Protein AF-A0A1F9GWQ8-F1 (afdb_monomer)

Nearest PDB structures (foldseek):
  8vpg-assembly3_C  TM=4.516E-01  e=6.307E-15  Clostridioides difficile
  7rfm-assembly1_A  TM=4.437E-01  e=2.205E-15  Clostridioides difficile 630
  7lni-assembly2_B  TM=4.435E-01  e=3.130E-15  Clostridioides difficile 630
  8q56-assembly1_A-2  TM=4.733E-01  e=1.013E-12  Salmonella enterica subsp. enterica serovar Typhimurium str. D23580
  8zek-assembly1_A  TM=4.069E-01  e=2.703E-11  Escherichia coli

Solvent-accessible surface area (backbone atoms only — not comparable to full-atom values): 58494 Å² total; per-residue (Å²): 137,85,89,83,88,87,89,84,86,86,86,90,86,83,89,86,89,86,87,87,85,85,86,87,86,84,89,82,85,83,90,85,84,86,88,86,80,93,80,85,87,80,90,80,88,89,85,87,82,88,84,77,78,84,79,80,83,83,83,82,88,78,90,80,95,74,89,71,83,77,77,83,76,52,69,68,60,52,49,53,53,52,45,51,54,38,22,52,54,44,51,76,46,49,70,58,57,75,74,44,56,70,76,56,35,53,48,35,47,50,52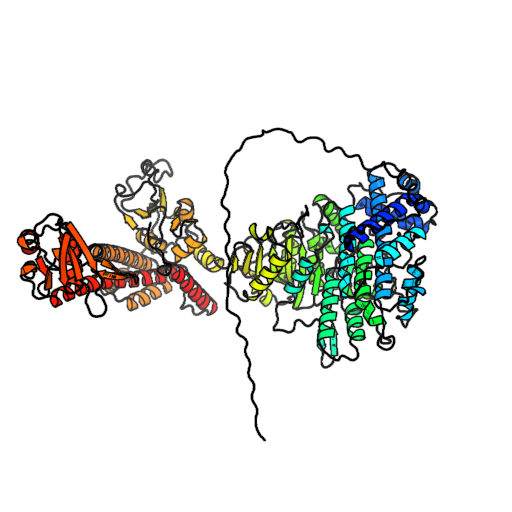,48,38,52,50,35,61,75,41,100,49,71,100,64,81,69,46,82,84,47,48,65,57,52,72,72,43,86,47,71,68,56,43,47,39,52,46,52,51,19,42,55,36,25,51,58,50,50,52,52,52,53,52,52,50,31,34,34,61,69,63,81,36,60,71,91,75,57,45,77,90,41,52,55,58,46,51,49,52,54,57,55,74,73,48,88,48,83,79,78,62,63,60,76,51,65,81,60,46,91,50,70,54,64,79,75,72,78,51,70,70,58,50,52,50,51,51,63,71,46,62,88,59,84,48,52,84,85,47,59,61,55,59,54,50,56,52,52,54,49,30,59,75,73,35,97,53,42,45,57,75,44,81,55,67,67,59,48,52,50,50,53,51,58,73,56,66,81,62,90,96,62,80,63,62,49,46,77,60,88,94,44,76,43,56,52,28,35,38,16,62,40,33,42,51,21,60,65,63,42,54,50,49,53,50,50,50,50,54,61,65,71,67,63,87,58,97,51,53,50,39,51,48,50,50,34,47,29,74,15,41,34,34,18,22,57,52,70,68,35,40,39,45,25,53,51,49,51,49,56,72,50,49,78,51,62,79,47,74,83,55,56,49,102,81,62,62,92,44,63,34,56,44,60,35,67,45,84,75,38,61,43,75,89,74,51,87,76,66,86,87,61,78,78,81,73,95,61,60,42,75,92,59,70,30,60,72,70,56,73,66,48,43,55,43,50,51,47,59,22,71,38,52,66,22,41,32,28,42,36,52,50,67,66,70,58,69,74,63,41,52,50,53,50,52,51,46,39,71,77,40,63,82,52,48,85,60,62,51,76,80,43,62,70,42,47,58,54,54,54,51,44,57,60,29,31,20,82,72,11,36,36,40,38,38,33,74,71,65,54,64,56,34,83,24,23,32,55,48,40,40,52,43,68,70,42,26,32,58,52,33,42,34,39,56,40,94,30,52,54,90,98,52,90,51,56,50,71,26,30,38,42,33,35,28,27,34,82,54,62,69,66,29,36,68,32,51,33,31,39,35,40,37,37,80,61,34,50,78,51,60,66,66,59,49,53,51,51,51,55,57,56,52,67,74,55,82,58,83,82,44,70,49,79,52,81,38,32,37,38,36,36,24,35,55,39,49,59,81,56,62,46,61,61,52,70,67,59,81,39,63,54,55,47,62,60,51,45,46,49,52,67,32,88,37,30,35,49,76,42,25,49,66,49,42,39,76,55,45,79,47,32,58,56,56,47,67,78,90,80,51,68,40,60,86,68,73,70,57,31,34,36,33,63,34,59,35,76,58,70,63,61,39,82,47,72,62,79,88,81,61,56,61,67,22,38,41,41,34,70,39,93,86,43,85,73,52,68,45,42,54,39,50,49,55,51,23,36,64,40,48,46,50,40,69,77,69,47,51,72,55,94,84,19,42,41,64,45,66,73,55,52,31,61,40,55,41,78,81,75,64,74,75,99,69,92,49,75,68,58,56,53,52,52,51,52,49,56,51,33,60,76,69,66,40,59,68,61,50,53,58,50,50,55,49,35,54,77,73,63,45,37,46,64,46,48,52,48,47,30,51,54,46,51,52,44,54,52,43,51,58,63,42,56,78,46,51,79,33,56,40,68,45,100,87,67,49,82,42,71,36,61,68,60,46,52,84,77,48,66,76,93,47,49,30,43,54,78,71,32,89,70,54,47,76,48,76,45,84,91,44,57,64,93,74,32,27,33,60,47,77,47,81,45,80,40,66,96,92,46,68,54,31,38,41,37,31,23,78,86,71,32,38,36,38,39,40,39,59,68,71,56,43,57,43,48,53,58,59,50,68,76,42,59,70,37,39,46,71,55,50,38,75,67,38,69,42,76,63,50,63,66,62,52,50,50,54,52,49,52,54,50,50,56,46,50,55,40,51,55,49,43,52,53,51,53,52,50,50,41,54,54,50,39,42,75,57,67,39,37,64,80,46,92,48,67,70,56,13,51,52,20,43,52,50,51,51,52,25,51,57,66,64,57,81,68,84,88,76,92,76,82,86,134

Structure (mmCIF, N/CA/C/O backbone):
data_AF-A0A1F9GWQ8-F1
#
_entry.id   AF-A0A1F9GWQ8-F1
#
loop_
_atom_site.group_PDB
_atom_site.id
_atom_site.type_symbol
_atom_site.label_atom_id
_atom_site.label_alt_id
_atom_site.label_comp_id
_atom_site.label_asym_id
_atom_site.label_entity_id
_atom_site.label_seq_id
_atom_site.pdbx_PDB_ins_code
_atom_site.Cartn_x
_atom_site.Cartn_y
_atom_site.Cartn_z
_atom_site.occupancy
_atom_site.B_iso_or_equiv
_atom_site.auth_seq_id
_atom_site.auth_comp_id
_atom_site.auth_asym_id
_atom_site.auth_atom_id
_atom_site.pdbx_PDB_model_num
ATOM 1 N N . MET A 1 1 ? 45.600 -32.107 26.112 1.00 28.44 1 MET A N 1
ATOM 2 C CA . MET A 1 1 ? 46.848 -31.319 26.218 1.00 28.44 1 MET A CA 1
ATOM 3 C C . MET A 1 1 ? 46.461 -29.865 26.445 1.00 28.44 1 MET A C 1
ATOM 5 O O . MET A 1 1 ? 45.451 -29.441 25.907 1.00 28.44 1 MET A O 1
ATOM 9 N N . HIS A 1 2 ? 47.180 -29.209 27.352 1.00 26.61 2 HIS A N 1
ATOM 10 C CA . HIS A 1 2 ? 46.775 -28.081 28.200 1.00 26.61 2 HIS A CA 1
ATOM 11 C C . HIS A 1 2 ? 46.537 -26.707 27.537 1.00 26.61 2 HIS A C 1
ATOM 13 O O . HIS A 1 2 ? 47.222 -26.359 26.585 1.00 26.61 2 HIS A O 1
ATOM 19 N N . ASN A 1 3 ? 45.604 -25.965 28.161 1.00 27.69 3 ASN A N 1
ATOM 20 C CA . ASN A 1 3 ? 45.506 -24.526 28.494 1.00 27.69 3 ASN A CA 1
ATOM 21 C C . ASN A 1 3 ? 46.264 -23.457 27.681 1.00 27.69 3 ASN A C 1
ATOM 23 O O . ASN A 1 3 ? 47.488 -23.491 27.631 1.00 27.69 3 ASN A O 1
ATOM 27 N N . SER A 1 4 ? 45.548 -22.374 27.329 1.00 26.06 4 SER A N 1
ATOM 28 C CA . SER A 1 4 ? 45.702 -21.056 27.995 1.00 26.06 4 SER A CA 1
ATOM 29 C C . SER A 1 4 ? 44.647 -20.030 27.540 1.00 26.06 4 SER A C 1
ATOM 31 O O . SER A 1 4 ? 44.390 -19.891 26.345 1.00 26.0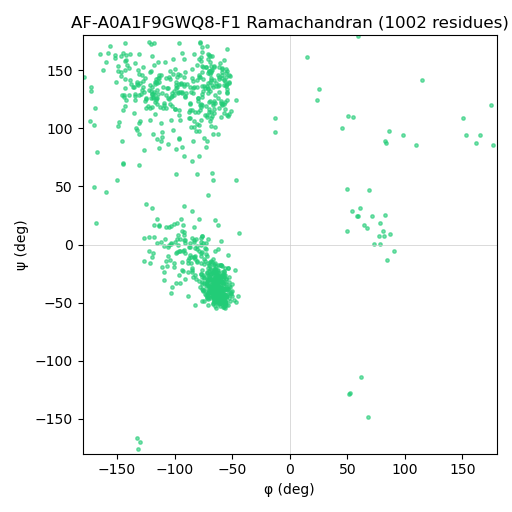6 4 SER A O 1
ATOM 33 N N . ASP A 1 5 ? 44.089 -19.321 28.522 1.00 26.88 5 ASP A N 1
ATOM 34 C CA . ASP A 1 5 ? 43.119 -18.220 28.463 1.00 26.88 5 ASP A CA 1
ATOM 35 C C . ASP A 1 5 ? 43.588 -16.972 27.694 1.00 26.88 5 ASP A C 1
ATOM 37 O O . ASP A 1 5 ? 44.783 -16.705 27.644 1.00 26.88 5 ASP A O 1
ATOM 41 N N . PHE A 1 6 ? 42.637 -16.172 27.187 1.00 24.00 6 PHE A N 1
ATOM 42 C CA . PHE A 1 6 ? 42.540 -14.718 27.433 1.00 24.00 6 PHE A CA 1
ATOM 43 C C . PHE A 1 6 ? 41.186 -14.177 26.929 1.00 24.00 6 PHE A C 1
ATOM 45 O O . PHE A 1 6 ? 40.865 -14.227 25.743 1.00 24.00 6 PHE A O 1
ATOM 52 N N . THR A 1 7 ? 40.394 -13.649 27.861 1.00 25.62 7 THR A N 1
ATOM 53 C CA . THR A 1 7 ? 39.154 -12.888 27.659 1.00 25.62 7 THR A CA 1
ATOM 54 C C . THR A 1 7 ? 39.436 -11.387 27.696 1.00 25.62 7 THR A C 1
ATOM 56 O O . THR A 1 7 ? 40.104 -10.932 28.623 1.00 25.62 7 THR A O 1
ATOM 59 N N . THR A 1 8 ? 38.830 -10.607 26.797 1.00 24.02 8 THR A N 1
ATOM 60 C CA . THR A 1 8 ? 38.621 -9.161 26.997 1.00 24.02 8 THR A CA 1
ATOM 61 C C . THR A 1 8 ? 37.341 -8.695 26.303 1.00 24.02 8 THR A C 1
ATOM 63 O O . THR A 1 8 ? 37.266 -8.569 25.084 1.00 24.02 8 THR A O 1
ATOM 66 N N . THR A 1 9 ? 36.320 -8.444 27.118 1.00 24.89 9 THR A N 1
ATOM 67 C CA . THR A 1 9 ? 35.136 -7.625 26.833 1.00 24.89 9 THR A CA 1
ATOM 68 C C . THR A 1 9 ? 35.472 -6.158 27.105 1.00 24.89 9 THR A C 1
ATOM 70 O O . THR A 1 9 ? 36.067 -5.862 28.140 1.00 24.89 9 THR A O 1
ATOM 73 N N . VAL A 1 10 ? 35.089 -5.245 26.207 1.00 25.09 10 VAL A N 1
ATOM 74 C CA . VAL A 1 10 ? 35.187 -3.793 26.431 1.00 25.09 10 VAL A CA 1
ATOM 75 C C . VAL A 1 10 ? 33.782 -3.212 26.532 1.00 25.09 10 VAL A C 1
ATOM 77 O O . VAL A 1 10 ? 32.989 -3.301 25.597 1.00 25.09 10 VAL A O 1
ATOM 80 N N . ASP A 1 11 ? 33.530 -2.646 27.705 1.00 23.89 11 ASP A N 1
ATOM 81 C CA . ASP A 1 11 ? 32.379 -1.857 28.130 1.00 23.89 11 ASP A CA 1
ATOM 82 C C . ASP A 1 11 ? 32.664 -0.375 27.815 1.00 23.89 11 ASP A C 1
ATOM 84 O O . ASP A 1 11 ? 33.791 0.081 28.024 1.00 23.89 11 ASP A O 1
ATOM 88 N N . ILE A 1 12 ? 31.689 0.388 27.309 1.00 25.58 12 ILE A N 1
ATOM 89 C CA . ILE A 1 12 ? 31.840 1.839 27.085 1.00 25.58 12 ILE A CA 1
ATOM 90 C C . ILE A 1 12 ? 30.620 2.567 27.653 1.00 25.58 12 ILE A C 1
ATOM 92 O O . ILE A 1 12 ? 29.586 2.680 27.001 1.00 25.58 12 ILE A O 1
ATOM 96 N N . ASN A 1 13 ? 30.792 3.094 28.865 1.00 24.84 13 ASN A N 1
ATOM 97 C CA . ASN A 1 13 ? 30.005 4.170 29.463 1.00 24.84 13 ASN A CA 1
ATOM 98 C C . ASN A 1 13 ? 30.915 4.974 30.411 1.00 24.84 13 ASN A C 1
ATOM 100 O O . ASN A 1 13 ? 31.157 4.531 31.530 1.00 24.84 13 ASN A O 1
ATOM 104 N N . SER A 1 14 ? 31.398 6.150 29.981 1.00 24.55 14 SER A N 1
ATOM 105 C CA . SER A 1 14 ? 31.848 7.250 30.866 1.00 24.55 14 SER A CA 1
ATOM 106 C C . SER A 1 14 ? 32.211 8.536 30.081 1.00 24.55 14 SER A C 1
ATOM 108 O O . SER A 1 14 ? 33.234 8.551 29.405 1.00 24.55 14 SER A O 1
ATOM 110 N N . PHE A 1 15 ? 31.324 9.549 30.166 1.00 25.16 15 PHE A N 1
ATOM 111 C CA . PHE A 1 15 ? 31.448 11.034 30.325 1.00 25.16 15 PHE A CA 1
ATOM 112 C C . PHE A 1 15 ? 32.801 11.783 30.100 1.00 25.16 15 PHE A C 1
ATOM 114 O O . PHE A 1 15 ? 33.838 11.140 30.230 1.00 25.16 15 PHE A O 1
ATOM 121 N N . PRO A 1 16 ? 32.853 13.138 29.872 1.00 31.80 16 PRO A N 1
ATOM 122 C CA . PRO A 1 16 ? 31.941 14.177 30.406 1.00 31.80 16 PRO A CA 1
ATOM 123 C C . PRO A 1 16 ? 31.546 15.385 29.508 1.00 31.80 16 PRO A C 1
ATOM 125 O O . PRO A 1 16 ? 32.040 15.587 28.403 1.00 31.80 16 PRO A O 1
ATOM 128 N N . PHE A 1 17 ? 30.609 16.166 30.065 1.00 24.20 17 PHE A N 1
ATOM 129 C CA . PHE A 1 17 ? 30.148 17.513 29.699 1.00 24.20 17 PHE A CA 1
ATOM 130 C C . PHE A 1 17 ? 31.233 18.587 29.883 1.00 24.20 17 PHE A C 1
ATOM 132 O O . PHE A 1 17 ? 32.026 18.480 30.815 1.00 24.20 17 PHE A O 1
ATOM 139 N N . ASP A 1 18 ? 31.157 19.669 29.098 1.00 23.39 18 ASP A N 1
ATOM 140 C CA . ASP A 1 18 ? 31.669 20.982 29.507 1.00 23.39 18 ASP A CA 1
ATOM 141 C C . ASP A 1 18 ? 30.737 22.104 29.007 1.00 23.39 18 ASP A C 1
ATOM 143 O O . ASP A 1 18 ? 30.403 22.189 27.821 1.00 23.39 18 ASP A O 1
ATOM 147 N N . GLU A 1 19 ? 30.279 22.930 29.948 1.00 25.30 19 GLU A N 1
ATOM 148 C CA . GLU A 1 19 ? 29.440 24.114 29.759 1.00 25.30 19 GLU A CA 1
ATOM 149 C C . GLU A 1 19 ? 30.326 25.356 29.601 1.00 25.30 19 GLU A C 1
ATOM 151 O O . GLU A 1 19 ? 31.234 25.573 30.396 1.00 25.30 19 GLU A O 1
ATOM 156 N N . THR A 1 20 ? 30.010 26.260 28.670 1.00 24.83 20 THR A N 1
ATOM 157 C CA . THR A 1 20 ? 30.303 27.690 28.874 1.00 24.83 20 THR A CA 1
ATOM 158 C C . THR A 1 20 ? 29.200 28.577 28.302 1.00 24.83 20 THR A C 1
ATOM 160 O O . THR A 1 20 ? 28.674 28.379 27.210 1.00 24.83 20 THR A O 1
ATOM 163 N N . ILE A 1 21 ? 28.844 29.550 29.134 1.00 26.34 21 ILE A N 1
ATOM 164 C CA . ILE A 1 21 ? 27.687 30.443 29.125 1.00 26.34 21 ILE A CA 1
ATOM 165 C C . ILE A 1 21 ? 28.018 31.739 28.378 1.00 26.34 21 ILE A C 1
ATOM 167 O O . ILE A 1 21 ? 29.018 32.359 28.725 1.00 26.34 21 ILE A O 1
ATOM 171 N N . ILE A 1 22 ? 27.125 32.246 27.511 1.00 24.42 22 ILE A N 1
ATOM 172 C CA . ILE A 1 22 ? 26.921 33.701 27.320 1.00 24.42 22 ILE A CA 1
ATOM 173 C C . ILE A 1 22 ? 25.415 34.005 27.178 1.00 24.42 22 ILE A C 1
ATOM 175 O O . ILE A 1 22 ? 24.694 33.371 26.414 1.00 24.42 22 ILE A O 1
ATOM 179 N N . LYS A 1 23 ? 24.969 34.973 27.987 1.00 26.75 23 LYS A N 1
ATOM 180 C CA . LYS A 1 23 ? 23.601 35.470 28.225 1.00 26.75 23 LYS A CA 1
ATOM 181 C C . LYS A 1 23 ? 23.045 36.382 27.100 1.00 26.75 23 LYS A C 1
ATOM 183 O O . LYS A 1 23 ? 23.809 36.804 26.236 1.00 26.75 23 LYS A O 1
ATOM 188 N N . PRO A 1 24 ? 21.730 36.706 27.129 1.00 34.06 24 PRO A N 1
ATOM 189 C CA . PRO A 1 24 ? 20.981 37.290 26.015 1.00 34.06 24 PRO A CA 1
ATOM 190 C C . PRO A 1 24 ? 20.963 38.823 26.041 1.00 34.06 24 PRO A C 1
ATOM 192 O O . PRO A 1 24 ? 21.107 39.426 27.102 1.00 34.06 24 PRO A O 1
ATOM 195 N N . ASN A 1 25 ? 20.685 39.445 24.891 1.00 24.33 25 ASN A N 1
ATOM 196 C CA . ASN A 1 25 ? 20.243 40.835 24.838 1.00 24.33 25 ASN A CA 1
ATOM 197 C C . ASN A 1 25 ? 19.027 41.016 23.924 1.00 24.33 25 ASN A C 1
ATOM 199 O O . ASN A 1 25 ? 18.900 40.422 22.858 1.00 24.33 25 ASN A O 1
ATOM 203 N N . SER A 1 26 ? 18.136 41.839 24.452 1.00 26.72 26 SER A N 1
ATOM 204 C CA . SER A 1 26 ? 16.794 42.226 24.049 1.00 26.72 26 SER A CA 1
ATOM 205 C C . SER A 1 26 ? 16.714 43.149 22.832 1.00 26.72 26 SER A C 1
ATOM 207 O O . SER A 1 26 ? 17.530 44.057 22.703 1.00 26.72 26 SER A O 1
ATOM 209 N N . GLY A 1 27 ? 15.581 43.066 22.126 1.00 23.80 27 GLY A N 1
ATOM 210 C CA . GLY A 1 27 ? 14.783 44.254 21.808 1.00 23.80 27 GLY A CA 1
ATOM 211 C C . GLY A 1 27 ? 14.663 44.655 20.336 1.00 23.80 27 GLY A C 1
ATOM 212 O O . GLY A 1 27 ? 15.646 44.703 19.610 1.00 23.80 27 GLY A O 1
ATOM 213 N N . VAL A 1 28 ? 13.439 45.099 20.016 1.00 24.38 28 VAL A N 1
ATOM 214 C CA . VAL A 1 28 ? 13.004 45.952 18.890 1.00 24.38 28 VAL A CA 1
ATOM 215 C C . VAL A 1 28 ? 12.399 45.230 17.668 1.00 24.38 28 VAL A C 1
ATOM 217 O O . VAL A 1 28 ? 13.085 44.841 16.730 1.00 24.38 28 VAL A O 1
ATOM 220 N N . SER A 1 29 ? 11.061 45.144 17.673 1.00 25.50 29 SER A N 1
ATOM 221 C CA . SER A 1 29 ? 10.178 45.243 16.489 1.00 25.50 29 SER A CA 1
ATOM 222 C C . SER A 1 29 ? 10.195 46.696 15.957 1.00 25.50 29 SER A C 1
ATOM 224 O O . SER A 1 29 ? 10.462 47.582 16.774 1.00 25.50 29 SER A O 1
ATOM 226 N N . PRO A 1 30 ? 9.872 47.010 14.677 1.00 33.12 30 PRO A N 1
ATOM 227 C C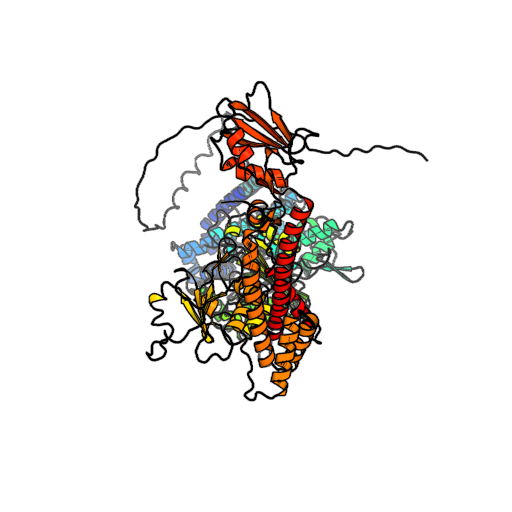A . PRO A 1 30 ? 8.471 46.950 14.216 1.00 33.12 30 PRO A CA 1
ATOM 228 C C . PRO A 1 30 ? 8.224 46.659 12.708 1.00 33.12 30 PRO A C 1
ATOM 230 O O . PRO A 1 30 ? 9.107 46.761 11.867 1.00 33.12 30 PRO A O 1
ATOM 233 N N . GLU A 1 31 ? 6.970 46.275 12.438 1.00 25.30 31 GLU A N 1
ATOM 234 C CA . GLU A 1 31 ? 6.094 46.544 11.275 1.00 25.30 31 GLU A CA 1
ATOM 235 C C . GLU A 1 31 ? 6.691 46.907 9.900 1.00 25.30 31 GLU A C 1
ATOM 237 O O . GLU A 1 31 ? 7.278 47.974 9.757 1.00 25.30 31 GLU A O 1
ATOM 242 N N . ILE A 1 32 ? 6.335 46.135 8.854 1.00 25.52 32 ILE A N 1
ATOM 243 C CA . ILE A 1 32 ? 5.979 46.672 7.521 1.00 25.52 32 ILE A CA 1
ATOM 244 C C . ILE A 1 32 ? 4.764 45.911 6.956 1.00 25.52 32 ILE A C 1
ATOM 246 O O . ILE A 1 32 ? 4.595 44.709 7.151 1.00 25.52 32 ILE A O 1
ATOM 250 N N . SER A 1 33 ? 3.921 46.708 6.311 1.00 22.70 33 SER A N 1
ATOM 251 C CA . SER A 1 33 ? 2.554 46.558 5.838 1.00 22.70 33 SER A CA 1
ATOM 252 C C . SER A 1 33 ? 2.315 45.651 4.626 1.00 22.70 33 SER A C 1
ATOM 254 O O . SER A 1 33 ? 3.222 45.223 3.917 1.00 22.70 33 SER A O 1
ATOM 256 N N . SER A 1 34 ? 1.016 45.450 4.416 1.00 26.19 34 SER A N 1
ATOM 257 C CA . SER A 1 34 ? 0.281 44.844 3.311 1.00 26.19 34 SER A CA 1
ATOM 258 C C . SER A 1 34 ? 0.551 45.415 1.909 1.00 26.19 34 SER A C 1
ATOM 260 O O . SER A 1 34 ? 1.079 46.514 1.758 1.00 26.19 34 SER A O 1
ATOM 262 N N . ASP A 1 35 ? 0.038 44.652 0.934 1.00 24.70 35 ASP A N 1
ATOM 263 C CA . ASP A 1 35 ? -0.316 45.000 -0.453 1.00 24.70 35 ASP A CA 1
ATOM 264 C C . ASP A 1 35 ? 0.785 44.930 -1.513 1.00 24.70 35 ASP A C 1
ATOM 266 O O . ASP A 1 35 ? 1.457 45.925 -1.736 1.00 24.70 35 ASP A O 1
ATOM 270 N N . ILE A 1 36 ? 0.851 43.813 -2.265 1.00 25.23 36 ILE A N 1
ATOM 271 C CA . ILE A 1 36 ? 0.902 43.828 -3.745 1.00 25.23 36 ILE A CA 1
ATOM 272 C C . ILE A 1 36 ? 0.137 42.606 -4.291 1.00 25.23 36 ILE A C 1
ATOM 274 O O . ILE A 1 36 ? 0.349 41.466 -3.878 1.00 25.23 36 ILE A O 1
ATOM 278 N N . SER A 1 37 ? -0.780 42.894 -5.211 1.00 23.09 37 SER A N 1
ATOM 279 C CA . SER A 1 37 ? -1.709 42.007 -5.902 1.00 23.09 37 SER A CA 1
ATOM 280 C C . SER A 1 37 ? -1.050 41.025 -6.873 1.00 23.09 37 SER A C 1
ATOM 282 O O . SER A 1 37 ? -0.082 41.344 -7.560 1.00 23.09 37 SER A O 1
ATOM 284 N N . ILE A 1 38 ? -1.687 39.861 -6.989 1.00 32.59 38 ILE A N 1
ATOM 285 C CA . ILE A 1 38 ? -1.624 38.944 -8.129 1.00 32.59 38 ILE A CA 1
ATOM 286 C C . ILE A 1 38 ? -2.106 39.694 -9.377 1.00 32.59 38 ILE A C 1
ATOM 288 O O . ILE A 1 38 ? -3.233 40.172 -9.364 1.00 32.59 38 ILE A O 1
ATOM 292 N N . ASP A 1 39 ? -1.263 39.808 -10.406 1.00 26.02 39 ASP A N 1
ATOM 293 C CA . ASP A 1 39 ? -1.626 39.646 -11.823 1.00 26.02 39 ASP A CA 1
ATOM 294 C C . ASP A 1 39 ? -0.392 39.821 -12.735 1.00 26.02 39 ASP A C 1
ATOM 296 O O . ASP A 1 39 ? 0.467 40.659 -12.482 1.00 26.02 39 ASP A O 1
ATOM 300 N N . GLN A 1 40 ? -0.361 39.029 -13.817 1.00 24.02 40 GLN A N 1
ATOM 301 C CA . GLN A 1 40 ? 0.579 39.033 -14.959 1.00 24.02 40 GLN A CA 1
ATOM 302 C C . GLN A 1 40 ? 1.930 38.303 -14.785 1.00 24.02 40 GLN A C 1
ATOM 304 O O . GLN A 1 40 ? 2.965 38.869 -14.449 1.00 24.02 40 GLN A O 1
ATOM 309 N N . LEU A 1 41 ? 1.914 37.005 -15.118 1.00 24.42 41 LEU A N 1
ATOM 310 C CA . LEU A 1 41 ? 3.089 36.234 -15.540 1.00 24.42 41 LEU A CA 1
ATOM 311 C C . LEU A 1 41 ? 3.362 36.523 -17.024 1.00 24.42 41 LEU A C 1
ATOM 313 O O . LEU A 1 41 ? 2.664 35.996 -17.891 1.00 24.42 41 LEU A O 1
ATOM 317 N N . ASP A 1 42 ? 4.377 37.341 -17.301 1.00 22.47 42 ASP A N 1
ATOM 318 C CA . ASP A 1 42 ? 4.901 37.557 -18.650 1.00 22.47 42 ASP A CA 1
ATOM 319 C C . ASP A 1 42 ? 5.778 36.369 -19.084 1.00 22.47 42 ASP A C 1
ATOM 321 O O . ASP A 1 42 ? 6.807 36.052 -18.480 1.00 22.47 42 ASP A O 1
ATOM 325 N N . PHE A 1 43 ? 5.353 35.704 -20.159 1.00 28.02 43 PHE A N 1
ATOM 326 C CA . PHE A 1 43 ? 6.160 34.767 -20.933 1.00 28.02 43 PHE A CA 1
ATOM 327 C C . PHE A 1 43 ? 7.113 35.565 -21.827 1.00 28.02 43 PHE A C 1
ATOM 329 O O . PHE A 1 43 ? 6.706 36.123 -22.841 1.00 28.02 43 PHE A O 1
ATOM 336 N N . GLY A 1 44 ? 8.397 35.572 -21.483 1.00 28.72 44 GLY A N 1
ATOM 337 C CA . GLY A 1 44 ? 9.448 36.038 -22.381 1.00 28.72 44 GLY A CA 1
ATOM 338 C C . GLY A 1 44 ? 10.618 36.626 -21.618 1.00 28.72 44 GLY A C 1
ATOM 339 O O . GLY A 1 44 ? 10.471 37.685 -21.039 1.00 28.72 44 GLY A O 1
ATOM 340 N N . PHE A 1 45 ? 11.751 35.920 -21.599 1.00 23.64 45 PHE A N 1
ATOM 341 C CA . PHE A 1 45 ? 13.121 36.455 -21.688 1.00 23.64 45 PHE A CA 1
ATOM 342 C C . PHE A 1 45 ? 14.129 35.375 -21.264 1.00 23.64 45 PHE A C 1
ATOM 344 O O . PHE A 1 45 ? 14.454 35.232 -20.090 1.00 23.64 45 PHE A O 1
ATOM 351 N N . ALA A 1 46 ? 14.657 34.634 -22.243 1.00 26.78 46 ALA A N 1
ATOM 352 C CA . ALA A 1 46 ? 15.983 34.009 -22.176 1.00 26.78 46 ALA A CA 1
ATOM 353 C C . ALA A 1 46 ? 16.504 33.666 -23.587 1.00 26.78 46 ALA A C 1
ATOM 355 O O . ALA A 1 46 ? 17.010 32.578 -23.832 1.00 26.78 46 ALA A O 1
ATOM 356 N N . ILE A 1 47 ? 16.380 34.598 -24.535 1.00 30.75 47 ILE A N 1
ATOM 357 C CA . ILE A 1 47 ? 17.113 34.560 -25.805 1.00 30.75 47 ILE A CA 1
ATOM 358 C C . ILE A 1 47 ? 17.717 35.948 -25.973 1.00 30.75 47 ILE A C 1
ATOM 360 O O . ILE A 1 47 ? 17.012 36.878 -26.342 1.00 30.75 47 ILE A O 1
ATOM 364 N N . ASN A 1 48 ? 18.976 36.095 -25.557 1.00 28.30 48 ASN A N 1
ATOM 365 C CA . ASN A 1 48 ? 19.972 37.062 -26.041 1.00 28.30 48 ASN A CA 1
ATOM 366 C C . ASN A 1 48 ? 21.085 37.188 -24.998 1.00 28.30 48 ASN A C 1
ATOM 368 O O . ASN A 1 48 ? 21.013 38.035 -24.116 1.00 28.30 48 ASN A O 1
ATOM 372 N N . ASN A 1 49 ? 22.101 36.322 -25.089 1.00 29.14 49 ASN A N 1
ATOM 373 C CA . ASN A 1 49 ? 23.492 36.664 -24.749 1.00 29.14 49 ASN A CA 1
ATOM 374 C C . ASN A 1 49 ? 24.479 35.556 -25.170 1.00 29.14 49 ASN A C 1
ATOM 376 O O . ASN A 1 49 ? 25.343 35.135 -24.406 1.00 29.14 49 ASN A O 1
ATOM 380 N N . THR A 1 50 ? 24.380 35.090 -26.419 1.00 30.97 50 THR A N 1
ATOM 381 C CA . THR A 1 50 ? 25.269 34.043 -26.966 1.00 30.97 50 THR A CA 1
ATOM 382 C C . THR A 1 50 ? 26.323 34.579 -27.943 1.00 30.97 50 THR A C 1
ATOM 384 O O . THR A 1 50 ? 26.949 33.803 -28.654 1.00 30.97 50 THR A O 1
ATOM 387 N N . ALA A 1 51 ? 26.561 35.896 -27.979 1.00 26.69 51 ALA A N 1
ATOM 388 C CA . ALA A 1 51 ? 27.511 36.512 -28.916 1.00 26.69 51 ALA A CA 1
ATOM 389 C C . ALA A 1 51 ? 28.781 37.108 -28.272 1.00 26.69 51 ALA A C 1
ATOM 391 O O . ALA A 1 51 ? 29.619 37.635 -28.994 1.00 26.69 51 ALA A O 1
ATOM 392 N N . GLN A 1 52 ? 28.978 37.013 -26.948 1.00 28.36 52 GLN A N 1
ATOM 393 C CA . GLN A 1 52 ? 30.129 37.649 -26.272 1.00 28.36 52 GLN A CA 1
ATOM 394 C C . GLN A 1 52 ? 31.062 36.713 -25.485 1.00 28.36 52 GLN A C 1
ATOM 396 O O . GLN A 1 52 ? 31.988 37.188 -24.834 1.00 28.36 52 GLN A O 1
ATOM 401 N N . ILE A 1 53 ? 30.883 35.389 -25.557 1.00 31.16 53 ILE A N 1
ATOM 402 C CA . ILE A 1 53 ? 31.695 34.439 -24.762 1.00 31.16 53 ILE A CA 1
ATOM 403 C C . ILE A 1 53 ? 32.748 33.686 -25.603 1.00 31.16 53 ILE A C 1
ATOM 405 O O . ILE A 1 53 ? 33.659 33.080 -25.046 1.00 31.16 53 ILE A O 1
ATOM 409 N N . ILE A 1 54 ? 32.722 33.784 -26.937 1.00 29.27 54 ILE A N 1
ATOM 410 C CA . ILE A 1 54 ? 33.656 33.030 -27.800 1.00 29.27 54 ILE A CA 1
ATOM 411 C C . ILE A 1 54 ? 34.999 33.758 -28.047 1.00 29.27 54 ILE A C 1
ATOM 413 O O . ILE A 1 54 ? 35.960 33.114 -28.457 1.00 29.27 54 ILE A O 1
ATOM 417 N N . ASP A 1 55 ? 35.147 35.043 -27.697 1.00 26.59 55 ASP A N 1
ATOM 418 C CA . ASP A 1 55 ? 36.361 35.810 -28.057 1.00 26.59 55 ASP A CA 1
ATOM 419 C C . ASP A 1 55 ? 37.435 35.936 -26.949 1.00 26.59 55 ASP A C 1
ATOM 421 O O . ASP A 1 55 ? 38.557 36.359 -27.210 1.00 26.59 55 ASP A O 1
ATOM 425 N N . ASN A 1 56 ? 37.166 35.499 -25.710 1.00 27.00 56 ASN A N 1
ATOM 426 C CA . ASN A 1 56 ? 38.078 35.731 -24.571 1.00 27.00 56 ASN A CA 1
ATOM 427 C C . ASN A 1 56 ? 38.983 34.548 -24.167 1.00 27.00 56 ASN A C 1
ATOM 429 O O . ASN A 1 56 ? 39.547 34.553 -23.075 1.00 27.00 56 ASN A O 1
ATOM 433 N N . THR A 1 57 ? 39.184 33.537 -25.019 1.00 30.62 57 THR A N 1
ATOM 434 C CA . THR A 1 57 ? 40.052 32.378 -24.686 1.00 30.62 57 THR A CA 1
ATOM 435 C C . THR A 1 57 ? 41.328 32.254 -25.522 1.00 30.62 57 THR A C 1
ATOM 437 O O . THR A 1 57 ? 41.984 31.214 -25.479 1.00 30.62 57 THR A O 1
ATOM 440 N N . LYS A 1 58 ? 41.748 33.306 -26.242 1.00 30.47 58 LYS A N 1
ATOM 441 C CA . LYS A 1 58 ? 42.978 33.262 -27.062 1.00 30.47 58 LYS A CA 1
ATOM 442 C C . LYS A 1 58 ? 44.181 34.078 -26.588 1.00 30.47 58 LYS A C 1
ATOM 444 O O . LYS A 1 58 ? 45.238 33.951 -27.197 1.00 30.47 58 LYS A O 1
ATOM 449 N N . THR A 1 59 ? 44.116 34.819 -25.484 1.00 32.75 59 THR A N 1
ATOM 450 C CA . THR A 1 59 ? 45.287 35.581 -25.004 1.00 32.75 59 THR A CA 1
ATOM 451 C C . THR A 1 59 ? 45.366 35.647 -23.483 1.00 32.75 59 THR A C 1
ATOM 453 O O . THR A 1 59 ? 44.869 36.594 -22.887 1.00 32.75 59 THR A O 1
ATOM 456 N N . ALA A 1 60 ? 46.025 34.668 -22.860 1.00 26.23 60 ALA A N 1
ATOM 457 C CA . ALA A 1 60 ? 46.709 34.840 -21.571 1.00 26.23 60 ALA A CA 1
ATOM 458 C C . ALA A 1 60 ? 47.624 33.635 -21.289 1.00 26.23 60 ALA A C 1
ATOM 460 O O . ALA A 1 60 ? 47.290 32.723 -20.537 1.00 26.23 60 ALA A O 1
ATOM 461 N N . VAL A 1 61 ? 48.800 33.630 -21.918 1.00 37.09 61 VAL A N 1
ATOM 462 C CA . VAL A 1 61 ? 49.973 32.924 -21.390 1.00 37.09 61 VAL A CA 1
ATOM 463 C C . VAL A 1 61 ? 50.661 33.908 -20.445 1.00 37.09 61 VAL A C 1
ATOM 465 O O . VAL A 1 61 ? 51.122 34.948 -20.906 1.00 37.09 61 VAL A O 1
ATOM 468 N N . GLY A 1 62 ? 50.721 33.603 -19.146 1.00 29.39 62 GLY A N 1
ATOM 469 C CA . GLY A 1 62 ? 51.526 34.383 -18.198 1.00 29.39 62 GLY A CA 1
ATOM 470 C C . GLY A 1 62 ? 51.038 34.373 -16.748 1.00 29.39 62 GLY A C 1
ATOM 471 O O . GLY A 1 62 ? 50.224 35.200 -16.368 1.00 29.39 62 GLY A O 1
ATOM 472 N N . THR A 1 63 ? 51.601 33.453 -15.958 1.00 35.28 63 THR A N 1
ATOM 473 C CA . THR A 1 63 ? 52.028 33.623 -14.549 1.00 35.28 63 THR A CA 1
ATOM 474 C C . THR A 1 63 ? 51.090 34.330 -13.555 1.00 35.28 63 THR A C 1
ATOM 476 O O . THR A 1 63 ? 51.112 35.551 -13.436 1.00 35.28 63 THR A O 1
ATOM 479 N N . ASN A 1 64 ? 50.381 33.554 -12.731 1.00 28.84 64 ASN A N 1
ATOM 480 C CA . ASN A 1 64 ? 50.637 33.427 -11.283 1.00 28.84 64 ASN A CA 1
ATOM 481 C C . ASN A 1 64 ? 49.545 32.563 -10.637 1.00 28.84 64 ASN A C 1
ATOM 483 O O . ASN A 1 64 ? 48.358 32.870 -10.697 1.00 28.84 64 ASN A O 1
ATOM 487 N N . GLU A 1 65 ? 49.974 31.451 -10.041 1.00 39.28 65 GLU A N 1
ATOM 488 C CA . GLU A 1 65 ? 49.140 30.557 -9.246 1.00 39.28 65 GLU A CA 1
ATOM 489 C C . GLU A 1 65 ? 48.782 31.214 -7.906 1.00 39.28 65 GLU A C 1
ATOM 491 O O . GLU A 1 65 ? 49.626 31.309 -7.019 1.00 39.28 65 GLU A O 1
ATOM 496 N N . GLU A 1 66 ? 47.511 31.559 -7.708 1.00 30.19 66 GLU A N 1
ATOM 497 C CA . GLU A 1 66 ? 46.908 31.549 -6.375 1.00 30.19 66 GLU A CA 1
ATOM 498 C C . GLU A 1 66 ? 45.772 30.523 -6.356 1.00 30.19 66 GLU A C 1
ATOM 500 O O . GLU A 1 66 ? 44.757 30.629 -7.046 1.00 30.19 66 GLU A O 1
ATOM 505 N N . LYS A 1 67 ? 46.006 29.453 -5.591 1.00 35.28 67 LYS A N 1
ATOM 506 C CA . LYS A 1 67 ? 45.120 28.300 -5.425 1.00 35.28 67 LYS A CA 1
ATOM 507 C C . LYS A 1 67 ? 43.836 28.713 -4.703 1.00 35.28 67 LYS A C 1
ATOM 509 O O . LYS A 1 67 ? 43.769 28.672 -3.479 1.00 35.28 67 LYS A O 1
ATOM 514 N N . SER A 1 68 ? 42.794 29.023 -5.466 1.00 28.03 68 SER A N 1
ATOM 515 C CA . SER A 1 68 ? 41.414 28.938 -4.980 1.00 28.03 68 SER A CA 1
ATOM 516 C C . SER A 1 68 ? 41.008 27.454 -4.893 1.00 28.03 68 SER A C 1
ATOM 518 O O . SER A 1 68 ? 41.333 26.691 -5.811 1.00 28.03 68 SER A O 1
ATOM 520 N N . PRO A 1 69 ? 40.360 26.976 -3.812 1.00 35.41 69 PRO A N 1
ATOM 521 C CA . PRO A 1 69 ? 40.022 25.564 -3.674 1.00 35.41 69 PRO A CA 1
ATOM 522 C C . PRO A 1 69 ? 38.995 25.185 -4.746 1.00 35.41 69 PRO A C 1
ATOM 524 O O . PRO A 1 69 ? 37.860 25.655 -4.733 1.00 35.41 69 PRO A O 1
ATOM 527 N N . ALA A 1 70 ? 39.400 24.333 -5.691 1.00 39.62 70 ALA A N 1
ATOM 528 C CA . ALA A 1 70 ? 38.522 23.813 -6.729 1.00 39.62 70 ALA A CA 1
ATOM 529 C C . ALA A 1 70 ? 37.291 23.160 -6.083 1.00 39.62 70 ALA A C 1
ATOM 531 O O . ALA A 1 70 ? 37.397 22.117 -5.432 1.00 39.62 70 ALA A O 1
ATOM 532 N N . ILE A 1 71 ? 36.122 23.779 -6.259 1.00 42.91 71 ILE A N 1
ATOM 533 C CA . ILE A 1 71 ? 34.830 23.192 -5.902 1.00 42.91 71 ILE A CA 1
ATOM 534 C C . ILE A 1 71 ? 34.772 21.819 -6.583 1.00 42.91 71 ILE A C 1
ATOM 536 O O . ILE A 1 71 ? 34.753 21.734 -7.813 1.00 42.91 71 ILE A O 1
ATOM 540 N N . LYS A 1 72 ? 34.785 20.732 -5.798 1.00 50.56 72 LYS A N 1
ATOM 541 C CA . LYS A 1 72 ? 34.569 19.371 -6.310 1.00 50.56 72 LYS A CA 1
ATOM 542 C C . LYS A 1 72 ? 33.157 19.310 -6.898 1.00 50.56 72 LYS A C 1
ATOM 544 O O . LYS A 1 72 ? 32.195 19.118 -6.162 1.00 50.56 72 LYS A O 1
ATOM 549 N N . ARG A 1 73 ? 33.030 19.512 -8.212 1.00 69.94 73 ARG A N 1
ATOM 550 C CA . ARG A 1 73 ? 31.747 19.430 -8.927 1.00 69.94 73 ARG A CA 1
ATOM 551 C C . ARG A 1 73 ? 31.196 18.003 -8.859 1.00 69.94 73 ARG A C 1
ATOM 553 O O . ARG A 1 73 ? 31.946 17.043 -9.046 1.00 69.94 73 ARG A O 1
ATOM 560 N N . ASN A 1 74 ? 29.898 17.861 -8.594 1.00 87.38 74 ASN A N 1
ATOM 561 C CA . ASN A 1 74 ? 29.228 16.563 -8.593 1.00 87.38 74 ASN A CA 1
ATOM 562 C C . ASN A 1 74 ? 28.998 16.099 -10.044 1.00 87.38 74 ASN A C 1
ATOM 564 O O . ASN A 1 74 ? 28.776 16.913 -10.938 1.00 87.38 74 ASN A O 1
ATOM 568 N N . ILE A 1 75 ? 29.020 14.784 -10.287 1.00 90.25 75 ILE A N 1
ATOM 569 C CA . ILE A 1 75 ? 28.737 14.208 -11.607 1.00 90.25 75 ILE A CA 1
ATOM 570 C C . ILE A 1 75 ? 27.364 14.631 -12.146 1.00 90.25 75 ILE A C 1
ATOM 572 O O . ILE A 1 75 ? 27.224 14.825 -13.345 1.00 90.25 75 ILE A O 1
ATOM 576 N N . ARG A 1 76 ? 26.360 14.823 -11.279 1.00 91.12 76 ARG A N 1
ATOM 577 C CA . ARG A 1 76 ? 25.016 15.267 -11.687 1.00 91.12 76 ARG A CA 1
ATOM 578 C C . ARG A 1 76 ? 25.039 16.644 -12.353 1.00 91.12 76 ARG A C 1
ATOM 580 O O . ARG A 1 76 ? 24.436 16.805 -13.409 1.00 91.12 76 ARG A O 1
ATOM 587 N N . ASP A 1 77 ? 25.793 17.586 -11.789 1.00 91.31 77 ASP A N 1
ATOM 588 C CA . ASP A 1 77 ? 25.929 18.942 -12.336 1.00 91.31 77 ASP A CA 1
ATOM 589 C C . ASP A 1 77 ? 26.631 18.905 -13.697 1.00 91.31 77 ASP A C 1
ATOM 591 O O . ASP A 1 77 ? 26.198 19.546 -14.651 1.00 91.31 77 ASP A O 1
ATOM 595 N N . ILE A 1 78 ? 27.683 18.086 -13.806 1.00 94.12 78 ILE A N 1
ATOM 596 C CA . ILE A 1 78 ? 28.414 17.878 -15.060 1.00 94.12 78 ILE A CA 1
ATOM 597 C C . ILE A 1 78 ? 27.509 17.272 -16.134 1.00 94.12 78 ILE A C 1
ATOM 599 O O . ILE A 1 78 ? 27.551 17.699 -17.283 1.00 94.12 78 ILE A O 1
ATOM 603 N N . LEU A 1 79 ? 26.672 16.295 -15.782 1.00 95.25 79 LEU A N 1
ATOM 604 C CA . LEU A 1 79 ? 25.725 15.703 -16.725 1.00 95.25 79 LEU A CA 1
ATOM 605 C C . LEU A 1 79 ? 24.686 16.724 -17.195 1.00 95.25 79 LEU A C 1
ATOM 607 O O . LEU A 1 79 ? 24.407 16.761 -18.388 1.00 95.25 79 LEU A O 1
ATOM 611 N N . GLY A 1 80 ? 24.165 17.571 -16.302 1.00 93.88 80 GLY A N 1
ATOM 612 C CA . GLY A 1 80 ? 23.280 18.679 -16.678 1.00 93.88 80 GLY A CA 1
ATOM 613 C C . GLY A 1 80 ? 23.951 19.660 -17.648 1.00 93.88 80 GLY A C 1
ATOM 614 O O . GLY A 1 80 ? 23.381 19.987 -18.686 1.00 93.88 80 GLY A O 1
ATOM 615 N N . GLU A 1 81 ? 25.201 20.054 -17.372 1.00 94.56 81 GLU A N 1
ATOM 616 C CA . GLU A 1 81 ? 26.006 20.916 -18.256 1.00 94.56 81 GLU A CA 1
ATOM 617 C C . GLU A 1 81 ? 26.178 20.287 -19.654 1.00 94.56 81 GLU A C 1
ATOM 619 O O . GLU A 1 81 ? 25.896 20.924 -20.669 1.00 94.56 81 GLU A O 1
ATOM 624 N N . LEU A 1 82 ? 26.582 19.012 -19.716 1.00 96.69 82 LEU A N 1
ATOM 625 C CA . LEU A 1 82 ? 26.776 18.291 -20.978 1.00 96.69 82 LEU A CA 1
ATOM 626 C C . LEU A 1 82 ? 25.470 18.109 -21.763 1.00 96.69 82 LEU A C 1
ATOM 628 O O . LEU A 1 82 ? 25.478 18.204 -22.991 1.00 96.69 82 LEU A O 1
ATOM 632 N N . LEU A 1 83 ? 24.354 17.854 -21.074 1.00 96.06 83 LEU A N 1
ATOM 633 C CA . LEU A 1 83 ? 23.033 17.761 -21.697 1.00 96.06 83 LEU A CA 1
ATOM 634 C C . LEU A 1 83 ? 22.615 19.092 -22.318 1.00 96.06 83 LEU A C 1
ATOM 636 O O . LEU A 1 83 ? 22.086 19.083 -23.428 1.00 96.06 83 LEU A O 1
ATOM 640 N N . ASN A 1 84 ? 22.899 20.217 -21.662 1.00 94.25 84 ASN A N 1
ATOM 641 C CA . ASN A 1 84 ? 22.622 21.541 -22.216 1.00 94.25 84 ASN A CA 1
ATOM 642 C C . ASN A 1 84 ? 23.460 21.807 -23.474 1.00 94.25 84 ASN A C 1
ATOM 644 O O . ASN A 1 84 ? 22.910 22.233 -24.487 1.00 94.25 84 ASN A O 1
ATOM 648 N N . TYR A 1 85 ? 24.761 21.487 -23.462 1.00 96.12 85 TYR A N 1
ATOM 649 C CA . TYR A 1 85 ? 25.605 21.631 -24.658 1.00 96.12 85 TYR A CA 1
ATOM 650 C C . TYR A 1 85 ? 25.112 20.779 -25.829 1.00 96.12 85 TYR A C 1
ATOM 652 O O . TYR A 1 85 ? 24.974 21.287 -26.940 1.00 96.12 85 TYR A O 1
ATOM 660 N N . LEU A 1 86 ? 24.810 19.501 -25.581 1.00 97.12 86 LEU A N 1
ATOM 661 C CA . LEU A 1 86 ? 24.296 18.600 -26.613 1.00 97.12 86 LEU A CA 1
ATOM 662 C C . LEU A 1 86 ? 22.932 19.056 -27.137 1.00 97.12 86 LEU A C 1
ATOM 664 O O . LEU A 1 86 ? 22.714 19.040 -28.342 1.00 97.12 86 LEU A O 1
ATOM 668 N N . THR A 1 87 ? 22.020 19.466 -26.256 1.00 95.38 87 THR A N 1
ATOM 669 C CA . THR A 1 87 ? 20.670 19.894 -26.654 1.00 95.38 87 THR A CA 1
ATOM 670 C C . THR A 1 87 ? 20.727 21.154 -27.511 1.00 95.38 87 THR A C 1
ATOM 672 O O . THR A 1 87 ? 20.087 21.191 -28.560 1.00 95.38 87 THR A O 1
ATOM 675 N N . ASN A 1 88 ? 21.546 22.137 -27.125 1.00 94.62 88 ASN A N 1
ATOM 676 C CA . ASN A 1 88 ? 21.735 23.360 -27.903 1.00 94.62 88 ASN A CA 1
ATOM 677 C C . ASN A 1 88 ? 22.345 23.063 -29.281 1.00 94.62 88 ASN A C 1
ATOM 679 O O . ASN A 1 88 ? 21.830 23.545 -30.288 1.00 94.62 88 ASN A O 1
ATOM 683 N N . ASP A 1 89 ? 23.394 22.235 -29.350 1.00 96.81 89 ASP A N 1
ATOM 684 C CA . ASP A 1 89 ? 24.017 21.866 -30.629 1.00 96.81 89 ASP A CA 1
ATOM 685 C C . ASP A 1 89 ? 23.034 21.132 -31.554 1.00 96.81 89 ASP A C 1
ATOM 687 O O . ASP A 1 89 ? 22.889 21.487 -32.724 1.00 96.81 89 ASP A O 1
ATOM 691 N N . VAL A 1 90 ? 22.292 20.153 -31.022 1.00 96.31 90 VAL A N 1
ATOM 692 C CA . VAL A 1 90 ? 21.253 19.434 -31.773 1.00 96.31 90 VAL A CA 1
ATOM 693 C C . VAL A 1 90 ? 20.194 20.402 -32.300 1.00 96.31 90 VAL A C 1
ATOM 695 O O . VAL A 1 90 ? 19.839 20.338 -33.478 1.00 96.31 90 VAL A O 1
ATOM 698 N N . PHE A 1 91 ? 19.698 21.299 -31.446 1.00 93.44 91 PHE A N 1
ATOM 699 C CA . PHE A 1 91 ? 18.630 22.224 -31.805 1.00 93.44 91 PHE A CA 1
ATOM 700 C C . PHE A 1 91 ? 19.070 23.210 -32.896 1.00 93.44 91 PHE A C 1
ATOM 702 O O . PHE A 1 91 ? 18.347 23.407 -33.871 1.00 93.44 91 PHE A O 1
ATOM 709 N N . HIS A 1 92 ? 20.286 23.763 -32.819 1.00 94.00 92 HIS A N 1
ATOM 710 C CA . HIS A 1 92 ? 20.833 24.635 -33.870 1.00 94.00 92 HIS A CA 1
ATOM 711 C C . HIS A 1 92 ? 21.044 23.906 -35.208 1.00 94.00 92 HIS A C 1
ATOM 713 O O . HIS A 1 92 ? 20.963 24.508 -36.284 1.00 94.00 92 HIS A O 1
ATOM 719 N N . ARG A 1 93 ? 21.256 22.590 -35.161 1.00 94.19 93 ARG A N 1
ATOM 720 C CA . ARG A 1 93 ? 21.463 21.738 -36.338 1.00 94.19 93 ARG A CA 1
ATOM 721 C C . ARG A 1 93 ? 20.180 21.086 -36.858 1.00 94.19 93 ARG A C 1
ATOM 723 O O . ARG A 1 93 ? 20.247 20.257 -37.761 1.00 94.19 93 ARG A O 1
ATOM 730 N N . LYS A 1 94 ? 18.997 21.504 -36.381 1.00 91.50 94 LYS A N 1
ATOM 731 C CA . LYS A 1 94 ? 17.687 20.997 -36.844 1.00 91.50 94 LYS A CA 1
ATOM 732 C C . LYS A 1 94 ? 17.485 21.062 -38.365 1.00 91.50 94 LYS A C 1
ATOM 734 O O . LYS A 1 94 ? 16.788 20.222 -38.922 1.00 91.50 94 LYS A O 1
ATOM 739 N N . HIS A 1 95 ? 18.139 21.997 -39.057 1.00 90.75 95 HIS A N 1
ATOM 740 C CA . HIS A 1 95 ? 18.103 22.115 -40.519 1.00 90.75 95 HIS A CA 1
ATOM 741 C C . HIS A 1 95 ? 18.687 20.887 -41.252 1.00 90.75 95 HIS A C 1
ATOM 743 O O . HIS A 1 95 ? 18.290 20.594 -42.380 1.00 90.75 95 HIS A O 1
ATOM 749 N N . GLU A 1 96 ? 19.572 20.111 -40.616 1.00 92.94 96 GLU A N 1
ATOM 750 C CA . GLU A 1 96 ? 20.106 18.861 -41.178 1.00 92.94 96 GLU A CA 1
ATOM 751 C C . GLU A 1 96 ? 19.024 17.787 -41.359 1.00 92.94 96 GLU A C 1
ATOM 753 O O . GLU A 1 96 ? 19.164 16.899 -42.204 1.00 92.94 96 GLU A O 1
ATOM 758 N N . LEU A 1 97 ? 17.904 17.885 -40.633 1.00 90.50 97 LEU A N 1
ATOM 759 C CA . LEU A 1 97 ? 16.759 16.986 -40.793 1.00 90.50 97 LEU A CA 1
ATOM 760 C C . LEU A 1 97 ? 16.170 17.034 -42.213 1.00 90.50 97 LEU A C 1
ATOM 762 O O . LEU A 1 97 ? 15.640 16.031 -42.699 1.00 90.50 97 LEU A O 1
ATOM 766 N N . LEU A 1 98 ? 16.312 18.161 -42.916 1.00 88.12 98 LEU A N 1
ATOM 767 C CA . LEU A 1 98 ? 15.857 18.324 -44.300 1.00 88.12 98 LEU A CA 1
ATOM 768 C C . LEU A 1 98 ? 16.714 17.526 -45.291 1.00 88.12 98 LEU A C 1
ATOM 770 O O . LEU A 1 98 ? 16.213 17.078 -46.323 1.00 88.12 98 LEU A O 1
ATOM 774 N N . GLN A 1 99 ? 17.975 17.259 -44.946 1.00 89.94 99 GLN A N 1
ATOM 775 C CA . GLN A 1 99 ? 18.919 16.498 -45.771 1.00 89.94 99 GLN A CA 1
ATOM 776 C C . GLN A 1 99 ? 18.723 14.977 -45.650 1.00 89.94 99 GLN A C 1
ATOM 778 O O . GLN A 1 99 ? 19.380 14.194 -46.338 1.00 89.94 99 GLN A O 1
ATOM 783 N N . LEU A 1 100 ? 17.813 14.528 -44.778 1.00 88.81 100 LEU A N 1
ATOM 784 C CA . LEU A 1 100 ? 17.495 13.115 -44.619 1.00 88.81 100 LEU A CA 1
ATOM 785 C C . LEU A 1 100 ? 16.774 12.552 -45.849 1.00 88.81 100 LEU A C 1
ATOM 787 O O . LEU A 1 100 ? 15.890 13.180 -46.430 1.00 88.81 100 LEU A O 1
ATOM 791 N N . THR A 1 101 ? 17.095 11.301 -46.189 1.00 87.88 101 THR A N 1
ATOM 792 C CA . THR A 1 101 ? 16.345 10.498 -47.170 1.00 87.88 101 THR A CA 1
ATOM 793 C C . THR A 1 101 ? 14.860 10.428 -46.797 1.00 87.88 101 THR A C 1
ATOM 795 O O . THR A 1 101 ? 14.560 10.348 -45.604 1.00 87.88 101 THR A O 1
ATOM 798 N N . ALA A 1 102 ? 13.956 10.318 -47.776 1.00 83.50 102 ALA A N 1
ATOM 799 C CA . ALA A 1 102 ? 12.502 10.285 -47.555 1.00 83.50 102 ALA A CA 1
ATOM 800 C C . ALA A 1 102 ? 12.058 9.329 -46.426 1.00 83.50 102 ALA A C 1
ATOM 802 O O . ALA A 1 102 ? 11.402 9.759 -45.485 1.00 83.50 102 ALA A O 1
ATOM 803 N N . SER A 1 103 ? 12.526 8.074 -46.430 1.00 80.19 103 SER A N 1
ATOM 804 C CA . SER A 1 103 ? 12.189 7.092 -45.381 1.00 80.19 103 SER A CA 1
ATOM 805 C C . SER A 1 103 ? 12.671 7.486 -43.973 1.00 80.19 103 SER A C 1
ATOM 807 O O . SER A 1 103 ? 12.035 7.168 -42.971 1.00 80.19 103 SER A O 1
ATOM 809 N N . ARG A 1 104 ? 13.810 8.182 -43.859 1.00 82.25 104 ARG A N 1
ATOM 810 C CA . ARG A 1 104 ? 14.313 8.673 -42.562 1.00 82.25 104 ARG A CA 1
ATOM 811 C C . ARG A 1 104 ? 13.535 9.893 -42.093 1.00 82.25 104 ARG A C 1
ATOM 813 O O . ARG A 1 104 ? 13.273 10.010 -40.902 1.00 82.25 104 ARG A O 1
ATOM 820 N N . ARG A 1 105 ? 13.172 10.767 -43.029 1.00 84.56 105 ARG A N 1
ATOM 821 C CA . ARG A 1 105 ? 12.337 11.935 -42.767 1.00 84.56 105 ARG A CA 1
ATOM 822 C C . ARG A 1 105 ? 10.974 11.519 -42.226 1.00 84.56 105 ARG A C 1
ATOM 824 O O . ARG A 1 105 ? 10.551 12.062 -41.221 1.00 84.56 105 ARG A O 1
ATOM 831 N N . GLU A 1 106 ? 10.357 10.503 -42.821 1.00 81.44 106 GLU A N 1
ATOM 832 C CA . GLU A 1 106 ? 9.082 9.931 -42.373 1.00 81.44 106 GLU A CA 1
ATOM 833 C C . GLU A 1 106 ? 9.136 9.436 -40.916 1.00 81.44 106 GLU A C 1
ATOM 835 O O . GLU A 1 106 ? 8.252 9.744 -40.124 1.00 81.44 106 GLU A O 1
ATOM 840 N N . LYS A 1 107 ? 10.218 8.754 -40.512 1.00 81.38 107 LYS A N 1
ATOM 841 C CA . LYS A 1 107 ? 10.408 8.318 -39.113 1.00 81.38 107 LYS A CA 1
ATOM 842 C C . LYS A 1 107 ? 10.561 9.479 -38.128 1.00 81.38 107 LYS A C 1
ATOM 844 O O . LYS A 1 107 ? 10.079 9.387 -37.003 1.00 81.38 107 LYS A O 1
ATOM 849 N N . VAL A 1 108 ? 11.264 10.540 -38.528 1.00 87.19 108 VAL A N 1
ATOM 850 C CA . VAL A 1 108 ? 11.425 11.748 -37.700 1.00 87.19 108 VAL A CA 1
ATOM 851 C C . VAL A 1 108 ? 10.106 12.506 -37.603 1.00 87.19 108 VAL A C 1
ATOM 853 O O . VAL A 1 108 ? 9.710 12.872 -36.505 1.00 87.19 108 VAL A O 1
ATOM 856 N N . LEU A 1 109 ? 9.413 12.687 -38.728 1.00 83.75 109 LEU A N 1
ATOM 857 C CA . LEU A 1 109 ? 8.076 13.278 -38.795 1.00 83.75 109 LEU A CA 1
ATOM 858 C C . LEU A 1 109 ? 7.116 12.587 -37.839 1.00 83.75 109 LEU A C 1
ATOM 860 O O . LEU A 1 109 ? 6.453 13.244 -37.051 1.00 83.75 109 LEU A O 1
ATOM 864 N N . HIS A 1 110 ? 7.101 11.261 -37.872 1.00 78.44 110 HIS A N 1
ATOM 865 C CA . HIS A 1 110 ? 6.242 10.484 -37.003 1.00 78.44 110 HIS A CA 1
ATOM 866 C C . HIS A 1 110 ? 6.583 10.653 -35.511 1.00 78.44 110 HIS A C 1
ATOM 868 O O . HIS A 1 110 ? 5.688 10.758 -34.680 1.00 78.44 110 HIS A O 1
ATOM 874 N N . ASP A 1 111 ? 7.867 10.722 -35.152 1.00 82.69 111 ASP A N 1
ATOM 875 C CA . ASP A 1 111 ? 8.284 10.973 -33.765 1.00 82.69 111 ASP A CA 1
ATOM 876 C C . ASP A 1 111 ? 7.906 12.395 -33.304 1.00 82.69 111 ASP A C 1
ATOM 878 O O . ASP A 1 111 ? 7.430 12.580 -32.187 1.00 82.69 111 ASP A O 1
ATOM 882 N N . LEU A 1 112 ? 8.033 13.396 -34.183 1.00 85.38 112 LEU A N 1
ATOM 883 C CA . LEU A 1 112 ? 7.560 14.761 -33.922 1.00 85.38 112 LEU A CA 1
ATOM 884 C C . LEU A 1 112 ? 6.039 14.816 -33.740 1.00 85.38 112 LEU A C 1
ATOM 886 O O . LEU A 1 112 ? 5.567 15.495 -32.835 1.00 85.38 112 LEU A O 1
ATOM 890 N N . ASP A 1 113 ? 5.287 14.074 -34.550 1.00 78.38 113 ASP A N 1
ATOM 891 C CA . ASP A 1 113 ? 3.827 13.964 -34.470 1.00 78.38 113 ASP A CA 1
ATOM 892 C C . ASP A 1 113 ? 3.373 13.321 -33.147 1.00 78.38 113 ASP A C 1
ATOM 894 O O . ASP A 1 113 ? 2.456 13.809 -32.487 1.00 78.38 113 ASP A O 1
ATOM 898 N N . GLN A 1 114 ? 4.088 12.293 -32.677 1.00 76.00 114 GLN A N 1
ATOM 899 C CA . GLN A 1 114 ? 3.873 11.694 -31.354 1.00 76.00 114 GLN A CA 1
ATOM 900 C C . GLN A 1 114 ? 4.182 12.667 -30.211 1.00 76.00 114 GLN A C 1
ATOM 902 O O . GLN A 1 114 ? 3.456 12.720 -29.218 1.00 76.00 114 GLN A O 1
ATOM 907 N N . ILE A 1 115 ? 5.264 13.439 -30.323 1.00 80.19 115 ILE A N 1
ATOM 908 C CA . ILE A 1 115 ? 5.606 14.468 -29.332 1.00 80.19 115 ILE A CA 1
ATOM 909 C C . ILE A 1 115 ? 4.526 15.555 -29.309 1.00 80.19 115 ILE A C 1
ATOM 911 O O . ILE A 1 115 ? 4.104 15.959 -28.225 1.00 80.19 115 ILE A O 1
ATOM 915 N N . ALA A 1 116 ? 4.048 15.983 -30.481 1.00 76.19 116 ALA A N 1
ATOM 916 C CA . ALA A 1 116 ? 2.985 16.972 -30.611 1.00 76.19 116 ALA A CA 1
ATOM 917 C C . ALA A 1 116 ? 1.678 16.465 -29.979 1.00 76.19 116 ALA A C 1
ATOM 919 O O . ALA A 1 116 ? 1.121 17.142 -29.117 1.00 76.19 116 ALA A O 1
ATOM 920 N N . SER A 1 117 ? 1.264 15.238 -30.304 1.00 67.94 117 SER A N 1
ATOM 921 C CA . SER A 1 117 ? 0.044 14.595 -29.783 1.00 67.94 117 SER A CA 1
ATOM 922 C C . SER A 1 117 ? 0.035 14.421 -28.256 1.00 67.94 117 SER A C 1
ATOM 924 O O . SER A 1 117 ? -1.024 14.391 -27.639 1.00 67.94 117 SER A O 1
ATOM 926 N N . ASN A 1 118 ? 1.211 14.311 -27.629 1.00 63.31 118 ASN A N 1
ATOM 927 C CA . ASN A 1 118 ? 1.354 14.223 -26.168 1.00 63.31 118 ASN A CA 1
ATOM 928 C C . ASN A 1 118 ? 1.425 15.592 -25.463 1.00 63.31 118 ASN A C 1
ATOM 930 O O . ASN A 1 118 ? 1.403 15.664 -24.232 1.00 63.31 118 ASN A O 1
ATOM 934 N N . SER A 1 119 ? 1.546 16.680 -26.221 1.00 54.56 119 SER A N 1
ATOM 935 C CA . SER A 1 119 ? 1.430 18.054 -25.729 1.00 54.56 119 SER A CA 1
ATOM 936 C C . SER A 1 119 ? -0.003 18.558 -25.962 1.00 54.56 119 SER A C 1
ATOM 938 O O . SER A 1 119 ? -0.796 17.858 -26.572 1.00 54.56 119 SER A O 1
ATOM 940 N N . THR A 1 120 ? -0.397 19.740 -25.477 1.00 42.78 120 THR A N 1
ATOM 941 C CA . THR A 1 120 ? -1.766 20.306 -25.630 1.00 42.78 120 THR A CA 1
ATOM 942 C C . THR A 1 120 ? -2.202 20.582 -27.084 1.00 42.78 120 THR A C 1
ATOM 944 O O . THR A 1 120 ? -3.156 21.319 -27.322 1.00 42.78 120 THR A O 1
ATOM 947 N N . TYR A 1 121 ? -1.505 20.004 -28.057 1.00 36.53 121 TYR A N 1
ATOM 948 C CA . TYR A 1 121 ? -1.734 20.135 -29.476 1.00 36.53 121 TYR A CA 1
ATOM 949 C C . TYR A 1 121 ? -2.943 19.294 -29.908 1.00 36.53 121 TYR A C 1
ATOM 951 O O . TYR A 1 121 ? -3.060 18.113 -29.594 1.00 36.53 121 TYR A O 1
ATOM 959 N N . SER A 1 122 ? -3.848 19.940 -30.641 1.00 43.81 122 SER A N 1
ATOM 960 C CA . SER A 1 122 ? -4.967 19.325 -31.366 1.00 43.81 122 SER A CA 1
ATOM 961 C C . SER A 1 122 ? -4.497 18.255 -32.362 1.00 43.81 122 SER A C 1
ATOM 963 O O . SER A 1 122 ? -3.370 18.379 -32.836 1.00 43.81 122 SER A O 1
ATOM 965 N N . ASP A 1 123 ? -5.392 17.334 -32.757 1.00 44.72 123 ASP A N 1
ATOM 966 C CA . ASP A 1 123 ? -5.301 16.283 -33.806 1.00 44.72 123 ASP A CA 1
ATOM 967 C C . ASP A 1 123 ? -4.739 16.737 -35.184 1.00 44.72 123 ASP A C 1
ATOM 969 O O . ASP A 1 123 ? -5.377 16.608 -36.233 1.00 44.72 123 ASP A O 1
ATOM 973 N N . LYS A 1 124 ? -3.542 17.316 -35.228 1.00 51.84 124 LYS A N 1
ATOM 974 C CA . LYS A 1 124 ? -2.872 17.757 -36.448 1.00 51.84 124 LYS A CA 1
ATOM 975 C C . LYS A 1 124 ? -1.821 16.723 -36.814 1.00 51.84 124 LYS A C 1
ATOM 977 O O . LYS A 1 124 ? -0.712 16.779 -36.305 1.00 51.84 124 LYS A O 1
ATOM 982 N N . ASN A 1 125 ? -2.170 15.843 -37.750 1.00 60.66 125 ASN A N 1
ATOM 983 C CA . ASN A 1 125 ? -1.193 15.013 -38.452 1.00 60.66 125 ASN A CA 1
ATOM 984 C C . ASN A 1 125 ? -0.203 15.932 -39.185 1.00 60.66 125 ASN A C 1
ATOM 986 O O . ASN A 1 125 ? -0.582 16.582 -40.166 1.00 60.66 125 ASN A O 1
ATOM 990 N N . ILE A 1 126 ? 1.047 15.997 -38.726 1.00 67.69 126 ILE A N 1
ATOM 991 C CA . ILE A 1 126 ? 2.091 16.792 -39.386 1.00 67.69 126 ILE A CA 1
ATOM 992 C C . ILE A 1 126 ? 2.403 16.149 -40.743 1.00 67.69 126 ILE A C 1
ATOM 994 O O . ILE A 1 126 ? 2.974 15.061 -40.829 1.00 67.69 126 ILE A O 1
ATOM 998 N N . THR A 1 127 ? 2.028 16.819 -41.832 1.00 69.69 127 THR A N 1
ATOM 999 C CA . THR A 1 127 ? 2.249 16.304 -43.191 1.00 69.69 127 THR A CA 1
ATOM 1000 C C . THR A 1 127 ? 3.691 16.517 -43.660 1.00 69.69 127 THR A C 1
ATOM 1002 O O . THR A 1 127 ? 4.417 17.386 -43.176 1.00 69.69 127 THR A O 1
ATOM 1005 N N . GLN A 1 128 ? 4.116 15.751 -44.668 1.00 68.25 128 GLN A N 1
ATOM 1006 C CA . GLN A 1 128 ? 5.448 15.892 -45.265 1.00 68.25 128 GLN A CA 1
ATOM 1007 C C . GLN A 1 128 ? 5.673 17.273 -45.910 1.00 68.25 128 GLN A C 1
ATOM 1009 O O . GLN A 1 128 ? 6.804 17.757 -45.908 1.00 68.25 128 GLN A O 1
ATOM 1014 N N . GLU A 1 129 ? 4.614 17.913 -46.416 1.00 67.94 129 GLU A N 1
ATOM 1015 C CA . GLU A 1 129 ? 4.649 19.280 -46.963 1.00 67.94 129 GLU A CA 1
ATOM 1016 C C . GLU A 1 129 ? 4.869 20.334 -45.868 1.00 67.94 129 GLU A C 1
ATOM 1018 O O . GLU A 1 129 ? 5.521 21.345 -46.104 1.00 67.94 129 GLU A O 1
ATOM 1023 N N . GLN A 1 130 ? 4.405 20.065 -44.644 1.00 72.38 130 GLN A N 1
ATOM 1024 C CA . GLN A 1 130 ? 4.587 20.942 -43.485 1.00 72.38 130 GLN A CA 1
ATOM 1025 C C . GLN A 1 130 ? 5.940 20.752 -42.788 1.00 72.38 130 GLN A C 1
ATOM 1027 O O . GLN A 1 130 ? 6.294 21.566 -41.940 1.00 72.38 130 GLN A O 1
ATOM 1032 N N . PHE A 1 131 ? 6.715 19.713 -43.126 1.00 79.19 131 PHE A N 1
ATOM 1033 C CA . PHE A 1 131 ? 7.975 19.404 -42.439 1.00 79.19 131 PHE A CA 1
ATOM 1034 C C . PHE A 1 131 ? 9.001 20.533 -42.540 1.00 79.19 131 PHE A C 1
ATOM 1036 O O . PHE A 1 131 ? 9.639 20.876 -41.552 1.00 79.19 131 PHE A O 1
ATOM 1043 N N . GLU A 1 132 ? 9.162 21.123 -43.726 1.00 80.38 132 GLU A N 1
ATOM 1044 C CA . GLU A 1 132 ? 10.109 22.221 -43.932 1.00 80.38 132 GLU A CA 1
ATOM 1045 C C . GLU A 1 132 ? 9.668 23.481 -43.185 1.00 80.38 132 GLU A C 1
ATOM 1047 O O . GLU A 1 132 ? 10.462 24.081 -42.462 1.00 80.38 132 GLU A O 1
ATOM 1052 N N . THR A 1 133 ? 8.378 23.815 -43.264 1.00 79.88 133 THR A N 1
ATOM 1053 C CA . THR A 1 133 ? 7.777 24.916 -42.505 1.00 79.88 133 THR A CA 1
ATOM 1054 C C . THR A 1 133 ? 7.935 24.719 -40.999 1.00 79.88 133 THR A C 1
ATOM 1056 O O . THR A 1 133 ? 8.224 25.676 -40.295 1.00 79.88 133 THR A O 1
ATOM 1059 N N . LEU A 1 134 ? 7.810 23.483 -40.505 1.00 82.38 134 LEU A N 1
ATOM 1060 C CA . LEU A 1 134 ? 7.942 23.145 -39.090 1.00 82.38 134 LEU A CA 1
ATOM 1061 C C . LEU A 1 134 ? 9.360 23.411 -38.570 1.00 82.38 134 LEU A C 1
ATOM 1063 O O . LEU A 1 134 ? 9.521 24.004 -37.509 1.00 82.38 134 LEU A O 1
ATOM 1067 N N . ILE A 1 135 ? 10.392 23.016 -39.323 1.00 85.44 135 ILE A N 1
ATOM 1068 C CA . ILE A 1 135 ? 11.802 23.192 -38.929 1.00 85.44 135 ILE A CA 1
ATOM 1069 C C . ILE A 1 135 ? 12.174 24.672 -38.755 1.00 85.44 135 ILE A C 1
ATOM 1071 O O . ILE A 1 135 ? 12.932 25.011 -37.838 1.00 85.44 135 ILE A O 1
ATOM 1075 N N . TYR A 1 136 ? 11.632 25.536 -39.615 1.00 84.94 136 TYR A N 1
ATOM 1076 C CA . TYR A 1 136 ? 11.872 26.981 -39.612 1.00 84.94 136 TYR A CA 1
ATOM 1077 C C . TYR A 1 136 ? 10.786 27.794 -38.898 1.00 84.94 136 TYR A C 1
ATOM 1079 O O . TYR A 1 136 ? 10.835 29.017 -38.938 1.00 84.94 136 TYR A O 1
ATOM 1087 N N . SER A 1 137 ? 9.807 27.141 -38.274 1.00 82.00 137 SER A N 1
ATOM 1088 C CA . SER A 1 137 ? 8.724 27.834 -37.585 1.00 82.00 137 SER A CA 1
ATOM 1089 C C . SER A 1 137 ? 9.240 28.540 -36.330 1.00 82.00 137 SER A C 1
ATOM 1091 O O . SER A 1 137 ? 9.918 27.914 -35.511 1.00 82.00 137 SER A O 1
ATOM 1093 N N . ASP A 1 138 ? 8.856 29.807 -36.170 1.00 80.88 138 ASP A N 1
ATOM 1094 C CA . ASP A 1 138 ? 9.038 30.597 -34.942 1.00 80.88 138 ASP A CA 1
ATOM 1095 C C . ASP A 1 138 ? 7.817 30.488 -34.002 1.00 80.88 138 ASP A C 1
ATOM 1097 O O . ASP A 1 138 ? 7.698 31.216 -33.019 1.00 80.88 138 ASP A O 1
ATOM 1101 N N . ASP A 1 139 ? 6.868 29.599 -34.316 1.00 84.38 139 ASP A N 1
ATOM 1102 C CA . ASP A 1 139 ? 5.719 29.313 -33.460 1.00 84.38 139 ASP A CA 1
ATOM 1103 C C . ASP A 1 139 ? 6.173 28.657 -32.135 1.00 84.38 139 ASP A C 1
ATOM 1105 O O . ASP A 1 139 ? 6.792 27.587 -32.180 1.00 84.38 139 ASP A O 1
ATOM 1109 N N . PRO A 1 140 ? 5.837 29.227 -30.959 1.00 84.12 140 PRO A N 1
ATOM 1110 C CA . PRO A 1 140 ? 6.304 28.721 -29.664 1.00 84.12 140 PRO A CA 1
ATOM 1111 C C . PRO A 1 140 ? 5.935 27.257 -29.377 1.00 84.12 140 PRO A C 1
ATOM 1113 O O . PRO A 1 140 ? 6.686 26.537 -28.714 1.00 84.12 140 PRO A O 1
ATOM 1116 N N . GLU A 1 141 ? 4.784 26.784 -29.863 1.00 78.56 141 GLU A N 1
ATOM 1117 C CA . GLU A 1 141 ? 4.355 25.392 -29.673 1.00 78.56 141 GLU A CA 1
ATOM 1118 C C . GLU A 1 141 ? 5.179 24.434 -30.540 1.00 78.56 141 GLU A C 1
ATOM 1120 O O . GLU A 1 141 ? 5.656 23.399 -30.067 1.00 78.56 141 GLU A O 1
ATOM 1125 N N . THR A 1 142 ? 5.412 24.812 -31.795 1.00 82.56 142 THR A N 1
ATOM 1126 C CA . THR A 1 142 ? 6.289 24.090 -32.720 1.00 82.56 142 THR A CA 1
ATOM 1127 C C . THR A 1 142 ? 7.729 24.045 -32.211 1.00 82.56 142 THR A C 1
ATOM 1129 O O . THR A 1 142 ? 8.380 22.994 -32.240 1.00 82.56 142 THR A O 1
ATOM 1132 N N . GLU A 1 143 ? 8.223 25.167 -31.689 1.00 86.81 143 GLU A N 1
ATOM 1133 C CA . GLU A 1 143 ? 9.540 25.261 -31.073 1.00 86.81 143 GLU A CA 1
ATOM 1134 C C . GLU A 1 143 ? 9.660 24.307 -29.879 1.00 86.81 143 GLU A C 1
ATOM 1136 O O . GLU A 1 143 ? 10.656 23.591 -29.751 1.00 86.81 143 GLU A O 1
ATOM 1141 N N . LYS A 1 144 ? 8.611 24.207 -29.052 1.00 86.25 144 LYS A N 1
ATOM 1142 C CA . LYS A 1 144 ? 8.546 23.254 -27.940 1.00 86.25 144 LYS A CA 1
ATOM 1143 C C . LYS A 1 144 ? 8.617 21.800 -28.414 1.00 86.25 144 LYS A C 1
ATOM 1145 O O . LYS A 1 144 ? 9.378 21.024 -27.836 1.00 86.25 144 LYS A O 1
ATOM 1150 N N . VAL A 1 145 ? 7.888 21.419 -29.467 1.00 87.31 145 VAL A N 1
ATOM 1151 C CA . VAL A 1 145 ? 7.952 20.060 -30.048 1.00 87.31 145 VAL A CA 1
ATOM 1152 C C . VAL A 1 145 ? 9.370 19.738 -30.533 1.00 87.31 145 VAL A C 1
ATOM 1154 O O . VAL A 1 145 ? 9.932 18.695 -30.183 1.00 87.31 145 VAL A O 1
ATOM 1157 N N . LEU A 1 146 ? 9.992 20.658 -31.277 1.00 89.38 146 LEU A N 1
ATOM 1158 C CA . LEU A 1 146 ? 11.374 20.519 -31.748 1.00 89.38 146 LEU A CA 1
ATOM 1159 C C . LEU A 1 146 ? 12.388 20.485 -30.604 1.00 89.38 146 LEU A C 1
ATOM 1161 O O . LEU A 1 146 ? 13.373 19.744 -30.670 1.00 89.38 146 LEU A O 1
ATOM 1165 N N . SER A 1 147 ? 12.148 21.257 -29.549 1.00 90.25 147 SER A N 1
ATOM 1166 C CA . SER A 1 147 ? 12.962 21.254 -28.340 1.00 90.25 147 SER A CA 1
ATOM 1167 C C . SER A 1 147 ? 12.895 19.891 -27.655 1.00 90.25 147 SER A C 1
ATOM 1169 O O . SER A 1 147 ? 13.939 19.286 -27.417 1.00 90.25 147 SER A O 1
ATOM 1171 N N . ILE A 1 148 ? 11.702 19.327 -27.430 1.00 90.25 148 ILE A N 1
ATOM 1172 C CA . ILE A 1 148 ? 11.538 17.983 -26.845 1.00 90.25 148 ILE A CA 1
ATOM 1173 C C . ILE A 1 148 ? 12.235 16.918 -27.706 1.00 90.25 148 ILE A C 1
ATOM 1175 O O . ILE A 1 148 ? 12.933 16.050 -27.171 1.00 90.25 148 ILE A O 1
ATOM 1179 N N . PHE A 1 149 ? 12.103 16.990 -29.033 1.00 92.00 149 PHE A N 1
ATOM 1180 C CA . PHE A 1 149 ? 12.814 16.091 -29.946 1.00 92.00 149 PHE A CA 1
ATOM 1181 C C . PHE A 1 149 ? 14.339 16.245 -29.833 1.00 92.00 149 PHE A C 1
ATOM 1183 O O . PHE A 1 149 ? 15.063 15.251 -29.757 1.00 92.00 149 PHE A O 1
ATOM 1190 N N . SER A 1 150 ? 14.835 17.480 -29.736 1.00 93.56 150 SER A N 1
ATOM 1191 C CA . SER A 1 150 ? 16.264 17.770 -29.565 1.00 93.56 150 SER A CA 1
ATOM 1192 C C . SER A 1 150 ? 16.804 17.217 -28.246 1.00 93.56 150 SER A C 1
ATOM 1194 O O . SER A 1 150 ? 17.872 16.601 -28.230 1.00 93.56 150 SER A O 1
ATOM 1196 N N . HIS A 1 151 ? 16.026 17.321 -27.163 1.00 93.88 151 HIS A N 1
ATOM 1197 C CA . HIS A 1 151 ? 16.325 16.650 -25.900 1.00 93.88 151 HIS A CA 1
ATOM 1198 C C . HIS A 1 151 ? 16.413 15.127 -26.103 1.00 93.88 151 HIS A C 1
ATOM 1200 O O . HIS A 1 151 ? 17.404 14.514 -25.714 1.00 93.88 151 HIS A O 1
ATOM 1206 N N . ARG A 1 152 ? 15.455 14.482 -26.785 1.00 93.62 152 ARG A N 1
ATOM 1207 C CA . ARG A 1 152 ? 15.523 13.026 -27.038 1.00 93.62 152 ARG A CA 1
ATOM 1208 C C . ARG A 1 152 ? 16.820 12.614 -27.755 1.00 93.62 152 ARG A C 1
ATOM 1210 O O . ARG A 1 152 ? 17.485 11.659 -27.341 1.00 93.62 152 ARG A O 1
ATOM 1217 N N . VAL A 1 153 ? 17.247 13.369 -28.770 1.00 94.38 153 VAL A N 1
ATOM 1218 C CA . VAL A 1 153 ? 18.509 13.126 -29.496 1.00 94.38 153 VAL A CA 1
ATOM 1219 C C . VAL A 1 153 ? 19.737 13.320 -28.594 1.00 94.38 153 VAL A C 1
ATOM 1221 O O . VAL A 1 153 ? 20.614 12.449 -28.546 1.00 94.38 153 VAL A O 1
ATOM 1224 N N . ALA A 1 154 ? 19.803 14.431 -27.856 1.00 95.88 154 ALA A N 1
ATOM 1225 C CA . ALA A 1 154 ? 20.923 14.768 -26.978 1.00 95.88 154 ALA A CA 1
ATOM 1226 C C . ALA A 1 154 ? 21.107 13.739 -25.853 1.00 95.88 154 ALA A C 1
ATOM 1228 O O . ALA A 1 154 ? 22.212 13.248 -25.613 1.00 95.88 154 ALA A O 1
ATOM 1229 N N . TYR A 1 155 ? 20.014 13.338 -25.209 1.00 95.69 155 TYR A N 1
ATOM 1230 C CA . TYR A 1 155 ? 20.033 12.398 -24.093 1.00 95.69 155 TYR A CA 1
ATOM 1231 C C . TYR A 1 155 ? 20.372 10.985 -24.575 1.00 95.69 155 TYR A C 1
ATOM 1233 O O . TYR A 1 155 ? 21.204 10.316 -23.962 1.00 95.69 155 TYR A O 1
ATOM 1241 N N . SER A 1 156 ? 19.819 10.548 -25.716 1.00 94.12 156 SER A N 1
ATOM 1242 C CA . SER A 1 156 ? 20.214 9.283 -26.354 1.00 94.12 156 SER A CA 1
ATOM 1243 C C . SER A 1 156 ? 21.711 9.257 -26.683 1.00 94.12 156 SER A C 1
ATOM 1245 O O . SER A 1 156 ? 22.377 8.233 -26.508 1.00 94.12 156 SER A O 1
ATOM 1247 N N . THR A 1 157 ? 22.260 10.393 -27.116 1.00 95.31 157 THR A N 1
ATOM 1248 C CA . THR A 1 157 ? 23.690 10.546 -27.405 1.00 95.31 157 THR A CA 1
ATOM 1249 C C . THR A 1 157 ? 24.529 10.446 -26.132 1.00 95.31 157 THR A C 1
ATOM 1251 O O . THR A 1 157 ? 25.457 9.636 -26.080 1.00 95.31 157 THR A O 1
ATOM 1254 N N . LEU A 1 158 ? 24.181 11.191 -25.076 1.00 96.69 158 LEU A N 1
ATOM 1255 C CA . LEU A 1 158 ? 24.919 11.154 -23.812 1.00 96.69 158 LEU A CA 1
ATOM 1256 C C . LEU A 1 158 ? 24.878 9.768 -23.157 1.00 96.69 158 LEU A C 1
ATOM 1258 O O . LEU A 1 158 ? 25.904 9.298 -22.672 1.00 96.69 158 LEU A O 1
ATOM 1262 N N . LEU A 1 159 ? 23.740 9.066 -23.199 1.00 96.25 159 LEU A N 1
ATOM 1263 C CA . LEU A 1 159 ? 23.629 7.698 -22.679 1.00 96.25 159 LEU A CA 1
ATOM 1264 C C . LEU A 1 159 ? 24.654 6.746 -23.308 1.00 96.25 159 LEU A C 1
ATOM 1266 O O . LEU A 1 159 ? 25.220 5.904 -22.611 1.00 96.25 159 LEU A O 1
ATOM 1270 N N . LYS A 1 160 ? 24.937 6.892 -24.608 1.00 95.75 160 LYS A N 1
ATOM 1271 C CA . LYS A 1 160 ? 25.950 6.083 -25.302 1.00 95.75 160 LYS A CA 1
ATOM 1272 C C . LYS A 1 160 ? 27.364 6.416 -24.834 1.00 95.75 160 LYS A C 1
ATOM 1274 O O . LYS A 1 160 ? 28.148 5.493 -24.624 1.00 95.75 160 LYS A O 1
ATOM 1279 N N . PHE A 1 161 ? 27.683 7.697 -24.631 1.00 96.81 161 PHE A N 1
ATOM 1280 C CA . PHE A 1 161 ? 28.961 8.099 -24.030 1.00 96.81 161 PHE A CA 1
ATOM 1281 C C . PHE A 1 161 ? 29.121 7.524 -22.623 1.00 96.81 161 PHE A C 1
ATOM 1283 O O . PHE A 1 161 ? 30.168 6.968 -22.308 1.00 96.81 161 PHE A O 1
ATOM 1290 N N . ILE A 1 162 ? 28.072 7.598 -21.802 1.00 96.88 162 ILE A N 1
ATOM 1291 C CA . ILE A 1 162 ? 28.070 7.085 -20.428 1.00 96.88 162 ILE A CA 1
ATOM 1292 C C . ILE A 1 162 ? 28.233 5.561 -20.394 1.00 96.88 162 ILE A C 1
ATOM 1294 O O . ILE A 1 162 ? 29.028 5.055 -19.603 1.00 96.88 162 ILE A O 1
ATOM 1298 N N . LEU A 1 163 ? 27.567 4.827 -21.291 1.00 96.19 163 LEU A N 1
ATOM 1299 C CA . LEU A 1 163 ? 27.746 3.379 -21.432 1.00 96.19 163 LEU A CA 1
ATOM 1300 C C . LEU A 1 163 ? 29.176 3.015 -21.864 1.00 96.19 163 LEU A C 1
ATOM 1302 O O . LEU A 1 163 ? 29.789 2.126 -21.278 1.00 96.19 163 LEU A O 1
ATOM 1306 N N . VAL A 1 164 ? 29.728 3.713 -22.862 1.00 96.19 164 VAL A N 1
ATOM 1307 C CA . VAL A 1 164 ? 31.105 3.482 -23.330 1.00 96.19 164 VAL A CA 1
ATOM 1308 C C . VAL A 1 164 ? 32.119 3.809 -22.237 1.00 96.19 164 VAL A C 1
ATOM 1310 O O . VAL A 1 164 ? 33.031 3.017 -22.012 1.00 96.19 164 VAL A O 1
ATOM 1313 N N . LYS A 1 165 ? 31.936 4.916 -21.510 1.00 95.62 165 LYS A N 1
ATOM 1314 C CA . LYS A 1 165 ? 32.778 5.278 -20.365 1.00 95.62 165 LYS A CA 1
ATOM 1315 C C . LYS A 1 165 ? 32.745 4.200 -19.285 1.00 95.62 165 LYS A C 1
ATOM 1317 O O . LYS A 1 165 ? 33.796 3.810 -18.791 1.00 95.62 165 LYS A O 1
ATOM 1322 N N . TYR A 1 166 ? 31.565 3.675 -18.965 1.00 96.06 166 TYR A N 1
ATOM 1323 C CA . TYR A 1 166 ? 31.432 2.568 -18.021 1.00 96.06 166 TYR A CA 1
ATOM 1324 C C . TYR A 1 166 ? 32.165 1.311 -18.483 1.00 96.06 166 TYR A C 1
ATOM 1326 O O . TYR A 1 166 ? 32.863 0.688 -17.693 1.00 96.06 166 TYR A O 1
ATOM 1334 N N . TRP A 1 167 ? 32.080 0.956 -19.763 1.00 94.00 167 TRP A N 1
ATOM 1335 C CA . TRP A 1 167 ? 32.833 -0.177 -20.303 1.00 94.00 167 TRP A CA 1
ATOM 1336 C C . TRP A 1 167 ? 34.345 0.041 -20.322 1.00 94.00 167 TRP A C 1
ATOM 1338 O O . TRP A 1 167 ? 35.087 -0.929 -20.170 1.00 94.00 167 TRP A O 1
ATOM 1348 N N . VAL A 1 168 ? 34.808 1.284 -20.473 1.00 94.38 168 VAL A N 1
ATOM 1349 C CA . VAL A 1 168 ? 36.221 1.632 -20.282 1.00 94.38 168 VAL A CA 1
ATOM 1350 C C . VAL A 1 168 ? 36.627 1.433 -18.820 1.00 94.38 168 VAL A C 1
ATOM 1352 O O . VAL A 1 168 ? 37.602 0.735 -18.555 1.00 94.38 168 VAL A O 1
ATOM 1355 N N . ASP A 1 169 ? 35.847 1.953 -17.869 1.00 94.62 169 ASP A N 1
ATOM 1356 C CA . ASP A 1 169 ? 36.130 1.822 -16.431 1.00 94.62 169 ASP A CA 1
ATOM 1357 C C . ASP A 1 169 ? 36.071 0.372 -15.933 1.00 94.62 169 ASP A C 1
ATOM 1359 O O . ASP A 1 169 ? 36.836 -0.023 -15.054 1.00 94.62 169 ASP A O 1
ATOM 1363 N N . LEU A 1 170 ? 35.180 -0.434 -16.513 1.00 91.38 170 LEU A N 1
ATOM 1364 C CA . LEU A 1 170 ? 35.039 -1.861 -16.232 1.00 91.38 170 LEU A CA 1
ATOM 1365 C C . LEU A 1 170 ? 36.168 -2.703 -16.862 1.00 91.38 170 LEU A C 1
ATOM 1367 O O . LEU A 1 170 ? 36.307 -3.882 -16.538 1.00 91.38 170 LEU A O 1
ATOM 1371 N N . GLY A 1 171 ? 36.964 -2.124 -17.768 1.00 90.75 171 GLY A N 1
ATOM 1372 C CA . GLY A 1 171 ? 38.050 -2.806 -18.479 1.00 90.75 171 GLY A CA 1
ATOM 1373 C C . GLY A 1 171 ? 37.613 -3.629 -19.698 1.00 90.75 171 GLY A C 1
ATOM 1374 O O . GLY A 1 171 ? 38.442 -4.313 -20.296 1.00 90.75 171 GLY A O 1
ATOM 1375 N N . LEU A 1 172 ? 36.341 -3.548 -20.108 1.00 88.00 172 LEU A N 1
ATOM 1376 C CA . LEU A 1 172 ? 35.830 -4.199 -21.327 1.00 88.00 172 LEU A CA 1
ATOM 1377 C C . LEU A 1 172 ? 36.335 -3.524 -22.605 1.00 88.00 172 LEU A C 1
ATOM 1379 O O . LEU A 1 172 ? 36.473 -4.166 -23.649 1.00 88.00 172 LEU A O 1
ATOM 1383 N N . LEU A 1 173 ? 36.591 -2.218 -22.530 1.00 90.44 173 LEU A N 1
ATOM 1384 C CA . LEU A 1 173 ? 37.125 -1.409 -23.615 1.00 90.44 173 LEU A CA 1
ATOM 1385 C C . LEU A 1 173 ? 38.430 -0.750 -23.182 1.00 90.44 173 LEU A C 1
ATOM 1387 O O . LEU A 1 173 ? 38.514 -0.120 -22.137 1.00 90.44 173 LEU A O 1
ATOM 1391 N N . ASN A 1 174 ? 39.445 -0.834 -24.037 1.00 89.19 174 ASN A N 1
ATOM 1392 C CA . ASN A 1 174 ? 40.602 0.042 -23.910 1.00 89.19 174 ASN A CA 1
ATOM 1393 C C . ASN A 1 174 ? 40.238 1.401 -24.514 1.00 89.19 174 ASN A C 1
ATOM 1395 O O . ASN A 1 174 ? 39.829 1.449 -25.674 1.00 89.19 174 ASN A O 1
ATOM 1399 N N . GLU A 1 175 ? 40.418 2.483 -23.757 1.00 88.38 175 GLU A N 1
ATOM 1400 C CA . GLU A 1 175 ? 40.089 3.850 -24.178 1.00 88.38 175 GLU A CA 1
ATOM 1401 C C . GLU A 1 175 ? 40.714 4.225 -25.533 1.00 88.38 175 GLU A C 1
ATOM 1403 O O . GLU A 1 175 ? 40.056 4.833 -26.372 1.00 88.38 175 GLU A O 1
ATOM 1408 N N . LYS A 1 176 ? 41.936 3.753 -25.819 1.00 87.62 176 LYS A N 1
ATOM 1409 C CA . LYS A 1 176 ? 42.626 3.994 -27.101 1.00 87.62 176 LYS A CA 1
ATOM 1410 C C . LYS A 1 176 ? 41.928 3.360 -28.310 1.00 87.62 176 LYS A C 1
ATOM 1412 O O . LYS A 1 176 ? 42.166 3.767 -29.441 1.00 87.62 176 LYS A O 1
ATOM 1417 N N . ASN A 1 177 ? 41.094 2.348 -28.078 1.00 87.00 177 ASN A N 1
ATOM 1418 C CA . ASN A 1 177 ? 40.365 1.617 -29.114 1.00 87.00 177 ASN A CA 1
ATOM 1419 C C . ASN A 1 177 ? 38.929 2.129 -29.299 1.00 87.00 177 ASN A C 1
ATOM 1421 O O . ASN A 1 177 ? 38.189 1.578 -30.121 1.00 87.00 177 ASN A O 1
ATOM 1425 N N . VAL A 1 178 ? 38.515 3.135 -28.525 1.00 92.50 178 VAL A N 1
ATOM 1426 C CA . VAL A 1 178 ? 37.176 3.714 -28.603 1.00 92.50 178 VAL A CA 1
ATOM 1427 C C . VAL A 1 178 ? 37.106 4.677 -29.783 1.00 92.50 178 VAL A C 1
ATOM 1429 O O . VAL A 1 178 ? 37.849 5.652 -29.862 1.00 92.50 178 VAL A O 1
ATOM 1432 N N . LYS A 1 179 ? 36.164 4.434 -30.700 1.00 93.75 179 LYS A N 1
ATOM 1433 C CA . LYS A 1 179 ? 35.854 5.366 -31.787 1.00 93.75 179 LYS A CA 1
ATOM 1434 C C . LYS A 1 179 ? 34.707 6.273 -31.344 1.00 93.75 179 LYS A C 1
ATOM 1436 O O . LYS A 1 179 ? 33.546 5.991 -31.637 1.00 93.75 179 LYS A O 1
ATOM 1441 N N . TYR A 1 180 ? 35.028 7.349 -30.624 1.00 93.38 180 TYR A N 1
ATOM 1442 C CA . TYR A 1 180 ? 34.027 8.282 -30.084 1.00 93.38 180 TYR A CA 1
ATOM 1443 C C . TYR A 1 180 ? 33.207 9.005 -31.165 1.00 93.38 180 TYR A C 1
ATOM 1445 O O . TYR A 1 180 ? 32.040 9.306 -30.943 1.00 93.38 180 TYR A O 1
ATOM 1453 N N . SER A 1 181 ? 33.763 9.190 -32.366 1.00 90.19 181 SER A N 1
ATOM 1454 C CA . SER A 1 181 ? 33.031 9.718 -33.529 1.00 90.19 181 SER A CA 1
ATOM 1455 C C . SER A 1 181 ? 31.954 8.767 -34.072 1.00 90.19 181 SER A C 1
ATOM 1457 O O . SER A 1 181 ? 31.091 9.170 -34.852 1.00 90.19 181 SER A O 1
ATOM 1459 N N . ASP A 1 182 ? 31.981 7.494 -33.667 1.00 90.50 182 ASP A N 1
ATOM 1460 C CA . ASP A 1 182 ? 31.012 6.481 -34.076 1.00 90.50 182 ASP A CA 1
ATOM 1461 C C . ASP A 1 182 ? 30.717 5.497 -32.935 1.00 90.50 182 ASP A C 1
ATOM 1463 O O . ASP A 1 182 ? 31.092 4.318 -32.949 1.00 90.50 182 ASP A O 1
ATOM 1467 N N . LEU A 1 183 ? 30.028 6.007 -31.912 1.00 92.00 183 LEU A N 1
ATOM 1468 C CA . LEU A 1 183 ? 29.643 5.240 -30.726 1.00 92.00 183 LEU A CA 1
ATOM 1469 C C . LEU A 1 183 ? 28.838 3.984 -31.072 1.00 92.00 183 LEU A C 1
ATOM 1471 O O . LEU A 1 183 ? 29.064 2.937 -30.472 1.00 92.00 183 LEU A O 1
ATOM 1475 N N . ASN A 1 184 ? 27.952 4.048 -32.072 1.00 90.12 184 ASN A N 1
ATOM 1476 C CA . ASN A 1 184 ? 27.174 2.887 -32.509 1.00 90.12 184 ASN A CA 1
ATOM 1477 C C . ASN A 1 184 ? 28.088 1.740 -32.965 1.00 90.12 184 ASN A C 1
ATOM 1479 O O . ASN A 1 184 ? 27.839 0.589 -32.608 1.00 90.12 184 ASN A O 1
ATOM 1483 N N . TRP A 1 185 ? 29.157 2.041 -33.712 1.00 89.25 185 TRP A N 1
ATOM 1484 C CA . TRP A 1 185 ? 30.144 1.040 -34.123 1.00 89.25 185 TRP A CA 1
ATOM 1485 C C . TRP A 1 185 ? 30.910 0.478 -32.925 1.00 89.25 185 TRP A C 1
ATOM 1487 O O . TRP A 1 185 ? 31.020 -0.741 -32.791 1.00 89.25 185 TRP A O 1
ATOM 1497 N N . THR A 1 186 ? 31.386 1.349 -32.029 1.00 91.06 186 THR A N 1
ATOM 1498 C CA . THR A 1 186 ? 32.113 0.933 -30.817 1.00 91.06 186 THR A CA 1
ATOM 1499 C C . THR A 1 186 ? 31.264 -0.021 -29.978 1.00 91.06 186 THR A C 1
ATOM 1501 O O . THR A 1 186 ? 31.732 -1.087 -29.575 1.00 91.06 186 THR A O 1
ATOM 1504 N N . ILE A 1 187 ? 29.992 0.325 -29.773 1.00 91.19 187 ILE A N 1
ATOM 1505 C CA . ILE A 1 187 ? 29.074 -0.473 -28.967 1.00 91.19 187 ILE A CA 1
ATOM 1506 C C . ILE A 1 187 ? 28.747 -1.795 -29.667 1.00 91.19 187 ILE A C 1
ATOM 1508 O O . ILE A 1 187 ? 28.844 -2.862 -29.059 1.00 91.19 187 ILE A O 1
ATOM 1512 N N . SER A 1 188 ? 28.445 -1.746 -30.968 1.00 87.12 188 SER A N 1
ATOM 1513 C CA . SER A 1 188 ? 28.167 -2.943 -31.772 1.00 87.12 188 SER A CA 1
ATOM 1514 C C . SER A 1 188 ? 29.338 -3.921 -31.773 1.00 87.12 188 SER A C 1
ATOM 1516 O O . SER A 1 188 ? 29.119 -5.129 -31.733 1.00 87.12 188 SER A O 1
ATOM 1518 N N . LYS A 1 189 ? 30.581 -3.423 -31.791 1.00 84.81 189 LYS A N 1
ATOM 1519 C CA . LYS A 1 189 ? 31.790 -4.252 -31.747 1.00 84.81 189 LYS A CA 1
ATOM 1520 C C . LYS A 1 189 ? 31.879 -5.051 -30.448 1.00 84.81 189 LYS A C 1
ATOM 1522 O O . LYS A 1 189 ? 32.184 -6.240 -30.506 1.00 84.81 189 LYS A O 1
ATOM 1527 N N . ILE A 1 190 ? 31.582 -4.432 -29.302 1.00 85.12 190 ILE A N 1
ATOM 1528 C CA . ILE A 1 190 ? 31.537 -5.142 -28.017 1.00 85.12 190 ILE A CA 1
ATOM 1529 C C . ILE A 1 190 ? 30.433 -6.188 -28.030 1.00 85.12 190 ILE A C 1
ATOM 1531 O O . ILE A 1 190 ? 30.745 -7.362 -27.852 1.00 85.12 190 ILE A O 1
ATOM 1535 N N . LEU A 1 191 ? 29.192 -5.801 -28.338 1.00 83.44 191 LEU A N 1
ATOM 1536 C CA . LEU A 1 191 ? 28.043 -6.717 -28.343 1.00 83.44 191 LEU A CA 1
ATOM 1537 C C . LEU A 1 191 ? 28.231 -7.898 -29.310 1.00 83.44 191 LEU A C 1
ATOM 1539 O O . LEU A 1 191 ? 27.903 -9.036 -28.981 1.00 83.44 191 LEU A O 1
ATOM 1543 N N . SER A 1 192 ? 28.830 -7.660 -30.479 1.00 77.75 192 SER A N 1
ATOM 1544 C CA . SER A 1 192 ? 29.154 -8.717 -31.448 1.00 77.75 192 SER A CA 1
ATOM 1545 C C . SER A 1 192 ? 30.279 -9.633 -30.963 1.00 77.75 192 SER A C 1
ATOM 1547 O O . SER A 1 192 ? 30.333 -10.795 -31.339 1.00 77.75 192 SER A O 1
ATOM 1549 N N . SER A 1 193 ? 31.197 -9.130 -30.130 1.00 74.25 193 SER A N 1
ATOM 1550 C CA . SER A 1 193 ? 32.316 -9.925 -29.607 1.00 74.25 193 SER A CA 1
ATOM 1551 C C . SER A 1 193 ? 31.930 -10.879 -28.474 1.00 74.25 193 SER A C 1
ATOM 1553 O O . SER A 1 193 ? 32.711 -11.778 -28.154 1.00 74.25 193 SER A O 1
ATOM 1555 N N . VAL A 1 194 ? 30.759 -10.663 -27.867 1.00 72.38 194 VAL A N 1
ATOM 1556 C CA . VAL A 1 194 ? 30.214 -11.470 -26.764 1.00 72.38 194 VAL A CA 1
ATOM 1557 C C . VAL A 1 194 ? 29.033 -12.351 -27.192 1.00 72.38 194 VAL A C 1
ATOM 1559 O O . VAL A 1 194 ? 28.687 -13.285 -26.478 1.00 72.38 194 VAL A O 1
ATOM 1562 N N . THR A 1 195 ? 28.441 -12.114 -28.369 1.00 66.06 195 THR A N 1
ATOM 1563 C CA . THR A 1 195 ? 27.392 -12.967 -28.955 1.00 66.06 195 THR A CA 1
ATOM 1564 C C . THR A 1 195 ? 28.009 -14.041 -29.861 1.00 66.06 195 THR A C 1
ATOM 1566 O O . THR A 1 195 ? 28.797 -13.733 -30.750 1.00 66.06 195 THR A O 1
ATOM 1569 N N . GLN A 1 196 ? 27.672 -15.322 -29.648 1.00 55.59 196 GLN A N 1
ATOM 1570 C CA . GLN A 1 196 ? 28.234 -16.434 -30.439 1.00 55.59 196 GLN A CA 1
ATOM 1571 C C . GLN A 1 196 ? 27.482 -16.674 -31.768 1.00 55.59 196 GLN A C 1
ATOM 1573 O O . GLN A 1 196 ? 28.104 -17.122 -32.729 1.00 55.59 196 GLN A O 1
ATOM 1578 N N . ASN A 1 197 ? 26.182 -16.344 -31.871 1.00 54.06 197 ASN A N 1
ATOM 1579 C CA . ASN A 1 197 ? 25.357 -16.584 -33.067 1.00 54.06 197 ASN A CA 1
ATOM 1580 C C . ASN A 1 197 ? 24.904 -15.283 -33.762 1.00 54.06 197 ASN A C 1
ATOM 1582 O O . ASN A 1 197 ? 23.766 -14.834 -33.630 1.00 54.06 197 ASN A O 1
ATOM 1586 N N . LEU A 1 198 ? 25.776 -14.722 -34.607 1.00 45.38 198 LEU A N 1
ATOM 1587 C CA . LEU A 1 198 ? 25.572 -13.475 -35.376 1.00 45.38 198 LEU A CA 1
ATOM 1588 C C . LEU A 1 198 ? 24.289 -13.406 -36.237 1.00 45.38 198 LEU A C 1
ATOM 1590 O O . LEU A 1 198 ? 23.879 -12.315 -36.638 1.00 45.38 198 LEU A O 1
ATOM 1594 N N . VAL A 1 199 ? 23.666 -14.542 -36.571 1.00 43.34 199 VAL A N 1
ATOM 1595 C CA . VAL A 1 199 ? 22.472 -14.604 -37.437 1.00 43.34 199 VAL A CA 1
ATOM 1596 C C . VAL A 1 199 ? 21.176 -14.807 -36.641 1.00 43.34 199 VAL A C 1
ATOM 1598 O O . VAL A 1 199 ? 20.165 -14.208 -37.002 1.00 43.34 199 VAL A O 1
ATOM 1601 N N . ALA A 1 200 ? 21.203 -15.592 -35.558 1.00 44.47 200 ALA A N 1
ATOM 1602 C CA . ALA A 1 200 ? 20.025 -15.898 -34.734 1.00 44.47 200 ALA A CA 1
ATOM 1603 C C . ALA A 1 200 ? 19.821 -14.906 -33.570 1.00 44.47 200 ALA A C 1
ATOM 1605 O O . ALA A 1 200 ? 18.681 -14.612 -33.219 1.00 44.47 200 ALA A O 1
ATOM 1606 N N . ASP A 1 201 ? 20.906 -14.327 -33.037 1.00 50.59 201 ASP A N 1
ATOM 1607 C CA . ASP A 1 201 ? 20.900 -13.404 -31.891 1.00 50.59 201 ASP A CA 1
ATOM 1608 C C . ASP A 1 201 ? 20.849 -11.924 -32.298 1.00 50.59 201 ASP A C 1
ATOM 1610 O O . ASP A 1 201 ? 21.255 -11.064 -31.518 1.00 50.59 201 ASP A O 1
ATOM 1614 N N . LYS A 1 202 ? 20.378 -11.587 -33.511 1.00 53.59 202 LYS A N 1
ATOM 1615 C CA . LYS A 1 202 ? 20.209 -10.191 -33.968 1.00 53.59 202 LYS A CA 1
ATOM 1616 C C . LYS A 1 202 ? 19.106 -9.470 -33.172 1.00 53.59 202 LYS A C 1
ATOM 1618 O O . LYS A 1 202 ? 18.099 -9.046 -33.736 1.00 53.59 202 LYS A O 1
ATOM 1623 N N . HIS A 1 203 ? 19.284 -9.333 -31.856 1.00 62.16 203 HIS A N 1
ATOM 1624 C CA . HIS A 1 203 ? 18.529 -8.418 -31.016 1.00 62.16 203 HIS A CA 1
ATOM 1625 C C . HIS A 1 203 ? 18.711 -7.032 -31.608 1.00 62.16 203 HIS A C 1
ATOM 1627 O O . HIS A 1 203 ? 19.822 -6.507 -31.718 1.00 62.16 203 HIS A O 1
ATOM 1633 N N . SER A 1 204 ? 17.604 -6.461 -32.047 1.00 65.12 204 SER A N 1
ATOM 1634 C CA . SER A 1 204 ? 17.571 -5.131 -32.618 1.00 65.12 204 SER A CA 1
ATOM 1635 C C . SER A 1 204 ? 17.598 -4.110 -31.478 1.00 65.12 204 SER A C 1
ATOM 1637 O O . SER A 1 204 ? 16.562 -3.531 -31.170 1.00 65.12 204 SER A O 1
ATOM 1639 N N . TRP A 1 205 ? 18.770 -3.900 -30.864 1.00 80.69 205 TRP A N 1
ATOM 1640 C CA . TRP A 1 205 ? 18.981 -2.869 -29.838 1.00 80.69 205 TRP A CA 1
ATOM 1641 C C . TRP A 1 205 ? 18.536 -1.513 -30.381 1.00 80.69 205 TRP A C 1
ATOM 1643 O O . TRP A 1 205 ? 19.170 -0.971 -31.298 1.00 80.69 205 TRP A O 1
ATOM 1653 N N . LEU A 1 206 ? 17.444 -0.969 -29.844 1.00 81.75 206 LEU A N 1
ATOM 1654 C CA . LEU A 1 206 ? 16.800 0.209 -30.416 1.00 81.75 206 LEU A CA 1
ATOM 1655 C C . LEU A 1 206 ? 17.717 1.425 -30.329 1.00 81.75 206 LEU A C 1
ATOM 1657 O O . LEU A 1 206 ? 17.747 2.233 -31.253 1.00 81.75 206 LEU A O 1
ATOM 1661 N N . PHE A 1 207 ? 18.524 1.522 -29.270 1.00 85.00 207 PHE A N 1
ATOM 1662 C CA . PHE A 1 207 ? 19.461 2.630 -29.086 1.00 85.00 207 PHE A CA 1
ATOM 1663 C C . PHE A 1 207 ? 20.639 2.623 -30.083 1.00 85.00 207 PHE A C 1
ATOM 1665 O O . PHE A 1 207 ? 21.265 3.664 -30.291 1.00 85.00 207 PHE A O 1
ATOM 1672 N N . ILE A 1 208 ? 20.933 1.487 -30.730 1.00 84.75 208 ILE A N 1
ATOM 1673 C CA . ILE A 1 208 ? 22.028 1.333 -31.710 1.00 84.75 208 ILE A CA 1
ATOM 1674 C C . ILE A 1 208 ? 21.502 1.316 -33.147 1.00 84.75 208 ILE A C 1
ATOM 1676 O O . ILE A 1 208 ? 22.124 1.912 -34.033 1.00 84.75 208 ILE A O 1
ATOM 1680 N N . LYS A 1 209 ? 20.386 0.614 -33.397 1.00 81.00 209 LYS A N 1
ATOM 1681 C CA . LYS A 1 209 ? 19.766 0.524 -34.726 1.00 81.00 209 LYS A CA 1
ATOM 1682 C C . LYS A 1 209 ? 19.402 1.922 -35.217 1.00 81.00 209 LYS A C 1
ATOM 1684 O O . LYS A 1 209 ? 19.057 2.800 -34.433 1.00 81.00 209 LYS A O 1
ATOM 1689 N N . GLN A 1 210 ? 19.457 2.115 -36.536 1.00 79.50 210 GLN A N 1
ATOM 1690 C CA . GLN A 1 210 ? 19.019 3.369 -37.140 1.00 79.50 210 GLN A CA 1
ATOM 1691 C C . GLN A 1 210 ? 17.562 3.672 -36.760 1.00 79.50 210 GLN A C 1
ATOM 1693 O O . GLN A 1 210 ? 16.635 2.970 -37.171 1.00 79.50 210 GLN A O 1
ATOM 1698 N N . ASN A 1 211 ? 17.399 4.740 -35.988 1.00 81.88 211 ASN A N 1
ATOM 1699 C CA . ASN A 1 211 ? 16.150 5.253 -35.433 1.00 81.88 211 ASN A CA 1
ATOM 1700 C C . ASN A 1 211 ? 16.046 6.773 -35.689 1.00 81.88 211 ASN A C 1
ATOM 1702 O O . ASN A 1 211 ? 16.931 7.356 -36.331 1.00 81.88 211 ASN A O 1
ATOM 1706 N N . SER A 1 212 ? 14.996 7.419 -35.172 1.00 85.00 212 SER A N 1
ATOM 1707 C CA . SER A 1 212 ? 14.746 8.860 -35.342 1.00 85.00 212 SER A CA 1
ATOM 1708 C C . SER A 1 212 ? 15.854 9.758 -34.777 1.00 85.00 212 SER A C 1
ATOM 1710 O O . SER A 1 212 ? 15.993 10.892 -35.213 1.00 85.00 212 SER A O 1
ATOM 1712 N N . TYR A 1 213 ? 16.723 9.243 -33.903 1.00 89.69 213 TYR A N 1
ATOM 1713 C CA . TYR A 1 213 ? 17.822 9.991 -33.279 1.00 89.69 213 TYR A CA 1
ATOM 1714 C C . TYR A 1 213 ? 19.177 9.793 -33.974 1.00 89.69 213 TYR A C 1
ATOM 1716 O O . TYR A 1 213 ? 20.164 10.440 -33.640 1.00 89.69 213 TYR A O 1
ATOM 1724 N N . SER A 1 214 ? 19.256 8.892 -34.957 1.00 86.69 214 SER A N 1
ATOM 1725 C CA . SER A 1 214 ? 20.524 8.455 -35.567 1.00 86.69 214 SER A CA 1
ATOM 1726 C C . SER A 1 214 ? 21.075 9.399 -36.649 1.00 86.69 214 SER A C 1
ATOM 1728 O O . SER A 1 214 ? 22.018 9.044 -37.359 1.00 86.69 214 SER A O 1
ATOM 1730 N N . TRP A 1 215 ? 20.446 10.556 -36.873 1.00 90.12 215 TRP A N 1
ATOM 1731 C CA . TRP A 1 215 ? 20.931 11.570 -37.820 1.00 90.12 215 TRP A CA 1
ATOM 1732 C C . TRP A 1 215 ? 22.079 12.391 -37.246 1.00 90.12 215 TRP A C 1
ATOM 1734 O O . TRP A 1 215 ? 23.020 12.698 -37.972 1.00 90.12 215 TRP A O 1
ATOM 1744 N N . TYR A 1 216 ? 22.021 12.670 -35.948 1.00 93.38 216 TYR A N 1
ATOM 1745 C CA . TYR A 1 216 ? 22.967 13.538 -35.283 1.00 93.38 216 TYR A CA 1
ATOM 1746 C C . TYR A 1 216 ? 24.344 12.879 -35.152 1.00 93.38 216 TYR A C 1
ATOM 1748 O O . TYR A 1 216 ? 24.476 11.709 -34.774 1.00 93.38 216 TYR A O 1
ATOM 1756 N N . ARG A 1 217 ? 25.384 13.651 -35.466 1.00 92.25 217 ARG A N 1
ATOM 1757 C CA . ARG A 1 217 ? 26.789 13.288 -35.264 1.00 92.25 217 ARG A CA 1
ATOM 1758 C C . ARG A 1 217 ? 27.439 14.356 -34.401 1.00 92.25 217 ARG A C 1
ATOM 1760 O O . ARG A 1 217 ? 27.487 15.517 -34.804 1.00 92.25 217 ARG A O 1
ATOM 1767 N N . THR A 1 218 ? 27.929 13.945 -33.234 1.00 94.81 218 THR A N 1
ATOM 1768 C CA . THR A 1 218 ? 28.574 14.840 -32.271 1.00 94.81 218 THR A CA 1
ATOM 1769 C C . THR A 1 218 ? 29.838 15.458 -32.885 1.00 94.81 218 THR A C 1
ATOM 1771 O O . THR A 1 218 ? 30.682 14.698 -33.371 1.00 94.81 218 THR A O 1
ATOM 1774 N N . PRO A 1 219 ? 29.980 16.797 -32.882 1.00 95.19 219 PRO A N 1
ATOM 1775 C CA . PRO A 1 219 ? 31.199 17.476 -33.321 1.00 95.19 219 PRO A CA 1
ATOM 1776 C C . PRO A 1 219 ? 32.425 17.041 -32.514 1.00 95.19 219 PRO A C 1
ATOM 1778 O O . PRO A 1 219 ? 32.305 16.692 -31.337 1.00 95.19 219 PRO A O 1
ATOM 1781 N N . GLN A 1 220 ? 33.606 17.079 -33.133 1.00 95.50 220 GLN A N 1
ATOM 1782 C CA . GLN A 1 220 ? 34.851 16.625 -32.506 1.00 95.50 220 GLN A CA 1
ATOM 1783 C C . GLN A 1 220 ? 35.178 17.426 -31.236 1.00 95.50 220 GLN A C 1
ATOM 1785 O O . GLN A 1 220 ? 35.563 16.848 -30.223 1.00 95.50 220 GLN A O 1
ATOM 1790 N N . GLU A 1 221 ? 34.933 18.733 -31.255 1.00 95.62 221 GLU A N 1
ATOM 1791 C CA . GLU A 1 221 ? 35.143 19.634 -30.123 1.00 95.62 221 GLU A CA 1
ATOM 1792 C C . GLU A 1 221 ? 34.250 19.242 -28.937 1.00 95.62 221 GLU A C 1
ATOM 1794 O O . GLU A 1 221 ? 34.694 19.183 -27.790 1.00 95.62 221 GLU A O 1
ATOM 1799 N N . LEU A 1 222 ? 32.986 18.904 -29.209 1.00 96.38 222 LEU A N 1
ATOM 1800 C CA . LEU A 1 222 ? 32.041 18.497 -28.172 1.00 96.38 222 LEU A CA 1
ATOM 1801 C C . LEU A 1 222 ? 32.349 17.090 -27.636 1.00 96.38 222 LEU A C 1
ATOM 1803 O O . LEU A 1 222 ? 32.170 16.839 -26.445 1.00 96.38 222 LEU A O 1
ATOM 1807 N N . ILE A 1 223 ? 32.865 16.186 -28.478 1.00 97.50 223 ILE A N 1
ATOM 1808 C CA . ILE A 1 223 ? 33.390 14.881 -28.044 1.00 97.50 223 ILE A CA 1
ATOM 1809 C C . ILE A 1 223 ? 34.509 15.074 -27.014 1.00 97.50 223 ILE A C 1
ATOM 1811 O O . ILE A 1 223 ? 34.482 14.442 -25.956 1.00 97.50 223 ILE A O 1
ATOM 1815 N N . GLU A 1 224 ? 35.474 15.947 -27.305 1.00 96.50 224 GLU A N 1
ATOM 1816 C CA . GLU A 1 224 ? 36.605 16.234 -26.416 1.00 96.50 224 GLU A CA 1
ATOM 1817 C C . GLU A 1 224 ? 36.134 16.807 -25.078 1.00 96.50 224 GLU A C 1
ATOM 1819 O O . GLU A 1 224 ? 36.561 16.327 -24.025 1.00 96.50 224 GLU A O 1
ATOM 1824 N N . VAL A 1 225 ? 35.176 17.742 -25.107 1.00 97.31 225 VAL A N 1
ATOM 1825 C CA . VAL A 1 225 ? 34.540 18.281 -23.896 1.00 97.31 225 VAL A CA 1
ATOM 1826 C C . VAL A 1 225 ? 33.865 17.171 -23.088 1.00 97.31 225 VAL A C 1
ATOM 1828 O O . VAL A 1 225 ? 34.105 17.065 -21.886 1.00 97.31 225 VAL A O 1
ATOM 1831 N N . ILE A 1 226 ? 33.051 16.314 -23.714 1.00 96.94 226 ILE A N 1
ATOM 1832 C CA . ILE A 1 226 ? 32.357 15.221 -23.013 1.00 96.94 226 ILE A CA 1
ATOM 1833 C C . ILE A 1 226 ? 33.365 14.281 -22.342 1.00 96.94 226 ILE A C 1
ATOM 1835 O O . ILE A 1 226 ? 33.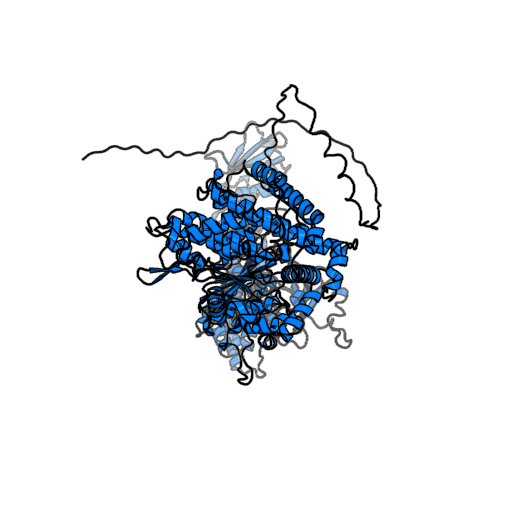227 13.985 -21.153 1.00 96.94 226 ILE A O 1
ATOM 1839 N N . ILE A 1 227 ? 34.396 13.836 -23.066 1.00 95.25 227 ILE A N 1
ATOM 1840 C CA . ILE A 1 227 ? 35.422 12.931 -22.527 1.00 95.25 227 ILE A CA 1
ATOM 1841 C C . ILE A 1 227 ? 36.155 13.595 -21.362 1.00 95.25 227 ILE A C 1
ATOM 1843 O O . ILE A 1 227 ? 36.237 13.009 -20.284 1.00 95.25 227 ILE A O 1
ATOM 1847 N N . GLN A 1 228 ? 36.630 14.831 -21.540 1.00 95.00 228 GLN A N 1
ATOM 1848 C CA . GLN A 1 228 ? 37.365 15.567 -20.512 1.00 95.00 228 GLN A CA 1
ATOM 1849 C C . GLN A 1 228 ? 36.530 15.762 -19.240 1.00 95.00 228 GLN A C 1
ATOM 1851 O O . GLN A 1 228 ? 37.042 15.613 -18.132 1.00 95.00 228 GLN A O 1
ATOM 1856 N N . ARG A 1 229 ? 35.238 16.075 -19.383 1.00 95.19 229 ARG A N 1
ATOM 1857 C CA . ARG A 1 229 ? 34.323 16.288 -18.253 1.00 95.19 229 ARG A CA 1
ATOM 1858 C C . ARG A 1 229 ? 33.972 14.993 -17.523 1.00 95.19 229 ARG A C 1
ATOM 1860 O O . ARG A 1 229 ? 33.773 15.027 -16.311 1.00 95.19 229 ARG A O 1
ATOM 1867 N N . LEU A 1 230 ? 33.909 13.865 -18.230 1.00 93.81 230 LEU A N 1
ATOM 1868 C CA . LEU A 1 230 ? 33.630 12.553 -17.638 1.00 93.81 230 LEU A CA 1
ATOM 1869 C C . LEU A 1 230 ? 34.880 11.859 -17.073 1.00 93.81 230 LEU A C 1
ATOM 1871 O O . LEU A 1 230 ? 34.743 11.003 -16.200 1.00 93.81 230 LEU A O 1
ATOM 1875 N N . GLN A 1 231 ? 36.083 12.219 -17.532 1.00 91.38 231 GLN A N 1
ATOM 1876 C CA . GLN A 1 231 ? 37.355 11.595 -17.143 1.00 91.38 231 GLN A CA 1
ATOM 1877 C C . GLN A 1 231 ? 37.579 11.498 -15.618 1.00 91.38 231 GLN A C 1
ATOM 1879 O O . GLN A 1 231 ? 37.996 10.426 -15.172 1.00 91.38 231 GLN A O 1
ATOM 1884 N N . PRO A 1 232 ? 37.256 12.517 -14.792 1.00 93.12 232 PRO A N 1
ATOM 1885 C CA . PRO A 1 232 ? 37.488 12.458 -13.346 1.00 93.12 232 PRO A CA 1
ATOM 1886 C C . PRO A 1 232 ? 36.613 11.439 -12.603 1.00 93.12 232 PRO A C 1
ATOM 1888 O O . PRO A 1 232 ? 36.882 11.126 -11.442 1.00 93.12 232 PRO A O 1
ATOM 1891 N N . PHE A 1 233 ? 35.546 10.940 -13.232 1.00 92.25 233 PHE A N 1
ATOM 1892 C CA . PHE A 1 233 ? 34.576 10.056 -12.599 1.00 92.25 233 PHE A CA 1
ATOM 1893 C C . PHE A 1 233 ? 34.792 8.608 -13.039 1.00 92.25 233 PHE A C 1
ATOM 1895 O O . PHE A 1 233 ? 34.797 8.302 -14.228 1.00 92.25 233 PHE A O 1
ATOM 1902 N N . SER A 1 234 ? 34.924 7.695 -12.076 1.00 92.12 234 SER A N 1
ATOM 1903 C CA . SER A 1 234 ? 34.956 6.249 -12.329 1.00 92.12 234 SER A CA 1
ATOM 1904 C C . SER A 1 234 ? 33.560 5.661 -12.127 1.00 92.12 234 SER A C 1
ATOM 1906 O O . SER A 1 234 ? 33.011 5.697 -11.022 1.00 92.12 234 SER A O 1
ATOM 1908 N N . LEU A 1 235 ? 32.978 5.137 -13.202 1.00 94.00 235 LEU A N 1
ATOM 1909 C CA . LEU A 1 235 ? 31.671 4.497 -13.224 1.00 94.00 235 LEU A CA 1
ATOM 1910 C C . LEU A 1 235 ? 31.820 3.022 -12.849 1.00 94.00 235 LEU A C 1
ATOM 1912 O O . LEU A 1 235 ? 32.660 2.303 -13.382 1.00 94.00 235 LEU A O 1
ATOM 1916 N N . ARG A 1 236 ? 30.990 2.567 -11.914 1.00 90.94 236 ARG A N 1
ATOM 1917 C CA . ARG A 1 236 ? 30.971 1.186 -11.419 1.00 90.94 236 ARG A CA 1
ATOM 1918 C C . ARG A 1 236 ? 29.588 0.584 -11.617 1.00 90.94 236 ARG A C 1
ATOM 1920 O O . ARG A 1 236 ? 28.631 1.276 -11.953 1.00 90.94 236 ARG A O 1
ATOM 1927 N N . ASP A 1 237 ? 29.448 -0.699 -11.317 1.00 82.56 237 ASP A N 1
ATOM 1928 C CA . ASP A 1 237 ? 28.158 -1.396 -11.370 1.00 82.56 237 ASP A CA 1
ATOM 1929 C C . ASP A 1 237 ? 27.064 -0.686 -10.556 1.00 82.56 237 ASP A C 1
ATOM 1931 O O . ASP A 1 237 ? 25.922 -0.589 -10.998 1.00 82.56 237 ASP A O 1
ATOM 1935 N N . SER A 1 238 ? 27.423 -0.132 -9.393 1.00 84.69 238 SER A N 1
ATOM 1936 C CA . SER A 1 238 ? 26.523 0.641 -8.528 1.00 84.69 238 SER A CA 1
ATOM 1937 C C . SER A 1 238 ? 26.156 2.023 -9.083 1.00 84.69 238 SER A C 1
ATOM 1939 O O . SER A 1 238 ? 25.281 2.681 -8.534 1.00 84.69 238 SER A O 1
ATOM 1941 N N . SER A 1 239 ? 26.807 2.486 -10.153 1.00 89.94 239 SER A N 1
ATOM 1942 C CA . SER A 1 239 ? 26.575 3.800 -10.767 1.00 89.94 239 SER A CA 1
ATOM 1943 C C . SER A 1 239 ? 25.386 3.817 -11.739 1.00 89.94 239 SER A C 1
ATOM 1945 O O . SER A 1 239 ? 25.116 4.856 -12.335 1.00 89.94 239 SER A O 1
ATOM 1947 N N . CYS A 1 240 ? 24.643 2.711 -11.879 1.00 88.69 240 CYS A N 1
ATOM 1948 C CA . CYS A 1 240 ? 23.458 2.620 -12.744 1.00 88.69 240 CYS A CA 1
ATOM 1949 C C . CYS A 1 240 ? 22.386 3.687 -12.422 1.00 88.69 240 CYS A C 1
ATOM 1951 O O . CYS A 1 240 ? 21.642 4.099 -13.311 1.00 88.69 240 CYS A O 1
ATOM 1953 N N . ASP A 1 241 ? 22.337 4.189 -11.181 1.00 87.06 241 ASP A N 1
ATOM 1954 C CA . ASP A 1 241 ? 21.430 5.269 -10.763 1.00 87.06 241 ASP A CA 1
ATOM 1955 C C . ASP A 1 241 ? 21.671 6.602 -11.497 1.00 87.06 241 ASP A C 1
ATOM 1957 O O . ASP A 1 241 ? 20.781 7.450 -11.543 1.00 87.06 241 ASP A O 1
ATOM 1961 N N . ILE A 1 242 ? 22.830 6.790 -12.138 1.00 91.88 242 ILE A N 1
ATOM 1962 C CA . ILE A 1 242 ? 23.077 7.941 -13.022 1.00 91.88 242 ILE A CA 1
ATOM 1963 C C . ILE A 1 242 ? 22.075 7.967 -14.182 1.00 91.88 242 ILE A C 1
ATOM 1965 O O . ILE A 1 242 ? 21.616 9.034 -14.581 1.00 91.88 242 ILE A O 1
ATOM 1969 N N . ILE A 1 243 ? 21.689 6.800 -14.700 1.00 93.62 243 ILE A N 1
ATOM 1970 C CA . ILE A 1 243 ? 20.723 6.702 -15.798 1.00 93.62 243 ILE A CA 1
ATOM 1971 C C . ILE A 1 243 ? 19.333 7.166 -15.329 1.00 93.62 243 ILE A C 1
ATOM 1973 O O . ILE A 1 243 ? 18.606 7.793 -16.098 1.00 93.62 243 ILE A O 1
ATOM 1977 N N . ASN A 1 244 ? 18.981 6.916 -14.059 1.00 89.69 244 ASN A N 1
ATOM 1978 C CA . ASN A 1 244 ? 17.741 7.419 -13.457 1.00 89.69 244 ASN A CA 1
ATOM 1979 C C . ASN A 1 244 ? 17.745 8.950 -13.406 1.00 89.69 244 ASN A C 1
ATOM 1981 O O . ASN A 1 244 ? 16.768 9.567 -13.813 1.00 89.69 244 ASN A O 1
ATOM 1985 N N . PHE A 1 245 ? 18.868 9.548 -12.995 1.00 89.44 245 PHE A N 1
ATOM 1986 C CA . PHE A 1 245 ? 19.038 11.002 -12.991 1.00 89.44 245 PHE A CA 1
ATOM 1987 C C . PHE A 1 245 ? 18.899 11.611 -14.394 1.00 89.44 245 PHE A C 1
ATOM 1989 O O . PHE A 1 245 ? 18.189 12.597 -14.554 1.00 89.44 245 PHE A O 1
ATOM 1996 N N . ILE A 1 246 ? 19.523 11.015 -15.418 1.00 93.75 246 ILE A N 1
ATOM 1997 C CA . ILE A 1 246 ? 19.419 11.508 -16.804 1.00 93.75 246 ILE A CA 1
ATOM 1998 C C . ILE A 1 246 ? 17.956 11.488 -17.277 1.00 93.75 246 ILE A C 1
ATOM 2000 O O . ILE A 1 246 ? 17.495 12.443 -17.895 1.00 93.75 246 ILE A O 1
ATOM 2004 N N . TYR A 1 247 ? 17.205 10.428 -16.970 1.00 92.81 247 TYR A N 1
ATOM 2005 C CA . TYR A 1 247 ? 15.792 10.330 -17.348 1.00 92.81 247 TYR A CA 1
ATOM 2006 C C . TYR A 1 247 ? 14.894 11.295 -16.554 1.00 92.81 247 TYR A C 1
ATOM 2008 O O . TYR A 1 247 ? 14.003 11.922 -17.116 1.00 92.81 247 TYR A O 1
ATOM 2016 N N . GLU A 1 248 ? 15.143 11.465 -15.255 1.00 89.38 248 GLU A N 1
ATOM 2017 C CA . GLU A 1 248 ? 14.432 12.445 -14.427 1.00 89.38 248 GLU A CA 1
ATOM 2018 C C . GLU A 1 248 ? 14.677 13.877 -14.918 1.00 89.38 248 GLU A C 1
ATOM 2020 O O . GLU A 1 248 ? 13.734 14.654 -15.061 1.00 89.38 248 GLU A O 1
ATOM 2025 N N . HIS A 1 249 ? 15.929 14.205 -15.248 1.00 90.38 249 HIS A N 1
ATOM 2026 C CA . HIS A 1 249 ? 16.296 15.491 -15.831 1.00 90.38 249 HIS A CA 1
ATOM 2027 C C . HIS A 1 249 ? 15.579 15.718 -17.170 1.00 90.38 249 HIS A C 1
ATOM 2029 O O . HIS A 1 249 ? 15.076 16.811 -17.411 1.00 90.38 249 HIS A O 1
ATOM 2035 N N . TYR A 1 250 ? 15.453 14.687 -18.014 1.00 91.75 250 TYR A N 1
ATOM 2036 C CA . TYR A 1 250 ? 14.666 14.769 -19.248 1.00 91.75 250 TYR A CA 1
ATOM 2037 C C . TYR A 1 250 ? 13.216 15.147 -18.950 1.00 91.75 250 TYR A C 1
ATOM 2039 O O . TYR A 1 250 ? 12.719 16.141 -19.474 1.00 91.75 250 TYR A O 1
ATOM 2047 N N . LEU A 1 251 ? 12.555 14.396 -18.066 1.00 89.38 251 LEU A N 1
ATOM 2048 C CA . LEU A 1 251 ? 11.146 14.609 -17.752 1.00 89.38 251 LEU A CA 1
ATOM 2049 C C . LEU A 1 251 ? 10.877 15.988 -17.143 1.00 89.38 251 LEU A C 1
ATOM 2051 O O . LEU A 1 251 ? 9.866 16.594 -17.482 1.00 89.38 251 LEU A O 1
ATOM 2055 N N . LYS A 1 252 ? 11.787 16.512 -16.314 1.00 86.38 252 LYS A N 1
ATOM 2056 C CA . LYS A 1 252 ? 11.691 17.869 -15.749 1.00 86.38 252 LYS A CA 1
ATOM 2057 C C . LYS A 1 252 ? 11.751 18.975 -16.807 1.00 86.38 252 LYS A C 1
ATOM 2059 O O . LYS A 1 252 ? 11.164 20.029 -16.601 1.00 86.38 252 LYS A O 1
ATOM 2064 N N . ASN A 1 253 ? 12.424 18.735 -17.933 1.00 83.44 253 ASN A N 1
ATOM 2065 C CA . ASN A 1 253 ? 12.505 19.698 -19.035 1.00 83.44 253 ASN A CA 1
ATOM 2066 C C . ASN A 1 253 ? 11.320 19.610 -20.011 1.00 83.44 253 ASN A C 1
ATOM 2068 O O . ASN A 1 253 ? 11.122 20.525 -20.805 1.00 83.44 253 ASN A O 1
ATOM 2072 N N . ILE A 1 254 ? 10.537 18.523 -19.979 1.00 79.56 254 ILE A N 1
ATOM 2073 C CA . ILE A 1 254 ? 9.485 18.275 -20.980 1.00 79.56 254 ILE A CA 1
ATOM 2074 C C . ILE A 1 254 ? 8.070 18.123 -20.402 1.00 79.56 254 ILE A C 1
ATOM 2076 O O . ILE A 1 254 ? 7.096 18.226 -21.145 1.00 79.56 254 ILE A O 1
ATOM 2080 N N . SER A 1 255 ? 7.937 17.894 -19.094 1.00 75.69 255 SER A N 1
ATOM 2081 C CA . SER A 1 255 ? 6.665 17.714 -18.392 1.00 75.69 255 SER A CA 1
ATOM 2082 C C . SER A 1 255 ? 6.591 18.610 -17.162 1.00 75.69 255 SER A C 1
ATOM 2084 O O . SER A 1 255 ? 7.531 18.688 -16.374 1.00 75.69 255 SER A O 1
ATOM 2086 N N . ASN A 1 256 ? 5.418 19.206 -16.937 1.00 70.50 256 ASN A N 1
ATOM 2087 C CA . ASN A 1 256 ? 5.141 19.969 -15.720 1.00 70.50 256 ASN A CA 1
ATOM 2088 C C . ASN A 1 256 ? 5.058 19.074 -14.478 1.00 70.50 256 ASN A C 1
ATOM 2090 O O . ASN A 1 256 ? 5.223 19.580 -13.375 1.00 70.50 256 ASN A O 1
ATOM 2094 N N . ASN A 1 257 ? 4.799 17.770 -14.645 1.00 74.69 257 ASN A N 1
ATOM 2095 C CA . ASN A 1 257 ? 4.854 16.777 -13.576 1.00 74.69 257 ASN A CA 1
ATOM 2096 C C . ASN A 1 257 ? 5.633 15.536 -14.058 1.00 74.69 257 ASN A C 1
ATOM 2098 O O . ASN A 1 257 ? 5.075 14.701 -14.781 1.00 74.69 257 ASN A O 1
ATOM 2102 N N . PRO A 1 258 ? 6.917 15.391 -13.685 1.00 75.88 258 PRO A N 1
ATOM 2103 C CA . PRO A 1 258 ? 7.736 14.263 -14.121 1.00 75.88 258 PRO A CA 1
ATOM 2104 C C . PRO A 1 258 ? 7.257 12.923 -13.539 1.00 75.88 258 PRO A C 1
ATOM 2106 O O . PRO A 1 258 ? 7.489 11.877 -14.145 1.00 75.88 258 PRO A O 1
ATOM 2109 N N . TYR A 1 259 ? 6.549 12.930 -12.405 1.00 78.06 259 TYR A N 1
ATOM 2110 C CA . TYR A 1 259 ? 6.148 11.714 -11.693 1.00 78.06 259 TYR A CA 1
ATOM 2111 C C . TYR A 1 259 ? 4.969 10.967 -12.324 1.00 78.06 259 TYR A C 1
ATOM 2113 O O . TYR A 1 259 ? 4.709 9.831 -11.936 1.00 78.06 259 TYR A O 1
ATOM 2121 N N . PHE A 1 260 ? 4.317 11.532 -13.348 1.00 74.50 260 PHE A N 1
ATOM 2122 C CA . PHE A 1 260 ? 3.403 10.760 -14.201 1.00 74.50 260 PHE A CA 1
ATOM 2123 C C . PHE A 1 260 ? 4.129 9.660 -14.987 1.00 74.50 260 PHE A C 1
ATOM 2125 O O . PHE A 1 260 ? 3.559 8.605 -15.232 1.00 74.50 260 PHE A O 1
ATOM 2132 N N . ASN A 1 261 ? 5.399 9.886 -15.339 1.00 76.75 261 ASN A N 1
ATOM 2133 C CA . ASN A 1 261 ? 6.188 8.989 -16.190 1.00 76.75 261 ASN A CA 1
ATOM 2134 C C . ASN A 1 261 ? 7.417 8.407 -15.468 1.00 76.75 261 ASN A C 1
ATOM 2136 O O . ASN A 1 261 ? 8.269 7.766 -16.094 1.00 76.75 261 ASN A O 1
ATOM 2140 N N . LEU A 1 262 ? 7.547 8.662 -14.161 1.00 86.44 262 LEU A N 1
ATOM 2141 C CA . LEU A 1 262 ? 8.670 8.225 -13.341 1.00 86.44 262 LEU A CA 1
ATOM 2142 C C . LEU A 1 262 ? 8.223 7.839 -11.935 1.00 86.44 262 LEU A C 1
ATOM 2144 O O . LEU A 1 262 ? 7.807 8.678 -11.140 1.00 86.44 262 LEU A O 1
ATOM 2148 N N . THR A 1 263 ? 8.456 6.580 -11.579 1.00 90.94 263 THR A N 1
ATOM 2149 C CA . THR A 1 263 ? 8.378 6.124 -10.190 1.00 90.94 263 THR A CA 1
ATOM 2150 C C . THR A 1 263 ? 9.727 6.346 -9.489 1.00 90.94 263 THR A C 1
ATOM 2152 O O . THR A 1 263 ? 10.735 5.776 -9.935 1.00 90.94 263 THR A O 1
ATOM 2155 N N . PRO A 1 264 ? 9.786 7.123 -8.388 1.00 90.31 264 PRO A N 1
ATOM 2156 C CA . PRO A 1 264 ? 11.027 7.360 -7.650 1.00 90.31 264 PRO A CA 1
ATOM 2157 C C . PRO A 1 264 ? 11.668 6.071 -7.118 1.00 90.31 264 PRO A C 1
ATOM 2159 O O . PRO A 1 264 ? 10.980 5.172 -6.630 1.00 90.31 264 PRO A O 1
ATOM 2162 N N . THR A 1 265 ? 13.003 5.997 -7.126 1.00 90.75 265 THR A N 1
ATOM 2163 C CA . THR A 1 265 ? 13.755 4.808 -6.678 1.00 90.75 265 THR A CA 1
ATOM 2164 C C . THR A 1 265 ? 13.395 4.324 -5.263 1.00 90.75 265 THR A C 1
ATOM 2166 O O . THR A 1 265 ? 13.252 3.110 -5.089 1.00 90.75 265 THR A O 1
ATOM 2169 N N . PRO A 1 266 ? 13.210 5.193 -4.242 1.00 93.19 266 PRO A N 1
ATOM 2170 C CA . PRO A 1 266 ? 12.778 4.740 -2.916 1.00 93.19 266 PRO A CA 1
ATOM 2171 C C . PRO A 1 266 ? 11.424 4.015 -2.943 1.00 93.19 266 PRO A C 1
ATOM 2173 O O . PRO A 1 266 ? 11.265 2.988 -2.285 1.00 93.19 266 PRO A O 1
ATOM 2176 N N . LEU A 1 267 ? 10.482 4.497 -3.759 1.00 94.69 267 LEU A N 1
ATOM 2177 C CA . LEU A 1 267 ? 9.145 3.921 -3.897 1.00 94.69 267 LEU A CA 1
ATOM 2178 C C . LEU A 1 267 ? 9.176 2.566 -4.624 1.00 94.69 267 LEU A C 1
ATOM 2180 O O . LEU A 1 267 ? 8.510 1.618 -4.206 1.00 94.69 267 LEU A O 1
ATOM 2184 N N . VAL A 1 268 ? 10.017 2.437 -5.657 1.00 95.44 268 VAL A N 1
ATOM 2185 C CA . VAL A 1 268 ? 10.270 1.165 -6.360 1.00 95.44 268 VAL A CA 1
ATOM 2186 C C . VAL A 1 268 ? 10.837 0.110 -5.406 1.00 95.44 268 VAL A C 1
ATOM 2188 O O . VAL A 1 268 ? 10.350 -1.022 -5.369 1.00 95.44 268 VAL A O 1
ATOM 2191 N N . LYS A 1 269 ? 11.839 0.479 -4.595 1.00 94.94 269 LYS A N 1
ATOM 2192 C CA . LYS A 1 269 ? 12.444 -0.414 -3.592 1.00 94.94 269 LYS A CA 1
ATOM 2193 C C . LYS A 1 269 ? 11.422 -0.868 -2.555 1.00 94.94 269 LYS A C 1
ATOM 2195 O O . LYS A 1 269 ? 11.303 -2.067 -2.316 1.00 94.94 269 LYS A O 1
ATOM 2200 N N . PHE A 1 270 ? 10.652 0.073 -2.012 1.00 95.94 270 PHE A N 1
ATOM 2201 C CA . PHE A 1 270 ? 9.610 -0.211 -1.031 1.00 95.94 270 PHE A CA 1
ATOM 2202 C C . PHE A 1 270 ? 8.519 -1.136 -1.583 1.00 95.94 270 PHE A C 1
ATOM 2204 O O . PHE A 1 270 ? 8.118 -2.082 -0.910 1.00 95.94 270 PHE A O 1
ATOM 2211 N N . THR A 1 271 ? 8.088 -0.923 -2.829 1.00 95.81 271 THR A N 1
ATOM 2212 C CA . THR A 1 271 ? 7.103 -1.789 -3.494 1.00 95.81 271 THR A CA 1
ATOM 2213 C C . THR A 1 271 ? 7.629 -3.221 -3.618 1.00 95.81 271 THR A C 1
ATOM 2215 O O . THR A 1 271 ? 6.937 -4.166 -3.243 1.00 95.81 271 THR A O 1
ATOM 2218 N N . TRP A 1 272 ? 8.884 -3.404 -4.049 1.00 94.94 272 TRP A N 1
ATOM 2219 C CA . TRP A 1 272 ? 9.514 -4.728 -4.063 1.00 94.94 272 TRP A CA 1
ATOM 2220 C C . TRP A 1 272 ? 9.613 -5.349 -2.668 1.00 94.94 272 TRP A C 1
ATOM 2222 O O . TRP A 1 272 ? 9.339 -6.537 -2.509 1.00 94.94 272 TRP A O 1
ATOM 2232 N N . ASP A 1 273 ? 9.967 -4.568 -1.648 1.00 92.81 273 ASP A N 1
ATOM 2233 C CA . ASP A 1 273 ? 10.036 -5.060 -0.269 1.00 92.81 273 ASP A CA 1
ATOM 2234 C C . ASP A 1 273 ? 8.663 -5.535 0.227 1.00 92.81 273 ASP A C 1
ATOM 2236 O O . ASP A 1 273 ? 8.570 -6.584 0.864 1.00 92.81 273 ASP A O 1
ATOM 2240 N N . LYS A 1 274 ? 7.583 -4.828 -0.123 1.00 91.62 274 LYS A N 1
ATOM 2241 C CA . LYS A 1 274 ? 6.204 -5.226 0.193 1.00 91.62 274 LYS A CA 1
ATOM 2242 C C . LYS A 1 274 ? 5.770 -6.504 -0.524 1.00 91.62 274 LYS A C 1
ATOM 2244 O O . LYS A 1 274 ? 5.181 -7.376 0.106 1.00 91.62 274 LYS A O 1
ATOM 2249 N N . ILE A 1 275 ? 6.115 -6.670 -1.801 1.00 91.62 275 ILE A N 1
ATOM 2250 C CA . ILE A 1 275 ? 5.817 -7.901 -2.555 1.00 91.62 275 ILE A CA 1
ATOM 2251 C C . ILE A 1 275 ? 6.533 -9.117 -1.940 1.00 91.62 275 ILE A C 1
ATOM 2253 O O . ILE A 1 275 ? 5.954 -10.207 -1.829 1.00 91.62 275 ILE A O 1
ATOM 2257 N N . LEU A 1 276 ? 7.798 -8.938 -1.548 1.00 86.25 276 LEU A N 1
ATOM 2258 C CA . LEU A 1 276 ? 8.681 -10.023 -1.110 1.00 86.25 276 LEU A CA 1
ATOM 2259 C C . LEU A 1 276 ? 8.526 -10.395 0.371 1.00 86.25 276 LEU A C 1
ATOM 2261 O O . LEU A 1 276 ? 8.830 -11.530 0.737 1.00 86.25 276 LEU A O 1
ATOM 2265 N N . ASN A 1 277 ? 8.037 -9.491 1.219 1.00 73.19 277 ASN A N 1
ATOM 2266 C CA . ASN A 1 277 ? 7.768 -9.783 2.626 1.00 73.19 277 ASN A CA 1
ATOM 2267 C C . ASN A 1 277 ? 6.500 -10.643 2.763 1.00 73.19 277 ASN A C 1
ATOM 2269 O O . ASN A 1 277 ? 5.410 -10.087 2.835 1.00 73.19 277 ASN A O 1
ATOM 2273 N N . ASN A 1 278 ? 6.631 -11.982 2.775 1.00 53.16 278 ASN A N 1
ATOM 2274 C CA . ASN A 1 278 ? 5.667 -12.866 3.463 1.00 53.16 278 ASN A CA 1
ATOM 2275 C C . ASN A 1 278 ? 6.044 -14.351 3.645 1.00 53.16 278 ASN A C 1
ATOM 2277 O O . ASN A 1 278 ? 5.153 -15.135 3.940 1.00 53.16 278 ASN A O 1
ATOM 2281 N N . GLU A 1 279 ? 7.306 -14.782 3.548 1.00 42.97 279 GLU A N 1
ATOM 2282 C CA . GLU A 1 279 ? 7.660 -16.156 3.952 1.00 42.97 279 GLU A CA 1
ATOM 2283 C C . GLU A 1 279 ? 9.049 -16.214 4.596 1.00 42.97 279 GLU A C 1
ATOM 2285 O O . GLU A 1 279 ? 10.028 -15.707 4.047 1.00 42.97 279 GLU A O 1
ATOM 2290 N N . ASN A 1 280 ? 9.096 -16.825 5.783 1.00 39.94 280 ASN A N 1
ATOM 2291 C CA . ASN A 1 280 ? 10.264 -17.277 6.541 1.00 39.94 280 ASN A CA 1
ATOM 2292 C C . ASN A 1 280 ? 11.582 -17.294 5.740 1.00 39.94 280 ASN A C 1
ATOM 2294 O O . ASN A 1 280 ? 11.880 -18.251 5.033 1.00 39.94 280 ASN A O 1
ATOM 2298 N N . HIS A 1 281 ? 12.378 -16.230 5.886 1.00 39.84 281 HIS A N 1
ATOM 2299 C CA . HIS A 1 281 ? 13.818 -16.140 5.600 1.00 39.84 281 HIS A CA 1
ATOM 2300 C C . HIS A 1 281 ? 14.370 -16.640 4.244 1.00 39.84 281 HIS A C 1
ATOM 2302 O O . HIS A 1 281 ? 15.588 -16.665 4.074 1.00 39.84 281 HIS A O 1
ATOM 2308 N N . ALA A 1 282 ? 13.545 -16.943 3.239 1.00 47.62 282 ALA A N 1
ATOM 2309 C CA . ALA A 1 282 ? 14.025 -17.325 1.909 1.00 47.62 282 ALA A CA 1
ATOM 2310 C C . ALA A 1 282 ? 13.319 -16.539 0.792 1.00 47.62 282 ALA A C 1
ATOM 2312 O O . ALA A 1 282 ? 12.610 -17.094 -0.046 1.00 47.62 282 ALA A O 1
ATOM 2313 N N . THR A 1 283 ? 13.587 -15.231 0.720 1.00 63.41 283 THR A N 1
ATOM 2314 C CA . THR A 1 283 ? 13.213 -14.318 -0.381 1.00 63.41 283 THR A CA 1
ATOM 2315 C C . THR A 1 283 ? 14.019 -14.579 -1.662 1.00 63.41 283 THR A C 1
ATOM 2317 O O . THR A 1 283 ? 14.489 -13.658 -2.325 1.00 63.41 283 THR A O 1
ATOM 2320 N N . SER A 1 284 ? 14.216 -15.848 -2.024 1.00 80.62 284 SER A N 1
ATOM 2321 C CA . SER A 1 284 ? 14.986 -16.203 -3.212 1.00 80.62 284 SER A CA 1
ATOM 2322 C C . SER A 1 284 ? 14.217 -15.843 -4.483 1.00 80.62 284 SER A C 1
ATOM 2324 O O . SER A 1 284 ? 13.040 -16.197 -4.644 1.00 80.62 284 SER A O 1
ATOM 2326 N N . PHE A 1 285 ? 14.907 -15.206 -5.427 1.00 86.50 285 PHE A N 1
ATOM 2327 C CA . PHE A 1 285 ? 14.440 -14.984 -6.797 1.00 86.50 285 PHE A CA 1
ATOM 2328 C C . PHE A 1 285 ? 14.563 -16.236 -7.669 1.00 86.50 285 PHE A C 1
ATOM 2330 O O . PHE A 1 285 ? 14.281 -16.192 -8.863 1.00 86.50 285 PHE A O 1
ATOM 2337 N N . PHE A 1 286 ? 14.946 -17.367 -7.077 1.00 86.19 286 PHE A N 1
ATOM 2338 C CA . PHE A 1 286 ? 15.084 -18.645 -7.752 1.00 86.19 286 PHE A CA 1
ATOM 2339 C C . PHE A 1 286 ? 14.180 -19.691 -7.103 1.00 86.19 286 PHE A C 1
ATOM 2341 O O . PHE A 1 286 ? 14.102 -19.815 -5.882 1.00 86.19 286 PHE A O 1
ATOM 2348 N N . ARG A 1 287 ? 13.510 -20.488 -7.930 1.00 83.75 287 ARG A N 1
ATOM 2349 C CA . ARG A 1 287 ? 12.873 -21.738 -7.522 1.00 83.75 287 ARG A CA 1
ATOM 2350 C C . ARG A 1 287 ? 13.904 -22.856 -7.593 1.00 83.75 287 ARG A C 1
ATOM 2352 O O . ARG A 1 287 ? 14.640 -22.957 -8.575 1.00 83.75 287 ARG A O 1
ATOM 2359 N N . LYS A 1 288 ? 13.940 -23.707 -6.570 1.00 77.19 288 LYS A N 1
ATOM 2360 C CA . LYS A 1 288 ? 14.753 -24.923 -6.573 1.00 77.19 288 LYS A CA 1
ATOM 2361 C C . LYS A 1 288 ? 13.941 -26.057 -7.200 1.00 77.19 288 LYS A C 1
ATOM 2363 O O . LYS A 1 288 ? 12.926 -26.463 -6.646 1.00 77.19 288 LYS A O 1
ATOM 2368 N N . LEU A 1 289 ? 14.380 -26.548 -8.353 1.00 74.19 289 LEU A N 1
ATOM 2369 C CA . LEU A 1 289 ? 13.811 -27.702 -9.050 1.00 74.19 289 LEU A CA 1
ATOM 2370 C C . LEU A 1 289 ? 14.843 -28.833 -9.000 1.00 74.19 289 LEU A C 1
ATOM 2372 O O . LEU A 1 289 ? 15.728 -28.931 -9.851 1.00 74.19 289 LEU A O 1
ATOM 2376 N N . GLY A 1 290 ? 14.784 -29.643 -7.940 1.00 75.75 290 GLY A N 1
ATOM 2377 C CA . GLY A 1 290 ? 15.807 -30.652 -7.653 1.00 75.75 290 GLY A CA 1
ATOM 2378 C C . GLY A 1 290 ? 17.180 -30.011 -7.413 1.00 75.75 290 GLY A C 1
ATOM 2379 O O . GLY A 1 290 ? 17.366 -29.283 -6.434 1.00 75.75 290 GLY A O 1
ATOM 2380 N N . MET A 1 291 ? 18.133 -30.276 -8.312 1.00 67.81 291 MET A N 1
ATOM 2381 C CA . MET A 1 291 ? 19.483 -29.691 -8.290 1.00 67.81 291 MET A CA 1
ATOM 2382 C C . MET A 1 291 ? 19.612 -28.387 -9.095 1.00 67.81 291 MET A C 1
ATOM 2384 O O . MET A 1 291 ? 20.654 -27.739 -9.034 1.00 67.81 291 MET A O 1
ATOM 2388 N N . HIS A 1 292 ? 18.579 -27.985 -9.842 1.00 68.62 292 HIS A N 1
ATOM 2389 C CA . HIS A 1 292 ? 18.620 -26.802 -10.700 1.00 68.62 292 HIS A CA 1
ATOM 2390 C C . HIS A 1 292 ? 17.913 -25.605 -10.059 1.00 68.62 292 HIS A C 1
ATOM 2392 O O . HIS A 1 292 ? 16.912 -25.748 -9.354 1.00 68.62 292 HIS A O 1
ATOM 2398 N N . PHE A 1 293 ? 18.421 -24.406 -10.345 1.00 74.31 293 PHE A N 1
ATOM 2399 C CA . PHE A 1 293 ? 17.782 -23.144 -9.983 1.00 74.31 293 PHE A CA 1
ATOM 2400 C C . PHE A 1 293 ? 17.100 -22.552 -11.214 1.00 74.31 293 PHE A C 1
ATOM 2402 O O . PHE A 1 293 ? 17.733 -22.387 -12.254 1.00 74.31 293 PHE A O 1
ATOM 2409 N N . GLN A 1 294 ? 15.819 -22.215 -11.093 1.00 82.44 294 GLN A N 1
ATOM 2410 C CA . GLN A 1 294 ? 15.064 -21.518 -12.131 1.00 82.44 294 GLN A CA 1
ATOM 2411 C C . GLN A 1 294 ? 14.654 -20.140 -11.628 1.00 82.44 294 GLN A C 1
ATOM 2413 O O . GLN A 1 294 ? 14.010 -20.030 -10.588 1.00 82.44 294 GLN A O 1
ATOM 2418 N N . THR A 1 295 ? 14.991 -19.092 -12.370 1.00 87.62 295 THR A N 1
ATOM 2419 C CA . THR A 1 295 ? 14.612 -17.718 -12.026 1.00 87.62 295 THR A CA 1
ATOM 2420 C C . THR A 1 295 ? 13.093 -17.556 -12.011 1.00 87.62 295 THR A C 1
ATOM 2422 O O . THR A 1 295 ? 12.391 -18.050 -12.896 1.00 87.62 295 THR A O 1
ATOM 2425 N N . LYS A 1 296 ? 12.587 -16.860 -10.993 1.00 91.06 296 LYS A N 1
ATOM 2426 C CA . LYS A 1 296 ? 11.199 -16.406 -10.923 1.00 91.06 296 LYS A CA 1
ATOM 2427 C C . LYS A 1 296 ? 10.951 -15.357 -12.010 1.00 91.06 296 LYS A C 1
ATOM 2429 O O . LYS A 1 296 ? 11.776 -14.476 -12.225 1.00 91.06 296 LYS A O 1
ATOM 2434 N N . LEU A 1 297 ? 9.830 -15.479 -12.708 1.00 94.25 297 LEU A N 1
ATOM 2435 C CA . LEU A 1 297 ? 9.476 -14.635 -13.842 1.00 94.25 297 LEU A CA 1
ATOM 2436 C C . LEU A 1 297 ? 8.821 -13.337 -13.363 1.00 94.25 297 LEU A C 1
ATOM 2438 O O . LEU A 1 297 ? 7.858 -13.375 -12.595 1.00 94.25 297 LEU A O 1
ATOM 2442 N N . VAL A 1 298 ? 9.309 -12.208 -13.869 1.00 96.50 298 VAL A N 1
ATOM 2443 C CA . VAL A 1 298 ? 8.789 -10.863 -13.591 1.00 96.50 298 VAL A CA 1
ATOM 2444 C C . VAL A 1 298 ? 8.266 -10.254 -14.883 1.00 96.50 298 VAL A C 1
ATOM 2446 O O . VAL A 1 298 ? 8.928 -10.378 -15.912 1.00 96.50 298 VAL A O 1
ATOM 2449 N N . PHE A 1 299 ? 7.119 -9.583 -14.831 1.00 97.75 299 PHE A N 1
ATOM 2450 C CA . PHE A 1 299 ? 6.600 -8.796 -15.945 1.00 97.75 299 PHE A CA 1
ATOM 2451 C C . PHE A 1 299 ? 6.251 -7.371 -15.516 1.00 97.75 299 PHE A C 1
ATOM 2453 O O . PHE A 1 299 ? 5.618 -7.175 -14.482 1.00 97.75 299 PHE A O 1
ATOM 2460 N N . ASP A 1 300 ? 6.639 -6.396 -16.331 1.00 97.81 300 ASP A N 1
ATOM 2461 C CA . ASP A 1 300 ? 6.216 -5.004 -16.203 1.00 97.81 300 ASP A CA 1
ATOM 2462 C C . ASP A 1 300 ? 5.502 -4.537 -17.491 1.00 97.81 300 ASP A C 1
ATOM 2464 O O . ASP A 1 300 ? 6.154 -4.393 -18.530 1.00 97.81 300 ASP A O 1
ATOM 2468 N N . PRO A 1 301 ? 4.163 -4.368 -17.479 1.00 96.00 301 PRO A N 1
ATOM 2469 C CA . PRO A 1 301 ? 3.381 -4.027 -18.667 1.00 96.00 301 PRO A CA 1
ATOM 2470 C C . PRO A 1 301 ? 3.465 -2.550 -19.082 1.00 96.00 301 PRO A C 1
ATOM 2472 O O . PRO A 1 301 ? 2.966 -2.219 -20.157 1.00 96.00 301 PRO A O 1
ATOM 2475 N N . ALA A 1 302 ? 4.043 -1.675 -18.260 1.00 93.88 302 ALA A N 1
ATOM 2476 C CA . ALA A 1 302 ? 4.306 -0.275 -18.600 1.00 93.88 302 ALA A CA 1
ATOM 2477 C C . ALA A 1 302 ? 5.619 0.139 -17.928 1.00 93.88 302 ALA A C 1
ATOM 2479 O O . ALA A 1 302 ? 5.642 0.875 -16.941 1.00 93.88 302 ALA A O 1
ATOM 2480 N N . MET A 1 303 ? 6.717 -0.435 -18.422 1.00 94.75 303 MET A N 1
ATOM 2481 C CA . MET A 1 303 ? 7.994 -0.423 -17.705 1.00 94.75 303 MET A CA 1
ATOM 2482 C C . MET A 1 303 ? 8.675 0.946 -17.643 1.00 94.75 303 MET A C 1
ATOM 2484 O O . MET A 1 303 ? 9.615 1.129 -16.859 1.00 94.75 303 MET A O 1
ATOM 2488 N N . GLY A 1 304 ? 8.259 1.899 -18.476 1.00 92.81 304 GLY A N 1
ATOM 2489 C CA . GLY A 1 304 ? 8.891 3.195 -18.647 1.00 92.81 304 GLY A CA 1
ATOM 2490 C C . GLY A 1 304 ? 10.388 3.042 -18.901 1.00 92.81 304 GLY A C 1
ATOM 2491 O O . GLY A 1 304 ? 10.836 2.245 -19.725 1.00 92.81 304 GLY A O 1
ATOM 2492 N N . SER A 1 305 ? 11.194 3.775 -18.131 1.00 93.69 305 SER A N 1
ATOM 2493 C CA . SER A 1 305 ? 12.658 3.674 -18.184 1.00 93.69 305 SER A CA 1
ATOM 2494 C C . SER A 1 305 ? 13.231 2.426 -17.492 1.00 93.69 305 SER A C 1
ATOM 2496 O O . SER A 1 305 ? 14.448 2.320 -17.332 1.00 93.69 305 SER A O 1
ATOM 2498 N N . GLY A 1 306 ? 12.390 1.490 -17.039 1.00 95.00 306 GLY A N 1
ATOM 2499 C CA . GLY A 1 306 ? 12.785 0.189 -16.499 1.00 95.00 306 GLY A CA 1
ATOM 2500 C C . GLY A 1 306 ? 13.198 0.184 -15.025 1.00 95.00 306 GLY A C 1
ATOM 2501 O O . GLY A 1 306 ? 13.977 -0.682 -14.625 1.00 95.00 306 GLY A O 1
ATOM 2502 N N . ASN A 1 307 ? 12.725 1.124 -14.195 1.00 94.88 307 ASN A N 1
ATOM 2503 C CA . ASN A 1 307 ? 13.155 1.219 -12.788 1.00 94.88 307 ASN A CA 1
ATOM 2504 C C . ASN A 1 307 ? 12.856 -0.061 -11.992 1.00 94.88 307 ASN A C 1
ATOM 2506 O O . ASN A 1 307 ? 13.758 -0.585 -11.335 1.00 94.88 307 ASN A O 1
ATOM 2510 N N . PHE A 1 308 ? 11.643 -0.612 -12.107 1.00 96.25 308 PHE A N 1
ATOM 2511 C CA . PHE A 1 308 ? 11.271 -1.860 -11.435 1.00 96.25 308 PHE A CA 1
ATOM 2512 C C . PHE A 1 308 ? 12.138 -3.045 -11.873 1.00 96.25 308 PHE A C 1
ATOM 2514 O O . PHE A 1 308 ? 12.629 -3.785 -11.015 1.00 96.25 308 PHE A O 1
ATOM 2521 N N . LEU A 1 309 ? 12.362 -3.195 -13.186 1.00 96.25 309 LEU A N 1
ATOM 2522 C CA . LEU A 1 309 ? 13.183 -4.265 -13.764 1.00 96.25 309 LEU A CA 1
ATOM 2523 C C . LEU A 1 309 ? 14.670 -4.134 -13.389 1.00 96.25 309 LEU A C 1
ATOM 2525 O O . LEU A 1 309 ? 15.336 -5.130 -13.106 1.00 96.25 309 LEU A O 1
ATOM 2529 N N . SER A 1 310 ? 15.198 -2.911 -13.339 1.00 95.19 310 SER A N 1
ATOM 2530 C CA . SER A 1 310 ? 16.591 -2.664 -12.951 1.00 95.19 310 SER A CA 1
ATOM 2531 C C . SER A 1 310 ? 16.840 -2.939 -11.462 1.00 95.19 310 SER A C 1
ATOM 2533 O O . SER A 1 310 ? 17.842 -3.569 -11.120 1.00 95.19 310 SER A O 1
ATOM 2535 N N . GLU A 1 311 ? 15.908 -2.568 -10.576 1.00 94.94 311 GLU A N 1
ATOM 2536 C CA . GLU A 1 311 ? 16.010 -2.852 -9.139 1.00 94.94 311 GLU A CA 1
ATOM 2537 C C . GLU A 1 311 ? 16.001 -4.366 -8.875 1.00 94.94 311 GLU A C 1
ATOM 2539 O O . GLU A 1 311 ? 16.848 -4.875 -8.134 1.00 94.94 311 GLU A O 1
ATOM 2544 N N . ILE A 1 312 ? 15.096 -5.117 -9.514 1.00 93.88 312 ILE A N 1
ATOM 2545 C CA . ILE A 1 312 ? 15.052 -6.575 -9.340 1.00 93.88 312 ILE A CA 1
ATOM 2546 C C . ILE A 1 312 ? 16.286 -7.261 -9.935 1.00 93.88 312 ILE A C 1
ATOM 2548 O O . ILE A 1 312 ? 16.832 -8.170 -9.312 1.00 93.88 312 ILE A O 1
ATOM 2552 N N . ALA A 1 313 ? 16.803 -6.789 -11.074 1.00 94.19 313 ALA A N 1
ATOM 2553 C CA . ALA A 1 313 ? 18.049 -7.294 -11.647 1.00 94.19 313 ALA A CA 1
ATOM 2554 C C . ALA A 1 313 ? 19.242 -7.091 -10.690 1.00 94.19 313 ALA A C 1
ATOM 2556 O O . ALA A 1 313 ? 20.049 -8.005 -10.492 1.00 94.19 313 ALA A O 1
ATOM 2557 N N . GLN A 1 314 ? 19.325 -5.936 -10.016 1.00 93.12 314 GLN A N 1
ATOM 2558 C CA . GLN A 1 314 ? 20.336 -5.693 -8.980 1.00 93.12 314 GLN A CA 1
ATOM 2559 C C . GLN A 1 314 ? 20.158 -6.609 -7.759 1.00 93.12 314 GLN A C 1
ATOM 2561 O O . GLN A 1 314 ? 21.147 -7.082 -7.193 1.00 93.12 314 GLN A O 1
ATOM 2566 N N . ARG A 1 315 ? 18.916 -6.881 -7.333 1.00 91.75 315 ARG A N 1
ATOM 2567 C CA . ARG A 1 315 ? 18.616 -7.827 -6.241 1.00 91.75 315 ARG A CA 1
ATOM 2568 C C . ARG A 1 315 ? 19.021 -9.262 -6.596 1.00 91.75 315 ARG A C 1
ATOM 2570 O O . ARG A 1 315 ? 19.695 -9.904 -5.792 1.00 91.75 315 ARG A O 1
ATOM 2577 N N . ILE A 1 316 ? 18.706 -9.725 -7.808 1.00 91.38 316 ILE A N 1
ATOM 2578 C CA . ILE A 1 316 ? 19.129 -11.032 -8.338 1.00 91.38 316 ILE A CA 1
ATOM 2579 C C . ILE A 1 316 ? 20.656 -11.146 -8.322 1.00 91.38 316 ILE A C 1
ATOM 2581 O O . ILE A 1 316 ? 21.199 -12.118 -7.797 1.00 91.38 316 ILE A O 1
ATOM 2585 N N . LYS A 1 317 ? 21.362 -10.132 -8.835 1.00 90.19 317 LYS A N 1
ATOM 2586 C CA . LYS A 1 317 ? 22.831 -10.097 -8.835 1.00 90.19 317 LYS A CA 1
ATOM 2587 C C . LYS A 1 317 ? 23.411 -10.201 -7.422 1.00 90.19 317 LYS A C 1
ATOM 2589 O O . LYS A 1 317 ? 24.339 -10.976 -7.196 1.00 90.19 317 LYS A O 1
ATOM 2594 N N . ARG A 1 318 ? 22.848 -9.466 -6.455 1.00 90.06 318 ARG A N 1
ATOM 2595 C CA . ARG A 1 318 ? 23.250 -9.552 -5.039 1.00 90.06 318 ARG A CA 1
ATOM 2596 C C . ARG A 1 318 ? 23.040 -10.954 -4.465 1.00 90.06 318 ARG A C 1
ATOM 2598 O O . ARG A 1 318 ? 23.942 -11.465 -3.807 1.00 90.06 318 ARG A O 1
ATOM 2605 N N . GLU A 1 319 ? 21.905 -11.591 -4.751 1.00 88.19 319 GLU A N 1
ATOM 2606 C CA . GLU A 1 319 ? 21.619 -12.954 -4.285 1.00 88.19 319 GLU A CA 1
ATOM 2607 C C . GLU A 1 319 ? 22.603 -13.986 -4.865 1.00 88.19 319 GLU A C 1
ATOM 2609 O O . GLU A 1 319 ? 23.141 -14.810 -4.124 1.00 88.19 319 GLU A O 1
ATOM 2614 N N . ILE A 1 320 ? 22.885 -13.924 -6.172 1.00 87.00 320 ILE A N 1
ATOM 2615 C CA . ILE A 1 320 ? 23.866 -14.807 -6.829 1.00 87.00 320 ILE A CA 1
ATOM 2616 C C . ILE A 1 320 ? 25.259 -14.622 -6.212 1.00 87.00 320 ILE A C 1
ATOM 2618 O O . ILE A 1 320 ? 25.965 -15.600 -5.947 1.00 87.00 320 ILE A O 1
ATOM 2622 N N . ASN A 1 321 ? 25.657 -13.374 -5.952 1.00 85.75 321 ASN A N 1
ATOM 2623 C CA . ASN A 1 321 ? 26.961 -13.069 -5.371 1.00 85.75 321 ASN A CA 1
ATOM 2624 C C . ASN A 1 321 ? 27.102 -13.609 -3.943 1.00 85.75 321 ASN A C 1
ATOM 2626 O O . ASN A 1 321 ? 28.152 -14.173 -3.626 1.00 85.75 321 ASN A O 1
ATOM 2630 N N . ALA A 1 322 ? 26.046 -13.501 -3.131 1.00 84.81 322 ALA A N 1
ATOM 2631 C CA . ALA A 1 322 ? 26.015 -13.974 -1.748 1.00 84.81 322 ALA A CA 1
ATOM 2632 C C . ALA A 1 322 ? 26.086 -15.507 -1.616 1.00 84.81 322 ALA A C 1
ATOM 2634 O O . ALA A 1 322 ? 26.594 -16.009 -0.619 1.00 84.81 322 ALA A O 1
ATOM 2635 N N . LYS A 1 323 ? 25.618 -16.264 -2.617 1.00 76.19 323 LYS A N 1
ATOM 2636 C CA . LYS A 1 323 ? 25.508 -17.733 -2.553 1.00 76.19 323 LYS A CA 1
ATOM 2637 C C . LYS A 1 323 ? 26.822 -18.527 -2.644 1.00 76.19 323 LYS A C 1
ATOM 2639 O O . LYS A 1 323 ? 26.736 -19.735 -2.516 1.00 76.19 323 LYS A O 1
ATOM 2644 N N . GLY A 1 324 ? 27.988 -17.889 -2.828 1.00 56.84 324 GLY A N 1
ATOM 2645 C CA . GLY A 1 324 ? 29.326 -18.511 -2.713 1.00 56.84 324 GLY A CA 1
ATOM 2646 C C . GLY A 1 324 ? 29.587 -19.762 -3.581 1.00 56.84 324 GLY A C 1
ATOM 2647 O O . GLY A 1 324 ? 29.093 -20.838 -3.295 1.00 56.84 324 GLY A O 1
ATOM 2648 N N . ASP A 1 325 ? 30.436 -19.634 -4.608 1.00 57.16 325 ASP A N 1
ATOM 2649 C CA . ASP A 1 325 ? 30.926 -20.736 -5.470 1.00 57.16 325 ASP A CA 1
ATOM 2650 C C . ASP A 1 325 ? 29.915 -21.420 -6.421 1.00 57.16 325 ASP A C 1
ATOM 2652 O O . ASP A 1 325 ? 29.875 -22.638 -6.588 1.00 57.16 325 ASP A O 1
ATOM 2656 N N . VAL A 1 326 ? 29.119 -20.626 -7.148 1.00 58.72 326 VAL A N 1
ATOM 2657 C CA . VAL A 1 326 ? 28.562 -21.101 -8.426 1.00 58.72 326 VAL A CA 1
ATOM 2658 C C . VAL A 1 326 ? 29.644 -20.874 -9.484 1.00 58.72 326 VAL A C 1
ATOM 2660 O O . VAL A 1 326 ? 29.853 -19.743 -9.909 1.00 58.72 326 VAL A O 1
ATOM 2663 N N . LYS A 1 327 ? 30.324 -21.925 -9.958 1.00 59.00 327 LYS A N 1
ATOM 2664 C CA . LYS A 1 327 ? 31.285 -21.835 -11.086 1.00 59.00 327 LYS A CA 1
ATOM 2665 C C . LYS A 1 327 ? 30.701 -21.190 -12.365 1.00 59.00 327 LYS A C 1
ATOM 2667 O O . LYS A 1 327 ? 31.440 -20.893 -13.287 1.00 59.00 327 LYS A O 1
ATOM 2672 N N . ALA A 1 328 ? 29.387 -20.955 -12.392 1.00 73.06 328 ALA A N 1
ATOM 2673 C CA . ALA A 1 328 ? 28.596 -20.368 -13.467 1.00 73.06 328 ALA A CA 1
ATOM 2674 C C . ALA A 1 328 ? 27.769 -19.127 -13.020 1.00 73.06 328 ALA A C 1
ATOM 2676 O O . ALA A 1 328 ? 26.640 -18.946 -13.477 1.00 73.06 328 ALA A O 1
ATOM 2677 N N . LYS A 1 329 ? 28.268 -18.286 -12.090 1.00 80.88 329 LYS A N 1
ATOM 2678 C CA . LYS A 1 329 ? 27.549 -17.075 -11.603 1.00 80.88 329 LYS A CA 1
ATOM 2679 C C . LYS A 1 329 ? 27.096 -16.154 -12.740 1.00 80.88 329 LYS A C 1
ATOM 2681 O O . LYS A 1 329 ? 25.938 -15.741 -12.758 1.00 80.88 329 LYS A O 1
ATOM 2686 N N . ASP A 1 330 ? 27.985 -15.881 -13.689 1.00 79.62 330 ASP A N 1
ATOM 2687 C CA . ASP A 1 330 ? 27.718 -14.987 -14.820 1.00 79.62 330 ASP A CA 1
ATOM 2688 C C . ASP A 1 330 ? 26.679 -15.574 -15.778 1.00 79.62 330 ASP A C 1
ATOM 2690 O O . ASP A 1 330 ? 25.743 -14.885 -16.184 1.00 79.62 330 ASP A O 1
ATOM 2694 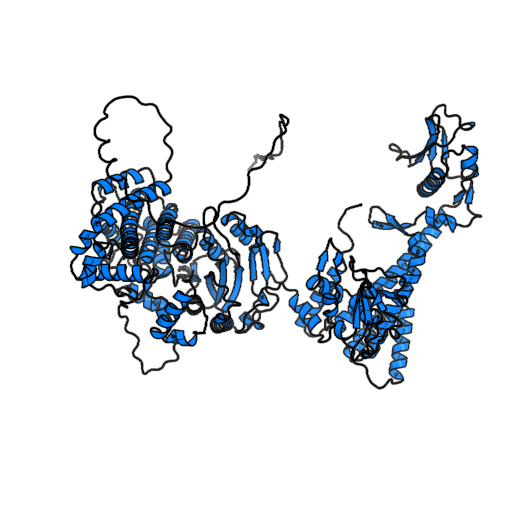N N . GLN A 1 331 ? 26.768 -16.878 -16.051 1.00 78.75 331 GLN A N 1
ATOM 2695 C CA . GLN A 1 331 ? 25.767 -17.612 -16.824 1.00 78.75 331 GLN A CA 1
ATOM 2696 C C . GLN A 1 331 ? 24.388 -17.564 -16.155 1.00 78.75 331 GLN A C 1
ATOM 2698 O O . GLN A 1 331 ? 23.381 -17.333 -16.824 1.00 78.75 331 GLN A O 1
ATOM 2703 N N . LEU A 1 332 ? 24.333 -17.779 -14.838 1.00 82.94 332 LEU A N 1
ATOM 2704 C CA . LEU A 1 332 ? 23.087 -17.740 -14.079 1.00 82.94 332 LEU A CA 1
ATOM 2705 C C . LEU A 1 332 ? 22.478 -16.334 -14.084 1.00 82.94 332 LEU A C 1
ATOM 2707 O O . LEU A 1 332 ? 21.271 -16.204 -14.269 1.00 82.94 332 LEU A O 1
ATOM 2711 N N . LEU A 1 333 ? 23.297 -15.290 -13.916 1.00 86.81 333 LEU A N 1
ATOM 2712 C CA . LEU A 1 333 ? 22.848 -13.898 -13.968 1.00 86.81 333 LEU A CA 1
ATOM 2713 C C . LEU A 1 333 ? 22.325 -13.533 -15.360 1.00 86.81 333 LEU A C 1
ATOM 2715 O O . LEU A 1 333 ? 21.234 -12.973 -15.469 1.00 86.81 333 LEU A O 1
ATOM 2719 N N . SER A 1 334 ? 23.072 -13.893 -16.406 1.00 84.62 334 SER A N 1
ATOM 2720 C CA . SER A 1 334 ? 22.680 -13.686 -17.801 1.00 84.62 334 SER A CA 1
ATOM 2721 C C . SER A 1 334 ? 21.333 -14.347 -18.083 1.00 84.62 334 SER A C 1
ATOM 2723 O O . SER A 1 334 ? 20.378 -13.658 -18.433 1.00 84.62 334 SER A O 1
ATOM 2725 N N . ALA A 1 335 ? 21.199 -15.647 -17.794 1.00 83.12 335 ALA A N 1
ATOM 2726 C CA . ALA A 1 335 ? 19.950 -16.385 -17.978 1.00 83.12 335 ALA A CA 1
ATOM 2727 C C . ALA A 1 335 ? 18.785 -15.819 -17.144 1.00 83.12 335 ALA A C 1
ATOM 2729 O O . ALA A 1 335 ? 17.641 -15.806 -17.603 1.00 83.12 335 ALA A O 1
ATOM 2730 N N . ALA A 1 336 ? 19.056 -15.341 -15.926 1.00 88.81 336 ALA A N 1
ATOM 2731 C CA . ALA A 1 336 ? 18.043 -14.751 -15.061 1.00 88.81 336 ALA A CA 1
ATOM 2732 C C . ALA A 1 336 ? 17.509 -13.419 -15.600 1.00 88.81 336 ALA A C 1
ATOM 2734 O O . ALA A 1 336 ? 16.300 -13.201 -15.563 1.00 88.81 336 ALA A O 1
ATOM 2735 N N . ILE A 1 337 ? 18.375 -12.552 -16.124 1.00 89.69 337 ILE A N 1
ATOM 2736 C CA . ILE A 1 337 ? 17.959 -11.256 -16.671 1.00 89.69 337 ILE A CA 1
ATOM 2737 C C . ILE A 1 337 ? 17.308 -11.435 -18.046 1.00 89.69 337 ILE A C 1
ATOM 2739 O O . ILE A 1 337 ? 16.214 -10.923 -18.265 1.00 89.69 337 ILE A O 1
ATOM 2743 N N . THR A 1 338 ? 17.927 -12.187 -18.961 1.00 85.94 338 THR A N 1
ATOM 2744 C CA . THR A 1 338 ? 17.435 -12.317 -20.345 1.00 85.94 338 THR A CA 1
ATOM 2745 C C . THR A 1 338 ? 16.203 -13.208 -20.449 1.00 85.94 338 THR A C 1
ATOM 2747 O O . THR A 1 338 ? 15.328 -12.944 -21.269 1.00 85.94 338 THR A O 1
ATOM 2750 N N . GLY A 1 339 ? 16.091 -14.236 -19.600 1.00 85.50 339 GLY A N 1
ATOM 2751 C CA . GLY A 1 339 ? 14.985 -15.194 -19.611 1.00 85.50 339 GLY A CA 1
ATOM 2752 C C . GLY A 1 339 ? 13.948 -15.014 -18.501 1.00 85.50 339 GLY A C 1
ATOM 2753 O O . GLY A 1 339 ? 12.880 -15.630 -18.590 1.00 85.50 339 GLY A O 1
ATOM 2754 N N . GLY A 1 340 ? 14.242 -14.216 -17.468 1.00 90.12 340 GLY A N 1
ATOM 2755 C CA . GLY A 1 340 ? 13.392 -14.043 -16.284 1.00 90.12 340 GLY A CA 1
ATOM 2756 C C . GLY A 1 340 ? 12.697 -12.687 -16.164 1.00 90.12 340 GLY A C 1
ATOM 2757 O O . GLY A 1 340 ? 11.651 -12.623 -15.520 1.00 90.12 340 GLY A O 1
ATOM 2758 N N . LEU A 1 341 ? 13.219 -11.626 -16.789 1.00 94.81 341 LEU A N 1
ATOM 2759 C CA . LEU A 1 341 ? 12.673 -10.270 -16.674 1.00 94.81 341 LEU A CA 1
ATOM 2760 C C . LEU A 1 341 ? 12.019 -9.830 -17.983 1.00 94.81 341 LEU A C 1
ATOM 2762 O O . LEU A 1 341 ? 12.689 -9.720 -19.007 1.00 94.81 341 LEU A O 1
ATOM 2766 N N . TYR A 1 342 ? 10.715 -9.569 -17.935 1.00 95.94 342 TYR A N 1
ATOM 2767 C CA . TYR A 1 342 ? 9.901 -9.201 -19.087 1.00 95.94 342 TYR A CA 1
ATOM 2768 C C . TYR A 1 342 ? 9.354 -7.794 -18.912 1.00 95.94 342 TYR A C 1
ATOM 2770 O O . TYR A 1 342 ? 8.956 -7.406 -17.815 1.00 95.94 342 TYR A O 1
ATOM 2778 N N . GLY A 1 343 ? 9.297 -7.040 -20.001 1.00 95.56 343 GLY A N 1
ATOM 2779 C CA . GLY A 1 343 ? 8.842 -5.656 -19.977 1.00 95.56 343 GLY A CA 1
ATOM 2780 C C . GLY A 1 343 ? 8.164 -5.262 -21.275 1.00 95.56 343 GLY A C 1
ATOM 2781 O O . GLY A 1 343 ? 8.492 -5.788 -22.339 1.00 95.56 343 GLY A O 1
ATOM 2782 N N . CYS A 1 344 ? 7.214 -4.346 -21.189 1.00 93.56 344 CYS A N 1
ATOM 2783 C CA . CYS A 1 344 ? 6.560 -3.746 -22.336 1.00 93.56 344 CYS A CA 1
ATOM 2784 C C . CYS A 1 344 ? 6.449 -2.244 -22.105 1.00 93.56 344 CYS A C 1
ATOM 2786 O O . CYS A 1 344 ? 6.077 -1.821 -21.013 1.00 93.56 344 CYS A O 1
ATOM 2788 N N . ASP A 1 345 ? 6.761 -1.453 -23.123 1.00 91.44 345 ASP A N 1
ATOM 2789 C CA . ASP A 1 345 ? 6.457 -0.026 -23.122 1.00 91.44 345 ASP A CA 1
ATOM 2790 C C . ASP A 1 345 ? 6.021 0.427 -24.512 1.00 91.44 345 ASP A C 1
ATOM 2792 O O . ASP A 1 345 ? 6.386 -0.201 -25.510 1.00 91.44 345 ASP A O 1
ATOM 2796 N N . ILE A 1 346 ? 5.236 1.499 -24.564 1.00 84.94 346 ILE A N 1
ATOM 2797 C CA . ILE A 1 346 ? 4.743 2.096 -25.804 1.00 84.94 346 ILE A CA 1
ATOM 2798 C C . ILE A 1 346 ? 5.623 3.265 -26.263 1.00 84.94 346 ILE A C 1
ATOM 2800 O O . ILE A 1 346 ? 5.709 3.509 -27.465 1.00 84.94 346 ILE A O 1
ATOM 2804 N N . ASP A 1 347 ? 6.326 3.948 -25.352 1.00 84.38 347 ASP A N 1
ATOM 2805 C CA . ASP A 1 347 ? 7.235 5.038 -25.699 1.00 84.38 347 ASP A CA 1
ATOM 2806 C C . ASP A 1 347 ? 8.623 4.482 -26.072 1.00 84.38 347 ASP A C 1
ATOM 2808 O O . ASP A 1 347 ? 9.333 3.912 -25.230 1.00 84.38 347 ASP A O 1
ATOM 2812 N N . PRO A 1 348 ? 9.069 4.653 -27.332 1.00 84.12 348 PRO A N 1
ATOM 2813 C CA . PRO A 1 348 ? 10.369 4.149 -27.770 1.00 84.12 348 PRO A CA 1
ATOM 2814 C C . PRO A 1 348 ? 11.537 4.821 -27.042 1.00 84.12 348 PRO A C 1
ATOM 2816 O O . PRO A 1 348 ? 12.621 4.238 -26.952 1.00 84.12 348 PRO A O 1
ATOM 2819 N N . PHE A 1 349 ? 11.357 6.049 -26.547 1.00 88.19 349 PHE A N 1
ATOM 2820 C CA . PHE A 1 349 ? 12.421 6.766 -25.860 1.00 88.19 349 PHE A CA 1
ATOM 2821 C C . PHE A 1 349 ? 12.664 6.198 -24.459 1.00 88.19 349 PHE A C 1
ATOM 2823 O O . PHE A 1 349 ? 13.800 5.842 -24.143 1.00 88.19 349 PHE A O 1
ATOM 2830 N N . SER A 1 350 ? 11.620 5.993 -23.658 1.00 90.69 350 SER A N 1
ATOM 2831 C CA . SER A 1 350 ? 11.724 5.308 -22.365 1.00 90.69 350 SER A CA 1
ATOM 2832 C C . SER A 1 350 ? 12.259 3.879 -22.490 1.00 90.69 350 SER A C 1
ATOM 2834 O O . SER A 1 350 ? 13.130 3.477 -21.710 1.00 90.69 350 SER A O 1
ATOM 2836 N N . TYR A 1 351 ? 11.856 3.151 -23.538 1.00 91.00 351 TYR A N 1
ATOM 2837 C CA . TYR A 1 351 ? 12.386 1.822 -23.856 1.00 91.00 351 TYR A CA 1
ATOM 2838 C C . TYR A 1 351 ? 13.926 1.801 -23.993 1.00 91.00 351 TYR A C 1
ATOM 2840 O O . TYR A 1 351 ? 14.577 0.880 -23.493 1.00 91.00 351 TYR A O 1
ATOM 2848 N N . ILE A 1 352 ? 14.539 2.831 -24.597 1.00 92.06 352 ILE A N 1
ATOM 2849 C CA . ILE A 1 352 ? 16.007 2.939 -24.729 1.00 92.06 352 ILE A CA 1
ATOM 2850 C C . ILE A 1 352 ? 16.698 2.962 -23.358 1.00 92.06 352 ILE A C 1
ATOM 2852 O O . ILE A 1 352 ? 17.736 2.319 -23.177 1.00 92.06 352 ILE A O 1
ATOM 2856 N N . PHE A 1 353 ? 16.135 3.669 -22.375 1.00 95.19 353 PHE A N 1
ATOM 2857 C CA . PHE A 1 353 ? 16.696 3.700 -21.023 1.00 95.19 353 PHE A CA 1
ATOM 2858 C C . PHE A 1 353 ? 16.609 2.327 -20.352 1.00 95.19 353 PHE A C 1
ATOM 2860 O O . PHE A 1 353 ? 17.579 1.903 -19.719 1.00 95.19 353 PHE A O 1
ATOM 2867 N N . ALA A 1 354 ? 15.488 1.618 -20.519 1.00 94.81 354 ALA A N 1
ATOM 2868 C CA . ALA A 1 354 ? 15.318 0.270 -19.984 1.00 94.81 354 ALA A CA 1
ATOM 2869 C C . ALA A 1 354 ? 16.337 -0.716 -20.590 1.00 94.81 354 ALA A C 1
ATOM 2871 O O . ALA A 1 354 ? 16.990 -1.453 -19.845 1.00 94.81 354 ALA A O 1
ATOM 2872 N N . GLU A 1 355 ? 16.542 -0.679 -21.916 1.00 92.50 355 GLU A N 1
ATOM 2873 C CA . GLU A 1 355 ? 17.571 -1.480 -22.599 1.00 92.50 355 GLU A CA 1
ATOM 2874 C C . GLU A 1 355 ? 18.966 -1.220 -22.023 1.00 92.50 355 GLU A C 1
ATOM 2876 O O . GLU A 1 355 ? 19.674 -2.165 -21.665 1.00 92.50 355 GLU A O 1
ATOM 2881 N N . ILE A 1 356 ? 19.358 0.053 -21.899 1.00 94.62 356 ILE A N 1
ATOM 2882 C CA . ILE A 1 356 ? 20.696 0.423 -21.425 1.00 94.62 356 ILE A CA 1
ATOM 2883 C C . ILE A 1 356 ? 20.893 0.041 -19.953 1.00 94.62 356 ILE A C 1
ATOM 2885 O O . ILE A 1 356 ? 21.967 -0.451 -19.618 1.00 94.62 356 ILE A O 1
ATOM 2889 N N . LYS A 1 357 ? 19.890 0.186 -19.074 1.00 95.38 357 LYS A N 1
ATOM 2890 C CA . LYS A 1 357 ? 20.003 -0.232 -17.660 1.00 95.38 357 LYS A CA 1
ATOM 2891 C C . LYS A 1 357 ? 20.198 -1.738 -17.514 1.00 95.38 357 LYS A C 1
ATOM 2893 O O . LYS A 1 357 ? 21.058 -2.177 -16.750 1.00 95.38 357 LYS A O 1
ATOM 2898 N N . LEU A 1 358 ? 19.424 -2.547 -18.238 1.00 93.50 358 LEU A N 1
ATOM 2899 C CA . LEU A 1 358 ? 19.575 -4.003 -18.178 1.00 93.50 358 LEU A CA 1
ATOM 2900 C C . LEU A 1 358 ? 20.913 -4.446 -18.782 1.00 93.50 358 LEU A C 1
ATOM 2902 O O . LEU A 1 358 ? 21.599 -5.288 -18.198 1.00 93.50 358 LEU A O 1
ATOM 2906 N N . LEU A 1 359 ? 21.331 -3.826 -19.889 1.00 91.88 359 LEU A N 1
ATOM 2907 C CA . LEU A 1 359 ? 22.646 -4.060 -20.483 1.00 91.88 359 LEU A CA 1
ATOM 2908 C C . LEU A 1 359 ? 23.784 -3.661 -19.532 1.00 91.88 359 LEU A C 1
ATOM 2910 O O . LEU A 1 359 ? 24.755 -4.404 -19.395 1.00 91.88 359 LEU A O 1
ATOM 2914 N N . TRP A 1 360 ? 23.658 -2.529 -18.838 1.00 94.06 360 TRP A N 1
ATOM 2915 C CA . TRP A 1 360 ? 24.615 -2.074 -17.829 1.00 94.06 360 TRP A CA 1
ATOM 2916 C C . TRP A 1 360 ? 24.811 -3.132 -16.745 1.00 94.06 360 TRP A C 1
ATOM 2918 O O . TRP A 1 360 ? 25.937 -3.519 -16.448 1.00 94.06 360 TRP A O 1
ATOM 2928 N N . ILE A 1 361 ? 23.717 -3.668 -16.197 1.00 92.25 361 ILE A N 1
ATOM 2929 C CA . ILE A 1 361 ? 23.768 -4.688 -15.140 1.00 92.25 361 ILE A CA 1
ATOM 2930 C C . ILE A 1 361 ? 24.391 -6.001 -15.645 1.00 92.25 361 ILE A C 1
ATOM 2932 O O . ILE A 1 361 ? 25.091 -6.668 -14.877 1.00 92.25 361 ILE A O 1
ATOM 2936 N N . LEU A 1 362 ? 24.169 -6.350 -16.919 1.00 89.12 362 LEU A N 1
ATOM 2937 C CA . LEU A 1 362 ? 24.748 -7.524 -17.581 1.00 89.12 362 LEU A CA 1
ATOM 2938 C C . LEU A 1 362 ? 26.230 -7.366 -17.937 1.00 89.12 362 LEU A C 1
ATOM 2940 O O . LEU A 1 362 ? 26.945 -8.362 -17.978 1.00 89.12 362 LEU A O 1
ATOM 2944 N N . SER A 1 363 ? 26.710 -6.147 -18.175 1.00 89.44 363 SER A N 1
ATOM 2945 C CA . SER A 1 363 ? 28.049 -5.888 -18.728 1.00 89.44 363 SER A CA 1
ATOM 2946 C C . SER A 1 363 ? 29.210 -6.552 -17.970 1.00 89.44 363 SER A C 1
ATOM 2948 O O . SER A 1 363 ? 30.109 -7.075 -18.623 1.00 89.44 363 SER A O 1
ATOM 2950 N N . PRO A 1 364 ? 29.211 -6.646 -16.626 1.00 86.69 364 PRO A N 1
ATOM 2951 C CA . PRO A 1 364 ? 30.265 -7.348 -15.882 1.00 86.69 364 PRO A CA 1
ATOM 2952 C C . PRO A 1 364 ? 30.444 -8.819 -16.269 1.00 86.69 364 PRO A C 1
ATOM 2954 O O . PRO A 1 364 ? 31.551 -9.339 -16.160 1.00 86.69 364 PRO A O 1
ATOM 2957 N N . THR A 1 365 ? 29.396 -9.466 -16.790 1.00 81.94 365 THR A N 1
ATOM 2958 C CA . THR A 1 365 ? 29.442 -10.864 -17.258 1.00 81.94 365 THR A CA 1
ATOM 2959 C C . THR A 1 365 ? 30.207 -11.042 -18.577 1.00 81.94 365 THR A C 1
ATOM 2961 O O . THR A 1 365 ? 30.452 -12.165 -19.009 1.00 81.94 365 THR A O 1
ATOM 2964 N N . PHE A 1 366 ? 30.606 -9.952 -19.246 1.00 81.56 366 PHE A N 1
ATOM 2965 C CA . PHE A 1 366 ? 31.222 -9.997 -20.580 1.00 81.56 366 PHE A CA 1
ATOM 2966 C C . PHE A 1 366 ? 32.720 -10.338 -20.554 1.00 81.56 366 PHE A C 1
ATOM 2968 O O . PHE A 1 366 ? 33.286 -10.691 -21.591 1.00 81.56 366 PHE A O 1
ATOM 2975 N N . ASN A 1 367 ? 33.366 -10.260 -19.386 1.00 68.31 367 ASN A N 1
ATOM 2976 C CA . ASN A 1 367 ? 34.807 -10.487 -19.238 1.00 68.31 367 ASN A CA 1
ATOM 2977 C C . ASN A 1 367 ? 35.223 -11.954 -19.493 1.00 68.31 367 ASN A C 1
ATOM 2979 O O . ASN A 1 367 ? 36.315 -12.192 -20.012 1.00 68.31 367 ASN A O 1
ATOM 2983 N N . ASN A 1 368 ? 34.353 -12.938 -19.225 1.00 61.00 368 ASN A N 1
ATOM 2984 C CA . ASN A 1 368 ? 34.633 -14.365 -19.432 1.00 61.00 368 ASN A CA 1
ATOM 2985 C C . ASN A 1 368 ? 33.895 -14.937 -20.655 1.00 61.00 368 ASN A C 1
ATOM 2987 O O . ASN A 1 368 ? 32.846 -15.568 -20.547 1.00 61.00 368 ASN A O 1
ATOM 2991 N N . LYS A 1 369 ? 34.499 -14.815 -21.845 1.00 56.16 369 LYS A N 1
ATOM 2992 C CA . LYS A 1 369 ? 33.943 -15.343 -23.114 1.00 56.16 369 LYS A CA 1
ATOM 2993 C C . LYS A 1 369 ? 33.636 -16.853 -23.121 1.00 56.16 369 LYS A C 1
ATOM 2995 O O . LYS A 1 369 ? 32.877 -17.301 -23.975 1.00 56.16 369 LYS A O 1
ATOM 3000 N N . LYS A 1 370 ? 34.243 -17.636 -22.217 1.00 52.31 370 LYS A N 1
ATOM 3001 C CA . LYS A 1 370 ? 34.016 -19.088 -22.065 1.00 52.31 370 LYS A CA 1
ATOM 3002 C C . LYS A 1 370 ? 32.803 -19.435 -21.190 1.00 52.31 370 LYS A C 1
ATOM 3004 O O . LYS A 1 370 ? 32.286 -20.538 -21.326 1.00 52.31 370 LYS A O 1
ATOM 3009 N N . ASP A 1 371 ? 32.351 -18.504 -20.348 1.00 49.31 371 ASP A N 1
ATOM 3010 C CA . ASP A 1 371 ? 31.249 -18.710 -19.395 1.00 49.31 371 ASP A CA 1
ATOM 3011 C C . ASP A 1 371 ? 29.896 -18.234 -19.950 1.00 49.31 371 ASP A C 1
ATOM 3013 O O . ASP A 1 371 ? 28.855 -18.457 -19.334 1.00 49.31 371 ASP A O 1
ATOM 3017 N N . PHE A 1 372 ? 29.891 -17.614 -21.136 1.00 52.09 372 PHE A N 1
ATOM 3018 C CA . PHE A 1 372 ? 28.687 -17.412 -21.938 1.00 52.09 372 PHE A CA 1
ATOM 3019 C C . PHE A 1 372 ? 28.368 -18.738 -22.655 1.00 52.09 372 PHE A C 1
ATOM 3021 O O . PHE A 1 372 ? 29.072 -19.092 -23.608 1.00 52.09 372 PHE A O 1
ATOM 3028 N N . PRO A 1 373 ? 27.380 -19.536 -22.205 1.00 46.09 373 PRO A N 1
ATOM 3029 C CA . PRO A 1 373 ? 27.066 -20.802 -22.853 1.00 46.09 373 PRO A CA 1
ATOM 3030 C C . PRO A 1 373 ? 26.640 -20.574 -24.302 1.00 46.09 373 PRO A C 1
ATOM 3032 O O . PRO A 1 373 ? 25.989 -19.581 -24.625 1.00 46.09 373 PRO A O 1
ATOM 3035 N N . SER A 1 374 ? 26.857 -21.579 -25.148 1.00 47.56 374 SER A N 1
ATOM 3036 C CA . SER A 1 374 ? 26.354 -21.632 -26.531 1.00 47.56 374 SER A CA 1
ATOM 3037 C C . SER A 1 374 ? 24.817 -21.566 -26.662 1.00 47.56 374 SER A C 1
ATOM 3039 O O . SER A 1 374 ? 24.294 -21.659 -27.767 1.00 47.56 374 SER A O 1
ATOM 3041 N N . ALA A 1 375 ? 24.093 -21.401 -25.545 1.00 42.47 375 ALA A N 1
ATOM 3042 C CA . ALA A 1 375 ? 22.641 -21.281 -25.446 1.00 42.47 375 ALA A CA 1
ATOM 3043 C C . ALA A 1 375 ? 22.144 -19.976 -24.773 1.00 42.47 375 ALA A C 1
ATOM 3045 O O . ALA A 1 375 ? 20.933 -19.768 -24.728 1.00 42.47 375 ALA A O 1
ATOM 3046 N N . SER A 1 376 ? 23.010 -19.101 -24.229 1.00 50.12 376 SER A N 1
ATOM 3047 C CA . SER A 1 376 ? 22.565 -17.825 -23.635 1.00 50.12 376 SER A CA 1
ATOM 3048 C C . SER A 1 376 ? 22.666 -16.696 -24.651 1.00 50.12 376 SER A C 1
ATOM 3050 O O . SER A 1 376 ? 23.758 -16.215 -24.955 1.00 50.12 376 SER A O 1
ATOM 3052 N N . SER A 1 377 ? 21.517 -16.254 -25.146 1.00 59.25 377 SER A N 1
ATOM 3053 C CA . SER A 1 377 ? 21.426 -15.063 -25.980 1.00 59.25 377 SER A CA 1
ATOM 3054 C C . SER A 1 377 ? 21.480 -13.796 -25.120 1.00 59.25 377 SER A C 1
ATOM 3056 O O . SER A 1 377 ? 20.929 -13.766 -24.019 1.00 59.25 377 SER A O 1
ATOM 3058 N N . LEU A 1 378 ? 22.111 -12.733 -25.632 1.00 72.38 378 LEU A N 1
ATOM 3059 C CA . LEU A 1 378 ? 22.054 -11.377 -25.058 1.00 72.38 378 LEU A CA 1
ATOM 3060 C C . LEU A 1 378 ? 20.731 -10.657 -25.354 1.00 72.38 378 LEU A C 1
ATOM 3062 O O . LEU A 1 378 ? 20.586 -9.470 -25.070 1.00 72.38 378 LEU A O 1
ATOM 3066 N N . THR A 1 379 ? 19.764 -11.358 -25.941 1.00 77.81 379 THR A N 1
ATOM 3067 C CA . THR A 1 379 ? 18.438 -10.828 -26.227 1.00 77.81 379 THR A CA 1
ATOM 3068 C C . THR A 1 379 ? 17.666 -10.575 -24.936 1.00 77.81 379 THR A C 1
ATOM 3070 O O . THR A 1 379 ? 17.294 -11.510 -24.223 1.00 77.81 379 THR A O 1
ATOM 3073 N N . LEU A 1 380 ? 17.385 -9.307 -24.645 1.00 87.62 380 LEU A N 1
ATOM 3074 C CA . LEU A 1 380 ? 16.510 -8.938 -23.538 1.00 87.62 380 LEU A CA 1
ATOM 3075 C C . LEU A 1 380 ? 15.064 -9.357 -23.835 1.00 87.62 380 LEU A C 1
ATOM 3077 O O . LEU A 1 380 ? 14.625 -9.358 -24.987 1.00 87.62 380 LEU A O 1
ATOM 3081 N N . SER A 1 381 ? 14.306 -9.669 -22.785 1.00 90.44 381 SER A N 1
ATOM 3082 C CA . SER A 1 381 ? 12.880 -10.011 -22.883 1.00 90.44 381 SER A CA 1
ATOM 3083 C C . SER A 1 381 ? 11.959 -8.793 -22.713 1.00 90.44 381 SER A C 1
ATOM 3085 O O . SER A 1 381 ? 10.844 -8.910 -22.208 1.00 90.44 381 SER A O 1
ATOM 3087 N N . ILE A 1 382 ? 12.408 -7.618 -23.163 1.00 92.00 382 ILE A N 1
ATOM 3088 C CA . ILE A 1 382 ? 11.602 -6.392 -23.202 1.00 92.00 382 ILE A CA 1
ATOM 3089 C C . ILE A 1 382 ? 11.164 -6.081 -24.637 1.00 92.00 382 ILE A C 1
ATOM 3091 O O . ILE A 1 382 ? 11.907 -6.347 -25.581 1.00 92.00 382 ILE A O 1
ATOM 3095 N N . ILE A 1 383 ? 9.953 -5.550 -24.813 1.00 90.12 383 ILE A N 1
ATOM 3096 C CA . ILE A 1 383 ? 9.361 -5.251 -26.126 1.00 90.12 383 ILE A CA 1
ATOM 3097 C C . ILE A 1 383 ? 8.782 -3.834 -26.184 1.00 90.12 383 ILE A C 1
ATOM 3099 O O . ILE A 1 383 ? 8.255 -3.319 -25.201 1.00 90.12 383 ILE A O 1
ATOM 3103 N N . HIS A 1 384 ? 8.857 -3.220 -27.364 1.00 86.44 384 HIS A N 1
ATOM 3104 C CA . HIS A 1 384 ? 8.231 -1.932 -27.666 1.00 86.44 384 HIS A CA 1
ATOM 3105 C C . HIS A 1 384 ? 6.872 -2.174 -28.340 1.00 86.44 384 HIS A C 1
ATOM 3107 O O . HIS A 1 384 ? 6.806 -2.419 -29.546 1.00 86.44 384 HIS A O 1
ATOM 3113 N N . GLN A 1 385 ? 5.809 -2.246 -27.535 1.00 85.19 385 GLN A N 1
ATOM 3114 C CA . GLN A 1 385 ? 4.441 -2.603 -27.935 1.00 85.19 385 GLN A CA 1
ATOM 3115 C C . GLN A 1 385 ? 3.403 -1.939 -27.018 1.00 85.19 385 GLN A C 1
ATOM 3117 O O . GLN A 1 385 ? 3.687 -1.602 -25.871 1.00 85.19 385 GLN A O 1
ATOM 3122 N N . ASN A 1 386 ? 2.157 -1.836 -27.488 1.00 85.88 386 ASN A N 1
ATOM 3123 C CA . ASN A 1 386 ? 1.028 -1.573 -26.597 1.00 85.88 386 ASN A CA 1
ATOM 3124 C C . ASN A 1 386 ? 0.732 -2.852 -25.792 1.00 85.88 386 ASN A C 1
ATOM 3126 O O . ASN A 1 386 ? 0.281 -3.855 -26.356 1.00 85.88 386 ASN A O 1
ATOM 3130 N N . SER A 1 387 ? 0.985 -2.828 -24.482 1.00 90.88 387 SER A N 1
ATOM 3131 C CA . SER A 1 387 ? 0.837 -4.000 -23.614 1.00 90.88 387 SER A CA 1
ATOM 3132 C C . SER A 1 387 ? -0.602 -4.492 -23.494 1.00 90.88 387 SER A C 1
ATOM 3134 O O . SER A 1 387 ? -0.818 -5.685 -23.292 1.00 90.88 387 SER A O 1
ATOM 3136 N N . LEU A 1 388 ? -1.596 -3.639 -23.744 1.00 89.50 388 LEU A N 1
ATOM 3137 C CA . LEU A 1 388 ? -2.998 -4.045 -23.804 1.00 89.50 388 LEU A CA 1
ATOM 3138 C C . LEU A 1 388 ? -3.284 -5.008 -24.973 1.00 89.50 388 LEU A C 1
ATOM 3140 O O . LEU A 1 388 ? -4.282 -5.720 -24.937 1.00 89.50 388 LEU A O 1
ATOM 3144 N N . LYS A 1 389 ? -2.395 -5.130 -25.975 1.00 87.44 389 LYS A N 1
ATOM 3145 C CA . LYS A 1 389 ? -2.458 -6.176 -27.025 1.00 87.44 389 LYS A CA 1
ATOM 3146 C C . LYS A 1 389 ? -1.992 -7.556 -26.541 1.00 87.44 389 LYS A C 1
ATOM 3148 O O . LYS A 1 389 ? -2.065 -8.528 -27.298 1.00 87.44 389 LYS A O 1
ATOM 3153 N N . LEU A 1 390 ? -1.465 -7.645 -25.319 1.00 88.88 390 LEU A N 1
ATOM 3154 C CA . LEU A 1 390 ? -0.908 -8.864 -24.734 1.00 88.88 390 LEU A CA 1
ATOM 3155 C C . LEU A 1 390 ? -1.943 -9.663 -23.937 1.00 88.88 390 LEU A C 1
ATOM 3157 O O . LEU A 1 390 ? -1.552 -10.600 -23.250 1.00 88.88 390 LEU A O 1
ATOM 3161 N N . HIS A 1 391 ? -3.238 -9.345 -24.005 1.00 85.62 391 HIS A N 1
ATOM 3162 C CA . HIS A 1 391 ? -4.276 -10.220 -23.450 1.00 85.62 391 HIS A CA 1
ATOM 3163 C C . HIS A 1 391 ? -4.225 -11.617 -24.108 1.00 85.62 391 HIS A C 1
ATOM 3165 O O . HIS A 1 391 ? -3.842 -11.755 -25.274 1.00 85.62 391 HIS A O 1
ATOM 3171 N N . GLY A 1 392 ? -4.542 -12.658 -23.336 1.00 75.19 392 GLY A N 1
ATOM 3172 C CA . GLY A 1 392 ? -4.539 -14.048 -23.804 1.00 75.19 392 GLY A CA 1
ATOM 3173 C C . GLY A 1 392 ? -5.686 -14.340 -24.777 1.00 75.19 392 GLY A C 1
ATOM 3174 O O . GLY A 1 392 ? -6.676 -13.605 -24.821 1.00 75.19 392 GLY A O 1
ATOM 3175 N N . GLU A 1 393 ? -5.546 -15.400 -25.577 1.00 67.31 393 GLU A N 1
ATOM 3176 C CA . GLU A 1 393 ? -6.614 -15.881 -26.474 1.00 67.31 393 GLU A CA 1
ATOM 3177 C C . GLU A 1 393 ? -7.736 -16.598 -25.708 1.00 67.31 393 GLU A C 1
ATOM 3179 O O . GLU A 1 393 ? -8.893 -16.531 -26.106 1.00 67.31 393 GLU A O 1
ATOM 3184 N N . ASP A 1 394 ? -7.410 -17.210 -24.570 1.00 59.12 394 ASP A N 1
ATOM 3185 C CA . ASP A 1 394 ? -8.325 -17.832 -23.604 1.00 59.12 394 ASP A CA 1
ATOM 3186 C C . ASP A 1 394 ? -9.246 -16.831 -22.887 1.00 59.12 394 ASP A C 1
ATOM 3188 O O . ASP A 1 394 ? -10.214 -17.226 -22.244 1.00 59.12 394 ASP A O 1
ATOM 3192 N N . GLN A 1 395 ? -8.963 -15.534 -23.013 1.00 58.06 395 GLN A N 1
ATOM 3193 C CA . GLN A 1 395 ? -9.778 -14.453 -22.461 1.00 58.06 395 GLN A CA 1
ATOM 3194 C C . GLN A 1 395 ? -10.817 -13.919 -23.470 1.00 58.06 395 GLN A C 1
ATOM 3196 O O . GLN A 1 395 ? -11.639 -13.073 -23.126 1.00 58.06 395 GLN A O 1
ATOM 3201 N N . LEU A 1 396 ? -10.795 -14.388 -24.722 1.00 51.34 396 LEU A N 1
ATOM 3202 C CA . LEU A 1 396 ? -11.791 -14.035 -25.731 1.00 51.34 396 LEU A CA 1
ATOM 3203 C C . LEU A 1 396 ? -12.996 -14.982 -25.626 1.00 51.34 396 LEU A C 1
ATOM 3205 O O . LEU A 1 396 ? -12.854 -16.186 -25.834 1.00 51.34 396 LEU A O 1
ATOM 3209 N N . GLU A 1 397 ? -14.203 -14.448 -25.411 1.00 43.72 397 GLU A N 1
ATOM 3210 C CA . GLU A 1 397 ? -15.410 -15.135 -25.886 1.00 43.72 397 GLU A CA 1
ATOM 3211 C C . GLU A 1 397 ? -15.340 -15.134 -27.424 1.00 43.72 397 GLU A C 1
ATOM 3213 O O . GLU A 1 397 ? -15.504 -14.105 -28.080 1.00 43.72 397 GLU A O 1
ATOM 3218 N N . PHE A 1 398 ? -14.936 -16.264 -28.004 1.00 41.56 398 PHE A N 1
ATOM 3219 C CA . PHE A 1 398 ? -14.565 -16.364 -29.416 1.00 41.56 398 PHE A CA 1
ATOM 3220 C C . PHE A 1 398 ? -15.777 -16.173 -30.346 1.00 41.56 398 PHE A C 1
ATOM 3222 O O . PHE A 1 398 ? -16.589 -17.080 -30.517 1.00 41.56 398 PHE A O 1
ATOM 3229 N N . ASP A 1 399 ? -15.833 -15.044 -31.054 1.00 40.41 399 ASP A N 1
ATOM 3230 C CA . ASP A 1 399 ? -16.464 -14.985 -32.375 1.00 40.41 399 ASP A CA 1
ATOM 3231 C C . ASP A 1 399 ? -15.447 -15.512 -33.403 1.00 40.41 399 ASP A C 1
ATOM 3233 O O . ASP A 1 399 ? -14.532 -14.806 -33.834 1.00 40.41 399 ASP A O 1
ATOM 3237 N N . GLN A 1 400 ? -15.588 -16.790 -33.770 1.00 41.78 400 GLN A N 1
ATOM 3238 C CA . GLN A 1 400 ? -14.708 -17.501 -34.710 1.00 41.78 400 GLN A CA 1
ATOM 3239 C C . GLN A 1 400 ? -14.706 -16.910 -36.136 1.00 41.78 400 GLN A C 1
ATOM 3241 O O . GLN A 1 400 ? -13.948 -17.373 -36.989 1.00 41.78 400 GLN A O 1
ATOM 3246 N N . SER A 1 401 ? -15.523 -15.890 -36.419 1.00 44.28 401 SER A N 1
ATOM 3247 C CA . SER A 1 401 ? -15.601 -15.258 -37.739 1.00 44.28 401 SER A CA 1
ATOM 3248 C C . SER A 1 401 ? -14.520 -14.196 -38.005 1.00 44.28 401 SER A C 1
ATOM 3250 O O . SER A 1 401 ? -14.326 -13.798 -39.158 1.00 44.28 401 SER A O 1
ATOM 3252 N N . LYS A 1 402 ? -13.773 -13.742 -36.986 1.00 44.53 402 LYS A N 1
ATOM 3253 C CA . LYS A 1 402 ? -12.778 -12.665 -37.135 1.00 44.53 402 LYS A CA 1
ATOM 3254 C C . LYS A 1 402 ? -11.354 -13.216 -37.187 1.00 44.53 402 LYS A C 1
ATOM 3256 O O . LYS A 1 402 ? -10.867 -13.828 -36.242 1.00 44.53 402 LYS A O 1
ATOM 3261 N N . LYS A 1 403 ? -10.662 -12.970 -38.308 1.00 36.50 403 LYS A N 1
ATOM 3262 C CA . LYS A 1 403 ? -9.222 -13.254 -38.452 1.00 36.50 403 LYS A CA 1
ATOM 3263 C C . LYS A 1 403 ? -8.447 -12.606 -37.291 1.00 36.50 403 LYS A C 1
ATOM 3265 O O . LYS A 1 403 ? -8.767 -11.464 -36.950 1.00 36.50 403 LYS A O 1
ATOM 3270 N N . PRO A 1 404 ? -7.422 -13.274 -36.723 1.00 40.78 404 PRO A N 1
ATOM 3271 C CA . PRO A 1 404 ? -6.584 -12.665 -35.697 1.00 40.78 404 PRO A CA 1
ATOM 3272 C C . PRO A 1 404 ? -6.015 -11.345 -36.234 1.00 40.78 404 PRO A C 1
ATOM 3274 O O . PRO A 1 404 ? -5.623 -11.298 -37.409 1.00 40.78 404 PRO A O 1
ATOM 3277 N N . PRO A 1 405 ? -5.981 -10.270 -35.422 1.00 42.47 405 PRO A N 1
ATOM 3278 C CA . PRO A 1 405 ? -5.380 -9.017 -35.848 1.00 42.47 405 PRO A CA 1
ATOM 3279 C C . PRO A 1 405 ? -3.946 -9.325 -36.264 1.00 42.47 405 PRO A C 1
ATOM 3281 O O . PRO A 1 405 ? -3.183 -9.929 -35.503 1.00 42.47 405 PRO A O 1
ATOM 3284 N N . LYS A 1 406 ? -3.594 -8.993 -37.509 1.00 41.34 406 LYS A N 1
ATOM 3285 C CA . LYS A 1 406 ? -2.223 -9.180 -37.974 1.00 41.34 406 LYS A CA 1
ATOM 3286 C C . LYS A 1 406 ? -1.289 -8.436 -37.013 1.00 41.34 406 LYS A C 1
ATOM 3288 O O . LYS A 1 406 ? -1.625 -7.356 -36.532 1.00 41.34 406 LYS A O 1
ATOM 3293 N N . LEU A 1 407 ? -0.108 -9.006 -36.766 1.00 44.88 407 LEU A N 1
ATOM 3294 C CA . LEU A 1 407 ? 1.042 -8.334 -36.140 1.00 44.88 407 LEU A CA 1
ATOM 3295 C C . LEU A 1 407 ? 1.572 -7.229 -37.077 1.00 44.88 407 LEU A C 1
ATOM 3297 O O . LEU A 1 407 ? 2.714 -7.271 -37.527 1.00 44.88 407 LEU A O 1
ATOM 3301 N N . GLU A 1 408 ? 0.700 -6.304 -37.466 1.00 41.16 408 GLU A N 1
ATOM 3302 C CA . GLU A 1 408 ? 1.021 -5.145 -38.282 1.00 41.16 408 GLU A CA 1
ATOM 3303 C C . GLU A 1 408 ? 1.624 -4.066 -37.378 1.00 41.16 408 GLU A C 1
ATOM 3305 O O . GLU A 1 408 ? 1.229 -3.894 -36.221 1.00 41.16 408 GLU A O 1
ATOM 3310 N N . SER A 1 409 ? 2.628 -3.372 -37.913 1.00 44.25 409 SER A N 1
ATOM 3311 C CA . SER A 1 409 ? 3.130 -2.118 -37.367 1.00 44.25 409 SER A CA 1
ATOM 3312 C C . SER A 1 409 ? 1.949 -1.180 -37.161 1.00 44.25 409 SER A C 1
ATOM 3314 O O . SER A 1 409 ? 1.284 -0.788 -38.120 1.00 44.25 409 SER A O 1
ATOM 3316 N N . ASP A 1 410 ? 1.670 -0.848 -35.908 1.00 49.97 410 ASP A N 1
ATOM 3317 C CA . ASP A 1 410 ? 0.668 0.153 -35.594 1.00 49.97 410 ASP A CA 1
ATOM 3318 C C . ASP A 1 410 ? 1.340 1.516 -35.696 1.00 49.97 410 ASP A C 1
ATOM 3320 O O . ASP A 1 410 ? 1.946 2.007 -34.739 1.00 49.97 410 ASP A O 1
ATOM 3324 N N . PHE A 1 411 ? 1.296 2.071 -36.907 1.00 45.50 411 PHE A N 1
ATOM 3325 C CA . PHE A 1 411 ? 1.876 3.372 -37.217 1.00 45.50 411 PHE A CA 1
ATOM 3326 C C . PHE A 1 411 ? 1.275 4.486 -36.357 1.00 45.50 411 PHE A C 1
ATOM 3328 O O . PHE A 1 411 ? 1.918 5.509 -36.226 1.00 45.50 411 PHE A O 1
ATOM 3335 N N . LYS A 1 412 ? 0.102 4.312 -35.728 1.00 46.25 412 LYS A N 1
ATOM 3336 C CA . LYS A 1 412 ? -0.460 5.326 -34.821 1.00 46.25 412 LYS A CA 1
ATOM 3337 C C . LYS A 1 412 ? 0.253 5.368 -33.462 1.00 46.25 412 LYS A C 1
ATOM 3339 O O . LYS A 1 412 ? 0.283 6.412 -32.827 1.00 46.25 412 LYS A O 1
ATOM 3344 N N . PHE A 1 413 ? 0.852 4.260 -33.025 1.00 49.09 413 PHE A N 1
ATOM 3345 C CA . PHE A 1 413 ? 1.544 4.149 -31.731 1.00 49.09 413 PHE A CA 1
ATOM 3346 C C . PHE A 1 413 ? 3.058 3.937 -31.880 1.00 49.09 413 PHE A C 1
ATOM 3348 O O . PHE A 1 413 ? 3.714 3.472 -30.949 1.00 49.09 413 PHE A O 1
ATOM 3355 N N . ASN A 1 414 ? 3.615 4.218 -33.063 1.00 54.12 414 ASN A N 1
ATOM 3356 C CA . ASN A 1 414 ? 5.027 4.017 -33.391 1.00 54.12 414 ASN A CA 1
ATOM 3357 C C . ASN A 1 414 ? 5.535 2.586 -33.126 1.00 54.12 414 ASN A C 1
ATOM 3359 O O . ASN A 1 414 ? 6.707 2.382 -32.816 1.00 54.12 414 ASN A O 1
ATOM 3363 N N . LEU A 1 415 ? 4.665 1.571 -33.206 1.00 61.81 415 LEU A N 1
ATOM 3364 C CA . LEU A 1 415 ? 5.062 0.214 -32.834 1.00 61.81 415 LEU A CA 1
ATOM 3365 C C . LEU A 1 415 ? 6.032 -0.350 -33.866 1.00 61.81 415 LEU A C 1
ATOM 3367 O O . LEU A 1 415 ? 5.680 -0.569 -35.029 1.00 61.81 415 LEU A O 1
ATOM 3371 N N . LEU A 1 416 ? 7.254 -0.636 -33.423 1.00 60.41 416 LEU A N 1
ATOM 3372 C CA . LEU A 1 416 ? 8.249 -1.267 -34.274 1.00 60.41 416 LEU A CA 1
ATOM 3373 C C . LEU A 1 416 ? 7.811 -2.695 -34.634 1.00 60.41 416 LEU A C 1
ATOM 3375 O O . LEU A 1 416 ? 7.280 -3.410 -33.775 1.00 60.41 416 LEU A O 1
ATOM 3379 N N . PRO A 1 417 ? 8.058 -3.153 -35.877 1.00 60.56 417 PRO A N 1
ATOM 3380 C CA . PRO A 1 417 ? 7.835 -4.543 -36.238 1.00 60.56 417 PRO A CA 1
ATOM 3381 C C . PRO A 1 417 ? 8.601 -5.451 -35.276 1.00 60.56 417 PRO A C 1
ATOM 3383 O O . PRO A 1 417 ? 9.819 -5.335 -35.124 1.00 60.56 417 PRO A O 1
ATOM 3386 N N . LEU A 1 418 ? 7.890 -6.372 -34.627 1.00 69.00 418 LEU A N 1
ATOM 3387 C CA . LEU A 1 418 ? 8.539 -7.409 -33.837 1.00 69.00 418 LEU A CA 1
ATOM 3388 C C . LEU A 1 418 ? 9.307 -8.316 -34.800 1.00 69.00 418 LEU A C 1
ATOM 3390 O O . LEU A 1 418 ? 8.712 -8.929 -35.683 1.00 69.00 418 LEU A O 1
ATOM 3394 N N . GLU A 1 419 ? 10.621 -8.418 -34.634 1.00 67.00 419 GLU A N 1
ATOM 3395 C CA . GLU A 1 419 ? 11.510 -9.247 -35.454 1.00 67.00 419 GLU A CA 1
ATOM 3396 C C . GLU A 1 419 ? 12.239 -10.275 -34.574 1.00 67.00 419 GLU A C 1
ATOM 3398 O O . GLU A 1 419 ? 12.514 -10.028 -33.398 1.00 67.00 419 GLU A O 1
ATOM 3403 N N . GLY A 1 420 ? 12.552 -11.446 -35.141 1.00 71.94 420 GLY A N 1
ATOM 3404 C CA . GLY A 1 420 ? 13.361 -12.476 -34.477 1.00 71.94 420 GLY A CA 1
ATOM 3405 C C . GLY A 1 420 ? 12.855 -12.867 -33.081 1.00 71.94 420 GLY A C 1
ATOM 3406 O O . GLY A 1 420 ? 11.678 -13.187 -32.902 1.00 71.94 420 GLY A O 1
ATOM 3407 N N . HIS A 1 421 ? 13.753 -12.823 -32.089 1.00 76.19 421 HIS A N 1
ATOM 3408 C CA . HIS A 1 421 ? 13.470 -13.169 -30.691 1.00 76.19 421 HIS A CA 1
ATOM 3409 C C . HIS A 1 421 ? 12.307 -12.368 -30.083 1.00 76.19 421 HIS A C 1
ATOM 3411 O O . HIS A 1 421 ? 11.533 -12.920 -29.304 1.00 76.19 421 HIS A O 1
ATOM 3417 N N . LEU A 1 422 ? 12.114 -11.103 -30.474 1.00 79.50 422 LEU A N 1
ATOM 3418 C CA . LEU A 1 422 ? 11.061 -10.258 -29.901 1.00 79.50 422 LEU A CA 1
ATOM 3419 C C . LEU A 1 422 ? 9.650 -10.781 -30.220 1.00 79.50 422 LEU A C 1
ATOM 3421 O O . LEU A 1 422 ? 8.744 -10.614 -29.406 1.00 79.50 422 LEU A O 1
ATOM 3425 N N . LYS A 1 423 ? 9.462 -11.501 -31.341 1.00 80.50 423 LYS A N 1
ATOM 3426 C CA . LYS A 1 423 ? 8.202 -12.218 -31.627 1.00 80.50 423 LYS A CA 1
ATOM 3427 C C . LYS A 1 423 ? 7.947 -13.341 -30.621 1.00 80.50 423 LYS A C 1
ATOM 3429 O O . LYS A 1 423 ? 6.812 -13.533 -30.190 1.00 80.50 423 LYS A O 1
ATOM 3434 N N . ASN A 1 424 ? 8.999 -14.064 -30.234 1.00 81.88 424 ASN A N 1
ATOM 3435 C CA . ASN A 1 424 ? 8.906 -15.138 -29.247 1.00 81.88 424 ASN A CA 1
ATOM 3436 C C . ASN A 1 424 ? 8.604 -14.572 -27.859 1.00 81.88 424 ASN A C 1
ATOM 3438 O O . ASN A 1 424 ? 7.760 -15.123 -27.159 1.00 81.88 424 ASN A O 1
ATOM 3442 N N . VAL A 1 425 ? 9.233 -13.452 -27.486 1.00 86.31 425 VAL A N 1
ATOM 3443 C CA . VAL A 1 425 ? 8.937 -12.732 -26.237 1.00 86.31 425 VAL A CA 1
ATOM 3444 C C . VAL A 1 425 ? 7.484 -12.271 -26.215 1.00 86.31 425 VAL A C 1
ATOM 3446 O O . VAL A 1 425 ? 6.771 -12.586 -25.267 1.00 86.31 425 VAL A O 1
ATOM 3449 N N . TYR A 1 426 ? 7.017 -11.607 -27.277 1.00 87.50 426 TYR A N 1
ATOM 3450 C CA . TYR A 1 426 ? 5.622 -11.179 -27.406 1.00 87.50 426 TYR A CA 1
ATOM 3451 C C . TYR A 1 426 ? 4.653 -12.355 -27.261 1.00 87.50 426 TYR A C 1
ATOM 3453 O O . TYR A 1 426 ? 3.756 -12.311 -26.423 1.00 87.50 426 TYR A O 1
ATOM 3461 N N . SER A 1 427 ? 4.865 -13.435 -28.022 1.00 84.44 427 SER A N 1
ATOM 3462 C CA . SER A 1 427 ? 4.035 -14.644 -27.952 1.00 84.44 427 SER A CA 1
ATOM 3463 C C . SER A 1 427 ? 4.056 -15.263 -26.553 1.00 84.44 427 SER A C 1
ATOM 3465 O O . SER A 1 427 ? 3.017 -15.646 -26.022 1.00 84.44 427 SER A O 1
ATOM 3467 N N . LYS A 1 428 ? 5.226 -15.298 -25.906 1.00 86.75 428 LYS A N 1
ATOM 3468 C CA . LYS A 1 428 ? 5.377 -15.819 -24.550 1.00 86.75 428 LYS A CA 1
ATOM 3469 C C . LYS A 1 428 ? 4.603 -14.983 -23.538 1.00 86.75 428 LYS A C 1
ATOM 3471 O O . LYS A 1 428 ? 3.874 -15.574 -22.751 1.00 86.75 428 LYS A O 1
ATOM 3476 N N . ILE A 1 429 ? 4.716 -13.654 -23.558 1.00 90.38 429 ILE A N 1
ATOM 3477 C CA . ILE A 1 429 ? 3.959 -12.788 -22.639 1.00 90.38 429 ILE A CA 1
ATOM 3478 C C . ILE A 1 429 ? 2.456 -12.910 -22.917 1.00 90.38 429 ILE A C 1
ATOM 3480 O O . ILE A 1 429 ? 1.665 -13.074 -21.989 1.00 90.38 429 ILE A O 1
ATOM 3484 N N . LYS A 1 430 ? 2.064 -12.884 -24.195 1.00 87.62 430 LYS A N 1
ATOM 3485 C CA . LYS A 1 430 ? 0.664 -12.959 -24.611 1.00 87.62 430 LYS A CA 1
ATOM 3486 C C . LYS A 1 430 ? -0.003 -14.256 -24.152 1.00 87.62 430 LYS A C 1
ATOM 3488 O O . LYS A 1 430 ? -1.057 -14.206 -23.526 1.00 87.62 430 LYS A O 1
ATOM 3493 N N . ASN A 1 431 ? 0.650 -15.393 -24.377 1.00 82.81 431 ASN A N 1
ATOM 3494 C CA . ASN A 1 431 ? 0.056 -16.717 -24.185 1.00 82.81 431 ASN A CA 1
ATOM 3495 C C . ASN A 1 431 ? 0.374 -17.368 -22.826 1.00 82.81 431 ASN A C 1
ATOM 3497 O O . ASN A 1 431 ? -0.127 -18.454 -22.546 1.00 82.81 431 ASN A O 1
ATOM 3501 N N . SER A 1 432 ? 1.223 -16.769 -21.979 1.00 78.06 432 SER A N 1
ATOM 3502 C CA . SER A 1 432 ? 1.617 -17.381 -20.698 1.00 78.06 432 SER A CA 1
ATOM 3503 C C . SER A 1 432 ? 0.954 -16.721 -19.489 1.00 78.06 432 SER A C 1
ATOM 3505 O O . SER A 1 432 ? 1.177 -15.544 -19.224 1.00 78.06 432 SER A O 1
ATOM 3507 N N . ALA A 1 433 ? 0.291 -17.528 -18.659 1.00 73.00 433 ALA A N 1
ATOM 3508 C CA . ALA A 1 433 ? -0.082 -17.193 -17.279 1.00 73.00 433 ALA A CA 1
ATOM 3509 C C . ALA A 1 433 ? 0.920 -17.817 -16.283 1.00 73.00 433 ALA A C 1
ATOM 3511 O O . ALA A 1 433 ? 0.596 -18.727 -15.519 1.00 73.00 433 ALA A O 1
ATOM 3512 N N . ARG A 1 434 ? 2.203 -17.439 -16.383 1.00 85.44 434 ARG A N 1
ATOM 3513 C CA . ARG A 1 434 ? 3.306 -18.100 -15.645 1.00 85.44 434 ARG A CA 1
ATOM 3514 C C . ARG A 1 434 ? 4.180 -17.157 -14.818 1.00 85.44 434 ARG A C 1
ATOM 3516 O O . ARG A 1 434 ? 5.185 -17.608 -14.263 1.00 85.44 434 ARG A O 1
ATOM 3523 N N . PHE A 1 435 ? 3.821 -15.879 -14.727 1.00 94.44 435 PHE A N 1
ATOM 3524 C CA . PHE A 1 435 ? 4.626 -14.897 -14.008 1.00 94.44 435 PHE A CA 1
ATOM 3525 C C . PHE A 1 435 ? 4.497 -15.065 -12.493 1.00 94.44 435 PHE A C 1
ATOM 3527 O O . PHE A 1 435 ? 3.406 -15.305 -11.980 1.00 94.44 435 PHE A O 1
ATOM 3534 N N . ASP A 1 436 ? 5.622 -14.982 -11.779 1.00 93.94 436 ASP A N 1
ATOM 3535 C CA . ASP A 1 436 ? 5.641 -14.929 -10.313 1.00 93.94 436 ASP A CA 1
ATOM 3536 C C . ASP A 1 436 ? 5.230 -13.558 -9.812 1.00 93.94 436 ASP A C 1
ATOM 3538 O O . ASP A 1 436 ? 4.545 -13.457 -8.797 1.00 93.94 436 ASP A O 1
ATOM 3542 N N . PHE A 1 437 ? 5.687 -12.526 -10.519 1.00 96.38 437 PHE A N 1
ATOM 3543 C CA . PHE A 1 437 ? 5.502 -11.144 -10.132 1.00 96.38 437 PHE A CA 1
ATOM 3544 C C . PHE A 1 437 ? 5.086 -10.312 -11.337 1.00 96.38 437 PHE A C 1
ATOM 3546 O O . PHE A 1 437 ? 5.693 -10.419 -12.405 1.00 96.38 437 PHE A O 1
ATOM 3553 N N . VAL A 1 438 ? 4.090 -9.453 -11.144 1.00 97.88 438 VAL A N 1
ATOM 3554 C CA . VAL A 1 438 ? 3.806 -8.352 -12.065 1.00 97.88 438 VAL A CA 1
ATOM 3555 C C . VAL A 1 438 ? 3.910 -7.048 -11.291 1.00 97.88 438 VAL A C 1
ATOM 3557 O O . VAL A 1 438 ? 3.281 -6.890 -10.249 1.00 97.88 438 VAL A O 1
ATOM 3560 N N . VAL A 1 439 ? 4.721 -6.121 -11.776 1.00 97.44 439 VAL A N 1
ATOM 3561 C CA . VAL A 1 439 ? 4.929 -4.808 -11.155 1.00 97.44 439 VAL A CA 1
ATOM 3562 C C . VAL A 1 439 ? 4.668 -3.731 -12.179 1.00 97.44 439 VAL A C 1
ATOM 3564 O O . VAL A 1 439 ? 4.951 -3.947 -13.349 1.00 97.44 439 VAL A O 1
ATOM 3567 N N . CYS A 1 440 ? 4.082 -2.613 -11.770 1.00 94.56 440 CYS A N 1
ATOM 3568 C CA . CYS A 1 440 ? 3.780 -1.537 -12.702 1.00 94.56 440 CYS A CA 1
ATOM 3569 C C . CYS A 1 440 ? 3.516 -0.225 -11.965 1.00 94.56 440 CYS A C 1
ATOM 3571 O O . CYS A 1 440 ? 2.974 -0.220 -10.858 1.00 94.56 440 CYS A O 1
ATOM 3573 N N . CYS A 1 441 ? 3.827 0.886 -12.618 1.00 94.25 441 CYS A N 1
ATOM 3574 C CA . CYS A 1 441 ? 3.198 2.172 -12.354 1.00 94.25 441 CYS A CA 1
ATOM 3575 C C . CYS A 1 441 ? 2.443 2.542 -13.637 1.00 94.25 441 CYS A C 1
ATOM 3577 O O . CYS A 1 441 ? 3.069 3.080 -14.550 1.00 94.25 441 CYS A O 1
ATOM 3579 N N . PRO A 1 442 ? 1.159 2.156 -13.774 1.00 90.75 442 PRO A N 1
ATOM 3580 C CA . PRO A 1 442 ? 0.413 2.381 -15.005 1.00 90.75 442 PRO A CA 1
ATOM 3581 C C . PRO A 1 442 ? 0.340 3.872 -15.362 1.00 90.75 442 PRO A C 1
ATOM 3583 O O . PRO A 1 442 ? 0.363 4.712 -14.458 1.00 90.75 442 PRO A O 1
ATOM 3586 N N . PRO A 1 443 ? 0.218 4.212 -16.656 1.00 83.06 443 PRO A N 1
ATOM 3587 C CA . PRO A 1 443 ? 0.028 5.594 -17.070 1.00 83.06 443 PRO A CA 1
ATOM 3588 C C . PRO A 1 443 ? -1.317 6.120 -16.553 1.00 83.06 443 PRO A C 1
ATOM 3590 O O . PRO A 1 443 ? -2.358 5.505 -16.780 1.00 83.06 443 PRO A O 1
ATOM 3593 N N . GLU A 1 444 ? -1.281 7.274 -15.895 1.00 76.88 444 GLU A N 1
ATOM 3594 C CA . GLU A 1 444 ? -2.457 8.036 -15.469 1.00 76.88 444 GLU A CA 1
ATOM 3595 C C . GLU A 1 444 ? -2.250 9.490 -15.884 1.00 76.88 444 GLU A C 1
ATOM 3597 O O . GLU A 1 444 ? -1.139 10.023 -15.789 1.00 76.88 444 GLU A O 1
ATOM 3602 N N . SER A 1 445 ? -3.300 10.119 -16.403 1.00 68.00 445 SER A N 1
ATOM 3603 C CA . SER A 1 445 ? -3.200 11.441 -17.018 1.00 68.00 445 SER A CA 1
ATOM 3604 C C . SER A 1 445 ? -4.264 12.383 -16.459 1.00 68.00 445 SER A C 1
ATOM 3606 O O . SER A 1 445 ? -4.912 12.103 -15.454 1.00 68.00 445 SER A O 1
ATOM 3608 N N . ARG A 1 446 ? -4.424 13.563 -17.066 1.00 62.81 446 ARG A N 1
ATOM 3609 C CA . ARG A 1 446 ? -5.562 14.427 -16.732 1.00 62.81 446 ARG A CA 1
ATOM 3610 C C . ARG A 1 446 ? -6.837 13.766 -17.247 1.00 62.81 446 ARG A C 1
ATOM 3612 O O . ARG A 1 446 ? -6.853 13.292 -18.379 1.00 62.81 446 ARG A O 1
ATOM 3619 N N . GLU A 1 447 ? -7.908 13.842 -16.464 1.00 63.88 447 GLU A N 1
ATOM 3620 C CA . GLU A 1 447 ? -9.184 13.156 -16.714 1.00 63.88 447 GLU A CA 1
ATOM 3621 C C . GLU A 1 447 ? -9.675 13.267 -18.173 1.00 63.88 447 GLU A C 1
ATOM 3623 O O . GLU A 1 447 ? -10.023 12.265 -18.790 1.00 63.88 447 GLU A O 1
ATOM 3628 N N . GLN A 1 448 ? -9.614 14.457 -18.784 1.00 59.75 448 GLN A N 1
ATOM 3629 C CA . GLN A 1 448 ? -10.048 14.661 -20.175 1.00 59.75 448 GLN A CA 1
ATOM 3630 C C . GLN A 1 448 ? -9.185 13.926 -21.217 1.00 59.75 448 GLN A C 1
ATOM 3632 O O . GLN A 1 448 ? -9.726 13.343 -22.155 1.00 59.75 448 GLN A O 1
ATOM 3637 N N . ALA A 1 449 ? -7.858 13.941 -21.061 1.00 67.00 449 ALA A N 1
ATOM 3638 C CA . ALA A 1 449 ? -6.947 13.234 -21.965 1.00 67.00 449 ALA A CA 1
ATOM 3639 C C . ALA A 1 449 ? -7.098 11.713 -21.806 1.00 67.00 449 ALA A C 1
ATOM 3641 O O . ALA A 1 449 ? -7.084 10.967 -22.784 1.00 67.00 449 ALA A O 1
ATOM 3642 N N . GLU A 1 450 ? -7.331 11.263 -20.575 1.00 73.06 450 GLU A N 1
ATOM 3643 C CA . GLU A 1 450 ? -7.519 9.855 -20.255 1.00 73.06 450 GLU A CA 1
ATOM 3644 C C . GLU A 1 450 ? -8.766 9.269 -20.918 1.00 73.06 450 GLU A C 1
ATOM 3646 O O . GLU A 1 450 ? -8.705 8.201 -21.530 1.00 73.06 450 GLU A O 1
ATOM 3651 N N . GLN A 1 451 ? -9.888 9.993 -20.879 1.00 77.19 451 GLN A N 1
ATOM 3652 C CA . GLN A 1 451 ? -11.128 9.542 -21.514 1.00 77.19 451 GLN A CA 1
ATOM 3653 C C . GLN A 1 451 ? -10.995 9.411 -23.038 1.00 77.19 451 GLN A C 1
ATOM 3655 O O . GLN A 1 451 ? -11.580 8.497 -23.629 1.00 77.19 451 GLN A O 1
ATOM 3660 N N . LEU A 1 452 ? -10.200 10.272 -23.687 1.00 74.38 452 LEU A N 1
ATOM 3661 C CA . LEU A 1 452 ? -9.890 10.135 -25.113 1.00 74.38 452 LEU A CA 1
ATOM 3662 C C . LEU A 1 452 ? -9.099 8.849 -25.379 1.00 74.38 452 LEU A C 1
ATOM 3664 O O . LEU A 1 452 ? -9.513 8.050 -26.220 1.00 74.38 452 LEU A O 1
ATOM 3668 N N . ILE A 1 453 ? -8.036 8.595 -24.610 1.00 78.44 453 ILE A N 1
ATOM 3669 C CA . ILE A 1 453 ? -7.215 7.379 -24.735 1.00 78.44 453 ILE A CA 1
ATOM 3670 C C . ILE A 1 453 ? -8.062 6.121 -24.520 1.00 78.44 453 ILE A C 1
ATOM 3672 O O . ILE A 1 453 ? -7.956 5.164 -25.291 1.00 78.44 453 ILE A O 1
ATOM 3676 N N . ILE A 1 454 ? -8.935 6.111 -23.510 1.00 83.62 454 ILE A N 1
ATOM 3677 C CA . ILE A 1 454 ? -9.842 4.990 -23.237 1.00 83.62 454 ILE A CA 1
ATOM 3678 C C . ILE A 1 454 ? -10.789 4.770 -24.420 1.00 83.62 454 ILE A C 1
ATOM 3680 O O . ILE A 1 454 ? -10.956 3.632 -24.869 1.00 83.62 454 ILE A O 1
ATOM 3684 N N . LYS A 1 455 ? -11.389 5.836 -24.959 1.00 81.19 455 LYS A N 1
ATOM 3685 C CA . LYS A 1 455 ? -12.306 5.753 -26.104 1.00 81.19 455 LYS A CA 1
ATOM 3686 C C . LYS A 1 455 ? -11.607 5.204 -27.348 1.00 81.19 455 LYS A C 1
ATOM 3688 O O . LYS A 1 455 ? -12.135 4.297 -27.992 1.00 81.19 455 LYS A O 1
ATOM 3693 N N . GLU A 1 456 ? -10.416 5.705 -27.662 1.00 77.31 456 GLU A N 1
ATOM 3694 C CA . GLU A 1 456 ? -9.619 5.225 -28.793 1.00 77.31 456 GLU A CA 1
ATOM 3695 C C . GLU A 1 456 ? -9.185 3.769 -28.614 1.00 77.31 456 GLU A C 1
ATOM 3697 O O . GLU A 1 456 ? -9.368 2.939 -29.506 1.00 77.31 456 GLU A O 1
ATOM 3702 N N . THR A 1 457 ? -8.654 3.433 -27.439 1.00 81.25 457 THR A N 1
ATOM 3703 C CA . THR A 1 457 ? -8.213 2.072 -27.122 1.00 81.25 457 THR A CA 1
ATOM 3704 C C . THR A 1 457 ? -9.377 1.091 -27.221 1.00 81.25 457 THR A C 1
ATOM 3706 O O . THR A 1 457 ? -9.230 0.025 -27.814 1.00 81.25 457 THR A O 1
ATOM 3709 N N . SER A 1 458 ? -10.559 1.470 -26.728 1.00 80.44 458 SER A N 1
ATOM 3710 C CA . SER A 1 458 ? -11.778 0.657 -26.814 1.00 80.44 458 SER A CA 1
ATOM 3711 C C . SER A 1 458 ? -12.252 0.446 -28.257 1.00 80.44 458 SER A C 1
ATOM 3713 O O . SER A 1 458 ? -12.844 -0.591 -28.565 1.00 80.44 458 SER A O 1
ATOM 3715 N N . ALA A 1 459 ? -12.007 1.409 -29.152 1.00 77.69 459 ALA A N 1
ATOM 3716 C CA . ALA A 1 459 ? -12.332 1.290 -30.572 1.00 77.69 459 ALA A CA 1
ATOM 3717 C C . ALA A 1 459 ? -11.363 0.351 -31.313 1.00 77.69 459 ALA A C 1
ATOM 3719 O O . ALA A 1 459 ? -11.789 -0.438 -32.156 1.00 77.69 459 ALA A O 1
ATOM 3720 N N . HIS A 1 460 ? -10.069 0.407 -30.984 1.00 76.12 460 HIS A N 1
ATOM 3721 C CA . HIS A 1 460 ? -9.029 -0.377 -31.659 1.00 76.12 460 HIS A CA 1
ATOM 3722 C C . HIS A 1 460 ? -8.792 -1.767 -31.050 1.00 76.12 460 HIS A C 1
ATOM 3724 O O . HIS A 1 460 ? -8.315 -2.663 -31.747 1.00 76.12 460 HIS A O 1
ATOM 3730 N N . LEU A 1 461 ? -9.132 -1.972 -29.775 1.00 82.62 461 LEU A N 1
ATOM 3731 C CA . LEU A 1 461 ? -8.936 -3.224 -29.042 1.00 82.62 461 LEU A CA 1
ATOM 3732 C C . LEU A 1 461 ? -10.259 -3.695 -28.399 1.00 82.62 461 LEU A C 1
ATOM 3734 O O . LEU A 1 461 ? -10.465 -3.509 -27.197 1.00 82.62 461 LEU A O 1
ATOM 3738 N N . PRO A 1 462 ? -11.147 -4.361 -29.168 1.00 82.50 462 PRO A N 1
ATOM 3739 C CA . PRO A 1 462 ? -12.492 -4.735 -28.717 1.00 82.50 462 PRO A CA 1
ATOM 3740 C C . PRO A 1 462 ? -12.541 -5.600 -27.454 1.00 82.50 462 PRO A C 1
ATOM 3742 O O . PRO A 1 462 ? -13.524 -5.548 -26.724 1.00 82.50 462 PRO A O 1
ATOM 3745 N N . TYR A 1 463 ? -11.483 -6.367 -27.168 1.00 84.38 463 TYR A N 1
ATOM 3746 C CA . TYR A 1 463 ? -11.375 -7.175 -25.950 1.00 84.38 463 TYR A CA 1
ATOM 3747 C C . TYR A 1 463 ? -11.610 -6.356 -24.670 1.00 84.38 463 TYR A C 1
ATOM 3749 O O . TYR A 1 463 ? -12.208 -6.857 -23.722 1.00 84.38 463 TYR A O 1
ATOM 3757 N N . TRP A 1 464 ? -11.177 -5.095 -24.637 1.00 88.56 464 TRP A N 1
ATOM 3758 C CA . TRP A 1 464 ? -11.249 -4.260 -23.438 1.00 88.56 464 TRP A CA 1
ATOM 3759 C C . TRP A 1 464 ? -12.630 -3.641 -23.189 1.00 88.56 464 TRP A C 1
ATOM 3761 O O . TRP A 1 464 ? -12.915 -3.231 -22.064 1.00 88.56 464 TRP A O 1
ATOM 3771 N N . GLN A 1 465 ? -13.524 -3.664 -24.186 1.00 87.69 465 GLN A N 1
ATOM 3772 C CA . GLN A 1 465 ? -14.903 -3.164 -24.074 1.00 87.69 465 GLN A CA 1
ATOM 3773 C C . GLN A 1 465 ? -15.699 -3.868 -22.967 1.00 87.69 465 GLN A C 1
ATOM 3775 O O . GLN A 1 465 ? -16.504 -3.243 -22.286 1.00 87.69 465 GLN A O 1
ATOM 3780 N N . GLN A 1 466 ? -15.451 -5.158 -22.718 1.00 88.06 466 GLN A N 1
ATOM 3781 C CA . GLN A 1 466 ? -16.148 -5.909 -21.662 1.00 88.06 466 GLN A CA 1
ATOM 3782 C C . GLN A 1 466 ? -15.830 -5.404 -20.238 1.00 88.06 466 GLN A C 1
ATOM 3784 O O . GLN A 1 466 ? -16.611 -5.606 -19.300 1.00 88.06 466 GLN A O 1
ATOM 3789 N N . PHE A 1 467 ? -14.683 -4.735 -20.087 1.00 90.75 467 PHE A N 1
ATOM 3790 C CA . PHE A 1 467 ? -14.210 -4.139 -18.840 1.00 90.75 467 PHE A CA 1
ATOM 3791 C C . PHE A 1 467 ? -14.399 -2.621 -18.806 1.00 90.75 467 PHE A C 1
ATOM 3793 O O . PHE A 1 467 ? -14.029 -1.998 -17.816 1.00 90.75 467 PHE A O 1
ATOM 3800 N N . TYR A 1 468 ? -14.961 -2.031 -19.863 1.00 89.06 468 TYR A N 1
ATOM 3801 C CA . TYR A 1 468 ? -15.242 -0.606 -19.920 1.00 89.06 468 TYR A CA 1
ATOM 3802 C C . TYR A 1 468 ? -16.418 -0.240 -19.004 1.00 89.06 468 TYR A C 1
ATOM 3804 O O . TYR A 1 468 ? -17.453 -0.916 -18.973 1.00 89.06 468 TYR A O 1
ATOM 3812 N N . CYS A 1 469 ? -16.263 0.858 -18.270 1.00 84.25 469 CYS A N 1
ATOM 3813 C CA . CYS A 1 469 ? -17.334 1.540 -17.555 1.00 84.25 469 CYS A CA 1
ATOM 3814 C C . CYS A 1 469 ? -17.111 3.055 -17.611 1.00 84.25 469 CYS A C 1
ATOM 3816 O O . CYS A 1 469 ? -15.976 3.519 -17.704 1.00 84.25 469 CYS A O 1
ATOM 3818 N N . GLY A 1 470 ? -18.202 3.828 -17.580 1.00 81.69 470 GLY A N 1
ATOM 3819 C CA . GLY A 1 470 ? -18.112 5.288 -17.546 1.00 81.69 470 GLY A CA 1
ATOM 3820 C C . GLY A 1 470 ? -17.266 5.759 -16.359 1.00 81.69 470 GLY A C 1
ATOM 3821 O O . GLY A 1 470 ? -17.349 5.170 -15.281 1.00 81.69 470 GLY A O 1
ATOM 3822 N N . ASN A 1 471 ? -16.448 6.791 -16.579 1.00 81.69 471 ASN A N 1
ATOM 3823 C CA . ASN A 1 471 ? -15.527 7.372 -15.592 1.00 81.69 471 ASN A CA 1
ATOM 3824 C C . ASN A 1 471 ? -14.490 6.385 -15.019 1.00 81.69 471 ASN A C 1
ATOM 3826 O O . ASN A 1 471 ? -14.017 6.575 -13.903 1.00 81.69 471 ASN A O 1
ATOM 3830 N N . MET A 1 472 ? -14.152 5.309 -15.740 1.00 88.06 472 MET A N 1
ATOM 3831 C CA . MET A 1 472 ? -13.070 4.412 -15.326 1.00 88.06 472 MET A CA 1
ATOM 3832 C C . MET A 1 472 ? -11.693 5.069 -15.461 1.00 88.06 472 MET A C 1
ATOM 3834 O O . MET A 1 472 ? -11.464 5.844 -16.391 1.00 88.06 472 MET A O 1
ATOM 3838 N N . ASP A 1 473 ? -10.770 4.661 -14.594 1.00 88.50 473 ASP A N 1
ATOM 3839 C CA . ASP A 1 473 ? -9.344 4.967 -14.720 1.00 88.50 473 ASP A CA 1
ATOM 3840 C C . ASP A 1 473 ? -8.698 4.005 -15.738 1.00 88.50 473 ASP A C 1
ATOM 3842 O O . ASP A 1 473 ? -8.929 2.788 -15.689 1.00 88.50 473 ASP A O 1
ATOM 3846 N N . TYR A 1 474 ? -7.855 4.513 -16.640 1.00 89.06 474 TYR A N 1
ATOM 3847 C CA . TYR A 1 474 ? -7.136 3.735 -17.659 1.00 89.06 474 TYR A CA 1
ATOM 3848 C C . TYR A 1 474 ? -6.232 2.665 -17.025 1.00 89.06 474 TYR A C 1
ATOM 3850 O O . TYR A 1 474 ? -6.090 1.557 -17.556 1.00 89.06 474 TYR A O 1
ATOM 3858 N N . SER A 1 475 ? -5.709 2.941 -15.824 1.00 91.94 475 SER A N 1
ATOM 3859 C CA . SER A 1 475 ? -4.932 2.001 -15.005 1.00 91.94 475 SER A CA 1
ATOM 3860 C C . SER A 1 475 ? -5.690 0.701 -14.681 1.00 91.94 475 SER A C 1
ATOM 3862 O O . SER A 1 475 ? -5.065 -0.351 -14.503 1.00 91.94 475 SER A O 1
ATOM 3864 N N . SER A 1 476 ? -7.029 0.708 -14.714 1.00 93.69 476 SER A N 1
ATOM 3865 C CA . SER A 1 476 ? -7.868 -0.474 -14.474 1.00 93.69 476 SER A CA 1
ATOM 3866 C C . SER A 1 476 ? -7.576 -1.631 -15.433 1.00 93.69 476 SER A C 1
ATOM 3868 O O . SER A 1 476 ? -7.519 -2.790 -15.016 1.00 93.69 476 SER A O 1
ATOM 3870 N N . TRP A 1 477 ? -7.344 -1.350 -16.719 1.00 94.06 477 TRP A N 1
ATOM 3871 C CA . TRP A 1 477 ? -7.020 -2.402 -17.688 1.00 94.06 477 TRP A CA 1
ATOM 3872 C C . TRP A 1 477 ? -5.645 -3.021 -17.442 1.00 94.06 477 TRP A C 1
ATOM 3874 O O . TRP A 1 477 ? -5.464 -4.219 -17.670 1.00 94.06 477 TRP A O 1
ATOM 3884 N N . PHE A 1 478 ? -4.697 -2.259 -16.894 1.00 95.75 478 PHE A N 1
ATOM 3885 C CA . PHE A 1 478 ? -3.386 -2.785 -16.516 1.00 95.75 478 PHE A CA 1
ATOM 3886 C C . PHE A 1 478 ? -3.474 -3.712 -15.303 1.00 95.75 478 PHE A C 1
ATOM 3888 O O . PHE A 1 478 ? -2.772 -4.724 -15.281 1.00 95.75 478 PHE A O 1
ATOM 3895 N N . PHE A 1 479 ? -4.342 -3.431 -14.322 1.00 96.75 479 PHE A N 1
ATOM 3896 C CA . PHE A 1 479 ? -4.595 -4.364 -13.214 1.00 96.75 479 PHE A CA 1
ATOM 3897 C C . PHE A 1 479 ? -5.148 -5.698 -13.727 1.00 96.75 479 PHE A C 1
ATOM 3899 O O . PHE A 1 479 ? -4.661 -6.763 -13.342 1.00 96.75 479 PHE A O 1
ATOM 3906 N N . ILE A 1 480 ? -6.133 -5.644 -14.630 1.00 95.69 480 ILE A N 1
ATOM 3907 C CA . ILE A 1 480 ? -6.750 -6.829 -15.243 1.00 95.69 480 ILE A CA 1
ATOM 3908 C C . ILE A 1 480 ? -5.712 -7.617 -16.051 1.00 95.69 480 ILE A C 1
ATOM 3910 O O . ILE A 1 480 ? -5.571 -8.831 -15.864 1.00 95.69 480 ILE A O 1
ATOM 3914 N N . LEU A 1 481 ? -4.936 -6.927 -16.898 1.00 95.62 481 LEU A N 1
ATOM 3915 C CA . LEU A 1 481 ? -3.841 -7.524 -17.659 1.00 95.62 481 LEU A CA 1
ATOM 3916 C C . LEU A 1 481 ? -2.835 -8.193 -16.720 1.00 95.62 481 LEU A C 1
ATOM 3918 O O . LEU A 1 481 ? -2.552 -9.377 -16.875 1.00 95.62 481 LEU A O 1
ATOM 3922 N N . GLY A 1 482 ? -2.324 -7.463 -15.730 1.00 96.31 482 GLY A N 1
ATOM 3923 C CA . GLY A 1 482 ? -1.307 -7.953 -14.808 1.00 96.31 482 GLY A CA 1
ATOM 3924 C C . GLY A 1 482 ? -1.760 -9.192 -14.041 1.00 96.31 482 GLY A C 1
ATOM 3925 O O . GLY A 1 482 ? -1.062 -10.206 -14.048 1.00 96.31 482 GLY A O 1
ATOM 3926 N N . LEU A 1 483 ? -2.964 -9.162 -13.461 1.00 95.81 483 LEU A N 1
ATOM 3927 C CA . LEU A 1 483 ? -3.545 -10.320 -12.777 1.00 95.81 483 LEU A CA 1
ATOM 3928 C C . LEU A 1 483 ? -3.710 -11.529 -13.703 1.00 95.81 483 LEU A C 1
ATOM 3930 O O . LEU A 1 483 ? -3.465 -12.653 -13.271 1.00 95.81 483 LEU A O 1
ATOM 3934 N N . SER A 1 484 ? -4.084 -11.317 -14.970 1.00 93.69 484 SER A N 1
ATOM 3935 C CA . SER A 1 484 ? -4.233 -12.419 -15.932 1.00 93.69 484 SER A CA 1
ATOM 3936 C C . SER A 1 484 ? -2.921 -13.125 -16.282 1.00 93.69 484 SER A C 1
ATOM 3938 O O . SER A 1 484 ? -2.933 -14.282 -16.695 1.00 93.69 484 SER A O 1
ATOM 3940 N N . LYS A 1 485 ? -1.778 -12.445 -16.123 1.00 94.75 485 LYS A N 1
ATOM 3941 C CA . LYS A 1 485 ? -0.451 -13.000 -16.435 1.00 94.75 485 LYS A CA 1
ATOM 3942 C C . LYS A 1 485 ? 0.183 -13.745 -15.268 1.00 94.75 485 LYS A C 1
ATOM 3944 O O . LYS A 1 485 ? 1.126 -14.521 -15.468 1.00 94.75 485 LYS A O 1
ATOM 3949 N N . LEU A 1 486 ? -0.332 -13.547 -14.060 1.00 94.50 486 LEU A N 1
ATOM 3950 C CA . LEU A 1 486 ? 0.160 -14.239 -12.882 1.00 94.50 486 LEU A CA 1
ATOM 3951 C C . LEU A 1 486 ? -0.211 -15.719 -12.899 1.00 94.50 486 LEU A C 1
ATOM 3953 O O . LEU A 1 486 ? -1.334 -16.108 -13.215 1.00 94.50 486 LEU A O 1
ATOM 3957 N N . ARG A 1 487 ? 0.747 -16.546 -12.479 1.00 91.12 487 ARG A N 1
ATOM 3958 C CA . ARG A 1 487 ? 0.458 -17.914 -12.041 1.00 91.12 487 ARG A CA 1
ATOM 3959 C C . ARG A 1 487 ? -0.296 -17.887 -10.711 1.00 91.12 487 ARG A C 1
ATOM 3961 O O . ARG A 1 487 ? -0.227 -16.896 -9.988 1.00 91.12 487 ARG A O 1
ATOM 3968 N N . GLU A 1 488 ? -0.925 -18.996 -10.341 1.00 92.81 488 GLU A N 1
ATOM 3969 C CA . GLU A 1 488 ? -1.518 -19.154 -9.007 1.00 92.81 488 GLU A CA 1
ATOM 3970 C C . GLU A 1 488 ? -0.491 -18.879 -7.891 1.00 92.81 488 GLU A C 1
ATOM 3972 O O . GLU A 1 488 ? 0.640 -19.371 -7.945 1.00 92.81 488 GLU A O 1
ATOM 3977 N N . GLY A 1 489 ? -0.866 -18.058 -6.906 1.00 92.19 489 GLY A N 1
ATOM 3978 C CA . GLY A 1 489 ? 0.015 -17.588 -5.830 1.00 92.19 489 GLY A CA 1
ATOM 3979 C C . GLY A 1 489 ? 1.056 -16.543 -6.257 1.00 92.19 489 GLY A C 1
ATOM 3980 O O . GLY A 1 489 ? 1.859 -16.099 -5.438 1.00 92.19 489 GLY A O 1
ATOM 3981 N N . GLY A 1 490 ? 1.084 -16.146 -7.533 1.00 93.75 490 GLY A N 1
ATOM 3982 C CA . GLY A 1 490 ? 1.888 -15.020 -8.002 1.00 93.75 490 GLY A CA 1
ATOM 3983 C C . GLY A 1 490 ? 1.356 -13.691 -7.461 1.00 93.75 490 GLY A C 1
ATOM 3984 O O . GLY A 1 490 ? 0.167 -13.574 -7.163 1.00 93.75 490 GLY A O 1
ATOM 3985 N N . LYS A 1 491 ? 2.221 -12.680 -7.340 1.00 95.88 491 LYS A N 1
ATOM 3986 C CA . LYS A 1 491 ? 1.873 -11.386 -6.737 1.00 95.88 491 LYS A CA 1
ATOM 3987 C C . LYS A 1 491 ? 1.950 -10.228 -7.722 1.00 95.88 491 LYS A C 1
ATOM 3989 O O . LYS A 1 491 ? 2.886 -10.127 -8.510 1.00 95.88 491 LYS A O 1
ATOM 3994 N N . LEU A 1 492 ? 0.986 -9.325 -7.634 1.00 97.44 492 LEU A N 1
ATOM 3995 C CA . LEU A 1 492 ? 0.957 -8.060 -8.355 1.00 97.44 492 LEU A CA 1
ATOM 3996 C C . LEU A 1 492 ? 1.285 -6.930 -7.381 1.00 97.44 492 LEU A C 1
ATOM 3998 O O . LEU A 1 492 ? 0.732 -6.913 -6.286 1.00 97.44 492 LEU A O 1
ATOM 4002 N N . GLY A 1 493 ? 2.157 -5.998 -7.763 1.00 97.75 493 GLY A N 1
ATOM 4003 C CA . GLY A 1 493 ? 2.429 -4.784 -6.991 1.00 97.75 493 GLY A CA 1
ATOM 4004 C C . GLY A 1 493 ? 2.368 -3.549 -7.872 1.00 97.75 493 GLY A C 1
ATOM 4005 O O . GLY A 1 493 ? 3.268 -3.318 -8.678 1.00 97.75 493 GLY A O 1
ATOM 4006 N N . PHE A 1 494 ? 1.281 -2.795 -7.753 1.00 97.62 494 PHE A N 1
ATOM 4007 C CA . PHE A 1 494 ? 0.987 -1.653 -8.615 1.00 97.62 494 PHE A CA 1
ATOM 4008 C C . PHE A 1 494 ? 1.006 -0.354 -7.831 1.00 97.62 494 PHE A C 1
ATOM 4010 O O . PHE A 1 494 ? 0.565 -0.316 -6.683 1.00 97.62 494 PHE A O 1
ATOM 4017 N N . VAL A 1 495 ? 1.492 0.699 -8.480 1.00 96.50 495 VAL A N 1
ATOM 4018 C CA . VAL A 1 495 ? 1.568 2.051 -7.934 1.00 96.50 495 VAL A CA 1
ATOM 4019 C C . VAL A 1 495 ? 0.666 2.971 -8.763 1.00 96.50 495 VAL A C 1
ATOM 4021 O O . VAL A 1 495 ? 0.816 3.009 -9.980 1.00 96.50 495 VAL A O 1
ATOM 4024 N N . THR A 1 496 ? -0.263 3.689 -8.128 1.00 93.88 496 THR A N 1
ATOM 4025 C CA . THR A 1 496 ? -1.245 4.570 -8.798 1.00 93.88 496 THR A CA 1
ATOM 4026 C C . THR A 1 496 ? -1.441 5.890 -8.048 1.00 93.88 496 THR A C 1
ATOM 4028 O O . THR A 1 496 ? -1.079 6.026 -6.880 1.00 93.88 496 THR A O 1
ATOM 4031 N N . ASN A 1 497 ? -2.028 6.886 -8.704 1.00 89.25 497 ASN A N 1
ATOM 4032 C CA . ASN A 1 497 ? -2.533 8.119 -8.097 1.00 89.25 497 ASN A CA 1
ATOM 4033 C C . ASN A 1 497 ? -4.026 8.024 -7.778 1.00 89.25 497 ASN A C 1
ATOM 4035 O O . ASN A 1 497 ? -4.469 8.615 -6.794 1.00 89.25 497 ASN A O 1
ATOM 4039 N N . SER A 1 498 ? -4.793 7.294 -8.593 1.00 86.81 498 SER A N 1
ATOM 4040 C CA . SER A 1 498 ? -6.228 7.077 -8.397 1.00 86.81 498 SER A CA 1
ATOM 4041 C C . SER A 1 498 ? -6.508 6.027 -7.310 1.00 86.81 498 SER A C 1
ATOM 4043 O O . SER A 1 498 ? -5.775 5.041 -7.153 1.00 86.81 498 SER A O 1
ATOM 4045 N N . TYR A 1 499 ? -7.582 6.242 -6.540 1.00 89.06 499 TYR A N 1
ATOM 4046 C CA . TYR A 1 499 ? -8.050 5.294 -5.525 1.00 89.06 499 TYR A CA 1
ATOM 4047 C C . TYR A 1 499 ? -9.205 4.449 -6.064 1.00 89.06 499 TYR A C 1
ATOM 4049 O O . TYR A 1 499 ? -10.387 4.702 -5.814 1.00 89.06 499 TYR A O 1
ATOM 4057 N N . TRP A 1 500 ? -8.846 3.402 -6.798 1.00 90.88 500 TRP A N 1
ATOM 4058 C CA . TRP A 1 500 ? -9.796 2.481 -7.415 1.00 90.88 500 TRP A CA 1
ATOM 4059 C C . TRP A 1 500 ? -10.790 1.778 -6.453 1.00 90.88 500 TRP A C 1
ATOM 4061 O O . TRP A 1 500 ? -11.905 1.479 -6.901 1.00 90.88 500 TRP A O 1
ATOM 4071 N N . PRO A 1 501 ? -10.497 1.528 -5.151 1.00 90.38 501 PRO A N 1
ATOM 4072 C CA . PRO A 1 501 ? -11.444 0.839 -4.269 1.00 90.38 501 PRO A CA 1
ATOM 4073 C C . PRO A 1 501 ? -12.771 1.577 -4.069 1.00 90.38 501 PRO A C 1
ATOM 4075 O O . PRO A 1 501 ? -13.800 0.927 -3.906 1.00 90.38 501 PRO A O 1
ATOM 4078 N N . THR A 1 502 ? -12.782 2.913 -4.120 1.00 83.50 502 THR A N 1
ATOM 4079 C CA . THR A 1 502 ? -14.019 3.709 -3.991 1.00 83.50 502 THR A CA 1
ATOM 4080 C C . THR A 1 502 ? -14.376 4.502 -5.246 1.00 83.50 502 THR A C 1
ATOM 4082 O O . THR A 1 502 ? -15.387 5.195 -5.240 1.00 83.50 502 THR A O 1
ATOM 4085 N N . SER A 1 503 ? -13.587 4.402 -6.320 1.00 84.94 503 SER A N 1
ATOM 4086 C CA . SER A 1 503 ? -13.880 5.057 -7.604 1.00 84.94 503 SER A CA 1
ATOM 4087 C C . SER A 1 503 ? -15.197 4.540 -8.198 1.00 84.94 503 SER A C 1
ATOM 4089 O O . SER A 1 503 ? -15.406 3.326 -8.289 1.00 84.94 503 SER A O 1
ATOM 4091 N N . GLU A 1 504 ? -16.098 5.425 -8.629 1.00 81.75 504 GLU A N 1
ATOM 4092 C CA . GLU A 1 504 ? -17.369 5.029 -9.262 1.00 81.75 504 GLU A CA 1
ATOM 4093 C C . GLU A 1 504 ? -17.125 4.182 -10.525 1.00 81.75 504 GLU A C 1
ATOM 4095 O O . GLU A 1 504 ? -17.715 3.108 -10.699 1.00 81.75 504 GLU A O 1
ATOM 4100 N N . GLY A 1 505 ? -16.146 4.589 -11.339 1.00 85.12 505 GLY A N 1
ATOM 4101 C CA . GLY A 1 505 ? -15.688 3.865 -12.524 1.00 85.12 505 GLY A CA 1
ATOM 4102 C C . GLY A 1 505 ? -14.872 2.600 -12.231 1.00 85.12 505 GLY A C 1
ATOM 4103 O O . GLY A 1 505 ? -14.455 1.915 -13.157 1.00 85.12 505 GLY A O 1
ATOM 4104 N N . GLY A 1 506 ? -14.659 2.237 -10.963 1.00 88.81 506 GLY A N 1
ATOM 4105 C CA . GLY A 1 506 ? -13.919 1.034 -10.558 1.00 88.81 506 GLY A CA 1
ATOM 4106 C C . GLY A 1 506 ? -14.742 -0.262 -10.546 1.00 88.81 506 GLY A C 1
ATOM 4107 O O . GLY A 1 506 ? -14.225 -1.312 -10.171 1.00 88.81 506 GLY A O 1
ATOM 4108 N N . THR A 1 507 ? -16.021 -0.225 -10.932 1.00 91.88 507 THR A N 1
ATOM 4109 C CA . THR A 1 507 ? -16.971 -1.344 -10.757 1.00 91.88 507 THR A CA 1
ATOM 4110 C C . THR A 1 507 ? -16.502 -2.650 -11.412 1.00 91.88 507 THR A C 1
ATOM 4112 O O . THR A 1 507 ? -16.488 -3.707 -10.774 1.00 91.88 507 THR A O 1
ATOM 4115 N N . LYS A 1 508 ? -16.071 -2.601 -12.680 1.00 94.94 508 LYS A N 1
ATOM 4116 C CA . LYS A 1 508 ? -15.583 -3.790 -13.406 1.00 94.94 508 LYS A CA 1
ATOM 4117 C C . LYS A 1 508 ? -14.254 -4.300 -12.849 1.00 94.94 508 LYS A C 1
ATOM 4119 O O . LYS A 1 508 ? -14.058 -5.511 -12.764 1.00 94.94 508 LYS A O 1
ATOM 4124 N N . LEU A 1 509 ? -13.379 -3.388 -12.429 1.00 95.75 509 LEU A N 1
ATOM 4125 C CA . LEU A 1 509 ? -12.098 -3.723 -11.818 1.00 95.75 509 LEU A CA 1
ATOM 4126 C C . LEU A 1 509 ? -12.281 -4.428 -10.469 1.00 95.75 509 LEU A C 1
ATOM 4128 O O . LEU A 1 509 ? -11.713 -5.500 -10.270 1.00 95.75 509 LEU A O 1
ATOM 4132 N N . ARG A 1 510 ? -13.104 -3.871 -9.569 1.00 95.94 510 ARG A N 1
ATOM 4133 C CA . ARG A 1 510 ? -13.422 -4.481 -8.267 1.00 95.94 510 ARG A CA 1
ATOM 4134 C C . ARG A 1 510 ? -13.963 -5.891 -8.440 1.00 95.94 510 ARG A C 1
ATOM 4136 O O . ARG A 1 510 ? -13.427 -6.816 -7.835 1.00 95.94 510 ARG A O 1
ATOM 4143 N N . LYS A 1 511 ? -14.946 -6.068 -9.333 1.00 96.38 511 LYS A N 1
ATOM 4144 C CA . LYS A 1 511 ? -15.488 -7.391 -9.669 1.00 96.38 511 LYS A CA 1
ATOM 4145 C C . LYS A 1 511 ? -14.382 -8.357 -10.097 1.00 96.38 511 LYS A C 1
ATOM 4147 O O . LYS A 1 511 ? -14.252 -9.435 -9.523 1.00 96.38 511 LYS A O 1
ATOM 4152 N N . TYR A 1 512 ? -13.557 -7.949 -11.062 1.00 97.06 512 TYR A N 1
ATOM 4153 C CA . TYR A 1 512 ? -12.484 -8.795 -11.575 1.00 97.06 512 TYR A CA 1
ATOM 4154 C C . TYR A 1 512 ? -11.487 -9.180 -10.475 1.00 97.06 512 TYR A C 1
ATOM 4156 O O . TYR A 1 512 ? -11.122 -10.348 -10.377 1.00 97.06 512 TYR A O 1
ATOM 4164 N N . ILE A 1 513 ? -11.073 -8.240 -9.619 1.00 97.75 513 ILE A N 1
ATOM 4165 C CA . ILE A 1 513 ? -10.149 -8.507 -8.506 1.00 97.75 513 ILE A CA 1
ATOM 4166 C C . ILE A 1 513 ? -10.757 -9.505 -7.512 1.00 97.75 513 ILE A C 1
ATOM 4168 O O . ILE A 1 513 ? -10.095 -10.489 -7.182 1.00 97.75 513 ILE A O 1
ATOM 4172 N N . LEU A 1 514 ? -12.008 -9.307 -7.080 1.00 96.69 514 LEU A N 1
ATOM 4173 C CA . LEU A 1 514 ? -12.681 -10.192 -6.117 1.00 96.69 514 LEU A CA 1
ATOM 4174 C C . LEU A 1 514 ? -12.829 -11.632 -6.636 1.00 96.69 514 LEU A C 1
ATOM 4176 O O . LEU A 1 514 ? -12.713 -12.595 -5.875 1.00 96.69 514 LEU A O 1
ATOM 4180 N N . GLU A 1 515 ? -13.028 -11.797 -7.943 1.00 96.56 515 GLU A N 1
ATOM 4181 C CA . GLU A 1 515 ? -13.144 -13.108 -8.587 1.00 96.56 515 GLU A CA 1
ATOM 4182 C C . GLU A 1 515 ? -11.792 -13.818 -8.765 1.00 96.56 515 GLU A C 1
ATOM 4184 O O . GLU A 1 515 ? -11.757 -15.042 -8.888 1.00 96.56 515 GLU A O 1
ATOM 4189 N N . ASN A 1 516 ? -10.676 -13.081 -8.765 1.00 96.50 516 ASN A N 1
ATOM 4190 C CA . ASN A 1 516 ? -9.401 -13.581 -9.284 1.00 96.50 516 ASN A CA 1
ATOM 4191 C C . ASN A 1 516 ? -8.206 -13.478 -8.327 1.00 96.50 516 ASN A C 1
ATOM 4193 O O . ASN A 1 516 ? -7.173 -14.099 -8.605 1.00 96.50 516 ASN A O 1
ATOM 4197 N N . ALA A 1 517 ? -8.294 -12.708 -7.243 1.00 97.69 517 ALA A N 1
ATOM 4198 C CA . ALA A 1 517 ? -7.151 -12.425 -6.383 1.00 97.69 517 ALA A CA 1
ATOM 4199 C C . ALA A 1 517 ? -7.529 -12.200 -4.914 1.00 97.69 517 ALA A C 1
ATOM 4201 O O . ALA A 1 517 ? -8.622 -11.741 -4.597 1.00 97.69 517 ALA A O 1
ATOM 4202 N N . LYS A 1 518 ? -6.584 -12.476 -4.014 1.00 96.50 518 LYS A N 1
ATOM 4203 C CA . LYS A 1 518 ? -6.585 -11.936 -2.651 1.00 96.50 518 LYS A CA 1
ATOM 4204 C C . LYS A 1 518 ? -5.972 -10.542 -2.675 1.00 96.50 518 LYS A C 1
ATOM 4206 O O . LYS A 1 518 ? -4.920 -10.343 -3.286 1.00 96.50 518 LYS A O 1
ATOM 4211 N N . ILE A 1 519 ? -6.589 -9.596 -1.983 1.00 96.75 519 ILE A N 1
ATOM 4212 C CA . ILE A 1 519 ? -6.013 -8.268 -1.768 1.00 96.75 519 ILE A CA 1
ATOM 4213 C C . ILE A 1 519 ? -5.142 -8.350 -0.513 1.00 96.75 519 ILE A C 1
ATOM 4215 O O . ILE A 1 519 ? -5.654 -8.521 0.592 1.00 96.75 519 ILE A O 1
ATOM 4219 N N . ILE A 1 520 ? -3.822 -8.292 -0.689 1.00 94.75 520 ILE A N 1
ATOM 4220 C CA . ILE A 1 520 ? -2.860 -8.505 0.399 1.00 94.75 520 ILE A CA 1
ATOM 4221 C C . ILE A 1 520 ? -2.676 -7.222 1.201 1.00 94.75 520 ILE A C 1
ATOM 4223 O O . ILE A 1 520 ? -2.802 -7.236 2.423 1.00 94.75 520 ILE A O 1
ATOM 4227 N N . GLU A 1 521 ? -2.384 -6.114 0.518 1.00 94.62 521 GLU A N 1
ATOM 4228 C CA . GLU A 1 521 ? -2.179 -4.823 1.168 1.00 94.62 521 GLU A CA 1
ATOM 4229 C C . GLU A 1 521 ? -2.558 -3.661 0.242 1.00 94.62 521 GLU A C 1
ATOM 4231 O O . GLU A 1 521 ? -2.234 -3.680 -0.947 1.00 94.62 521 GLU A O 1
ATOM 4236 N N . ILE A 1 522 ? -3.207 -2.637 0.797 1.00 95.94 522 ILE A N 1
ATOM 4237 C CA . ILE A 1 522 ? -3.414 -1.333 0.160 1.00 95.94 522 ILE A CA 1
ATOM 4238 C C . ILE A 1 522 ? -2.733 -0.275 1.027 1.00 95.94 522 ILE A C 1
ATOM 4240 O O . ILE A 1 522 ? -2.972 -0.183 2.232 1.00 95.94 522 ILE A O 1
ATOM 4244 N N . ILE A 1 523 ? -1.866 0.518 0.407 1.00 96.06 523 ILE A N 1
ATOM 4245 C CA . ILE A 1 523 ? -1.058 1.544 1.062 1.00 96.06 523 ILE A CA 1
ATOM 4246 C C . ILE A 1 523 ? -1.460 2.900 0.496 1.00 96.06 523 ILE A C 1
ATOM 4248 O O . ILE A 1 523 ? -1.348 3.110 -0.707 1.00 96.06 523 ILE A O 1
ATOM 4252 N N . ASP A 1 524 ? -1.887 3.815 1.360 1.00 94.94 524 ASP A N 1
ATOM 4253 C CA . ASP A 1 524 ? -2.082 5.231 1.057 1.00 94.94 524 ASP A CA 1
ATOM 4254 C C . ASP A 1 524 ? -0.911 6.033 1.640 1.00 94.94 524 ASP A C 1
ATOM 4256 O O . ASP A 1 524 ? -0.813 6.209 2.857 1.00 94.94 524 ASP A O 1
ATOM 4260 N N . LEU A 1 525 ? -0.013 6.517 0.777 1.00 93.62 525 LEU A N 1
ATOM 4261 C CA . LEU A 1 525 ? 1.110 7.377 1.172 1.00 93.62 525 LEU A CA 1
ATOM 4262 C C . LEU A 1 525 ? 0.693 8.827 1.435 1.00 93.62 525 LEU A C 1
ATOM 4264 O O . LEU A 1 525 ? 1.533 9.650 1.806 1.00 93.62 525 LEU A O 1
ATOM 4268 N N . ASN A 1 526 ? -0.597 9.132 1.269 1.00 90.12 526 ASN A N 1
ATOM 4269 C CA . ASN A 1 526 ? -1.148 10.475 1.260 1.00 90.12 526 ASN A CA 1
ATOM 4270 C C . ASN A 1 526 ? -0.495 11.319 0.141 1.00 90.12 526 ASN A C 1
ATOM 4272 O O . ASN A 1 526 ? 0.347 10.845 -0.622 1.00 90.12 526 ASN A O 1
ATOM 4276 N N . THR A 1 527 ? -0.892 12.578 -0.022 1.00 88.69 527 THR A N 1
ATOM 4277 C CA . THR A 1 527 ? -0.252 13.463 -1.012 1.00 88.69 527 THR A CA 1
ATOM 4278 C C . THR A 1 527 ? 1.149 13.843 -0.533 1.00 88.69 527 THR A C 1
ATOM 4280 O O . THR A 1 527 ? 1.291 14.828 0.192 1.00 88.69 527 THR A O 1
ATOM 4283 N N . TYR A 1 528 ? 2.154 13.037 -0.878 1.00 90.31 528 TYR A N 1
ATOM 4284 C CA . TYR A 1 528 ? 3.554 13.250 -0.518 1.00 90.31 528 TYR A CA 1
ATOM 4285 C C . TYR A 1 528 ? 4.281 14.013 -1.634 1.00 90.31 528 TYR A C 1
ATOM 4287 O O . TYR A 1 528 ? 4.204 13.634 -2.802 1.00 90.31 528 TYR A O 1
ATOM 4295 N N . ILE A 1 529 ? 5.011 15.069 -1.275 1.00 89.50 529 ILE A N 1
ATOM 4296 C CA . ILE A 1 529 ? 5.816 15.883 -2.196 1.00 89.50 529 ILE A CA 1
ATOM 4297 C C . ILE A 1 529 ? 7.271 15.792 -1.737 1.00 89.50 529 ILE A C 1
ATOM 4299 O O . ILE A 1 529 ? 7.564 15.955 -0.553 1.00 89.50 529 ILE A O 1
ATOM 4303 N N . LEU A 1 530 ? 8.180 15.480 -2.661 1.00 86.88 530 LEU A N 1
ATOM 4304 C CA . LEU A 1 530 ? 9.607 15.403 -2.354 1.00 86.88 530 LEU A CA 1
ATOM 4305 C C . LEU A 1 530 ? 10.174 16.797 -2.013 1.00 86.88 530 LEU A C 1
ATOM 4307 O O . LEU A 1 530 ? 9.701 17.799 -2.550 1.00 86.88 530 LEU A O 1
ATOM 4311 N N . PRO A 1 531 ? 11.206 16.891 -1.155 1.00 83.38 531 PRO A N 1
ATOM 4312 C CA . PRO A 1 531 ? 11.861 18.167 -0.880 1.00 83.38 531 PRO A CA 1
ATOM 4313 C C . PRO A 1 531 ? 12.368 18.834 -2.164 1.00 83.38 531 PRO A C 1
ATOM 4315 O O . PRO A 1 531 ? 12.994 18.171 -2.988 1.00 83.38 531 PRO A O 1
ATOM 4318 N N . ASN A 1 532 ? 12.148 20.146 -2.295 1.00 81.50 532 ASN A N 1
ATOM 4319 C CA . ASN A 1 532 ? 12.494 20.956 -3.476 1.00 81.50 532 ASN A CA 1
ATOM 4320 C C . ASN A 1 532 ? 11.744 20.582 -4.768 1.00 81.50 532 ASN A C 1
ATOM 4322 O O . ASN A 1 532 ? 12.148 20.991 -5.853 1.00 81.50 532 ASN A O 1
ATOM 4326 N N . GLU A 1 533 ? 10.649 19.832 -4.660 1.00 83.88 533 GLU A N 1
ATOM 4327 C CA . GLU A 1 533 ? 9.759 19.509 -5.771 1.00 83.88 533 GLU A CA 1
ATOM 4328 C C . GLU A 1 533 ? 8.382 20.144 -5.539 1.00 83.88 533 GLU A C 1
ATOM 4330 O O . GLU A 1 533 ? 7.991 20.425 -4.407 1.00 83.88 533 GLU A O 1
ATOM 4335 N N . HIS A 1 534 ? 7.627 20.360 -6.616 1.00 84.06 534 HIS A N 1
ATOM 4336 C CA . HIS A 1 534 ? 6.284 20.956 -6.546 1.00 84.06 534 HIS A CA 1
ATOM 4337 C C . HIS A 1 534 ? 5.160 19.948 -6.794 1.00 84.06 534 HIS A C 1
ATOM 4339 O O . HIS A 1 534 ? 4.009 20.202 -6.446 1.00 84.06 534 HIS A O 1
ATOM 4345 N N . ASN A 1 535 ? 5.485 18.800 -7.390 1.00 84.50 535 ASN A N 1
ATOM 4346 C CA . ASN A 1 535 ? 4.504 17.796 -7.774 1.00 84.50 535 ASN A CA 1
ATOM 4347 C C . ASN A 1 535 ? 4.516 16.605 -6.816 1.00 84.50 535 ASN A C 1
ATOM 4349 O O . ASN A 1 535 ? 5.595 16.179 -6.388 1.00 84.50 535 ASN A O 1
ATOM 4353 N N . PRO A 1 536 ? 3.341 16.034 -6.507 1.00 89.00 536 PRO A N 1
ATOM 4354 C CA . PRO A 1 536 ? 3.268 14.843 -5.684 1.00 89.00 536 PRO A CA 1
ATOM 4355 C C . PRO A 1 536 ? 3.819 13.619 -6.418 1.00 89.00 536 PRO A C 1
ATOM 4357 O O . PRO A 1 536 ? 3.698 13.493 -7.639 1.00 89.00 536 PRO A O 1
ATOM 4360 N N . ILE A 1 537 ? 4.393 12.700 -5.643 1.00 90.81 537 ILE A N 1
ATOM 4361 C CA . ILE A 1 537 ? 4.719 11.351 -6.115 1.00 90.81 537 ILE A CA 1
ATOM 4362 C C . ILE A 1 537 ? 3.439 10.498 -6.198 1.00 90.81 537 ILE A C 1
ATOM 4364 O O . ILE A 1 537 ? 2.430 10.861 -5.583 1.00 90.81 537 ILE A O 1
ATOM 4368 N N . PRO A 1 538 ? 3.476 9.335 -6.876 1.00 91.38 538 PRO A N 1
ATOM 4369 C CA . PRO A 1 538 ? 2.356 8.404 -6.863 1.00 91.38 538 PRO A CA 1
ATOM 4370 C C . PRO A 1 538 ? 1.926 8.005 -5.448 1.00 91.38 538 PRO A C 1
ATOM 4372 O O . PRO A 1 538 ? 2.763 7.696 -4.595 1.00 91.38 538 PRO A O 1
ATOM 4375 N N . ARG A 1 539 ? 0.612 8.037 -5.202 1.00 92.00 539 ARG A N 1
ATOM 4376 C CA . ARG A 1 539 ? 0.026 8.018 -3.854 1.00 92.00 539 ARG A CA 1
ATOM 4377 C C . ARG A 1 539 ? -0.233 6.618 -3.305 1.00 92.00 539 ARG A C 1
ATOM 4379 O O . ARG A 1 539 ? 0.029 6.364 -2.130 1.00 92.00 539 ARG A O 1
ATOM 4386 N N . TYR A 1 540 ? -0.792 5.733 -4.118 1.00 95.44 540 TYR A N 1
ATOM 4387 C CA . TYR A 1 540 ? -1.285 4.437 -3.672 1.00 95.44 540 TYR A CA 1
ATOM 4388 C C . TYR A 1 540 ? -0.381 3.304 -4.135 1.00 95.44 540 TYR A C 1
ATOM 4390 O O . TYR A 1 540 ? 0.130 3.317 -5.253 1.00 95.44 540 TYR A O 1
ATOM 4398 N N . ILE A 1 541 ? -0.227 2.289 -3.287 1.00 97.62 541 ILE A N 1
ATOM 4399 C CA . ILE A 1 541 ? 0.403 1.017 -3.650 1.00 97.62 541 ILE A CA 1
ATOM 4400 C C . ILE A 1 541 ? -0.575 -0.104 -3.328 1.00 97.62 541 ILE A C 1
ATOM 4402 O O . ILE A 1 541 ? -1.051 -0.215 -2.201 1.00 97.62 541 ILE A O 1
ATOM 4406 N N . THR A 1 542 ? -0.864 -0.947 -4.312 1.00 97.62 542 THR A N 1
ATOM 4407 C CA . THR A 1 542 ? -1.755 -2.101 -4.171 1.00 97.62 542 THR A CA 1
ATOM 4408 C C . THR A 1 542 ? -0.967 -3.384 -4.392 1.00 97.62 542 THR A C 1
ATOM 4410 O O . THR A 1 542 ? -0.362 -3.564 -5.450 1.00 97.62 542 THR A O 1
ATOM 4413 N N . ILE A 1 543 ? -1.007 -4.291 -3.414 1.00 97.81 543 ILE A N 1
ATOM 4414 C CA . ILE A 1 543 ? -0.430 -5.633 -3.505 1.00 97.81 543 ILE A CA 1
ATOM 4415 C C . ILE A 1 543 ? -1.557 -6.665 -3.585 1.00 97.81 543 ILE A C 1
ATOM 4417 O O . ILE A 1 543 ? -2.357 -6.788 -2.657 1.00 97.81 543 ILE A O 1
ATOM 4421 N N . LEU A 1 544 ? -1.600 -7.434 -4.672 1.00 97.81 544 LEU A N 1
ATOM 4422 C CA . LEU A 1 544 ? -2.565 -8.518 -4.888 1.00 97.81 544 LEU A CA 1
ATOM 4423 C C . LEU A 1 544 ? -1.842 -9.859 -5.026 1.00 97.81 544 LEU A C 1
ATOM 4425 O O . LEU A 1 544 ? -0.697 -9.909 -5.469 1.00 97.81 544 LEU A O 1
ATOM 4429 N N . GLU A 1 545 ? -2.519 -10.957 -4.711 1.00 96.94 545 GLU A N 1
ATOM 4430 C CA . GLU A 1 545 ? -2.042 -12.321 -4.954 1.00 96.94 545 GLU A CA 1
ATOM 4431 C C . GLU A 1 545 ? -3.071 -13.092 -5.781 1.00 96.94 545 GLU A C 1
ATOM 4433 O O . GLU A 1 545 ? -4.235 -13.193 -5.391 1.00 96.94 545 GLU A O 1
ATOM 4438 N N . ARG A 1 546 ? -2.652 -13.653 -6.920 1.00 96.00 546 ARG A N 1
ATOM 4439 C CA . ARG A 1 546 ? -3.504 -14.486 -7.776 1.00 96.00 546 ARG A CA 1
ATOM 4440 C C . ARG A 1 546 ? -3.998 -15.687 -6.977 1.00 96.00 546 ARG A C 1
ATOM 4442 O O . ARG A 1 546 ? -3.190 -16.464 -6.472 1.00 96.00 546 ARG A O 1
ATOM 4449 N N . CYS A 1 547 ? -5.314 -15.833 -6.877 1.00 96.00 547 CYS A N 1
ATOM 4450 C CA . CYS A 1 547 ? -5.922 -16.901 -6.101 1.00 96.00 547 CYS A CA 1
ATOM 4451 C C . CYS A 1 547 ? -7.197 -17.389 -6.782 1.00 96.00 547 CYS A C 1
ATOM 4453 O O . CYS A 1 547 ? -8.167 -16.647 -6.900 1.00 96.00 547 CYS A O 1
ATOM 4455 N N . SER A 1 548 ? -7.195 -18.643 -7.212 1.00 92.00 548 SER A N 1
ATOM 4456 C CA . SER A 1 548 ? -8.303 -19.358 -7.845 1.00 92.00 548 SER A CA 1
ATOM 4457 C C . SER A 1 548 ? -9.320 -19.907 -6.836 1.00 92.00 548 SER A C 1
ATOM 4459 O O . SER A 1 548 ? -10.516 -19.938 -7.134 1.00 92.00 548 SER A O 1
ATOM 4461 N N . SER A 1 549 ? -8.893 -20.241 -5.613 1.00 94.12 549 SER A N 1
ATOM 4462 C CA . SER A 1 549 ? -9.784 -20.719 -4.545 1.00 94.12 549 SER A CA 1
ATOM 4463 C C . SER A 1 549 ? -10.685 -19.601 -4.016 1.00 94.12 549 SER A C 1
ATOM 4465 O O . SER A 1 549 ? -10.204 -18.652 -3.395 1.00 94.12 549 SER A O 1
ATOM 4467 N N . LYS A 1 550 ? -12.002 -19.730 -4.235 1.00 91.88 550 LYS A N 1
ATOM 4468 C CA . LYS A 1 550 ? -13.000 -18.792 -3.699 1.00 91.88 550 LYS A CA 1
ATOM 4469 C C . LYS A 1 550 ? -12.960 -18.750 -2.175 1.00 91.88 550 LYS A C 1
ATOM 4471 O O . LYS A 1 550 ? -12.941 -17.667 -1.623 1.00 91.88 550 LYS A O 1
ATOM 4476 N N . GLU A 1 551 ? -12.863 -19.900 -1.515 1.00 86.38 551 GLU A N 1
ATOM 4477 C CA . GLU A 1 551 ? -12.797 -19.990 -0.052 1.00 86.38 551 GLU A CA 1
ATOM 4478 C C . GLU A 1 551 ? -11.617 -19.191 0.524 1.00 86.38 551 GLU A C 1
ATOM 4480 O O . GLU A 1 551 ? -11.794 -18.381 1.433 1.00 86.38 551 GLU A O 1
ATOM 4485 N N . ASN A 1 552 ? -10.426 -19.333 -0.070 1.00 83.50 552 ASN A N 1
ATOM 4486 C CA . ASN A 1 552 ? -9.242 -18.588 0.368 1.00 83.50 552 ASN A CA 1
ATOM 4487 C C . ASN A 1 552 ? -9.379 -17.079 0.127 1.00 83.50 552 ASN A C 1
ATOM 4489 O O . ASN A 1 552 ? -8.822 -16.289 0.888 1.00 83.50 552 ASN A O 1
ATOM 4493 N N . ARG A 1 553 ? -10.076 -16.669 -0.943 1.00 93.69 553 ARG A N 1
ATOM 4494 C CA . ARG A 1 553 ? -10.382 -15.254 -1.194 1.00 93.69 553 ARG A CA 1
ATOM 4495 C C . ARG A 1 553 ? -11.415 -14.731 -0.207 1.00 93.69 553 ARG A C 1
ATOM 4497 O O . ARG A 1 553 ? -11.190 -13.688 0.385 1.00 93.69 553 ARG A O 1
ATOM 4504 N N . ASP A 1 554 ? -12.495 -15.468 0.010 1.00 81.06 554 ASP A N 1
ATOM 4505 C CA . ASP A 1 554 ? -13.597 -15.092 0.890 1.00 81.06 554 ASP A CA 1
ATOM 4506 C C . ASP A 1 554 ? -13.134 -14.888 2.335 1.00 81.06 554 ASP A C 1
ATOM 4508 O O . ASP A 1 554 ? -13.615 -13.977 2.998 1.00 81.06 554 ASP A O 1
ATOM 4512 N N . GLN A 1 555 ? -12.194 -15.704 2.819 1.00 76.56 555 GLN A N 1
ATOM 4513 C CA . GLN A 1 555 ? -11.646 -15.610 4.178 1.00 76.56 555 GLN A CA 1
ATOM 4514 C C . GLN A 1 555 ? -10.520 -14.568 4.315 1.00 76.56 555 GLN A C 1
ATOM 4516 O O . GLN A 1 555 ? -10.100 -14.257 5.431 1.00 76.56 555 GLN A O 1
ATOM 4521 N N . ASN A 1 556 ? -10.008 -14.025 3.204 1.00 85.44 556 ASN A N 1
ATOM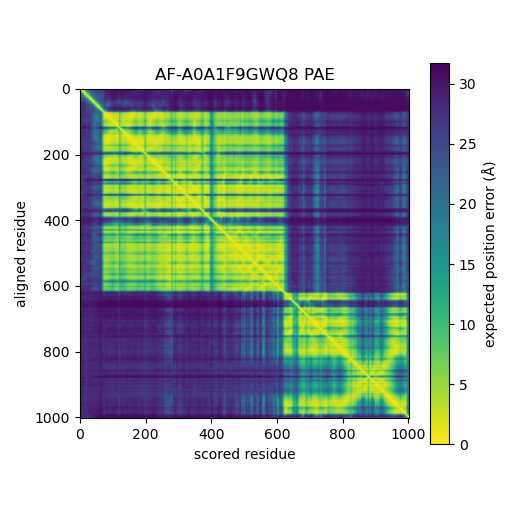 4522 C CA . ASN A 1 556 ? -8.902 -13.070 3.214 1.00 85.44 556 ASN A CA 1
ATOM 4523 C C . ASN A 1 556 ? -9.324 -11.743 3.858 1.00 85.44 556 ASN A C 1
ATOM 4525 O O . ASN A 1 556 ? -10.386 -11.211 3.547 1.00 85.44 556 ASN A O 1
ATOM 4529 N N . LYS A 1 557 ? -8.465 -11.161 4.696 1.00 79.62 557 LYS A N 1
ATOM 4530 C CA . LYS A 1 557 ? -8.619 -9.789 5.198 1.00 79.62 557 LYS A CA 1
ATOM 4531 C C . LYS A 1 557 ? -7.497 -8.921 4.660 1.00 79.62 557 LYS A C 1
ATOM 4533 O O . LYS A 1 557 ? -6.357 -9.361 4.528 1.00 79.62 557 LYS A O 1
ATOM 4538 N N . ILE A 1 558 ? -7.832 -7.677 4.355 1.00 88.56 558 ILE A N 1
ATOM 4539 C CA . ILE A 1 558 ? -6.972 -6.773 3.601 1.00 88.56 558 ILE A CA 1
ATOM 4540 C C . ILE A 1 558 ? -6.114 -5.982 4.577 1.00 88.56 558 ILE A C 1
ATOM 4542 O O . ILE A 1 558 ? -6.649 -5.342 5.477 1.00 88.56 558 ILE A O 1
ATOM 4546 N N . LYS A 1 559 ? -4.791 -5.972 4.415 1.00 90.19 559 LYS A N 1
ATOM 4547 C CA . LYS A 1 559 ? -3.943 -5.063 5.194 1.00 90.19 559 LYS A CA 1
ATOM 4548 C C . LYS A 1 559 ? -4.064 -3.640 4.645 1.00 90.19 559 LYS A C 1
ATOM 4550 O O . LYS A 1 559 ? -3.957 -3.426 3.442 1.00 90.19 559 LYS A O 1
ATOM 4555 N N . ILE A 1 560 ? -4.267 -2.667 5.519 1.00 90.44 560 ILE A N 1
ATOM 4556 C CA . ILE A 1 560 ? -4.378 -1.249 5.184 1.00 90.44 560 ILE A CA 1
ATOM 4557 C C . ILE A 1 560 ? -3.249 -0.498 5.885 1.00 90.44 560 ILE A C 1
ATOM 4559 O O . ILE A 1 560 ? -3.085 -0.599 7.100 1.00 90.44 560 ILE A O 1
ATOM 4563 N N . THR A 1 561 ? -2.484 0.268 5.111 1.00 93.38 561 THR A N 1
ATOM 4564 C CA . THR A 1 561 ? -1.450 1.184 5.607 1.00 93.38 561 THR A CA 1
ATOM 4565 C C . THR A 1 561 ? -1.806 2.603 5.175 1.00 93.38 561 THR A C 1
ATOM 4567 O O . THR A 1 561 ? -2.051 2.840 3.996 1.00 93.38 561 THR A O 1
ATOM 4570 N N . ARG A 1 562 ? -1.813 3.560 6.105 1.00 90.69 562 ARG A N 1
ATOM 4571 C CA . ARG A 1 562 ? -2.148 4.969 5.854 1.00 90.69 562 ARG A CA 1
ATOM 4572 C C . ARG A 1 562 ? -1.088 5.892 6.418 1.00 90.69 562 ARG A C 1
ATOM 4574 O O . ARG A 1 562 ? -0.772 5.794 7.596 1.00 90.69 562 ARG A O 1
ATOM 4581 N N . VAL A 1 563 ? -0.590 6.822 5.619 1.00 92.06 563 VAL A N 1
ATOM 4582 C CA . VAL A 1 563 ? 0.304 7.891 6.076 1.00 92.06 563 VAL A CA 1
ATOM 4583 C C . VAL A 1 563 ? -0.524 9.110 6.491 1.00 92.06 563 VAL A C 1
ATOM 4585 O O . VAL A 1 563 ? -1.405 9.571 5.762 1.00 92.06 563 VAL A O 1
ATOM 4588 N N . THR A 1 564 ? -0.260 9.648 7.679 1.00 87.62 564 THR A N 1
ATOM 4589 C CA . THR A 1 564 ? -0.944 10.848 8.183 1.00 87.62 564 THR A CA 1
ATOM 4590 C C . THR A 1 564 ? -0.376 12.113 7.531 1.00 87.62 564 THR A C 1
ATOM 4592 O O . THR A 1 564 ? 0.637 12.084 6.830 1.00 87.62 564 THR A O 1
ATOM 4595 N N . SER A 1 565 ? -0.993 13.268 7.786 1.00 84.19 565 SER A N 1
ATOM 4596 C CA . SER A 1 565 ? -0.451 14.556 7.334 1.00 84.19 565 SER A CA 1
ATOM 4597 C C . SER A 1 565 ? 0.954 14.832 7.884 1.00 84.19 565 SER A C 1
ATOM 4599 O O . SER A 1 565 ? 1.799 15.323 7.142 1.00 84.19 565 SER A O 1
ATOM 4601 N N . SER A 1 566 ? 1.239 14.464 9.138 1.00 79.00 566 SER A N 1
ATOM 4602 C CA . SER A 1 566 ? 2.565 14.653 9.747 1.00 79.00 566 SER A CA 1
ATOM 4603 C C . SER A 1 566 ? 3.631 13.764 9.105 1.00 79.00 566 SER A C 1
ATOM 4605 O O . SER A 1 566 ? 4.781 14.178 8.979 1.00 79.00 566 SER A O 1
ATOM 4607 N N . GLY A 1 567 ? 3.249 12.571 8.634 1.00 70.75 567 GLY A N 1
ATOM 4608 C CA . GLY A 1 567 ? 4.144 11.655 7.922 1.00 70.75 567 GLY A CA 1
ATOM 4609 C C . GLY A 1 567 ? 4.755 12.243 6.645 1.00 70.75 567 GLY A C 1
ATOM 4610 O O . GLY A 1 567 ? 5.839 11.829 6.240 1.00 70.75 567 GLY A O 1
ATOM 4611 N N . LYS A 1 568 ? 4.116 13.253 6.040 1.00 81.12 568 LYS A N 1
ATOM 4612 C CA . LYS A 1 568 ? 4.623 13.946 4.843 1.00 81.12 568 LYS A CA 1
ATOM 4613 C C . LYS A 1 568 ? 5.837 14.832 5.110 1.00 81.12 568 LYS A C 1
ATOM 4615 O O . LYS A 1 568 ? 6.565 15.151 4.179 1.00 81.12 568 LYS A O 1
ATOM 4620 N N . ASN A 1 569 ? 6.052 15.223 6.364 1.00 84.94 569 ASN A N 1
ATOM 4621 C CA . ASN A 1 569 ? 7.061 16.217 6.732 1.00 84.94 569 ASN A CA 1
ATOM 4622 C C . ASN A 1 569 ? 8.452 15.613 6.983 1.00 84.94 569 ASN A C 1
ATOM 4624 O O . ASN A 1 569 ? 9.390 16.347 7.281 1.00 84.94 569 ASN A O 1
ATOM 4628 N N . ILE A 1 570 ? 8.600 14.290 6.884 1.00 90.38 570 ILE A N 1
ATOM 4629 C CA . ILE A 1 570 ? 9.886 13.600 7.053 1.00 90.38 570 ILE A CA 1
ATOM 4630 C C . ILE A 1 570 ? 10.409 13.077 5.710 1.00 90.38 570 ILE A C 1
ATOM 4632 O O . ILE A 1 570 ? 9.603 12.845 4.807 1.00 90.38 570 ILE A O 1
ATOM 4636 N N . PRO A 1 571 ? 11.727 12.839 5.555 1.00 93.38 571 PRO A N 1
ATOM 4637 C CA . PRO A 1 571 ? 12.291 12.309 4.314 1.00 93.38 571 PRO A CA 1
ATOM 4638 C C . PRO A 1 571 ? 11.632 10.994 3.873 1.00 93.38 571 PRO A C 1
ATOM 4640 O O . PRO A 1 571 ? 11.436 10.087 4.683 1.00 93.38 571 PRO A O 1
ATOM 4643 N N . LEU A 1 572 ? 11.340 10.858 2.572 1.00 92.56 572 LEU A N 1
ATOM 4644 C CA . LEU A 1 572 ? 10.592 9.718 2.021 1.00 92.56 572 LEU A CA 1
ATOM 4645 C C . LEU A 1 572 ? 11.224 8.377 2.402 1.00 92.56 572 LEU A C 1
ATOM 4647 O O . LEU A 1 572 ? 10.535 7.453 2.818 1.00 92.56 572 LEU A O 1
ATOM 4651 N N . THR A 1 573 ? 12.547 8.268 2.297 1.00 93.56 573 THR A N 1
ATOM 4652 C CA . THR A 1 573 ? 13.273 7.041 2.641 1.00 93.56 573 THR A CA 1
ATOM 4653 C C . THR A 1 573 ? 13.079 6.657 4.111 1.00 93.56 573 THR A C 1
ATOM 4655 O O . THR A 1 573 ? 12.909 5.477 4.414 1.00 93.56 573 THR A O 1
ATOM 4658 N N . ASP A 1 574 ? 13.040 7.637 5.017 1.00 94.12 574 ASP A N 1
ATOM 4659 C CA . ASP A 1 574 ? 12.837 7.404 6.449 1.00 94.12 574 ASP A CA 1
ATOM 4660 C C . ASP A 1 574 ? 11.399 6.972 6.740 1.00 94.12 574 ASP A C 1
ATOM 4662 O O . ASP A 1 574 ? 11.187 6.016 7.490 1.00 94.12 574 ASP A O 1
ATOM 4666 N N . LEU A 1 575 ? 10.416 7.618 6.103 1.00 94.50 575 LEU A N 1
ATOM 4667 C CA . LEU A 1 575 ? 9.008 7.223 6.179 1.00 94.50 575 LEU A CA 1
ATOM 4668 C C . LEU A 1 575 ? 8.819 5.769 5.730 1.00 94.50 575 LEU A C 1
ATOM 4670 O O . LEU A 1 575 ? 8.272 4.952 6.471 1.00 94.50 575 LEU A O 1
ATOM 4674 N N . LEU A 1 576 ? 9.316 5.426 4.538 1.00 95.38 576 LEU A N 1
ATOM 4675 C CA . LEU A 1 576 ? 9.184 4.085 3.968 1.00 95.38 576 LEU A CA 1
ATOM 4676 C C . LEU A 1 576 ? 9.892 3.028 4.833 1.00 95.38 576 LEU A C 1
ATOM 4678 O O . LEU A 1 576 ? 9.341 1.950 5.058 1.00 95.38 576 LEU A O 1
ATOM 4682 N N . ASN A 1 577 ? 11.066 3.338 5.393 1.00 93.81 577 ASN A N 1
ATOM 4683 C CA . ASN A 1 577 ? 11.770 2.441 6.314 1.00 93.81 577 ASN A CA 1
ATOM 4684 C C . ASN A 1 577 ? 10.973 2.185 7.602 1.00 93.81 577 ASN A C 1
ATOM 4686 O O . ASN A 1 577 ? 10.862 1.034 8.032 1.00 93.81 577 ASN A O 1
ATOM 4690 N N . ARG A 1 578 ? 10.378 3.227 8.199 1.00 93.75 578 ARG A N 1
ATOM 4691 C CA . ARG A 1 578 ? 9.518 3.091 9.389 1.00 93.75 578 ARG A CA 1
ATOM 4692 C C . ARG A 1 578 ? 8.273 2.256 9.087 1.00 93.75 578 ARG A C 1
ATOM 4694 O O . ARG A 1 578 ? 7.946 1.362 9.866 1.00 93.75 578 ARG A O 1
ATOM 4701 N N . LEU A 1 579 ? 7.643 2.466 7.929 1.00 93.81 579 LEU A N 1
ATOM 4702 C CA . LEU A 1 579 ? 6.514 1.653 7.462 1.00 93.81 579 LEU A CA 1
ATOM 4703 C C . LEU A 1 579 ? 6.893 0.178 7.269 1.00 93.81 579 LEU A C 1
ATOM 4705 O O . LEU A 1 579 ? 6.112 -0.705 7.621 1.00 93.81 579 LEU A O 1
ATOM 4709 N N . LEU A 1 580 ? 8.081 -0.120 6.729 1.00 91.50 580 LEU A N 1
ATOM 4710 C CA . LEU A 1 580 ? 8.562 -1.502 6.600 1.00 91.50 580 LEU A CA 1
ATOM 4711 C C . LEU A 1 580 ? 8.803 -2.153 7.963 1.00 91.50 580 LEU A C 1
ATOM 4713 O O . LEU A 1 580 ? 8.464 -3.322 8.141 1.00 91.50 580 LEU A O 1
ATOM 4717 N N . GLN A 1 581 ? 9.385 -1.423 8.915 1.00 89.44 581 GLN A N 1
ATOM 4718 C CA . GLN A 1 581 ? 9.646 -1.934 10.262 1.00 89.44 581 GLN A CA 1
ATOM 4719 C C . GLN A 1 581 ? 8.343 -2.206 11.022 1.00 89.44 581 GLN A C 1
ATOM 4721 O O . GLN A 1 581 ? 8.139 -3.327 11.484 1.00 89.44 581 GLN A O 1
ATOM 4726 N N . ALA A 1 582 ? 7.429 -1.233 11.072 1.00 87.81 582 ALA A N 1
ATOM 4727 C CA . ALA A 1 582 ? 6.114 -1.396 11.695 1.00 87.81 582 ALA A CA 1
ATOM 4728 C C . ALA A 1 582 ? 5.259 -2.452 10.974 1.00 87.81 582 ALA A C 1
ATOM 4730 O O . ALA A 1 582 ? 4.537 -3.231 11.587 1.00 87.81 582 ALA A O 1
ATOM 4731 N N . GLY A 1 583 ? 5.380 -2.550 9.650 1.00 83.94 583 GLY A N 1
ATOM 4732 C CA . GLY A 1 583 ? 4.671 -3.555 8.868 1.00 83.94 583 GLY A CA 1
ATOM 4733 C C . GLY A 1 583 ? 5.043 -4.997 9.230 1.00 83.94 583 GLY A C 1
ATOM 4734 O O . GLY A 1 583 ? 4.195 -5.868 9.055 1.00 83.94 583 GLY A O 1
ATOM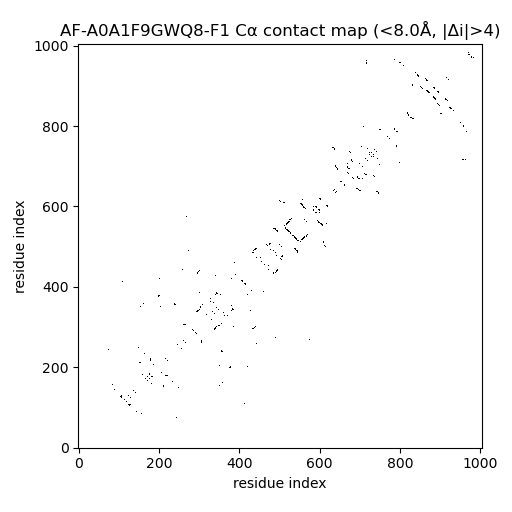 4735 N N . LYS A 1 584 ? 6.262 -5.250 9.733 1.00 81.50 584 LYS A N 1
ATOM 4736 C CA . LYS A 1 584 ? 6.730 -6.587 10.147 1.00 81.50 584 LYS A CA 1
ATOM 4737 C C . LYS A 1 584 ? 6.167 -7.043 11.492 1.00 81.50 584 LYS A C 1
ATOM 4739 O O . LYS A 1 584 ? 6.113 -8.244 11.729 1.00 81.50 584 LYS A O 1
ATOM 4744 N N . THR A 1 585 ? 5.779 -6.120 12.369 1.00 76.62 585 THR A N 1
ATOM 4745 C CA . THR A 1 585 ? 5.224 -6.467 13.687 1.00 76.62 585 THR A CA 1
ATOM 4746 C C . THR A 1 585 ? 3.734 -6.805 13.607 1.00 76.62 585 THR A C 1
ATOM 4748 O O . THR A 1 585 ? 3.256 -7.620 14.393 1.00 76.62 585 THR A O 1
ATOM 4751 N N . ILE A 1 586 ? 3.014 -6.262 12.616 1.00 70.31 586 ILE A N 1
ATOM 4752 C CA . ILE A 1 586 ? 1.618 -6.619 12.325 1.00 70.31 586 ILE A CA 1
ATOM 4753 C C . ILE A 1 586 ? 1.563 -7.840 11.406 1.00 70.31 586 ILE A C 1
ATOM 4755 O O . ILE A 1 586 ? 1.733 -7.733 10.184 1.00 70.31 586 ILE A O 1
ATOM 4759 N N . THR A 1 587 ? 1.287 -8.992 12.012 1.00 66.00 587 THR A N 1
ATOM 4760 C CA . THR A 1 587 ? 1.224 -10.309 11.355 1.00 66.00 587 THR A CA 1
ATOM 4761 C C . THR A 1 587 ? -0.148 -10.971 11.468 1.00 66.00 587 THR A C 1
ATOM 4763 O O . THR A 1 587 ? -0.398 -11.958 10.780 1.00 66.00 587 THR A O 1
ATOM 4766 N N . SER A 1 588 ? -1.050 -10.436 12.298 1.00 57.50 588 SER A N 1
ATOM 4767 C CA . SER A 1 588 ? -2.361 -11.035 12.564 1.00 57.50 588 SER A CA 1
ATOM 4768 C C . SER A 1 588 ? -3.480 -10.001 12.714 1.00 57.50 588 SER A C 1
ATOM 4770 O O . SER A 1 588 ? -3.248 -8.806 12.909 1.00 57.50 588 SER A O 1
ATOM 4772 N N . HIS A 1 589 ? -4.717 -10.482 12.598 1.00 53.69 589 HIS A N 1
ATOM 4773 C CA . HIS A 1 589 ? -5.933 -9.685 12.731 1.00 53.69 589 HIS A CA 1
ATOM 4774 C C . HIS A 1 589 ? -6.067 -9.069 14.132 1.00 53.69 589 HIS A C 1
ATOM 4776 O O . HIS A 1 589 ? -5.685 -9.682 15.123 1.00 53.69 589 HIS A O 1
ATOM 4782 N N . GLY A 1 590 ? -6.631 -7.859 14.214 1.00 50.47 590 GLY A N 1
ATOM 4783 C CA . GLY A 1 590 ? -6.831 -7.135 15.478 1.00 50.47 590 GLY A CA 1
ATOM 4784 C C . GLY A 1 590 ? -5.619 -6.326 15.952 1.00 50.47 590 GLY A C 1
ATOM 4785 O O . GLY A 1 590 ? -5.769 -5.458 16.805 1.00 50.47 590 GLY A O 1
ATOM 4786 N N . GLN A 1 591 ? -4.437 -6.541 15.365 1.00 56.38 591 GLN A N 1
ATOM 4787 C CA . GLN A 1 591 ? -3.271 -5.695 15.609 1.00 56.38 591 GLN A CA 1
ATOM 4788 C C . GLN A 1 591 ? -3.411 -4.372 14.850 1.00 56.38 591 GLN A C 1
ATOM 4790 O O . GLN A 1 591 ? -3.628 -4.356 13.635 1.00 56.38 591 GLN A O 1
ATOM 4795 N N . VAL A 1 592 ? -3.259 -3.267 15.576 1.00 70.44 592 VAL A N 1
ATOM 4796 C CA . VAL A 1 592 ? -3.247 -1.910 15.029 1.00 70.44 592 VAL A CA 1
ATOM 4797 C C . VAL A 1 592 ? -1.981 -1.225 15.513 1.00 70.44 592 VAL A C 1
ATOM 4799 O O . VAL A 1 592 ? -1.662 -1.261 16.700 1.00 70.44 592 VAL A O 1
ATOM 4802 N N . ILE A 1 593 ? -1.260 -0.602 14.590 1.00 73.88 593 ILE A N 1
ATOM 4803 C CA . ILE A 1 593 ? -0.230 0.378 14.921 1.00 73.88 593 ILE A CA 1
ATOM 4804 C C . ILE A 1 593 ? -0.773 1.717 14.492 1.00 73.88 593 ILE A C 1
ATOM 4806 O O . ILE A 1 593 ? -1.085 1.910 13.320 1.00 73.88 593 ILE A O 1
ATOM 4810 N N . GLU A 1 594 ? -0.864 2.628 15.444 1.00 81.81 594 GLU A N 1
ATOM 4811 C CA . GLU A 1 594 ? -1.248 4.003 15.206 1.00 81.81 594 GLU A CA 1
ATOM 4812 C C . GLU A 1 594 ? -0.172 4.900 15.791 1.00 81.81 594 GLU A C 1
ATOM 4814 O O . GLU A 1 594 ? 0.204 4.784 16.956 1.00 81.81 594 GLU A O 1
ATOM 4819 N N . THR A 1 595 ? 0.376 5.742 14.929 1.00 83.06 595 THR A N 1
ATOM 4820 C CA . THR A 1 595 ? 1.364 6.753 15.271 1.00 83.06 595 THR A CA 1
ATOM 4821 C C . THR A 1 595 ? 0.915 8.065 14.658 1.00 83.06 595 THR A C 1
ATOM 4823 O O . THR A 1 595 ? 0.123 8.106 13.716 1.00 83.06 595 THR A O 1
ATOM 4826 N N . ASP A 1 596 ? 1.507 9.145 15.125 1.00 82.31 596 ASP A N 1
ATOM 4827 C CA . ASP A 1 596 ? 1.372 10.475 14.560 1.00 82.31 596 ASP A CA 1
ATOM 4828 C C . ASP A 1 596 ? 1.833 10.557 13.092 1.00 82.31 596 ASP A C 1
ATOM 4830 O O . ASP A 1 596 ? 1.397 11.469 12.397 1.00 82.31 596 ASP A O 1
ATOM 4834 N N . LEU A 1 597 ? 2.620 9.597 12.575 1.00 86.31 597 LEU A N 1
ATOM 4835 C CA . LEU A 1 597 ? 3.105 9.556 11.182 1.00 86.31 597 LEU A CA 1
ATOM 4836 C C . LEU A 1 597 ? 2.291 8.641 10.252 1.00 86.31 597 LEU A C 1
ATOM 4838 O O . LEU A 1 597 ? 2.206 8.897 9.049 1.00 86.31 597 LEU A O 1
ATOM 4842 N N . PHE A 1 598 ? 1.749 7.541 10.771 1.00 91.06 598 PHE A N 1
ATOM 4843 C CA . PHE A 1 598 ? 1.025 6.541 9.986 1.00 91.06 598 PHE A CA 1
ATOM 4844 C C . PHE A 1 598 ? 0.205 5.588 10.860 1.00 91.06 598 PHE A C 1
ATOM 4846 O O . PHE A 1 598 ? 0.467 5.422 12.053 1.00 91.06 598 PHE A O 1
ATOM 4853 N N . GLN A 1 599 ? -0.720 4.883 10.215 1.00 86.88 599 GLN A N 1
ATOM 4854 C CA . GLN A 1 599 ? -1.519 3.813 10.787 1.00 86.88 599 GLN A CA 1
ATOM 4855 C C . GLN A 1 599 ? -1.429 2.547 9.928 1.00 86.88 599 GLN A C 1
ATOM 4857 O O . GLN A 1 599 ? -1.438 2.626 8.700 1.00 86.88 599 GLN A O 1
ATOM 4862 N N . ILE A 1 600 ? -1.358 1.375 10.556 1.00 89.56 600 ILE A N 1
ATOM 4863 C CA . ILE A 1 600 ? -1.372 0.070 9.883 1.00 89.56 600 ILE A CA 1
ATOM 4864 C C . ILE A 1 600 ? -2.343 -0.851 10.627 1.00 89.56 600 ILE A C 1
ATOM 4866 O O . ILE A 1 600 ? -2.247 -0.988 11.846 1.00 89.56 600 ILE A O 1
ATOM 4870 N N . PHE A 1 601 ? -3.265 -1.486 9.905 1.00 80.19 601 PHE A N 1
ATOM 4871 C CA . PHE A 1 601 ? -4.267 -2.408 10.454 1.00 80.19 601 PHE A CA 1
ATOM 4872 C C . PHE A 1 601 ? -4.761 -3.394 9.383 1.00 80.19 601 PHE A C 1
ATOM 4874 O O . PHE A 1 601 ? -4.445 -3.249 8.207 1.00 80.19 601 PHE A O 1
ATOM 4881 N N . PHE A 1 602 ? -5.532 -4.409 9.773 1.00 77.88 602 PHE A N 1
ATOM 4882 C CA . PHE A 1 602 ? -6.288 -5.250 8.835 1.00 77.88 602 PHE A CA 1
ATOM 4883 C C . PHE A 1 602 ? -7.747 -4.786 8.755 1.00 77.88 602 PHE A C 1
ATOM 4885 O O . PHE A 1 602 ? -8.312 -4.390 9.778 1.00 77.88 602 PHE A O 1
ATOM 4892 N N . SER A 1 603 ? -8.353 -4.874 7.568 1.00 69.56 603 SER A N 1
ATOM 4893 C CA . SER A 1 603 ? -9.757 -4.545 7.320 1.00 69.56 603 SER A CA 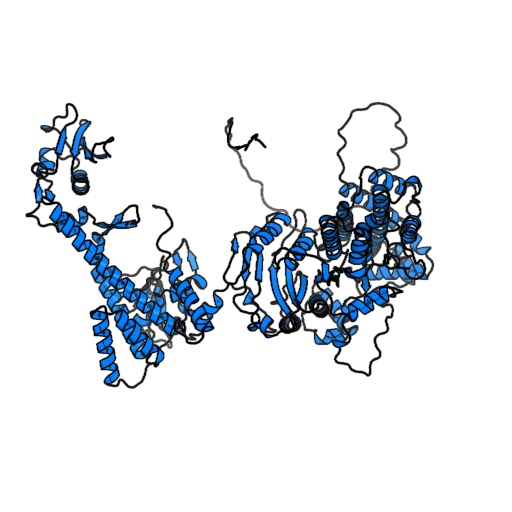1
ATOM 4894 C C . SER A 1 603 ? -10.661 -5.291 8.295 1.00 69.56 603 SER A C 1
ATOM 4896 O O . SER A 1 603 ? -10.444 -6.469 8.606 1.00 69.56 603 SER A O 1
ATOM 4898 N N . ALA A 1 604 ? -11.685 -4.597 8.793 1.00 59.44 604 ALA A N 1
ATOM 4899 C CA . ALA A 1 604 ? -12.600 -5.181 9.763 1.00 59.44 604 ALA A CA 1
ATOM 4900 C C . ALA A 1 604 ? -13.428 -6.330 9.178 1.00 59.44 604 ALA A C 1
ATOM 4902 O O . ALA A 1 604 ? -13.694 -7.319 9.867 1.00 59.44 604 ALA A O 1
ATOM 4903 N N . ILE A 1 605 ? -13.777 -6.207 7.901 1.00 61.56 605 ILE A N 1
ATOM 4904 C CA . ILE A 1 605 ? -14.505 -7.218 7.149 1.00 61.56 605 ILE A CA 1
ATOM 4905 C C . ILE A 1 605 ? -13.550 -8.098 6.328 1.00 61.56 605 ILE A C 1
ATOM 4907 O O . ILE A 1 605 ? -12.495 -7.621 5.882 1.00 61.56 605 ILE A O 1
ATOM 4911 N N . PRO A 1 606 ? -13.880 -9.385 6.145 1.00 73.12 606 PRO A N 1
ATOM 4912 C CA . PRO A 1 606 ? -13.247 -10.218 5.137 1.00 73.12 606 PRO A CA 1
ATOM 4913 C C . PRO A 1 606 ? -13.611 -9.755 3.719 1.00 73.12 606 PRO A C 1
ATOM 4915 O O . PRO A 1 606 ? -14.587 -9.045 3.494 1.00 73.12 606 PRO A O 1
ATOM 4918 N N . GLN A 1 607 ? -12.831 -10.193 2.737 1.00 85.19 607 GLN A N 1
ATOM 4919 C CA . GLN A 1 607 ? -13.037 -9.867 1.329 1.00 85.19 607 GLN A CA 1
ATOM 4920 C C . GLN A 1 607 ? -14.345 -10.470 0.768 1.00 85.19 607 GLN A C 1
ATOM 4922 O O . GLN A 1 607 ? -14.833 -9.982 -0.246 1.00 85.19 607 GLN A O 1
ATOM 4927 N N . SER A 1 608 ? -14.945 -11.470 1.430 1.00 79.12 608 SER A N 1
ATOM 4928 C CA . SER A 1 608 ? -16.286 -11.992 1.095 1.00 79.12 608 SER A CA 1
ATOM 4929 C C . SER A 1 608 ? -17.422 -10.983 1.270 1.00 79.12 608 SER A C 1
ATOM 4931 O O . SER A 1 608 ? -18.438 -11.112 0.593 1.00 79.12 608 SER A O 1
ATOM 4933 N N . ASP A 1 609 ? -17.242 -9.980 2.130 1.00 75.38 609 ASP A N 1
ATOM 4934 C CA . ASP A 1 609 ? -18.231 -8.921 2.363 1.00 75.38 609 ASP A CA 1
ATOM 4935 C C . ASP A 1 609 ? -18.077 -7.751 1.370 1.00 75.38 609 ASP A C 1
ATOM 4937 O O . ASP A 1 609 ? -18.800 -6.757 1.447 1.00 75.38 609 ASP A O 1
ATOM 4941 N N . LEU A 1 610 ? -17.123 -7.847 0.438 1.00 84.56 610 LEU A N 1
ATOM 4942 C CA . LEU A 1 610 ? -16.917 -6.879 -0.634 1.00 84.56 610 LEU A CA 1
ATOM 4943 C C . LEU A 1 610 ? -17.633 -7.319 -1.908 1.00 84.56 610 LEU A C 1
ATOM 4945 O O . LEU A 1 610 ? -17.678 -8.500 -2.247 1.00 84.56 610 LEU A O 1
ATOM 4949 N N . ASP A 1 611 ? -18.126 -6.347 -2.666 1.00 87.06 611 ASP A N 1
ATOM 4950 C CA . ASP A 1 611 ? -18.768 -6.564 -3.960 1.00 87.06 611 ASP A CA 1
ATOM 4951 C C . ASP A 1 611 ? -18.225 -5.585 -5.021 1.00 87.06 611 ASP A C 1
ATOM 4953 O O . ASP A 1 611 ? -17.184 -4.951 -4.847 1.00 87.06 611 ASP A O 1
ATOM 4957 N N . GLN A 1 612 ? -18.885 -5.467 -6.175 1.00 88.50 612 GLN A N 1
ATOM 4958 C CA . GLN A 1 612 ? -18.464 -4.512 -7.203 1.00 88.50 612 GLN A CA 1
ATOM 4959 C C . GLN A 1 612 ? -18.746 -3.032 -6.865 1.00 88.50 612 GLN A C 1
ATOM 4961 O O . GLN A 1 612 ? -18.341 -2.155 -7.634 1.00 88.50 612 GLN A O 1
ATOM 4966 N N . ASN A 1 613 ? -19.407 -2.717 -5.749 1.00 87.00 613 ASN A N 1
ATOM 4967 C CA . ASN A 1 613 ? -19.699 -1.345 -5.329 1.00 87.00 613 ASN A CA 1
ATOM 4968 C C . ASN A 1 613 ? -18.499 -0.714 -4.590 1.00 87.00 613 ASN A C 1
ATOM 4970 O O . ASN A 1 613 ? -17.570 -1.426 -4.210 1.00 87.00 613 ASN A O 1
ATOM 4974 N N . PRO A 1 614 ? -18.452 0.621 -4.426 1.00 84.81 614 PRO A N 1
ATOM 4975 C CA . PRO A 1 614 ? -17.373 1.306 -3.708 1.00 84.81 614 PRO A CA 1
ATOM 4976 C C . PRO A 1 614 ? -17.144 0.788 -2.276 1.00 84.81 614 PRO A C 1
ATOM 4978 O O . PRO A 1 614 ? -18.069 0.724 -1.469 1.00 84.81 614 PRO A O 1
ATOM 4981 N N . TRP A 1 615 ? -15.892 0.477 -1.928 1.00 83.12 615 TRP A N 1
ATOM 4982 C CA . TRP A 1 615 ? -15.519 -0.090 -0.625 1.00 83.12 615 TRP A CA 1
ATOM 4983 C C . TRP A 1 615 ? -15.155 0.990 0.398 1.00 83.12 615 TRP A C 1
ATOM 4985 O O . TRP A 1 615 ? -13.984 1.217 0.698 1.00 83.12 615 TRP A O 1
ATOM 4995 N N . THR A 1 616 ? -16.140 1.680 0.960 1.00 70.62 616 THR A N 1
ATOM 4996 C CA . THR A 1 616 ? -15.878 2.664 2.028 1.00 70.62 616 THR A CA 1
ATOM 4997 C C . THR A 1 616 ? -15.487 1.992 3.351 1.00 70.62 616 THR A C 1
ATOM 4999 O O . THR A 1 616 ? -14.599 2.469 4.053 1.00 70.62 616 THR A O 1
ATOM 5002 N N . ILE A 1 617 ? -16.069 0.826 3.637 1.00 59.81 617 ILE A N 1
ATOM 5003 C CA . ILE A 1 617 ? -15.939 0.089 4.905 1.00 59.81 617 ILE A CA 1
ATOM 5004 C C . ILE A 1 617 ? -14.543 -0.517 5.164 1.00 59.81 617 ILE A C 1
ATOM 5006 O O . ILE A 1 617 ? -14.177 -0.769 6.308 1.00 59.81 617 ILE A O 1
ATOM 5010 N N . ILE A 1 618 ? -13.710 -0.734 4.133 1.00 64.88 618 ILE A N 1
ATOM 5011 C CA . ILE A 1 618 ? -12.358 -1.312 4.326 1.00 64.88 618 ILE A CA 1
ATOM 5012 C C . ILE A 1 618 ? -11.400 -0.355 5.044 1.00 64.88 618 ILE A C 1
ATOM 5014 O O . ILE A 1 618 ? -10.347 -0.777 5.512 1.00 64.88 618 ILE A O 1
ATOM 5018 N N . GLN A 1 619 ? -11.762 0.926 5.131 1.00 58.12 619 GLN A N 1
ATOM 5019 C CA . GLN A 1 619 ? -11.003 1.965 5.824 1.00 58.12 619 GLN A CA 1
ATOM 5020 C C . GLN A 1 619 ? -11.227 1.958 7.349 1.00 58.12 619 GLN A C 1
ATOM 5022 O O . GLN A 1 619 ? -10.612 2.763 8.059 1.00 58.12 619 GLN A O 1
ATOM 5027 N N . GLU A 1 620 ? -12.075 1.055 7.849 1.00 54.91 620 GLU A N 1
ATOM 5028 C CA . GLU A 1 620 ? -12.450 0.915 9.256 1.00 54.91 620 GLU A CA 1
ATOM 5029 C C . GLU A 1 620 ? -11.667 -0.239 9.921 1.00 54.91 620 GLU A C 1
ATOM 5031 O O . GLU A 1 620 ? -11.550 -1.342 9.378 1.00 54.91 620 GLU A O 1
ATOM 5036 N N . SER A 1 621 ? -11.092 0.009 11.103 1.00 49.31 621 SER A N 1
ATOM 5037 C CA . SER A 1 621 ? -10.363 -0.988 11.901 1.00 49.31 621 SER A CA 1
ATOM 5038 C C . SER A 1 621 ? -11.334 -1.947 12.621 1.00 49.31 621 SER A C 1
ATOM 5040 O O . SER A 1 621 ? -12.480 -1.593 12.873 1.00 49.31 621 SER A O 1
ATOM 5042 N N . GLY A 1 622 ? -10.890 -3.180 12.924 1.00 47.44 622 GLY A N 1
ATOM 5043 C CA . GLY A 1 622 ? -11.626 -4.397 13.355 1.00 47.44 622 GLY A CA 1
ATOM 5044 C C . GLY A 1 622 ? -12.751 -4.369 14.412 1.00 47.44 622 GLY A C 1
ATOM 5045 O O . GLY A 1 622 ? -13.218 -5.434 14.804 1.00 47.44 622 GLY A O 1
ATOM 5046 N N . PHE A 1 623 ? -13.242 -3.215 14.846 1.00 54.25 623 PHE A N 1
ATOM 5047 C CA . PHE A 1 623 ? -14.413 -3.064 15.711 1.00 54.25 623 PHE A CA 1
ATOM 5048 C C . PHE A 1 623 ? -15.735 -3.398 15.002 1.00 54.25 623 PHE A C 1
ATOM 5050 O O . PHE A 1 623 ? -16.730 -3.680 15.669 1.00 54.25 623 PHE A O 1
ATOM 5057 N N . SER A 1 624 ? -15.751 -3.420 13.662 1.00 53.31 624 SER A N 1
ATOM 5058 C CA . SER A 1 624 ? -16.980 -3.555 12.867 1.00 53.31 624 SER A CA 1
ATOM 5059 C C . SER A 1 624 ? -17.771 -4.831 13.164 1.00 53.31 624 SER A C 1
ATOM 5061 O O . SER A 1 624 ? -18.978 -4.748 13.256 1.00 53.31 624 SER A O 1
ATOM 5063 N N . GLY A 1 625 ? -17.160 -5.994 13.429 1.00 61.88 625 GLY A N 1
ATOM 5064 C CA . GLY A 1 625 ? -17.934 -7.210 13.749 1.00 61.88 625 GLY A CA 1
ATOM 5065 C C . GLY A 1 625 ? -18.744 -7.094 15.051 1.00 61.88 625 GLY A C 1
ATOM 5066 O O . GLY A 1 625 ? -19.924 -7.444 15.096 1.00 61.88 625 GLY A O 1
ATOM 5067 N N . VAL A 1 626 ? -18.127 -6.545 16.102 1.00 73.81 626 VAL A N 1
ATOM 5068 C CA . VAL A 1 626 ? -18.782 -6.304 17.399 1.00 73.81 626 VAL A CA 1
ATOM 5069 C C . VAL A 1 626 ? -19.786 -5.157 17.278 1.00 73.81 626 VAL A C 1
ATOM 5071 O O . VAL A 1 626 ? -20.927 -5.299 17.708 1.00 73.81 626 VAL A O 1
ATOM 5074 N N . LEU A 1 627 ? -19.408 -4.049 16.630 1.00 71.06 627 LEU A N 1
ATOM 5075 C CA . LEU A 1 627 ? -20.290 -2.901 16.396 1.00 71.06 627 LEU A CA 1
ATOM 5076 C C . LEU A 1 627 ? -21.470 -3.246 15.482 1.00 71.06 627 LEU A C 1
ATOM 5078 O O . LEU A 1 627 ? -22.580 -2.801 15.746 1.00 71.06 627 LEU A O 1
ATOM 5082 N N . HIS A 1 628 ? -21.266 -4.079 14.465 1.00 70.56 628 HIS A N 1
ATOM 5083 C CA . HIS A 1 628 ? -22.306 -4.593 13.581 1.00 70.56 628 HIS A CA 1
ATOM 5084 C C . HIS A 1 628 ? -23.256 -5.498 14.356 1.00 70.56 628 HIS A C 1
ATOM 5086 O O . HIS A 1 628 ? -24.465 -5.338 14.244 1.00 70.56 628 HIS A O 1
ATOM 5092 N N . GLN A 1 629 ? -22.741 -6.404 15.194 1.00 82.12 629 GLN A N 1
ATOM 5093 C CA . GLN A 1 629 ? -23.583 -7.230 16.058 1.00 82.12 629 GLN A CA 1
ATOM 5094 C C . GLN A 1 629 ? -24.409 -6.373 17.035 1.00 82.12 629 GLN A C 1
ATOM 5096 O O . GLN A 1 629 ? -25.594 -6.641 17.217 1.00 82.12 629 GLN A O 1
ATOM 5101 N N . ILE A 1 630 ? -23.832 -5.302 17.593 1.00 83.00 630 ILE A N 1
ATOM 5102 C CA . ILE A 1 630 ? -24.570 -4.318 18.401 1.00 83.00 630 ILE A CA 1
ATOM 5103 C C . ILE A 1 630 ? -25.640 -3.608 17.548 1.00 83.00 630 ILE A C 1
ATOM 5105 O O . ILE A 1 630 ? -26.802 -3.522 17.947 1.00 83.00 630 ILE A O 1
ATOM 5109 N N . ALA A 1 631 ? -25.278 -3.158 16.345 1.00 75.38 631 ALA A N 1
ATOM 5110 C CA . ALA A 1 631 ? -26.142 -2.427 15.417 1.00 75.38 631 ALA A CA 1
ATOM 5111 C C . ALA A 1 631 ? -27.209 -3.291 14.721 1.00 75.38 631 ALA A C 1
ATOM 5113 O O . ALA A 1 631 ? -28.167 -2.747 14.176 1.00 75.38 631 ALA A O 1
ATOM 5114 N N . LYS A 1 632 ? -27.116 -4.631 14.769 1.00 75.19 632 LYS A N 1
ATOM 5115 C CA . LYS A 1 632 ? -28.202 -5.530 14.325 1.00 75.19 632 LYS A CA 1
ATOM 5116 C C . LYS A 1 632 ? -29.503 -5.257 15.076 1.00 75.19 632 LYS A C 1
ATOM 5118 O O . LYS A 1 632 ? -30.583 -5.567 14.569 1.00 75.19 632 LYS A O 1
ATOM 5123 N N . THR A 1 633 ? -29.415 -4.666 16.267 1.00 68.56 633 THR A N 1
ATOM 5124 C CA . THR A 1 633 ? -30.575 -4.119 16.963 1.00 68.56 633 THR A CA 1
ATOM 5125 C C . THR A 1 633 ? -31.084 -2.892 16.192 1.00 68.56 633 THR A C 1
ATOM 5127 O O . THR A 1 633 ? -30.504 -1.815 16.219 1.00 68.56 633 THR A O 1
ATOM 5130 N N . LYS A 1 634 ? -32.170 -3.067 15.426 1.00 64.81 634 LYS A N 1
ATOM 5131 C CA . LYS A 1 634 ? -32.711 -2.046 14.502 1.00 64.81 634 LYS A CA 1
ATOM 5132 C C . LYS A 1 634 ? -33.366 -0.839 15.193 1.00 64.81 634 LYS A C 1
ATOM 5134 O O . LYS A 1 634 ? -33.967 -0.008 14.518 1.00 64.81 634 LYS A O 1
ATOM 5139 N N . VAL A 1 635 ? -33.310 -0.765 16.520 1.00 84.81 635 VAL A N 1
ATOM 5140 C CA . VAL A 1 635 ? -33.987 0.253 17.324 1.00 84.81 635 VAL A CA 1
ATOM 5141 C C . VAL A 1 635 ? -32.940 1.059 18.073 1.00 84.81 635 VAL A C 1
ATOM 5143 O O . VAL A 1 635 ? -32.058 0.504 18.722 1.00 84.81 635 VAL A O 1
ATOM 5146 N N . THR A 1 636 ? -33.030 2.379 17.973 1.00 87.19 636 THR A N 1
ATOM 5147 C CA . THR A 1 636 ? -32.102 3.298 18.634 1.00 87.19 636 THR A CA 1
ATOM 5148 C C . THR A 1 636 ? -32.722 3.896 19.891 1.00 87.19 636 THR A C 1
ATOM 5150 O O . THR A 1 636 ? -33.946 3.970 20.024 1.00 87.19 636 THR A O 1
ATOM 5153 N N . LEU A 1 637 ? -31.893 4.398 20.804 1.00 89.25 637 LEU A N 1
ATOM 5154 C CA . LEU A 1 637 ? -32.350 5.069 22.019 1.00 89.25 637 LEU A CA 1
ATOM 5155 C C . LEU A 1 637 ? -33.283 6.246 21.711 1.00 89.25 637 LEU A C 1
ATOM 5157 O O . LEU A 1 637 ? -34.290 6.411 22.390 1.00 89.25 637 LEU A O 1
ATOM 5161 N N . GLY A 1 638 ? -33.012 7.020 20.653 1.00 81.06 638 GLY A N 1
ATOM 5162 C CA . GLY A 1 638 ? -33.887 8.117 20.223 1.00 81.06 638 GLY A CA 1
ATOM 5163 C C . GLY A 1 638 ? -35.272 7.660 19.748 1.00 81.06 638 GLY A C 1
ATOM 5164 O O . GLY A 1 638 ? -36.213 8.456 19.712 1.00 81.06 638 GLY A O 1
ATOM 5165 N N . THR A 1 639 ? -35.426 6.376 19.410 1.00 86.94 639 THR A N 1
ATOM 5166 C CA . THR A 1 639 ? -36.730 5.771 19.109 1.00 86.94 639 THR A CA 1
ATOM 5167 C C . THR A 1 639 ? -37.524 5.531 20.394 1.00 86.94 639 THR A C 1
ATOM 5169 O O . THR A 1 639 ? -38.716 5.825 20.418 1.00 86.94 639 THR A O 1
ATOM 5172 N N . LEU A 1 640 ? -36.860 5.083 21.467 1.00 88.75 640 LEU A N 1
ATOM 5173 C CA . LEU A 1 640 ? -37.477 4.664 22.735 1.00 88.75 640 LEU A CA 1
ATOM 5174 C C . LEU A 1 640 ? -37.588 5.778 23.789 1.00 88.75 640 LEU A C 1
ATOM 5176 O O . LEU A 1 640 ? -38.415 5.690 24.701 1.00 88.75 640 LEU A O 1
ATOM 5180 N N . ALA A 1 641 ? -36.764 6.818 23.686 1.00 87.94 641 ALA A N 1
ATOM 5181 C CA . ALA A 1 641 ? -36.670 7.891 24.665 1.00 87.94 641 ALA A CA 1
ATOM 5182 C C . ALA A 1 641 ? -36.528 9.272 24.004 1.00 87.94 641 ALA A C 1
ATOM 5184 O O . ALA A 1 641 ? -35.997 9.412 22.901 1.00 87.94 641 ALA A O 1
ATOM 5185 N N . PHE A 1 642 ? -37.001 10.301 24.699 1.00 84.88 642 PHE A N 1
ATOM 5186 C CA . PHE A 1 642 ? -36.676 11.701 24.455 1.00 84.88 642 PHE A CA 1
ATOM 5187 C C . PHE A 1 642 ? -35.360 12.049 25.157 1.00 84.88 642 PHE A C 1
ATOM 5189 O O . PHE A 1 642 ? -35.107 11.582 26.266 1.00 84.88 642 PHE A O 1
ATOM 5196 N N . LEU A 1 643 ? -34.515 12.851 24.504 1.00 85.81 643 LEU A N 1
ATOM 5197 C CA . LEU A 1 643 ? -33.219 13.282 25.030 1.00 85.81 643 LEU A CA 1
ATOM 5198 C C . LEU A 1 643 ? -33.086 14.797 24.885 1.00 85.81 643 LEU A C 1
ATOM 5200 O O . LEU A 1 643 ? -33.254 15.307 23.774 1.00 85.81 643 LEU A O 1
ATOM 5204 N N . ALA A 1 644 ? -32.735 15.485 25.971 1.00 76.88 644 ALA A N 1
ATOM 5205 C CA . ALA A 1 644 ? -32.607 16.943 26.014 1.00 76.88 644 ALA A CA 1
ATOM 5206 C C . ALA A 1 644 ? -31.465 17.404 26.942 1.00 76.88 644 ALA A C 1
ATOM 5208 O O . ALA A 1 644 ? -30.956 16.626 27.752 1.00 76.88 644 ALA A O 1
ATOM 5209 N N . ARG A 1 645 ? -31.063 18.677 26.807 1.00 72.44 645 ARG A N 1
ATOM 5210 C CA . ARG A 1 645 ? -30.180 19.396 27.747 1.00 72.44 645 ARG A CA 1
ATOM 5211 C C . ARG A 1 645 ? -31.024 20.272 28.668 1.00 72.44 645 ARG A C 1
ATOM 5213 O O . ARG A 1 645 ? -32.057 20.767 28.228 1.00 72.44 645 ARG A O 1
ATOM 5220 N N . LYS A 1 646 ? -30.566 20.527 29.898 1.00 60.66 646 LYS A N 1
ATOM 5221 C CA . LYS A 1 646 ? -31.328 21.341 30.861 1.00 60.66 646 LYS A CA 1
ATOM 5222 C C . LYS A 1 646 ? -31.508 22.815 30.443 1.00 60.66 646 LYS A C 1
ATOM 5224 O O . LYS A 1 646 ? -32.535 23.395 30.761 1.00 60.66 646 LYS A O 1
ATOM 5229 N N . GLU A 1 647 ? -30.594 23.417 29.681 1.00 50.22 647 GLU A N 1
ATOM 5230 C CA . GLU A 1 647 ? -30.826 24.760 29.093 1.00 50.22 647 GLU A CA 1
ATOM 5231 C C . GLU A 1 647 ? -31.961 24.789 28.047 1.00 50.22 647 GLU A C 1
ATOM 5233 O O . GLU A 1 647 ? -32.505 25.850 27.779 1.00 50.22 647 GLU A O 1
ATOM 5238 N N . GLY A 1 648 ? -32.380 23.629 27.529 1.00 44.12 648 GLY A N 1
ATOM 5239 C CA . GLY A 1 648 ? -33.644 23.438 26.801 1.00 44.12 648 GLY A CA 1
ATOM 5240 C C . GLY A 1 648 ? -34.723 22.753 27.650 1.00 44.12 648 GLY A C 1
ATOM 5241 O O . GLY A 1 648 ? -35.676 22.209 27.112 1.00 44.12 648 GLY A O 1
ATOM 5242 N N . ALA A 1 649 ? -34.553 22.706 28.975 1.00 42.06 649 ALA A N 1
ATOM 5243 C CA . ALA A 1 649 ? -35.533 22.187 29.930 1.00 42.06 649 ALA A CA 1
ATOM 5244 C C . ALA A 1 649 ? -36.287 23.307 30.671 1.00 42.06 649 ALA A C 1
ATOM 5246 O O . ALA A 1 649 ? -37.157 23.010 31.481 1.00 42.06 649 ALA A O 1
ATOM 5247 N N . GLU A 1 650 ? -36.030 24.584 30.377 1.00 39.03 650 GLU A N 1
ATOM 5248 C CA . GLU A 1 650 ? -37.079 25.609 30.533 1.00 39.03 650 GLU A CA 1
ATOM 5249 C C . GLU A 1 650 ? -38.088 25.516 29.372 1.00 39.03 650 GLU A C 1
ATOM 5251 O O . GLU A 1 650 ? -39.284 25.666 29.588 1.00 39.03 650 GLU A O 1
ATOM 5256 N N . GLU A 1 651 ? -37.647 25.030 28.205 1.00 37.31 651 GLU A N 1
ATOM 5257 C CA . GLU A 1 651 ? -38.488 24.364 27.194 1.00 37.31 651 GLU A CA 1
ATOM 5258 C C . GLU A 1 651 ? -38.785 22.895 27.571 1.00 37.31 651 GLU A C 1
ATOM 5260 O O . GLU A 1 651 ? -39.135 22.080 26.718 1.00 37.31 651 GLU A O 1
ATOM 5265 N N . ALA A 1 652 ? -38.692 22.512 28.858 1.00 40.50 652 ALA A N 1
ATOM 5266 C CA . ALA A 1 652 ? -39.214 21.212 29.274 1.00 40.50 652 ALA A CA 1
ATOM 5267 C C . ALA A 1 652 ? -40.717 21.150 29.041 1.00 40.50 652 ALA A C 1
ATOM 5269 O O . ALA A 1 652 ? -41.173 20.041 28.778 1.00 40.50 652 ALA A O 1
ATOM 5270 N N . GLU A 1 653 ? -41.421 22.305 29.035 1.00 37.06 653 GLU A N 1
ATOM 5271 C CA . GLU A 1 653 ? -42.787 22.495 28.498 1.00 37.06 653 GLU A CA 1
ATOM 5272 C C . GLU A 1 653 ? -42.985 21.902 27.095 1.00 37.06 653 GLU A C 1
ATOM 5274 O O . GLU A 1 653 ? -44.097 21.488 26.773 1.00 37.06 653 GLU A O 1
ATOM 5279 N N . GLU A 1 654 ? -41.911 21.695 26.333 1.00 39.31 654 GLU A N 1
ATOM 5280 C CA . GLU A 1 654 ? -41.897 21.054 25.019 1.00 39.31 654 GLU A CA 1
ATOM 5281 C C . GLU A 1 654 ? -41.034 19.773 24.953 1.00 39.31 654 GLU A C 1
ATOM 5283 O O . GLU A 1 654 ? -40.542 19.393 23.888 1.00 39.31 654 GLU A O 1
ATOM 5288 N N . ILE A 1 655 ? -40.905 18.998 26.042 1.00 40.00 655 ILE A N 1
ATOM 5289 C CA . ILE A 1 655 ? -40.549 17.570 25.906 1.00 40.00 655 ILE A CA 1
ATOM 5290 C C . ILE A 1 655 ? -41.777 16.836 25.353 1.00 40.00 655 ILE A C 1
ATOM 5292 O O . ILE A 1 655 ? -42.579 16.256 26.082 1.00 40.00 655 ILE A O 1
ATOM 5296 N N . GLY A 1 656 ? -41.909 16.886 24.028 1.00 39.69 656 GLY A N 1
ATOM 5297 C CA . GLY A 1 656 ? -42.891 16.152 23.242 1.00 39.69 656 GLY A CA 1
ATOM 5298 C C . GLY A 1 656 ? -43.977 17.044 22.655 1.00 39.69 656 GLY A C 1
ATOM 5299 O O . GLY A 1 656 ? -45.064 17.122 23.207 1.00 39.69 656 GLY A O 1
ATOM 5300 N N . THR A 1 657 ? -43.721 17.626 21.486 1.00 35.16 657 THR A N 1
ATOM 5301 C CA . THR A 1 657 ? -44.773 17.970 20.525 1.00 35.16 657 THR A CA 1
ATOM 5302 C C . THR A 1 657 ? -44.639 17.061 19.301 1.00 35.16 657 THR A C 1
ATOM 5304 O O . THR A 1 657 ? -43.931 17.347 18.343 1.00 35.16 657 THR A O 1
ATOM 5307 N N . GLU A 1 658 ? -45.356 15.937 19.313 1.00 41.00 658 GLU A N 1
ATOM 5308 C CA . GLU A 1 658 ? -45.964 15.416 18.085 1.00 41.00 658 GLU A CA 1
ATOM 5309 C C . GLU A 1 658 ? -47.436 15.853 18.152 1.00 41.00 658 GLU A C 1
ATOM 5311 O O . GLU A 1 658 ? -48.148 15.484 19.079 1.00 41.00 658 GLU A O 1
ATOM 5316 N N . ASN A 1 659 ? -47.882 16.691 17.209 1.00 35.75 659 ASN A N 1
ATOM 5317 C CA . ASN A 1 659 ? -49.255 17.226 17.104 1.00 35.75 659 ASN A CA 1
ATOM 5318 C C . ASN A 1 659 ? -49.715 18.278 18.145 1.00 35.75 659 ASN A C 1
ATOM 5320 O O . ASN A 1 659 ? -50.917 18.463 18.324 1.00 35.75 659 ASN A O 1
ATOM 5324 N N . GLY A 1 660 ? -48.807 19.030 18.776 1.00 36.91 660 GLY A N 1
ATOM 5325 C CA . GLY A 1 660 ? -49.179 20.258 19.506 1.00 36.91 660 GLY A CA 1
ATOM 5326 C C . GLY A 1 660 ? -49.808 20.074 20.896 1.00 36.91 660 GLY A C 1
ATOM 5327 O O . GLY A 1 660 ? -50.419 21.008 21.408 1.00 36.91 660 GLY A O 1
ATOM 5328 N N . THR A 1 661 ? -49.652 18.911 21.531 1.00 35.91 661 THR A N 1
ATOM 5329 C CA . THR A 1 661 ? -49.985 18.702 22.953 1.00 35.91 661 THR A CA 1
ATOM 5330 C C . THR A 1 661 ? -48.721 18.657 23.805 1.00 35.91 661 THR A C 1
ATOM 5332 O O . THR A 1 661 ? -47.873 17.803 23.579 1.00 35.91 661 THR A O 1
ATOM 5335 N N . THR A 1 662 ? -48.603 19.552 24.788 1.00 34.72 662 THR A N 1
ATOM 5336 C CA . THR A 1 662 ? -47.477 19.636 25.732 1.00 34.72 662 THR A CA 1
ATOM 5337 C C . THR A 1 662 ? -47.522 18.487 26.751 1.00 34.72 662 THR A C 1
ATOM 5339 O O . THR A 1 662 ? -48.485 18.326 27.502 1.00 34.72 662 THR A O 1
ATOM 5342 N N . HIS A 1 663 ? -46.481 17.647 26.774 1.00 46.38 663 HIS A N 1
ATOM 5343 C CA . HIS A 1 663 ? -46.396 16.440 27.613 1.00 46.38 663 HIS A CA 1
ATOM 5344 C C . HIS A 1 663 ? -45.601 16.631 28.924 1.00 46.38 663 HIS A C 1
ATOM 5346 O O . HIS A 1 663 ? -45.230 15.651 29.578 1.00 46.38 663 HIS A O 1
ATOM 5352 N N . THR A 1 664 ? -45.397 17.875 29.368 1.00 39.31 664 THR A N 1
ATOM 5353 C CA . THR A 1 664 ? -44.633 18.241 30.581 1.00 39.31 664 THR A CA 1
ATOM 5354 C C . THR A 1 664 ? -45.062 17.571 31.871 1.00 39.31 664 THR A C 1
ATOM 5356 O O . THR A 1 664 ? -44.306 17.519 32.835 1.00 39.31 664 THR A O 1
ATOM 5359 N N . SER A 1 665 ? -46.286 17.070 31.911 1.00 43.28 665 SER A N 1
ATOM 5360 C CA . SER A 1 665 ? -46.907 16.479 33.088 1.00 43.28 665 SER A CA 1
ATOM 5361 C C . SER A 1 665 ? -46.682 14.961 33.219 1.00 43.28 665 SER A C 1
ATOM 5363 O O . SER A 1 665 ? -47.196 14.368 34.163 1.00 43.28 665 SER A O 1
ATOM 5365 N N . ILE A 1 666 ? -45.936 14.309 32.307 1.00 46.59 666 ILE A N 1
ATOM 5366 C CA . ILE A 1 666 ? -45.990 12.836 32.146 1.00 46.59 666 ILE A CA 1
ATOM 5367 C C . ILE A 1 666 ? -44.722 12.074 32.590 1.00 46.59 666 ILE A C 1
ATOM 5369 O O . ILE A 1 666 ? -44.813 10.883 32.883 1.00 46.59 666 ILE A O 1
ATOM 5373 N N . CYS A 1 667 ? -43.548 12.702 32.720 1.00 56.50 667 CYS A N 1
ATOM 5374 C CA . CYS A 1 667 ? -42.335 11.982 33.154 1.00 56.50 667 CYS A CA 1
ATOM 5375 C C . CYS A 1 667 ? -42.071 12.123 34.659 1.00 56.50 667 CYS A C 1
ATOM 5377 O O . CYS A 1 667 ? -41.366 13.029 35.090 1.00 56.50 667 CYS A O 1
ATOM 5379 N N . GLN A 1 668 ? -42.617 11.192 35.448 1.00 62.06 668 GLN A N 1
ATOM 5380 C CA . GLN A 1 668 ? -42.354 11.080 36.893 1.00 62.06 668 GLN A CA 1
ATOM 5381 C C . GLN A 1 668 ? -40.911 10.637 37.213 1.00 62.06 668 GLN A C 1
ATOM 5383 O O . GLN A 1 668 ? -40.397 10.953 38.282 1.00 62.06 668 GLN A O 1
ATOM 5388 N N . GLU A 1 669 ? -40.253 9.930 36.289 1.00 77.00 669 GLU A N 1
ATOM 5389 C CA . GLU A 1 669 ? -38.881 9.430 36.430 1.00 77.00 669 GLU A CA 1
ATOM 5390 C C . GLU A 1 669 ? -38.098 9.624 35.124 1.00 77.00 669 GLU A C 1
ATOM 5392 O O . GLU A 1 669 ? -38.613 9.361 34.032 1.00 77.00 669 GLU A O 1
ATOM 5397 N N . PHE A 1 670 ? -36.838 10.049 35.224 1.00 86.06 670 PHE A N 1
ATOM 5398 C CA . PHE A 1 670 ? -35.939 10.218 34.081 1.00 86.06 670 PHE A CA 1
ATOM 5399 C C . PHE A 1 670 ? -34.508 9.804 34.438 1.00 86.06 670 PHE A C 1
ATOM 5401 O O . PHE A 1 670 ? -34.124 9.775 35.610 1.00 86.06 670 PHE A O 1
ATOM 5408 N N . LEU A 1 671 ? -33.699 9.488 33.423 1.00 88.94 671 LEU A N 1
ATOM 5409 C CA . LEU A 1 671 ? -32.263 9.280 33.604 1.00 88.94 671 LEU A CA 1
ATOM 5410 C C . LEU A 1 671 ? -31.511 10.584 33.381 1.00 88.94 671 LEU A C 1
ATOM 5412 O O . LEU A 1 671 ? -31.855 11.353 32.485 1.00 88.94 671 LEU A O 1
ATOM 5416 N N . PHE A 1 672 ? -30.447 10.797 34.144 1.00 87.56 672 PHE A N 1
ATOM 5417 C CA . PHE A 1 672 ? -29.534 11.909 33.933 1.00 87.56 672 PHE A CA 1
ATOM 5418 C C . PHE A 1 672 ? -28.073 11.460 33.945 1.00 87.56 672 PHE A C 1
ATOM 5420 O O . PHE A 1 672 ? -27.697 10.499 34.621 1.00 87.56 672 PHE A O 1
ATOM 5427 N N . SER A 1 673 ? -27.241 12.179 33.196 1.00 85.75 673 SER A N 1
ATOM 5428 C CA . SER A 1 673 ? -25.781 12.101 33.268 1.00 85.75 673 SER A CA 1
ATOM 5429 C C . SER A 1 673 ? -25.190 13.482 32.975 1.00 85.75 673 SER A C 1
ATOM 5431 O O . SER A 1 673 ? -25.712 14.183 32.101 1.00 85.75 673 SER A O 1
ATOM 5433 N N . PRO A 1 674 ? -24.076 13.868 33.624 1.00 84.69 674 PRO A N 1
ATOM 5434 C CA . PRO A 1 674 ? -23.303 15.026 33.196 1.00 84.69 674 PRO A CA 1
ATOM 5435 C C . PRO A 1 674 ? -22.879 14.902 31.732 1.00 84.69 674 PRO A C 1
ATOM 5437 O O . PRO A 1 674 ? -22.644 13.787 31.265 1.00 84.69 674 PRO A O 1
ATOM 5440 N N . GLU A 1 675 ? -22.704 16.029 31.030 1.00 81.56 675 GLU A N 1
ATOM 5441 C CA . GLU A 1 675 ? -22.195 16.053 29.642 1.00 81.56 675 GLU A CA 1
ATOM 5442 C C . GLU A 1 675 ? -20.848 15.340 29.513 1.00 81.56 675 GLU A C 1
ATOM 5444 O O . GLU A 1 675 ? -20.542 14.771 28.469 1.00 81.56 675 GLU A O 1
ATOM 5449 N N . THR A 1 676 ? -20.039 15.348 30.577 1.00 80.94 676 THR A N 1
ATOM 5450 C CA . THR A 1 676 ? -18.762 14.638 30.590 1.00 80.94 676 THR A CA 1
ATOM 5451 C C . THR A 1 676 ? -18.604 13.724 31.794 1.00 80.94 676 THR A C 1
ATOM 5453 O O . THR A 1 676 ? -18.824 14.137 32.931 1.00 80.94 676 THR A O 1
ATOM 5456 N N . ALA A 1 677 ? -18.169 12.484 31.564 1.00 78.69 677 ALA A N 1
ATOM 5457 C CA . ALA A 1 677 ? -17.901 11.523 32.633 1.00 78.69 677 ALA A CA 1
ATOM 5458 C C . ALA A 1 677 ? -16.738 10.589 32.275 1.00 78.69 677 ALA A C 1
ATOM 5460 O O . ALA A 1 677 ? -16.535 10.253 31.116 1.00 78.69 677 ALA A O 1
ATOM 5461 N N . ARG A 1 678 ? -15.969 10.137 33.274 1.00 74.19 678 ARG A N 1
ATOM 5462 C CA . ARG A 1 678 ? -14.888 9.146 33.064 1.00 74.19 678 ARG A CA 1
ATOM 5463 C C . ARG A 1 678 ? -15.415 7.738 32.767 1.00 74.19 678 ARG A C 1
ATOM 5465 O O . ARG A 1 678 ? -14.703 6.930 32.191 1.00 74.19 678 ARG A O 1
ATOM 5472 N N . VAL A 1 679 ? -16.640 7.449 33.193 1.00 78.81 679 VAL A N 1
ATOM 5473 C CA . VAL A 1 679 ? -17.331 6.169 33.004 1.00 78.81 679 VAL A CA 1
ATOM 5474 C C . VAL A 1 679 ? -18.814 6.433 32.754 1.00 78.81 679 VAL A C 1
ATOM 5476 O O . VAL A 1 679 ? -19.323 7.485 33.154 1.00 78.81 679 VAL A O 1
ATOM 5479 N N . ASN A 1 680 ? -19.506 5.485 32.122 1.00 82.94 680 ASN A N 1
ATOM 5480 C CA . ASN A 1 680 ? -20.962 5.530 31.986 1.00 82.94 680 ASN A CA 1
ATOM 5481 C C . ASN A 1 680 ? -21.601 5.553 33.378 1.00 82.94 680 ASN A C 1
ATOM 5483 O O . ASN A 1 680 ? -21.297 4.707 34.221 1.00 82.94 680 ASN A O 1
ATOM 5487 N N . ASN A 1 681 ? -22.416 6.574 33.640 1.00 80.44 681 ASN A N 1
ATOM 5488 C CA . ASN A 1 681 ? -22.970 6.817 34.967 1.00 80.44 681 ASN A CA 1
ATOM 5489 C C . ASN A 1 681 ? -24.342 7.497 34.882 1.00 80.44 681 ASN A C 1
ATOM 5491 O O . ASN A 1 681 ? -24.549 8.581 35.423 1.00 80.44 681 ASN A O 1
ATOM 5495 N N . PHE A 1 682 ? -25.255 6.864 34.149 1.00 89.69 682 PHE A N 1
ATOM 5496 C CA . PHE A 1 682 ? -26.638 7.302 34.010 1.00 89.69 682 PHE A CA 1
ATOM 5497 C C . PHE A 1 682 ? -27.430 6.907 35.262 1.00 89.69 682 PHE A C 1
ATOM 5499 O O . PHE A 1 682 ? -27.536 5.719 35.593 1.00 89.69 682 PHE A O 1
ATOM 5506 N N . HIS A 1 683 ? -27.988 7.893 35.959 1.00 86.12 683 HIS A N 1
ATOM 5507 C CA . HIS A 1 683 ? -28.741 7.704 37.204 1.00 86.12 683 HIS A CA 1
ATOM 5508 C C . HIS A 1 683 ? -30.204 8.046 37.020 1.00 86.12 683 HIS A C 1
ATOM 5510 O O . HIS A 1 683 ? -30.525 8.988 36.305 1.00 86.12 683 HIS A O 1
ATOM 5516 N N . LEU A 1 684 ? -31.077 7.326 37.716 1.00 85.19 684 LEU A N 1
ATOM 5517 C CA . LEU A 1 684 ? -32.483 7.686 37.820 1.00 85.19 684 LEU A CA 1
ATOM 5518 C C . LEU A 1 684 ? -32.666 8.853 38.797 1.00 85.19 684 LEU A C 1
ATOM 5520 O O . LEU A 1 684 ? -32.072 8.854 39.877 1.00 85.19 684 LEU A O 1
ATOM 5524 N N . GLN A 1 685 ? -33.500 9.821 38.430 1.00 76.06 685 GLN A N 1
ATOM 5525 C CA . GLN A 1 685 ? -33.852 10.973 39.252 1.00 76.06 685 GLN A CA 1
ATOM 5526 C C . GLN A 1 685 ? -35.327 11.340 39.039 1.00 76.06 685 GLN A C 1
ATOM 5528 O O . GLN A 1 685 ? -35.847 11.239 37.931 1.00 76.06 685 GLN A O 1
ATOM 5533 N N . GLY A 1 686 ? -35.997 11.756 40.119 1.00 61.88 686 GLY A N 1
ATOM 5534 C CA . GLY A 1 686 ? -37.410 12.168 40.101 1.00 61.88 686 GLY A CA 1
ATOM 5535 C C . GLY A 1 686 ? -37.637 13.681 40.214 1.00 61.88 686 GLY A C 1
ATOM 5536 O O . GLY A 1 686 ? -38.774 14.130 40.190 1.00 61.88 686 GLY A O 1
ATOM 5537 N N . ASP A 1 687 ? -36.571 14.475 40.366 1.00 65.25 687 ASP A N 1
ATOM 5538 C CA . ASP A 1 687 ? -36.644 15.930 40.563 1.00 65.25 687 ASP A CA 1
ATOM 5539 C C . ASP A 1 687 ? -35.616 16.668 39.686 1.00 65.25 687 ASP A C 1
ATOM 5541 O O . ASP A 1 687 ? -34.398 16.549 39.889 1.00 65.25 687 ASP A O 1
ATOM 5545 N N . LEU A 1 688 ? -36.127 17.436 38.716 1.00 62.31 688 LEU A N 1
ATOM 5546 C CA . LEU A 1 688 ? -35.370 18.258 37.759 1.00 62.31 688 LEU A CA 1
ATOM 5547 C C . LEU A 1 688 ? -34.619 19.427 38.429 1.00 62.31 688 LEU A C 1
ATOM 5549 O O . LEU A 1 688 ? -33.637 19.934 37.875 1.00 62.31 688 LEU A O 1
ATOM 5553 N N . GLY A 1 689 ? -35.028 19.843 39.633 1.00 58.56 689 GLY A N 1
ATOM 5554 C CA . GLY A 1 689 ? -34.439 20.972 40.359 1.00 58.56 689 GLY A CA 1
ATOM 5555 C C . GLY A 1 689 ? -32.970 20.772 40.750 1.00 58.56 689 GLY A C 1
ATOM 5556 O O . GLY A 1 689 ? -32.243 21.747 40.921 1.00 58.56 689 GLY A O 1
ATOM 5557 N N . LYS A 1 690 ? -32.497 19.520 40.826 1.00 62.94 690 LYS A N 1
ATOM 5558 C CA . LYS A 1 690 ? -31.144 19.159 41.301 1.00 62.94 690 LYS A CA 1
ATOM 5559 C C . LYS A 1 690 ? -30.098 18.937 40.197 1.00 62.94 690 LYS A C 1
ATOM 5561 O O . LYS A 1 690 ? -29.002 18.469 40.490 1.00 62.94 690 LYS A O 1
ATOM 5566 N N . ILE A 1 691 ? -30.428 19.245 38.945 1.00 67.69 691 ILE A N 1
ATOM 5567 C CA . ILE A 1 691 ? -29.610 18.933 37.759 1.00 67.69 691 ILE A CA 1
ATOM 5568 C C . ILE A 1 691 ? -28.898 20.194 37.251 1.00 67.69 691 ILE A C 1
ATOM 5570 O O . ILE A 1 691 ? -29.432 21.293 37.385 1.00 67.69 691 ILE A O 1
ATOM 5574 N N . SER A 1 692 ? -27.712 20.079 36.659 1.00 69.44 692 SER A N 1
ATOM 5575 C CA . SER A 1 692 ? -26.988 21.206 36.057 1.00 69.44 692 SER A CA 1
ATOM 5576 C C . SER A 1 692 ? -27.508 21.555 34.656 1.00 69.44 692 SER A C 1
ATOM 5578 O O . SER A 1 692 ? -28.014 20.701 33.935 1.00 69.44 692 SER A O 1
ATOM 5580 N N . ALA A 1 693 ? -27.326 22.813 34.239 1.00 65.88 693 ALA A N 1
ATOM 5581 C CA . ALA A 1 693 ? -27.648 23.338 32.904 1.00 65.88 693 ALA A CA 1
ATOM 5582 C C . ALA A 1 693 ? -27.091 22.480 31.743 1.00 65.88 693 ALA A C 1
ATOM 5584 O O . ALA A 1 693 ? -27.720 22.338 30.693 1.00 65.88 693 ALA A O 1
ATOM 5585 N N . ARG A 1 694 ? -25.917 21.873 31.960 1.00 70.44 694 ARG A N 1
ATOM 5586 C CA . ARG A 1 694 ? -25.187 21.083 30.958 1.00 70.44 694 ARG A CA 1
ATOM 5587 C C . ARG A 1 694 ? -25.515 19.591 30.974 1.00 70.44 694 ARG A C 1
ATOM 5589 O O . ARG A 1 694 ? -25.018 18.862 30.124 1.00 70.44 694 ARG A O 1
ATOM 5596 N N . ASP A 1 695 ? -26.318 19.115 31.917 1.00 80.94 695 ASP A N 1
ATOM 5597 C CA . ASP A 1 695 ? -26.596 17.684 32.025 1.00 80.94 695 ASP A CA 1
ATOM 5598 C C . ASP A 1 695 ? -27.567 17.221 30.934 1.00 80.94 695 ASP A C 1
ATOM 5600 O O . ASP A 1 695 ? -28.397 17.983 30.424 1.00 80.94 695 ASP A O 1
ATOM 5604 N N . ILE A 1 696 ? -27.453 15.942 30.582 1.00 84.44 696 ILE A N 1
ATOM 5605 C CA . ILE A 1 696 ? -28.330 15.280 29.622 1.00 84.44 696 ILE A CA 1
ATOM 5606 C C . ILE A 1 696 ? -29.413 14.547 30.389 1.00 84.44 696 ILE A C 1
ATOM 5608 O O . ILE A 1 696 ? -29.109 13.758 31.284 1.00 84.44 696 ILE A O 1
ATOM 5612 N N . VAL A 1 697 ? -30.659 14.771 29.983 1.00 86.19 697 VAL A N 1
ATOM 5613 C CA . VAL A 1 697 ? -31.847 14.109 30.522 1.00 86.19 697 VAL A CA 1
ATOM 5614 C C . VAL A 1 697 ? -32.413 13.157 29.472 1.00 86.19 697 VAL A C 1
ATOM 5616 O O . VAL A 1 697 ? -32.498 13.509 28.293 1.00 86.19 697 VAL A O 1
ATOM 5619 N N . ILE A 1 698 ? -32.783 11.946 29.894 1.00 88.56 698 ILE A N 1
ATOM 5620 C CA . ILE A 1 698 ? -33.360 10.894 29.053 1.00 88.56 698 ILE A CA 1
ATOM 5621 C C . ILE A 1 698 ? -34.694 10.454 29.665 1.00 88.56 698 ILE A C 1
ATOM 5623 O O . ILE A 1 698 ? -34.732 9.905 30.766 1.00 88.56 698 ILE A O 1
ATOM 5627 N N . CYS A 1 699 ? -35.776 10.655 28.920 1.00 86.75 699 CYS A N 1
ATOM 5628 C CA . CYS A 1 699 ? -37.144 10.350 29.334 1.00 86.75 699 CYS A CA 1
ATOM 5629 C C . CYS A 1 699 ? -37.749 9.289 28.419 1.00 86.75 699 CYS A C 1
ATOM 5631 O O . CYS A 1 699 ? -37.690 9.421 27.199 1.00 86.75 699 CYS A O 1
ATOM 5633 N N . LYS A 1 700 ? -38.364 8.243 28.971 1.00 87.44 700 LYS A N 1
ATOM 5634 C CA . LYS A 1 700 ? -39.019 7.211 28.156 1.00 87.44 700 LYS A CA 1
ATOM 5635 C C . LYS A 1 700 ? -40.200 7.803 27.362 1.00 87.44 700 LYS A C 1
ATOM 5637 O O . LYS A 1 700 ? -40.979 8.571 27.918 1.00 87.44 700 LYS A O 1
ATOM 5642 N N . LYS A 1 701 ? -40.382 7.418 26.091 1.00 86.56 701 LYS A N 1
ATOM 5643 C CA . LYS A 1 701 ? -41.592 7.781 25.324 1.00 86.56 701 LYS A CA 1
ATOM 5644 C C . LYS A 1 701 ? -42.829 6.996 25.807 1.00 86.56 701 LYS A C 1
ATOM 5646 O O . LYS A 1 701 ? -42.671 5.855 26.247 1.00 86.56 701 LYS A O 1
ATOM 5651 N N . PRO A 1 702 ? -44.061 7.531 25.664 1.00 80.44 702 PRO A N 1
ATOM 5652 C CA . PRO A 1 702 ? -45.283 6.866 26.138 1.00 80.44 702 PRO A CA 1
ATOM 5653 C C . PRO A 1 702 ? -45.502 5.443 25.594 1.00 80.44 702 PRO A C 1
ATOM 5655 O O . PRO A 1 702 ? -45.945 4.569 26.330 1.00 80.44 702 PRO A O 1
ATOM 5658 N N . ASN A 1 703 ? -45.138 5.193 24.331 1.00 83.12 703 ASN A N 1
ATOM 5659 C CA . ASN A 1 703 ? -45.360 3.905 23.655 1.00 83.12 703 ASN A CA 1
ATOM 5660 C C . ASN A 1 703 ? -44.242 2.871 23.877 1.00 83.12 703 ASN A C 1
ATOM 5662 O O . ASN A 1 703 ? -44.332 1.750 23.379 1.00 83.12 703 ASN A O 1
ATOM 5666 N N . THR A 1 704 ? -43.177 3.229 24.593 1.00 89.12 704 THR A N 1
ATOM 5667 C CA . THR A 1 704 ? -42.067 2.313 24.877 1.00 89.12 704 THR A CA 1
ATOM 5668 C C . THR A 1 704 ? -42.489 1.333 25.967 1.00 89.12 704 THR A C 1
ATOM 5670 O O . THR A 1 704 ? -42.819 1.756 27.079 1.00 89.12 704 THR A O 1
ATOM 5673 N N . LYS A 1 705 ? -42.474 0.027 25.673 1.00 90.94 705 LYS A N 1
ATOM 5674 C CA . LYS A 1 705 ? -42.849 -1.018 26.642 1.00 90.94 705 LYS A CA 1
ATOM 5675 C C . LYS A 1 705 ? -41.742 -1.272 27.670 1.00 90.94 705 LYS A C 1
ATOM 5677 O O . LYS A 1 705 ? -42.034 -1.533 28.831 1.00 90.94 705 LYS A O 1
ATOM 5682 N N . GLU A 1 706 ? -40.483 -1.124 27.267 1.00 92.81 706 GLU A N 1
ATOM 5683 C CA . GLU A 1 706 ? -39.307 -1.322 28.111 1.00 92.81 706 GLU A CA 1
ATOM 5684 C C . GLU A 1 706 ? -39.281 -0.356 29.305 1.00 92.81 706 GLU A C 1
ATOM 5686 O O . GLU A 1 706 ? -39.646 0.818 29.208 1.00 92.81 706 GLU A O 1
ATOM 5691 N N . SER A 1 707 ? -38.821 -0.840 30.457 1.00 92.62 707 SER A N 1
ATOM 5692 C CA . SER A 1 707 ? -38.648 -0.027 31.661 1.00 92.62 707 SER A CA 1
ATOM 5693 C C . SER A 1 707 ? -37.481 0.953 31.511 1.00 92.62 707 SER A C 1
ATOM 5695 O O . SER A 1 707 ? -36.450 0.635 30.916 1.00 92.62 707 SER A O 1
ATOM 5697 N N . ILE A 1 708 ? -37.584 2.131 32.133 1.00 91.50 708 ILE A N 1
ATOM 5698 C CA . ILE A 1 708 ? -36.471 3.091 32.192 1.00 91.50 708 ILE A CA 1
ATOM 5699 C C . ILE A 1 708 ? -35.234 2.495 32.890 1.00 91.50 708 ILE A C 1
ATOM 5701 O O . ILE A 1 708 ? -34.106 2.795 32.509 1.00 91.50 708 ILE A O 1
ATOM 5705 N N . HIS A 1 709 ? -35.437 1.566 33.830 1.00 93.25 709 HIS A N 1
ATOM 5706 C CA . HIS A 1 709 ? -34.369 0.829 34.513 1.00 93.25 709 HIS A CA 1
ATOM 5707 C C . HIS A 1 709 ? -33.662 -0.167 33.586 1.00 93.25 709 HIS A C 1
ATOM 5709 O O . HIS A 1 709 ? -32.457 -0.372 33.699 1.00 93.25 709 HIS A O 1
ATOM 5715 N N . TYR A 1 710 ? -34.379 -0.751 32.622 1.00 95.12 710 TYR A N 1
ATOM 5716 C CA . TYR A 1 710 ? -33.765 -1.594 31.596 1.00 95.12 710 TYR A CA 1
ATOM 5717 C C . TYR A 1 710 ? -32.862 -0.763 30.674 1.00 95.12 710 TYR A C 1
ATOM 5719 O O . TYR A 1 710 ? -31.713 -1.129 30.421 1.00 95.12 710 TYR A O 1
ATOM 5727 N N . ILE A 1 711 ? -33.343 0.411 30.249 1.00 94.75 711 ILE A N 1
ATOM 5728 C CA . ILE A 1 711 ? -32.540 1.367 29.473 1.00 94.75 711 ILE A CA 1
ATOM 5729 C C . ILE A 1 711 ? -31.304 1.795 30.279 1.00 94.75 711 ILE A C 1
ATOM 5731 O O . ILE A 1 711 ? -30.192 1.795 29.750 1.00 94.75 711 ILE A O 1
ATOM 5735 N N . GLN A 1 712 ? -31.469 2.092 31.571 1.00 94.56 712 GLN A N 1
ATOM 5736 C CA . GLN A 1 712 ? -30.367 2.437 32.471 1.00 94.56 712 GLN A CA 1
ATOM 5737 C C . GLN A 1 712 ? -29.306 1.331 32.545 1.00 94.56 712 GLN A C 1
ATOM 5739 O O . GLN A 1 712 ? -28.109 1.627 32.486 1.00 94.56 712 GLN A O 1
ATOM 5744 N N . ALA A 1 713 ? -29.729 0.069 32.657 1.00 94.81 713 ALA A N 1
ATOM 5745 C CA . ALA A 1 713 ? -28.829 -1.079 32.703 1.00 94.81 713 ALA A CA 1
ATOM 5746 C C . ALA A 1 713 ? -27.975 -1.177 31.432 1.00 94.81 713 ALA A C 1
ATOM 5748 O O . ALA A 1 713 ? -26.757 -1.340 31.520 1.00 94.81 713 ALA A O 1
ATOM 5749 N N . ILE A 1 714 ? -28.589 -1.006 30.253 1.00 95.06 714 ILE A N 1
ATOM 5750 C CA . ILE A 1 714 ? -27.867 -1.006 28.974 1.00 95.06 714 ILE A CA 1
ATOM 5751 C C . ILE A 1 714 ? -26.887 0.159 28.913 1.00 95.06 714 ILE A C 1
ATOM 5753 O O . ILE A 1 714 ? -25.713 -0.064 28.625 1.00 95.06 714 ILE A O 1
ATOM 5757 N N . LEU A 1 715 ? -27.320 1.384 29.215 1.00 93.69 715 LEU A N 1
ATOM 5758 C CA . LEU A 1 715 ? -26.461 2.567 29.116 1.00 93.69 715 LEU A CA 1
ATOM 5759 C C . LEU A 1 715 ? -25.249 2.507 30.054 1.00 93.69 715 LEU A C 1
ATOM 5761 O O . LEU A 1 715 ? -24.186 3.012 29.701 1.00 93.69 715 LEU A O 1
ATOM 5765 N N . ASN A 1 716 ? -25.368 1.844 31.205 1.00 92.00 716 ASN A N 1
ATOM 5766 C CA . ASN A 1 716 ? -24.268 1.641 32.153 1.00 92.00 716 ASN A CA 1
ATOM 5767 C C . ASN A 1 716 ? -23.465 0.341 31.926 1.00 92.00 716 ASN A C 1
ATOM 5769 O O . ASN A 1 716 ? -22.561 0.029 32.705 1.00 92.00 716 ASN A O 1
ATOM 5773 N N . SER A 1 717 ? -23.769 -0.425 30.876 1.00 92.25 717 SER A N 1
ATOM 5774 C CA . SER A 1 717 ? -23.075 -1.680 30.566 1.00 92.25 717 SER A CA 1
ATOM 5775 C C . SER A 1 717 ? -21.700 -1.464 29.925 1.00 92.25 717 SER A C 1
ATOM 5777 O O . SER A 1 717 ? -21.396 -0.412 29.347 1.00 92.25 717 SER A O 1
ATOM 5779 N N . SER A 1 718 ? -20.856 -2.498 29.973 1.00 90.38 718 SER A N 1
ATOM 5780 C CA . SER A 1 718 ? -19.595 -2.512 29.211 1.00 90.38 718 SER A CA 1
ATOM 5781 C C . SER A 1 718 ? -19.822 -2.489 27.695 1.00 90.38 718 SER A C 1
ATOM 5783 O O . SER A 1 718 ? -19.020 -1.897 26.976 1.00 90.38 718 SER A O 1
ATOM 5785 N N . LEU A 1 719 ? -20.943 -3.036 27.210 1.00 92.00 719 LEU A N 1
ATOM 5786 C CA . LEU A 1 719 ? -21.349 -2.960 25.803 1.00 92.00 719 LEU A CA 1
ATOM 5787 C C . LEU A 1 719 ? -21.574 -1.512 25.357 1.00 92.00 719 LEU A C 1
ATOM 5789 O O . LEU A 1 719 ? -21.033 -1.088 24.337 1.00 92.00 719 LEU A O 1
ATOM 5793 N N . ALA A 1 720 ? -22.339 -0.734 26.128 1.00 88.75 720 ALA A N 1
ATOM 5794 C CA . ALA A 1 720 ? -22.572 0.676 25.819 1.00 88.75 720 ALA A CA 1
ATOM 5795 C C . ALA A 1 720 ? -21.298 1.513 25.955 1.00 88.75 720 ALA A C 1
ATOM 5797 O O . ALA A 1 720 ? -21.075 2.421 25.157 1.00 88.75 720 ALA A O 1
ATOM 5798 N N . THR A 1 721 ? -20.441 1.181 26.925 1.00 87.06 721 THR A N 1
ATOM 5799 C CA . THR A 1 721 ? -19.115 1.801 27.068 1.00 87.06 721 THR A CA 1
ATOM 5800 C C . THR A 1 721 ? -18.287 1.591 25.799 1.00 87.06 721 THR A C 1
ATOM 5802 O O . THR A 1 721 ? -17.782 2.556 25.231 1.00 87.06 721 THR A O 1
ATOM 5805 N N . PHE A 1 722 ? -18.212 0.350 25.313 1.00 83.25 722 PHE A N 1
ATOM 5806 C CA . PHE A 1 722 ? -17.512 0.001 24.079 1.00 83.25 722 PHE A CA 1
ATOM 5807 C C . PHE A 1 722 ? -18.114 0.712 22.859 1.00 83.25 722 PHE A C 1
ATOM 5809 O O . PHE A 1 722 ? -17.393 1.353 22.099 1.00 83.25 722 PHE A O 1
ATOM 5816 N N . TRP A 1 723 ? -19.440 0.681 22.685 1.00 82.75 723 TRP A N 1
ATOM 5817 C CA . TRP A 1 723 ? -20.090 1.373 21.568 1.00 82.75 723 TRP A CA 1
ATOM 5818 C C . TRP A 1 723 ? -19.781 2.875 21.576 1.00 82.75 723 TRP A C 1
ATOM 5820 O O . TRP A 1 723 ? -19.423 3.435 20.539 1.00 82.75 723 TRP A O 1
ATOM 5830 N N . TYR A 1 724 ? -19.855 3.519 22.745 1.00 73.75 724 TYR A N 1
ATOM 5831 C CA . TYR A 1 724 ? -19.604 4.951 22.877 1.00 73.75 724 TYR A CA 1
ATOM 5832 C C . TYR A 1 724 ? -18.134 5.319 22.657 1.00 73.75 724 TYR A C 1
ATOM 5834 O O . TYR A 1 724 ? -17.849 6.352 22.061 1.00 73.75 724 TYR A O 1
ATOM 5842 N N . GLN A 1 725 ? -17.191 4.471 23.077 1.00 70.19 725 GLN A N 1
ATOM 5843 C CA . GLN A 1 725 ? -15.763 4.656 22.789 1.00 70.19 725 GLN A CA 1
ATOM 5844 C C . GLN A 1 725 ? -15.467 4.726 21.288 1.00 70.19 725 GLN A C 1
ATOM 5846 O O . GLN A 1 725 ? -14.552 5.444 20.895 1.00 70.19 725 GLN A O 1
ATOM 5851 N N . HIS A 1 726 ? -16.237 4.008 20.468 1.00 68.75 726 HIS A N 1
ATOM 5852 C CA . HIS A 1 726 ? -16.012 3.921 19.025 1.00 68.75 726 HIS A CA 1
ATOM 5853 C C . HIS A 1 726 ? -16.921 4.825 18.181 1.00 68.75 726 HIS A C 1
ATOM 5855 O O . HIS A 1 726 ? -16.586 5.098 17.034 1.00 68.75 726 HIS A O 1
ATOM 5861 N N . ASN A 1 727 ? -18.049 5.296 18.725 1.00 63.81 727 ASN A N 1
ATOM 5862 C CA . ASN A 1 727 ? -19.025 6.127 18.001 1.00 63.81 727 ASN A CA 1
ATOM 5863 C C . ASN A 1 727 ? -19.223 7.526 18.615 1.00 63.81 727 ASN A C 1
ATOM 5865 O O . ASN A 1 727 ? -19.944 8.351 18.053 1.00 63.81 727 ASN A O 1
ATOM 5869 N N . GLY A 1 728 ? -18.629 7.798 19.780 1.00 61.06 728 GLY A N 1
ATOM 5870 C CA . GLY A 1 728 ? -18.777 9.042 20.533 1.00 61.06 728 GLY A CA 1
ATOM 5871 C C . GLY A 1 728 ? -17.476 9.821 20.716 1.00 61.06 728 GLY A C 1
ATOM 5872 O O . GLY A 1 728 ? -16.389 9.368 20.372 1.00 61.06 728 GLY A O 1
ATOM 5873 N N . ASN A 1 729 ? -17.600 11.027 21.275 1.00 59.59 729 ASN A N 1
ATOM 5874 C CA . ASN A 1 729 ? -16.475 11.941 21.480 1.00 59.59 729 ASN A CA 1
ATOM 5875 C C . ASN A 1 729 ? -15.824 11.749 22.859 1.00 59.59 729 ASN A C 1
ATOM 5877 O O . ASN A 1 729 ? -16.504 11.468 23.852 1.00 59.59 729 ASN A O 1
ATOM 5881 N N . GLN A 1 730 ? -14.513 11.986 22.941 1.00 65.50 730 GLN A N 1
ATOM 5882 C CA . GLN A 1 730 ? -13.751 12.003 24.193 1.00 65.50 730 GLN A CA 1
ATOM 5883 C C . GLN A 1 730 ? -12.923 13.285 24.326 1.00 65.50 730 GLN A C 1
ATOM 5885 O O . GLN A 1 730 ? -12.415 13.816 23.340 1.00 65.50 730 GLN A O 1
ATOM 5890 N N . ARG A 1 731 ? -12.767 13.776 25.561 1.00 54.59 731 ARG A N 1
ATOM 5891 C CA . ARG A 1 731 ? -11.923 14.932 25.899 1.00 54.59 731 ARG A CA 1
ATOM 5892 C C . ARG A 1 731 ? -11.269 14.714 27.261 1.00 54.59 731 ARG A C 1
ATOM 5894 O O . ARG A 1 731 ? -11.969 14.445 28.232 1.00 54.59 731 ARG A O 1
ATOM 5901 N N . ASN A 1 732 ? -9.944 14.847 27.347 1.00 64.88 732 ASN A N 1
ATOM 5902 C CA . ASN A 1 732 ? -9.163 14.689 28.587 1.00 64.88 732 ASN A CA 1
ATOM 5903 C C . ASN A 1 732 ? -9.499 13.392 29.356 1.00 64.88 732 ASN A C 1
ATOM 5905 O O . ASN A 1 732 ? -9.782 13.426 30.556 1.00 64.88 732 ASN A O 1
ATOM 5909 N N . SER A 1 733 ? -9.548 12.259 28.647 1.00 65.19 733 SER A N 1
ATOM 5910 C CA . SER A 1 733 ? -9.894 10.943 29.215 1.00 65.19 733 SER A CA 1
ATOM 5911 C C . SER A 1 733 ? -11.290 10.871 29.862 1.00 65.19 733 SER A C 1
ATOM 5913 O O . SER A 1 733 ? -11.538 10.049 30.745 1.00 65.19 733 SER A O 1
ATOM 5915 N N . LYS A 1 734 ? -12.216 11.744 29.443 1.00 70.50 734 LYS A N 1
ATOM 5916 C CA . LYS A 1 734 ? -13.644 11.700 29.782 1.00 70.50 734 LYS A CA 1
ATOM 5917 C C . LYS A 1 734 ? -14.464 11.499 28.509 1.00 70.50 734 LYS A C 1
ATOM 5919 O O . LYS A 1 734 ? -14.180 12.120 27.484 1.00 70.50 734 LYS A O 1
ATOM 5924 N N . PHE A 1 735 ? -15.508 10.682 28.590 1.00 73.38 735 PHE A N 1
ATOM 5925 C CA . PHE A 1 735 ? -16.575 10.647 27.596 1.00 73.38 735 PHE A CA 1
ATOM 5926 C C . PHE A 1 735 ? -17.264 12.001 27.543 1.00 73.38 735 PHE A C 1
ATOM 5928 O O . PHE A 1 735 ? -17.515 12.590 28.591 1.00 73.38 735 PHE A O 1
ATOM 5935 N N . VAL A 1 736 ? -17.557 12.483 26.337 1.00 75.25 736 VAL A N 1
ATOM 5936 C CA . VAL A 1 736 ? -18.359 13.685 26.093 1.00 75.25 736 VAL A CA 1
ATOM 5937 C C . VAL A 1 736 ? -19.669 13.230 25.485 1.00 75.25 736 VAL A C 1
ATOM 5939 O O . VAL A 1 736 ? -19.710 12.980 24.284 1.00 75.25 736 VAL A O 1
ATOM 5942 N N . TYR A 1 737 ? -20.714 13.084 26.292 1.00 79.50 737 TYR A N 1
ATOM 5943 C CA . TYR A 1 737 ? -22.042 12.699 25.837 1.00 79.50 737 TYR A CA 1
ATOM 5944 C C . TYR A 1 737 ? -22.694 13.838 25.053 1.00 79.50 737 TYR A C 1
ATOM 5946 O O . TYR A 1 737 ? -22.750 14.978 25.508 1.00 79.50 737 TYR A O 1
ATOM 5954 N N . THR A 1 738 ? -23.216 13.537 23.865 1.00 77.12 738 THR A N 1
ATOM 5955 C CA . THR A 1 738 ? -24.050 14.479 23.107 1.00 77.12 738 THR A CA 1
ATOM 5956 C C . THR A 1 738 ? -25.418 13.864 22.852 1.00 77.12 738 THR A C 1
ATOM 5958 O O . THR A 1 738 ? -25.539 12.649 22.689 1.00 77.12 738 THR A O 1
ATOM 5961 N N . VAL A 1 739 ? -26.457 14.702 22.793 1.00 74.19 739 VAL A N 1
ATOM 5962 C CA . VAL A 1 739 ? -27.830 14.253 22.506 1.00 74.19 739 VAL A CA 1
ATOM 5963 C C . VAL A 1 739 ? -27.890 13.504 21.171 1.00 74.19 739 VAL A C 1
ATOM 5965 O O . VAL A 1 739 ? -28.511 12.448 21.092 1.00 74.19 739 VAL A O 1
ATOM 5968 N N . ASN A 1 740 ? -27.207 14.007 20.138 1.00 70.12 740 ASN A N 1
ATOM 5969 C CA . ASN A 1 740 ? -27.213 13.403 18.805 1.00 70.12 740 ASN A CA 1
ATOM 5970 C C . ASN A 1 740 ? -26.532 12.033 18.790 1.00 70.12 740 ASN A C 1
ATOM 5972 O O . ASN A 1 740 ? -27.093 11.088 18.246 1.00 70.12 740 ASN A O 1
ATOM 5976 N N . THR A 1 741 ? -25.370 11.897 19.432 1.00 70.31 741 THR A N 1
ATOM 5977 C CA . THR A 1 741 ? -24.681 10.604 19.521 1.00 70.31 741 THR A CA 1
ATOM 5978 C C . THR A 1 741 ? -25.494 9.602 20.339 1.00 70.31 741 THR A C 1
ATOM 5980 O O . THR A 1 741 ? -25.696 8.475 19.899 1.00 70.31 741 THR A O 1
ATOM 5983 N N . LEU A 1 742 ? -26.017 10.002 21.504 1.00 80.25 742 LEU A N 1
ATOM 5984 C CA . LEU A 1 742 ? -26.802 9.104 22.354 1.00 80.25 742 LEU A CA 1
ATOM 5985 C C . LEU A 1 742 ? -28.098 8.646 21.678 1.00 80.25 742 LEU A C 1
ATOM 5987 O O . LEU A 1 742 ? -28.458 7.481 21.810 1.00 80.25 742 LEU A O 1
ATOM 5991 N N . LYS A 1 743 ? -28.766 9.510 20.899 1.00 78.56 743 LYS A N 1
ATOM 5992 C CA . LYS A 1 743 ? -29.956 9.137 20.112 1.00 78.56 743 LYS A CA 1
ATOM 5993 C C . LYS A 1 743 ? -29.700 7.960 19.168 1.00 78.56 743 LYS A C 1
ATOM 5995 O O . LYS A 1 743 ? -30.642 7.221 18.898 1.00 78.56 743 LYS A O 1
ATOM 6000 N N . LEU A 1 744 ? -28.468 7.790 18.684 1.00 78.06 744 LEU A N 1
ATOM 6001 C CA . LEU A 1 744 ? -28.075 6.728 17.754 1.00 78.06 744 LEU A CA 1
ATOM 6002 C C . LEU A 1 744 ? -27.702 5.411 18.445 1.00 78.06 744 LEU A C 1
ATOM 6004 O O . LEU A 1 744 ? -27.570 4.405 17.753 1.00 78.06 744 LEU A O 1
ATOM 6008 N N . MET A 1 745 ? -27.556 5.394 19.776 1.00 85.69 745 MET A N 1
ATOM 6009 C CA . MET A 1 745 ? -27.177 4.192 20.524 1.00 85.69 745 MET A CA 1
ATOM 6010 C C . MET A 1 745 ? -28.179 3.056 20.257 1.00 85.69 745 MET A C 1
ATOM 6012 O O . MET A 1 745 ? -29.363 3.235 20.558 1.00 85.69 745 MET A O 1
ATOM 6016 N N . PRO A 1 746 ? -27.750 1.896 19.729 1.00 88.44 746 PRO A N 1
ATOM 6017 C CA . PRO A 1 746 ? -28.639 0.763 19.499 1.00 88.44 746 PRO A CA 1
ATOM 6018 C C . PRO A 1 746 ? -29.105 0.141 20.822 1.00 88.44 746 PRO A C 1
ATOM 6020 O O . PRO A 1 746 ? -28.289 -0.281 21.648 1.00 88.44 746 PRO A O 1
ATOM 6023 N N . ILE A 1 747 ? -30.421 0.071 21.026 1.00 93.56 747 ILE A N 1
ATOM 6024 C CA . ILE A 1 747 ? -31.059 -0.511 22.211 1.00 93.56 747 ILE A CA 1
ATOM 6025 C C . ILE A 1 747 ? -31.849 -1.745 21.780 1.00 93.56 747 ILE A C 1
ATOM 6027 O O . ILE A 1 747 ? -32.764 -1.661 20.959 1.00 93.56 747 ILE A O 1
ATOM 6031 N N . ARG A 1 748 ? -31.511 -2.906 22.346 1.00 92.00 748 ARG A N 1
ATOM 6032 C CA . ARG A 1 748 ? -32.272 -4.139 22.130 1.00 92.00 748 ARG A CA 1
ATOM 6033 C C . ARG A 1 748 ? -33.663 -3.984 22.748 1.00 92.00 748 ARG A C 1
ATOM 6035 O O . ARG A 1 748 ? -33.779 -3.831 23.956 1.00 92.00 748 ARG A O 1
ATOM 6042 N N . THR A 1 749 ? -34.708 -4.031 21.926 1.00 91.31 749 THR A N 1
ATOM 6043 C CA . THR A 1 749 ? -36.097 -4.102 22.412 1.00 91.31 749 THR A CA 1
ATOM 6044 C C . THR A 1 749 ? -36.393 -5.467 23.013 1.00 91.31 749 THR A C 1
ATOM 6046 O O . THR A 1 749 ? -35.642 -6.405 22.768 1.00 91.31 749 THR A O 1
ATOM 6049 N N . ILE A 1 750 ? -37.473 -5.602 23.774 1.00 92.06 750 ILE A N 1
ATOM 6050 C CA . ILE A 1 750 ? -37.874 -6.860 24.415 1.00 92.06 750 ILE A CA 1
ATOM 6051 C C . ILE A 1 750 ? -39.179 -7.368 23.802 1.00 92.06 750 ILE A C 1
ATOM 6053 O O . ILE A 1 750 ? -40.095 -6.595 23.516 1.00 92.06 750 ILE A O 1
ATOM 6057 N N . LYS A 1 751 ? -39.271 -8.682 23.586 1.00 87.56 751 LYS A N 1
ATOM 6058 C CA . LYS A 1 751 ? -40.545 -9.336 23.272 1.00 87.56 751 LYS A CA 1
ATOM 6059 C C . LYS A 1 751 ? -41.343 -9.537 24.562 1.00 87.56 751 LYS A C 1
ATOM 6061 O O . LYS A 1 751 ? -40.917 -10.289 25.432 1.00 87.56 751 LYS A O 1
ATOM 6066 N N . PHE A 1 752 ? -42.472 -8.840 24.658 1.00 86.38 752 PHE A N 1
ATOM 6067 C CA . PHE A 1 752 ? -43.445 -8.971 25.745 1.00 86.38 752 PHE A CA 1
ATOM 6068 C C . PHE A 1 752 ? -44.583 -9.886 25.299 1.00 86.38 752 PHE A C 1
ATOM 6070 O O . PHE A 1 752 ? -45.076 -9.717 24.178 1.00 86.38 752 PHE A O 1
ATOM 6077 N N . ASP A 1 753 ? -45.000 -10.806 26.164 1.00 77.31 753 ASP A N 1
ATOM 6078 C CA . ASP A 1 753 ? -46.103 -11.725 25.901 1.00 77.31 753 ASP A CA 1
ATOM 6079 C C . ASP A 1 753 ? -47.412 -11.161 26.477 1.00 77.31 753 ASP A C 1
ATOM 6081 O O . ASP A 1 753 ? -47.464 -10.634 27.582 1.00 77.31 753 ASP A O 1
ATOM 6085 N N . ASP A 1 754 ? -48.523 -11.285 25.743 1.00 66.44 754 ASP A N 1
ATOM 6086 C CA . ASP A 1 754 ? -49.806 -10.677 26.146 1.00 66.44 754 ASP A CA 1
ATOM 6087 C C . ASP A 1 754 ? -50.547 -11.455 27.266 1.00 66.44 754 ASP A C 1
ATOM 6089 O O . ASP A 1 754 ? -51.662 -11.088 27.645 1.00 66.44 754 ASP A O 1
ATOM 6093 N N . LYS A 1 755 ? -49.975 -12.551 27.791 1.00 63.25 755 LYS A N 1
ATOM 6094 C CA . LYS A 1 755 ? -50.602 -13.412 28.811 1.00 63.25 755 LYS A CA 1
ATOM 6095 C C . LYS A 1 755 ? -49.661 -13.680 29.981 1.00 63.25 755 LYS A C 1
ATOM 6097 O O . LYS A 1 755 ? -48.757 -14.504 29.894 1.00 63.25 755 LYS A O 1
ATOM 6102 N N . GLU A 1 756 ? -49.943 -13.037 31.108 1.00 59.81 756 GLU A N 1
ATOM 6103 C CA . GLU A 1 756 ? -49.279 -13.333 32.374 1.00 59.81 756 GLU A CA 1
ATOM 6104 C C . GLU A 1 756 ? -49.902 -14.599 33.001 1.00 59.81 756 GLU A C 1
ATOM 6106 O O . GLU A 1 756 ? -50.963 -14.537 33.622 1.00 59.81 756 GLU A O 1
ATOM 6111 N N . ASP A 1 757 ? -49.269 -15.761 32.815 1.00 69.50 757 ASP A N 1
ATOM 6112 C CA . ASP A 1 757 ? -49.685 -17.018 33.460 1.00 69.50 757 ASP A CA 1
ATOM 6113 C C . ASP A 1 757 ? -49.091 -17.156 34.877 1.00 69.50 757 ASP A C 1
ATOM 6115 O O . ASP A 1 757 ? -47.994 -16.677 35.174 1.00 69.50 757 ASP A O 1
ATOM 6119 N N . GLU A 1 758 ? -49.792 -17.866 35.770 1.00 77.25 758 GLU A N 1
ATOM 6120 C CA . GLU A 1 758 ? -49.423 -18.068 37.188 1.00 77.25 758 GLU A CA 1
ATOM 6121 C C . GLU A 1 758 ? -47.988 -18.609 37.375 1.00 77.25 758 GLU A C 1
ATOM 6123 O O . GLU A 1 758 ? -47.275 -18.231 38.309 1.00 77.25 758 GLU A O 1
ATOM 6128 N N . ILE A 1 759 ? -47.519 -19.414 36.418 1.00 77.56 759 ILE A N 1
ATOM 6129 C CA . ILE A 1 759 ? -46.160 -19.971 36.370 1.00 77.56 759 ILE A CA 1
ATOM 6130 C C . ILE A 1 759 ? -45.094 -18.869 36.227 1.00 77.56 759 ILE A C 1
ATOM 6132 O O . ILE A 1 759 ? -44.027 -18.962 36.838 1.00 77.56 759 ILE A O 1
ATOM 6136 N N . LEU A 1 760 ? -45.358 -17.819 35.440 1.00 75.81 760 LEU A N 1
ATOM 6137 C CA . LEU A 1 760 ? -44.414 -16.717 35.220 1.00 75.81 760 LEU A CA 1
ATOM 6138 C C . LEU A 1 760 ? -44.216 -15.912 36.513 1.00 75.81 760 LEU A C 1
ATOM 6140 O O . LEU A 1 760 ? -43.083 -15.588 36.881 1.00 75.81 760 LEU A O 1
ATOM 6144 N N . ARG A 1 761 ? -45.306 -15.676 37.258 1.00 81.06 761 ARG A N 1
ATOM 6145 C CA . ARG A 1 761 ? -45.277 -15.009 38.572 1.00 81.06 761 ARG A CA 1
ATOM 6146 C C . ARG A 1 761 ? -44.482 -15.799 39.602 1.00 81.06 761 ARG A C 1
ATOM 6148 O O . ARG A 1 761 ? -43.683 -15.219 40.340 1.00 81.06 761 ARG A O 1
ATOM 6155 N N . GLU A 1 762 ? -44.658 -17.119 39.637 1.00 84.06 762 GLU A N 1
ATOM 6156 C CA . GLU A 1 762 ? -43.895 -17.975 40.545 1.00 84.06 762 GLU A CA 1
ATOM 6157 C C . GLU A 1 762 ? -42.390 -17.919 40.232 1.00 84.06 762 GLU A C 1
ATOM 6159 O O . GLU A 1 762 ? -41.568 -17.743 41.136 1.00 84.06 762 GLU A O 1
ATOM 6164 N N . ARG A 1 763 ? -42.013 -18.000 38.948 1.00 84.81 763 ARG A N 1
ATOM 6165 C CA . ARG A 1 763 ? -40.608 -17.892 38.518 1.00 84.81 763 ARG A CA 1
ATOM 6166 C C . ARG A 1 763 ? -40.004 -16.533 38.860 1.00 84.81 763 ARG A C 1
ATOM 6168 O O . ARG A 1 763 ? -38.907 -16.490 39.418 1.00 84.81 763 ARG A O 1
ATOM 6175 N N . LYS A 1 764 ? -40.733 -15.441 38.611 1.00 85.00 764 LYS A N 1
ATOM 6176 C CA . LYS A 1 764 ? -40.323 -14.081 38.991 1.00 85.00 764 LYS A CA 1
ATOM 6177 C C . LYS A 1 764 ? -40.046 -13.980 40.492 1.00 85.00 764 LYS A C 1
ATOM 6179 O O . LYS A 1 764 ? -38.964 -13.549 40.886 1.00 85.00 764 LYS A O 1
ATOM 6184 N N . SER A 1 765 ? -40.956 -14.484 41.331 1.00 86.00 765 SER A N 1
ATOM 6185 C CA . SER A 1 765 ? -40.767 -14.498 42.789 1.00 86.00 765 SER A CA 1
ATOM 6186 C C . SER A 1 765 ? -39.521 -15.286 43.213 1.00 86.00 765 SER A C 1
ATOM 6188 O O . SER A 1 765 ? -38.774 -14.845 44.090 1.00 86.00 765 SER A O 1
ATOM 6190 N N . ARG A 1 766 ? -39.243 -16.429 42.570 1.00 86.94 766 ARG A N 1
ATOM 6191 C CA . ARG A 1 766 ? -38.030 -17.219 42.844 1.00 86.94 766 ARG A CA 1
ATOM 6192 C C . ARG A 1 766 ? -36.751 -16.442 42.516 1.00 86.94 766 ARG A C 1
ATOM 6194 O O . ARG A 1 766 ? -35.805 -16.504 43.302 1.00 86.94 766 ARG A O 1
ATOM 6201 N N . PHE A 1 767 ? -36.717 -15.687 41.416 1.00 88.44 767 PHE A N 1
ATOM 6202 C CA . PHE A 1 767 ? -35.559 -14.854 41.069 1.00 88.44 767 PHE A CA 1
ATOM 6203 C C . PHE A 1 767 ? -35.345 -13.705 42.046 1.00 88.44 767 PHE A C 1
ATOM 6205 O O . PHE A 1 767 ? -34.226 -13.513 42.515 1.00 88.44 767 PHE A O 1
ATOM 6212 N N . GLU A 1 768 ? -36.405 -12.998 42.431 1.00 87.62 768 GLU A N 1
ATOM 6213 C CA . GLU A 1 768 ? -36.306 -11.929 43.430 1.00 87.62 768 GLU A CA 1
ATOM 6214 C C . GLU A 1 768 ? -35.798 -12.460 44.780 1.00 87.62 768 GLU A C 1
ATOM 6216 O O . GLU A 1 768 ? -34.969 -11.828 45.439 1.00 87.62 768 GLU A O 1
ATOM 6221 N N . GLN A 1 769 ? -36.243 -13.651 45.193 1.00 88.12 769 GLN A N 1
ATOM 6222 C CA . GLN A 1 769 ? -35.746 -14.301 46.407 1.00 88.12 769 GLN A CA 1
ATOM 6223 C C . GLN A 1 769 ? -34.273 -14.706 46.290 1.00 88.12 769 GLN A C 1
ATOM 6225 O O . GLN A 1 769 ? -33.513 -14.503 47.238 1.00 88.12 769 GLN A O 1
ATOM 6230 N N . ALA A 1 770 ? -33.852 -15.255 45.148 1.00 88.25 770 ALA A N 1
ATOM 6231 C CA . ALA A 1 770 ? -32.459 -15.624 44.911 1.00 88.25 770 ALA A CA 1
ATOM 6232 C C . ALA A 1 770 ? -31.530 -14.397 44.885 1.00 88.25 770 ALA A C 1
ATOM 6234 O O . ALA A 1 770 ? -30.462 -14.429 45.497 1.00 88.25 770 ALA A O 1
ATOM 6235 N N . ALA A 1 771 ? -31.969 -13.291 44.274 1.00 86.31 771 ALA A N 1
ATOM 6236 C CA . ALA A 1 771 ? -31.269 -12.006 44.292 1.00 86.31 771 ALA A CA 1
ATOM 6237 C C . ALA A 1 771 ? -31.109 -11.467 45.718 1.00 86.31 771 ALA A C 1
ATOM 6239 O O . ALA A 1 771 ? -29.998 -11.138 46.129 1.00 86.31 771 ALA A O 1
ATOM 6240 N N . LYS A 1 772 ? -32.174 -11.498 46.529 1.00 85.25 772 LYS A N 1
ATOM 6241 C CA . LYS A 1 772 ? -32.107 -11.109 47.950 1.00 85.25 772 LYS A CA 1
ATOM 6242 C C . LYS A 1 772 ? -31.181 -12.007 48.778 1.00 85.25 772 LYS A C 1
ATOM 6244 O O . LYS A 1 772 ? -30.549 -11.530 49.718 1.00 85.25 772 LYS A O 1
ATOM 6249 N N . ARG A 1 773 ? -31.083 -13.297 48.436 1.00 87.44 773 ARG A N 1
ATOM 6250 C CA . ARG A 1 773 ? -30.173 -14.268 49.074 1.00 87.44 773 ARG A CA 1
ATOM 6251 C C . ARG A 1 773 ? -28.739 -14.219 48.537 1.00 87.44 773 ARG A C 1
ATOM 6253 O O . ARG A 1 773 ? -27.896 -14.931 49.075 1.00 87.44 773 ARG A O 1
ATOM 6260 N N . LYS A 1 774 ? -28.453 -13.379 47.533 1.00 87.25 774 LYS A N 1
ATOM 6261 C CA . LYS A 1 774 ? -27.142 -13.257 46.871 1.00 87.25 774 LYS A CA 1
ATOM 6262 C C . LYS A 1 774 ? -26.668 -14.549 46.190 1.00 87.25 774 LYS A C 1
ATOM 6264 O O . LYS A 1 774 ? -25.470 -14.817 46.115 1.00 87.25 774 LYS A O 1
ATOM 6269 N N . ASP A 1 775 ? -27.594 -15.362 45.685 1.00 89.06 775 ASP A N 1
ATOM 6270 C CA . ASP A 1 775 ? -27.256 -16.590 44.956 1.00 89.06 775 ASP A CA 1
ATOM 6271 C C . ASP A 1 775 ? -26.987 -16.294 43.468 1.00 89.06 775 ASP A C 1
ATOM 6273 O O . ASP A 1 775 ? -27.790 -16.592 42.582 1.00 89.06 775 ASP A O 1
ATOM 6277 N N . PHE A 1 776 ? -25.847 -15.650 43.187 1.00 88.00 776 PHE A N 1
ATOM 6278 C CA . PHE A 1 776 ? -25.490 -15.215 41.828 1.00 88.00 776 PHE A CA 1
ATOM 6279 C C . PHE A 1 776 ? -25.322 -16.375 40.849 1.00 88.00 776 PHE A C 1
ATOM 6281 O O . PHE A 1 776 ? -25.656 -16.228 39.677 1.00 88.00 776 PHE A O 1
ATOM 6288 N N . LYS A 1 777 ? -24.851 -17.538 41.319 1.00 86.62 777 LYS A N 1
ATOM 6289 C CA . LYS A 1 777 ? -24.682 -18.724 40.468 1.00 86.62 777 LYS A CA 1
ATOM 6290 C C . LYS A 1 777 ? -26.030 -19.244 39.983 1.00 86.62 777 LYS A C 1
ATOM 6292 O O . LYS A 1 777 ? -26.180 -19.525 38.795 1.00 86.62 777 LYS A O 1
ATOM 6297 N N . PHE A 1 778 ? -27.009 -19.345 40.885 1.00 89.31 778 PHE A N 1
ATOM 6298 C CA . PHE A 1 778 ? -28.365 -19.737 40.517 1.00 89.31 778 PHE A CA 1
ATOM 6299 C C . PHE A 1 778 ? -29.009 -18.724 39.566 1.00 89.31 778 PHE A C 1
ATOM 6301 O O . PHE A 1 778 ? -29.600 -19.126 38.561 1.00 89.31 778 PHE A O 1
ATOM 6308 N N . LEU A 1 779 ? -28.875 -17.423 39.853 1.00 89.06 779 LEU A N 1
ATOM 6309 C CA . LEU A 1 779 ? -29.418 -16.355 39.008 1.00 89.06 779 LEU A CA 1
ATOM 6310 C C . LEU A 1 779 ? -28.826 -16.389 37.602 1.00 89.06 779 LEU A C 1
ATOM 6312 O O . LEU A 1 779 ? -29.571 -16.369 36.627 1.00 89.06 779 LEU A O 1
ATOM 6316 N N . GLU A 1 780 ? -27.501 -16.482 37.495 1.00 88.06 780 GLU A N 1
ATOM 6317 C CA . GLU A 1 780 ? -26.799 -16.531 36.216 1.00 88.06 780 GLU A CA 1
ATOM 6318 C C . GLU A 1 780 ? -27.256 -17.727 35.377 1.00 88.06 780 GLU A C 1
ATOM 6320 O O . GLU A 1 780 ? -27.644 -17.555 34.221 1.00 88.06 780 GLU A O 1
ATOM 6325 N N . ALA A 1 781 ? -27.250 -18.931 35.957 1.00 87.31 781 ALA A N 1
ATOM 6326 C CA . ALA A 1 781 ? -27.642 -20.146 35.251 1.00 87.31 781 ALA A CA 1
ATOM 6327 C C . ALA A 1 781 ? -29.114 -20.104 34.815 1.00 87.31 781 ALA A C 1
ATOM 6329 O O . ALA A 1 781 ? -29.430 -20.415 33.666 1.00 87.31 781 ALA A O 1
ATOM 6330 N N . SER A 1 782 ? -30.005 -19.677 35.711 1.00 88.81 782 SER A N 1
ATOM 6331 C CA . SER A 1 782 ? -31.444 -19.682 35.448 1.00 88.81 782 SER A CA 1
ATOM 6332 C C . SER A 1 782 ? -31.847 -18.610 34.439 1.00 88.81 782 SER A C 1
ATOM 6334 O O . SER A 1 782 ? -32.555 -18.910 33.486 1.00 88.81 782 SER A O 1
ATOM 6336 N N . LEU A 1 783 ? -31.357 -17.375 34.577 1.00 91.12 783 LEU A N 1
ATOM 6337 C CA . LEU A 1 783 ? -31.701 -16.293 33.649 1.00 91.12 783 LEU A CA 1
ATOM 6338 C C . LEU A 1 783 ? -31.109 -16.528 32.254 1.00 91.12 783 LEU A C 1
ATOM 6340 O O . LEU A 1 783 ? -31.760 -16.231 31.256 1.00 91.12 783 LEU A O 1
ATOM 6344 N N . LYS A 1 784 ? -29.911 -17.125 32.153 1.00 88.31 784 LYS A N 1
ATOM 6345 C CA . LYS A 1 784 ? -29.353 -17.540 30.856 1.00 88.31 784 LYS A CA 1
ATOM 6346 C C . LYS A 1 784 ? -30.229 -18.575 30.158 1.00 88.31 784 LYS A C 1
ATOM 6348 O O . LYS A 1 784 ? -30.361 -18.484 28.940 1.00 88.31 784 LYS A O 1
ATOM 6353 N N . LEU A 1 785 ? -30.785 -19.526 30.905 1.00 88.19 785 LEU A N 1
ATOM 6354 C CA . LEU A 1 785 ? -31.694 -20.544 30.383 1.00 88.19 785 LEU A CA 1
ATOM 6355 C C . LEU A 1 785 ? -33.002 -19.912 29.883 1.00 88.19 785 LEU A C 1
ATOM 6357 O O . LEU A 1 785 ? -33.489 -20.268 28.818 1.00 88.19 785 LEU A O 1
ATOM 6361 N N . GLU A 1 786 ? -33.544 -18.937 30.615 1.00 89.19 786 GLU A N 1
ATOM 6362 C CA . GLU A 1 786 ? -34.763 -18.230 30.203 1.00 89.19 786 GLU A CA 1
ATOM 6363 C C . GLU A 1 786 ? -34.556 -17.409 28.916 1.00 89.19 786 GLU A C 1
ATOM 6365 O O . GLU A 1 786 ? -35.444 -17.390 28.065 1.00 89.19 786 GLU A O 1
ATOM 6370 N N . ILE A 1 787 ? -33.366 -16.820 28.710 1.00 88.75 787 ILE A N 1
ATOM 6371 C CA . ILE A 1 787 ? -32.999 -16.198 27.422 1.00 88.75 787 ILE A CA 1
ATOM 6372 C C . ILE A 1 787 ? -33.019 -17.236 26.288 1.00 88.75 787 ILE A C 1
ATOM 6374 O O . ILE A 1 787 ? -33.560 -16.955 25.221 1.00 88.75 787 ILE A O 1
ATOM 6378 N N . ASP A 1 788 ? -32.461 -18.432 26.508 1.00 86.31 788 ASP A N 1
ATOM 6379 C CA . ASP A 1 788 ? -32.423 -19.494 25.487 1.00 86.31 788 ASP A CA 1
ATOM 6380 C C . ASP A 1 788 ? -33.824 -20.035 25.159 1.00 86.31 788 ASP A C 1
ATOM 6382 O O . ASP A 1 788 ? -34.095 -20.402 24.017 1.00 86.31 788 ASP A O 1
ATOM 6386 N N . HIS A 1 789 ? -34.732 -20.041 26.139 1.00 86.25 789 HIS A N 1
ATOM 6387 C CA . HIS A 1 789 ? -36.141 -20.390 25.946 1.00 86.25 789 HIS A CA 1
ATOM 6388 C C . HIS A 1 789 ? -36.984 -19.261 25.331 1.00 86.25 789 HIS A C 1
ATOM 6390 O O . HIS A 1 789 ? -38.150 -19.489 25.016 1.00 86.25 789 HIS A O 1
ATOM 6396 N N . GLY A 1 790 ? -36.416 -18.067 25.133 1.00 83.94 790 GLY A N 1
ATOM 6397 C CA . GLY A 1 790 ? -37.105 -16.927 24.527 1.00 83.94 790 GLY A CA 1
ATOM 6398 C C . GLY A 1 790 ? -38.016 -16.141 25.475 1.00 83.94 790 GLY A C 1
ATOM 6399 O O . GLY A 1 790 ? -38.758 -15.284 25.001 1.00 83.94 790 GLY A O 1
ATOM 6400 N N . ASN A 1 791 ? -37.940 -16.375 26.789 1.00 87.00 791 ASN A N 1
ATOM 6401 C CA . ASN A 1 791 ? -38.748 -15.690 27.805 1.00 87.00 791 ASN A CA 1
ATOM 6402 C C . ASN A 1 791 ? -38.155 -14.305 28.138 1.00 87.00 791 ASN A C 1
ATOM 6404 O O . ASN A 1 791 ? -37.724 -14.041 29.264 1.00 87.00 791 ASN A O 1
ATOM 6408 N N . GLU A 1 792 ? -38.078 -13.422 27.135 1.00 88.44 792 GLU A N 1
ATOM 6409 C CA . GLU A 1 792 ? -37.387 -12.126 27.230 1.00 88.44 792 GLU A CA 1
ATOM 6410 C C . GLU A 1 792 ? -38.021 -11.181 28.271 1.00 88.44 792 GLU A C 1
ATOM 6412 O O . GLU A 1 792 ? -37.293 -10.443 28.932 1.00 88.44 792 GLU A O 1
ATOM 6417 N N . GLU A 1 793 ? -39.342 -11.232 28.475 1.00 89.75 793 GLU A N 1
ATOM 6418 C CA . GLU A 1 793 ? -40.053 -10.417 29.475 1.00 89.75 793 GLU A CA 1
ATOM 6419 C C . GLU A 1 793 ? -39.592 -10.706 30.912 1.00 89.75 793 GLU A C 1
ATOM 6421 O O . GLU A 1 793 ? -39.307 -9.792 31.686 1.00 89.75 793 GLU A O 1
ATOM 6426 N N . LEU A 1 794 ? -39.413 -11.984 31.254 1.00 88.50 794 LEU A N 1
ATOM 6427 C CA . LEU A 1 794 ? -38.932 -12.397 32.574 1.00 88.50 794 LEU A CA 1
ATOM 6428 C C . LEU A 1 794 ? -37.485 -11.940 32.819 1.00 88.50 794 LEU A C 1
ATOM 6430 O O . LEU A 1 794 ? -37.116 -11.554 33.930 1.00 88.50 794 LEU A O 1
ATOM 6434 N N . VAL A 1 795 ? -36.663 -11.954 31.767 1.00 91.12 795 VAL A N 1
ATOM 6435 C CA . VAL A 1 795 ? -35.274 -11.475 31.800 1.00 91.12 795 VAL A CA 1
ATOM 6436 C C . VAL A 1 795 ? -35.231 -9.954 31.935 1.00 91.12 795 VAL A C 1
ATOM 6438 O O . VAL A 1 795 ? -34.431 -9.433 32.713 1.00 91.12 795 VAL A O 1
ATOM 6441 N N . HIS A 1 796 ? -36.101 -9.239 31.219 1.00 93.31 796 HIS A N 1
ATOM 6442 C CA . HIS A 1 796 ? -36.280 -7.799 31.367 1.00 93.31 796 HIS A CA 1
ATOM 6443 C C . HIS A 1 796 ? -36.632 -7.437 32.815 1.00 93.31 796 HIS A C 1
ATOM 6445 O O . HIS A 1 796 ? -35.955 -6.603 33.416 1.00 93.31 796 HIS A O 1
ATOM 6451 N N . ASP A 1 797 ? -37.617 -8.111 33.405 1.00 91.12 797 ASP A N 1
ATOM 6452 C CA . ASP A 1 797 ? -38.038 -7.878 34.788 1.00 91.12 797 ASP A CA 1
ATOM 6453 C C . ASP A 1 797 ? -36.922 -8.153 35.800 1.00 91.12 797 ASP A C 1
ATOM 6455 O O . ASP A 1 797 ? -36.729 -7.382 36.743 1.00 91.12 797 ASP A O 1
ATOM 6459 N N . ALA A 1 798 ? -36.133 -9.206 35.579 1.00 91.69 798 ALA A N 1
ATOM 6460 C CA . ALA A 1 798 ? -34.963 -9.493 36.399 1.00 91.69 798 ALA A CA 1
ATOM 6461 C C . ALA A 1 798 ? -33.889 -8.395 36.282 1.00 91.69 798 ALA A C 1
ATOM 6463 O O . ALA A 1 798 ? -33.344 -7.965 37.299 1.00 91.69 798 ALA A O 1
ATOM 6464 N N . ILE A 1 799 ? -33.608 -7.895 35.071 1.00 94.38 799 ILE A N 1
ATOM 6465 C CA . ILE A 1 799 ? -32.674 -6.776 34.850 1.00 94.38 799 ILE A CA 1
ATOM 6466 C C . ILE A 1 799 ? -33.160 -5.516 35.575 1.00 94.38 799 ILE A C 1
ATOM 6468 O O . ILE A 1 799 ? -32.363 -4.837 36.226 1.00 94.38 799 ILE A O 1
ATOM 6472 N N . VAL A 1 800 ? -34.460 -5.219 35.508 1.00 93.88 800 VAL A N 1
ATOM 6473 C CA . VAL A 1 800 ? -35.076 -4.085 36.213 1.00 93.88 800 VAL A CA 1
ATOM 6474 C C . VAL A 1 800 ? -34.907 -4.228 37.724 1.00 93.88 800 VAL A C 1
ATOM 6476 O O . VAL A 1 800 ? -34.447 -3.293 38.379 1.00 93.88 800 VAL A O 1
ATOM 6479 N N . PHE A 1 801 ? -35.217 -5.403 38.277 1.00 92.94 801 PHE A N 1
ATOM 6480 C CA . PHE A 1 801 ? -35.062 -5.682 39.703 1.00 92.94 801 PHE A CA 1
ATOM 6481 C C . PHE A 1 801 ? -33.605 -5.525 40.164 1.00 92.94 801 PHE A C 1
ATOM 6483 O O . PHE A 1 801 ? -33.334 -4.821 41.134 1.00 92.94 801 PHE A O 1
ATOM 6490 N N . ILE A 1 802 ? -32.653 -6.120 39.438 1.00 93.19 802 ILE A N 1
ATOM 6491 C CA . ILE A 1 802 ? -31.221 -6.034 39.760 1.00 93.19 802 ILE A CA 1
ATOM 6492 C C . ILE A 1 802 ? -30.730 -4.582 39.704 1.00 93.19 802 ILE A C 1
ATOM 6494 O O . ILE A 1 802 ? -29.988 -4.144 40.580 1.00 93.19 802 ILE A O 1
ATOM 6498 N N . THR A 1 803 ? -31.165 -3.812 38.704 1.00 92.69 803 THR A N 1
ATOM 6499 C CA . THR A 1 803 ? -30.794 -2.394 38.568 1.00 92.69 803 THR A CA 1
ATOM 6500 C C . THR A 1 803 ? -31.297 -1.567 39.754 1.00 92.69 803 THR A C 1
ATOM 6502 O O . THR A 1 803 ? -30.557 -0.734 40.280 1.00 92.69 803 THR A O 1
ATOM 6505 N N . ASN A 1 804 ? -32.513 -1.844 40.233 1.00 91.50 804 ASN A N 1
ATOM 6506 C CA . ASN A 1 804 ? -33.056 -1.232 41.445 1.00 91.50 804 ASN A CA 1
ATOM 6507 C C . ASN A 1 804 ? -32.253 -1.595 42.698 1.00 91.50 804 ASN A C 1
ATOM 6509 O O . ASN A 1 804 ? -31.884 -0.710 43.471 1.00 91.50 804 ASN A O 1
ATOM 6513 N N . GLU A 1 805 ? -31.918 -2.875 42.878 1.00 90.75 805 GLU A N 1
ATOM 6514 C CA . GLU A 1 805 ? -31.107 -3.326 44.013 1.00 90.75 805 GLU A CA 1
ATOM 6515 C C . GLU A 1 805 ? -29.712 -2.683 44.015 1.00 90.75 805 GLU A C 1
ATOM 6517 O O . GLU A 1 805 ? -29.243 -2.258 45.071 1.00 90.75 805 GLU A O 1
ATOM 6522 N N . ILE A 1 806 ? -29.072 -2.510 42.850 1.00 89.44 806 ILE A N 1
ATOM 6523 C CA . ILE A 1 806 ? -27.815 -1.747 42.733 1.00 89.44 806 ILE A CA 1
ATOM 6524 C C . ILE A 1 806 ? -28.004 -0.309 43.240 1.00 89.44 806 ILE A C 1
ATOM 6526 O O . ILE A 1 806 ? -27.162 0.203 43.982 1.00 89.44 806 ILE A O 1
ATOM 6530 N N . GLY A 1 807 ? -29.110 0.348 42.878 1.00 86.19 807 GLY A N 1
ATOM 6531 C CA . GLY A 1 807 ? -29.451 1.680 43.379 1.00 86.19 807 GLY A CA 1
ATOM 6532 C C . GLY A 1 807 ? -29.546 1.728 44.909 1.00 86.19 807 GLY A C 1
ATOM 6533 O O . GLY A 1 807 ? -28.961 2.610 45.543 1.00 86.19 807 GLY A O 1
ATOM 6534 N N . GLU A 1 808 ? -30.213 0.749 45.519 1.00 88.00 808 GLU A N 1
ATOM 6535 C CA . GLU A 1 808 ? -30.341 0.639 46.976 1.00 88.00 808 GLU A CA 1
ATOM 6536 C C . GLU A 1 808 ? -29.013 0.309 47.672 1.00 88.00 808 GLU A C 1
ATOM 6538 O O . GLU A 1 808 ? -28.713 0.864 48.735 1.00 88.00 808 GLU A O 1
ATOM 6543 N N . ILE A 1 809 ? -28.172 -0.536 47.069 1.00 88.06 809 ILE A N 1
ATOM 6544 C CA . ILE A 1 809 ? -26.813 -0.822 47.553 1.00 88.06 809 ILE A CA 1
ATOM 6545 C C . ILE A 1 809 ? -25.975 0.459 47.546 1.00 88.06 809 ILE A C 1
ATOM 6547 O O . ILE A 1 809 ? -25.369 0.795 48.562 1.00 88.06 809 ILE A O 1
ATOM 6551 N N . ARG A 1 810 ? -26.009 1.243 46.461 1.00 86.12 810 ARG A N 1
ATOM 6552 C CA . ARG A 1 810 ? -25.293 2.528 46.365 1.00 86.12 810 ARG A CA 1
ATOM 6553 C C . ARG A 1 810 ? -25.769 3.546 47.400 1.00 86.12 810 ARG A C 1
ATOM 6555 O O . ARG A 1 810 ? -24.946 4.243 48.006 1.00 86.12 810 ARG A O 1
ATOM 6562 N N . LYS A 1 811 ? -27.081 3.625 47.658 1.00 85.62 811 LYS A N 1
ATOM 6563 C CA . LYS A 1 811 ? -27.638 4.458 48.740 1.00 85.62 811 LYS A CA 1
ATOM 6564 C C . LYS A 1 811 ? -27.116 4.003 50.105 1.00 85.62 811 LYS A C 1
ATOM 6566 O O . LYS A 1 811 ? -26.621 4.828 50.873 1.00 85.62 811 LYS A O 1
ATOM 6571 N N . LYS A 1 812 ? -27.131 2.694 50.382 1.00 86.12 812 LYS A N 1
ATOM 6572 C CA . LYS A 1 812 ? -26.570 2.114 51.616 1.00 86.12 812 LYS A CA 1
ATOM 6573 C C . LYS A 1 812 ? -25.064 2.342 51.735 1.00 86.12 812 LYS A C 1
ATOM 6575 O O . LYS A 1 812 ? -24.603 2.580 52.843 1.00 86.12 812 LYS A O 1
ATOM 6580 N N . ALA A 1 813 ? -24.312 2.302 50.638 1.00 83.69 813 ALA A N 1
ATOM 6581 C CA . ALA A 1 813 ? -22.870 2.542 50.617 1.00 83.69 813 ALA A CA 1
ATOM 6582 C C . ALA A 1 813 ? -22.520 4.020 50.863 1.00 83.69 813 ALA A C 1
ATOM 6584 O O . ALA A 1 813 ? -21.496 4.329 51.470 1.00 83.69 813 ALA A O 1
ATOM 6585 N N . THR A 1 814 ? -23.396 4.947 50.459 1.00 82.56 814 THR A N 1
ATOM 6586 C CA . THR A 1 814 ? -23.182 6.397 50.620 1.00 82.56 814 THR A CA 1
ATOM 6587 C C . THR A 1 814 ? -23.005 6.808 52.082 1.00 82.56 814 THR A C 1
ATOM 6589 O O . THR A 1 814 ? -22.215 7.707 52.357 1.00 82.56 814 THR A O 1
ATOM 6592 N N . LYS A 1 815 ? -23.639 6.103 53.030 1.00 83.94 815 LYS A N 1
ATOM 6593 C CA . LYS A 1 815 ? -23.462 6.361 54.470 1.00 83.94 815 LYS A CA 1
ATOM 6594 C C . LYS A 1 815 ? -22.040 6.079 54.973 1.00 83.94 815 LYS A C 1
ATOM 6596 O O . LYS A 1 815 ? -21.665 6.599 56.014 1.00 83.94 815 LYS A O 1
ATOM 6601 N N . TYR A 1 816 ? -21.268 5.260 54.254 1.00 85.06 816 TYR A N 1
ATOM 6602 C CA . TYR A 1 816 ? -19.900 4.906 54.625 1.00 85.06 816 TYR A CA 1
ATOM 6603 C C . TYR A 1 816 ? -18.846 5.806 53.969 1.00 85.06 816 TYR A C 1
ATOM 6605 O O . TYR A 1 816 ? -17.751 5.933 54.504 1.00 85.06 816 TYR A O 1
ATOM 6613 N N . LYS A 1 817 ? -19.176 6.468 52.848 1.00 81.25 817 LYS A N 1
ATOM 6614 C CA . LYS A 1 817 ? -18.244 7.322 52.089 1.00 81.25 817 LYS A CA 1
ATOM 6615 C C . LYS A 1 817 ? -17.480 8.353 52.935 1.00 81.25 817 LYS A C 1
ATOM 6617 O O . LYS A 1 817 ? -16.293 8.502 52.676 1.00 81.25 817 LYS A O 1
ATOM 6622 N N . PRO A 1 818 ? -18.080 9.028 53.939 1.00 83.19 818 PRO A N 1
ATOM 6623 C CA . PRO A 1 818 ? -17.344 9.978 54.780 1.00 83.19 818 PRO A CA 1
ATOM 6624 C C . PRO A 1 818 ? -16.199 9.351 55.590 1.00 83.19 818 PRO A C 1
ATOM 6626 O O . PRO A 1 818 ? -15.289 10.062 56.002 1.00 83.19 818 PRO A O 1
ATOM 6629 N N . PHE A 1 819 ? -16.241 8.035 55.828 1.00 85.56 819 PHE A N 1
ATOM 6630 C CA . PHE A 1 819 ? -15.229 7.317 56.601 1.00 85.56 819 PHE A CA 1
ATOM 6631 C C . PHE A 1 819 ? -14.128 6.703 55.733 1.00 85.56 819 PHE A C 1
ATOM 6633 O O . PHE A 1 819 ? -13.111 6.308 56.289 1.00 85.56 819 PHE A O 1
ATOM 6640 N N . ILE A 1 820 ? -14.303 6.590 54.411 1.00 84.81 820 ILE A N 1
ATOM 6641 C CA . ILE A 1 820 ? -13.338 5.918 53.528 1.00 84.81 820 ILE A CA 1
ATOM 6642 C C . ILE A 1 820 ? -12.345 6.931 52.942 1.00 84.81 820 ILE A C 1
ATOM 6644 O O . ILE A 1 820 ? -12.739 7.947 52.372 1.00 84.81 820 ILE A O 1
ATOM 6648 N N . LEU A 1 821 ? -11.054 6.622 53.035 1.00 81.25 821 LEU A N 1
ATOM 6649 C CA . LEU A 1 821 ? -9.938 7.332 52.408 1.00 81.25 821 LEU A CA 1
ATOM 6650 C C . LEU A 1 821 ? -9.191 6.391 51.460 1.00 81.25 821 LEU A C 1
ATOM 6652 O O . LEU A 1 821 ? -9.290 5.176 51.584 1.00 81.25 821 LEU A O 1
ATOM 6656 N N . LYS A 1 822 ? -8.397 6.941 50.538 1.00 77.56 822 LYS A N 1
ATOM 6657 C CA . LYS A 1 822 ? -7.454 6.154 49.732 1.00 77.56 822 LYS A CA 1
ATOM 6658 C C . LYS A 1 822 ? -6.033 6.422 50.188 1.00 77.56 822 LYS A C 1
ATOM 6660 O O . LYS A 1 822 ? -5.624 7.576 50.267 1.00 77.56 822 LYS A O 1
ATOM 6665 N N . ASN A 1 823 ? -5.273 5.366 50.458 1.00 73.69 823 ASN A N 1
ATOM 6666 C CA . ASN A 1 823 ? -3.853 5.504 50.776 1.00 73.69 823 ASN A CA 1
ATOM 6667 C C . ASN A 1 823 ? -2.996 5.732 49.513 1.00 73.69 823 ASN A C 1
ATOM 6669 O O . ASN A 1 823 ? -3.481 5.619 48.388 1.00 73.69 823 ASN A O 1
ATOM 6673 N N . ALA A 1 824 ? -1.695 5.992 49.688 1.00 61.62 824 ALA A N 1
ATOM 6674 C CA . ALA A 1 824 ? -0.746 6.228 48.588 1.00 61.62 824 ALA A CA 1
ATOM 6675 C C . ALA A 1 824 ? -0.609 5.051 47.594 1.00 61.62 824 ALA A C 1
ATOM 6677 O O . ALA A 1 824 ? -0.135 5.235 46.478 1.00 61.62 824 ALA A O 1
ATOM 6678 N N . LYS A 1 825 ? -1.034 3.839 47.980 1.00 62.03 825 LYS A N 1
ATOM 6679 C CA . LYS A 1 825 ? -1.095 2.649 47.112 1.00 62.03 825 LYS A CA 1
ATOM 6680 C C . LYS A 1 825 ? -2.484 2.441 46.489 1.00 62.03 825 LYS A C 1
ATOM 6682 O O . LYS A 1 825 ? -2.711 1.429 45.833 1.00 62.03 825 LYS A O 1
ATOM 6687 N N . GLY A 1 826 ? -3.412 3.373 46.705 1.00 63.00 826 GLY A N 1
ATOM 6688 C CA . GLY A 1 826 ? -4.776 3.355 46.182 1.00 63.00 826 GLY A CA 1
ATOM 6689 C C . GLY A 1 826 ? -5.746 2.420 46.908 1.00 63.00 826 GLY A C 1
ATOM 6690 O O . GLY A 1 826 ? -6.864 2.258 46.425 1.00 63.00 826 GLY A O 1
ATOM 6691 N N . ALA A 1 827 ? -5.350 1.812 48.030 1.00 74.00 827 ALA A N 1
ATOM 6692 C CA . ALA A 1 827 ? -6.219 0.934 48.810 1.00 74.00 827 ALA A CA 1
ATOM 6693 C C . ALA A 1 827 ? -7.089 1.735 49.787 1.00 74.00 827 ALA A C 1
ATOM 6695 O O . ALA A 1 827 ? -6.625 2.718 50.374 1.00 74.00 827 ALA A O 1
ATOM 6696 N N . ASP A 1 828 ? -8.329 1.280 49.971 1.00 78.69 828 ASP A N 1
ATOM 6697 C CA . ASP A 1 828 ? -9.287 1.919 50.867 1.00 78.69 828 ASP A CA 1
ATOM 6698 C C . ASP A 1 828 ? -8.877 1.732 52.333 1.00 78.69 828 ASP A C 1
ATOM 6700 O O . ASP A 1 828 ? -8.707 0.611 52.826 1.00 78.69 828 ASP A O 1
ATOM 6704 N N . THR A 1 829 ? -8.718 2.856 53.021 1.00 81.25 829 THR A N 1
ATOM 6705 C CA . THR A 1 829 ? -8.442 2.976 54.450 1.00 81.25 829 THR A CA 1
ATOM 6706 C C . THR A 1 829 ? -9.546 3.778 55.124 1.00 81.25 829 THR A C 1
ATOM 6708 O O . THR A 1 829 ? -10.452 4.303 54.482 1.00 81.25 829 THR A O 1
ATOM 6711 N N . ILE A 1 830 ? -9.500 3.843 56.447 1.00 84.19 830 ILE A N 1
ATOM 6712 C CA . ILE A 1 830 ? -10.522 4.490 57.253 1.00 84.19 830 ILE A CA 1
ATOM 6713 C C . ILE A 1 830 ? -9.993 5.815 57.808 1.00 84.19 830 ILE A C 1
ATOM 6715 O O . ILE A 1 830 ? -8.878 5.872 58.319 1.00 84.19 830 ILE A O 1
ATOM 6719 N N . SER A 1 831 ? -10.798 6.873 57.725 1.00 83.62 831 SER A N 1
ATOM 6720 C CA . SER A 1 831 ? -10.517 8.165 58.348 1.00 83.62 831 SER A CA 1
ATOM 6721 C C . SER A 1 831 ? -10.680 8.065 59.860 1.00 83.62 831 SER A C 1
ATOM 6723 O O . SER A 1 831 ? -11.800 7.974 60.373 1.00 83.62 831 SER A O 1
ATOM 6725 N N . ASN A 1 832 ? -9.552 8.132 60.569 1.00 81.12 832 ASN A N 1
ATOM 6726 C CA . ASN A 1 832 ? -9.518 8.184 62.027 1.00 81.12 832 ASN A CA 1
ATOM 6727 C C . ASN A 1 832 ? -10.374 9.360 62.547 1.00 81.12 832 ASN A C 1
ATOM 6729 O O . ASN A 1 832 ? -11.213 9.179 63.430 1.00 81.12 832 ASN A O 1
ATOM 6733 N N . ILE A 1 833 ? -10.258 10.533 61.915 1.00 79.31 833 ILE A N 1
ATOM 6734 C CA . ILE A 1 833 ? -11.003 11.751 62.275 1.00 79.31 833 ILE A CA 1
ATOM 6735 C C . ILE A 1 833 ? -12.515 11.569 62.080 1.00 79.31 833 ILE A C 1
ATOM 6737 O O . ILE A 1 833 ? -13.296 11.968 62.939 1.00 79.31 833 ILE A O 1
ATOM 6741 N N . ALA A 1 834 ? -12.953 10.948 60.979 1.00 81.44 834 ALA A N 1
ATOM 6742 C CA . ALA A 1 834 ? -14.381 10.779 60.707 1.00 81.44 834 ALA A CA 1
ATOM 6743 C C . ALA A 1 834 ? -15.046 9.754 61.638 1.00 81.44 834 ALA A C 1
ATOM 6745 O O . ALA A 1 834 ? -16.231 9.888 61.938 1.00 81.44 834 ALA A O 1
ATOM 6746 N N . ILE A 1 835 ? -14.309 8.735 62.095 1.00 83.75 835 ILE A N 1
ATOM 6747 C CA . ILE A 1 835 ? -14.834 7.725 63.028 1.00 83.75 835 ILE A CA 1
ATOM 6748 C C . ILE A 1 835 ? -14.882 8.227 64.464 1.00 83.75 835 ILE A C 1
ATOM 6750 O O . ILE A 1 835 ? -15.765 7.826 65.219 1.00 83.75 835 ILE A O 1
ATOM 6754 N N . PHE A 1 836 ? -13.972 9.110 64.859 1.00 84.12 836 PHE A N 1
ATOM 6755 C CA . PHE A 1 836 ? -13.874 9.553 66.245 1.00 84.12 836 PHE A CA 1
ATOM 6756 C C . PHE A 1 836 ? -15.215 10.022 66.869 1.00 84.12 836 PHE A C 1
ATOM 6758 O O . PHE A 1 836 ? -15.539 9.563 67.966 1.00 84.12 836 PHE A O 1
ATOM 6765 N N . PRO A 1 837 ? -16.072 10.820 66.190 1.00 82.81 837 PRO A N 1
ATOM 6766 C CA . PRO A 1 837 ? -17.363 11.262 66.732 1.00 82.81 837 PRO A CA 1
ATOM 6767 C C . PRO A 1 837 ? -18.367 10.143 67.046 1.00 82.81 837 PRO A C 1
ATOM 6769 O O . PRO A 1 837 ? -19.279 10.355 67.846 1.00 82.81 837 PRO A O 1
ATOM 6772 N N . ILE A 1 838 ? -18.234 8.977 66.406 1.00 83.75 838 ILE A N 1
ATOM 6773 C CA . ILE A 1 838 ? -19.112 7.813 66.608 1.00 83.75 838 ILE A CA 1
ATOM 6774 C C . ILE A 1 838 ? -18.499 6.766 67.550 1.00 83.75 838 ILE A C 1
ATOM 6776 O O . ILE A 1 838 ? -19.110 5.722 67.788 1.00 83.75 838 ILE A O 1
ATOM 6780 N N . PHE A 1 839 ? -17.309 7.028 68.099 1.00 85.69 839 PHE A N 1
ATOM 6781 C CA . PHE A 1 839 ? -16.695 6.183 69.118 1.00 85.69 839 PHE A CA 1
ATOM 6782 C C . PHE A 1 839 ? -17.377 6.398 70.484 1.00 85.69 839 PHE A C 1
ATOM 6784 O O . PHE A 1 839 ? -17.754 7.529 70.814 1.00 85.69 839 PHE A O 1
ATOM 6791 N N . PRO A 1 840 ? -17.564 5.354 71.315 1.00 85.44 840 PRO A N 1
ATOM 6792 C CA . PRO A 1 840 ? -18.248 5.495 72.598 1.00 85.44 840 PRO A CA 1
ATOM 6793 C C . PRO A 1 840 ? -17.562 6.511 73.526 1.00 85.44 840 PRO A C 1
ATOM 6795 O O . PRO A 1 840 ? -16.416 6.329 73.932 1.00 85.44 840 PRO A O 1
ATOM 6798 N N . LYS A 1 841 ? -18.286 7.568 73.925 1.00 83.81 841 LYS A N 1
ATOM 6799 C CA . LYS A 1 841 ? -17.744 8.658 74.766 1.00 83.81 841 LYS A CA 1
ATOM 6800 C C . LYS A 1 841 ? -17.188 8.184 76.113 1.00 83.81 841 LYS A C 1
ATOM 6802 O O . LYS A 1 841 ? -16.257 8.779 76.635 1.00 83.81 841 LYS A O 1
ATOM 6807 N N . ASN A 1 842 ? -17.740 7.105 76.666 1.00 85.25 842 ASN A N 1
ATOM 6808 C CA . ASN A 1 842 ? -17.282 6.483 77.913 1.00 85.25 842 ASN A CA 1
ATOM 6809 C C . ASN A 1 842 ? -15.985 5.662 77.763 1.00 85.25 842 ASN A C 1
ATOM 6811 O O . ASN A 1 842 ? -15.557 5.033 78.726 1.00 85.25 842 ASN A O 1
ATOM 6815 N N . ARG A 1 843 ? -15.398 5.617 76.562 1.00 86.94 843 ARG A N 1
ATOM 6816 C CA . ARG A 1 843 ? -14.146 4.920 76.233 1.00 86.94 843 ARG A CA 1
ATOM 6817 C C . ARG A 1 843 ? -13.055 5.886 75.761 1.00 86.94 843 ARG A C 1
ATOM 6819 O O . ARG A 1 843 ? -12.087 5.462 75.134 1.00 86.94 843 ARG A O 1
ATOM 6826 N N . LEU A 1 844 ? -13.227 7.177 76.025 1.00 89.44 844 LEU A N 1
ATOM 6827 C CA . LEU A 1 844 ? -12.238 8.204 75.732 1.00 89.44 844 LEU A CA 1
ATOM 6828 C C . LEU A 1 844 ? -11.443 8.535 76.999 1.00 89.44 844 LEU A C 1
ATOM 6830 O O . LEU A 1 844 ? -12.022 8.634 78.079 1.00 89.44 844 LEU A O 1
ATOM 6834 N N . ALA A 1 845 ? -10.137 8.732 76.857 1.00 88.00 845 ALA A N 1
ATOM 6835 C CA . ALA A 1 845 ? -9.257 9.232 77.908 1.00 88.00 845 ALA A CA 1
ATOM 6836 C C . ALA A 1 845 ? -8.759 10.638 77.551 1.00 88.00 845 ALA A C 1
ATOM 6838 O O . ALA A 1 845 ? -8.557 10.950 76.375 1.00 88.00 845 ALA A O 1
ATOM 6839 N N . LEU A 1 846 ? -8.566 11.484 78.563 1.00 88.75 846 LEU A N 1
ATOM 6840 C CA . LEU A 1 846 ? -7.927 12.792 78.406 1.00 88.75 846 LEU A CA 1
ATOM 6841 C C . LEU A 1 846 ? -6.491 12.620 77.909 1.00 88.75 846 LEU A C 1
ATOM 6843 O O . LEU A 1 846 ? -5.801 11.694 78.334 1.00 88.75 846 LEU A O 1
ATOM 6847 N N . LEU A 1 847 ? -6.020 13.538 77.063 1.00 88.94 847 LEU A N 1
ATOM 6848 C CA . LEU A 1 847 ? -4.656 13.526 76.525 1.00 88.94 847 LEU A CA 1
ATOM 6849 C C . LEU A 1 847 ? -3.597 13.383 77.634 1.00 88.94 847 LEU A C 1
ATOM 6851 O O . LEU A 1 847 ? -2.671 12.587 77.500 1.00 88.94 847 LEU A O 1
ATOM 6855 N N . ARG A 1 848 ? -3.768 14.095 78.755 1.00 84.06 848 ARG A N 1
ATOM 6856 C CA . ARG A 1 848 ? -2.863 14.040 79.919 1.00 84.06 848 ARG A CA 1
ATOM 6857 C C . ARG A 1 848 ? -2.874 12.694 80.661 1.00 84.06 848 ARG A C 1
ATOM 6859 O O . ARG A 1 848 ? -1.909 12.367 81.342 1.00 84.06 848 ARG A O 1
ATOM 6866 N N . GLU A 1 849 ? -3.959 11.931 80.554 1.00 84.75 849 GLU A N 1
ATOM 6867 C CA . GLU A 1 849 ? -4.191 10.675 81.287 1.00 84.75 849 GLU A CA 1
ATOM 6868 C C . GLU A 1 849 ? -4.017 9.431 80.397 1.00 84.75 849 GLU A C 1
ATOM 6870 O O . GLU A 1 849 ? -4.191 8.295 80.847 1.00 84.75 849 GLU A O 1
ATOM 6875 N N . HIS A 1 850 ? -3.692 9.626 79.118 1.00 88.75 850 HIS A N 1
ATOM 6876 C CA . HIS A 1 850 ? -3.646 8.560 78.132 1.00 88.75 850 HIS A CA 1
ATOM 6877 C C . HIS A 1 850 ? -2.365 7.720 78.258 1.00 88.75 850 HIS A C 1
ATOM 6879 O O . HIS A 1 850 ? -1.263 8.184 77.981 1.00 88.75 850 HIS A O 1
ATOM 6885 N N . THR A 1 851 ? -2.503 6.437 78.596 1.00 85.19 851 THR A N 1
ATOM 6886 C CA . THR A 1 851 ? -1.369 5.541 78.910 1.00 85.19 851 THR A CA 1
ATOM 6887 C C . THR A 1 851 ? -0.417 5.272 77.741 1.00 85.19 851 THR A C 1
ATOM 6889 O O . THR A 1 851 ? 0.743 4.935 77.966 1.00 85.19 851 THR A O 1
ATOM 6892 N N . ALA A 1 852 ? -0.890 5.413 76.499 1.00 84.31 852 ALA A N 1
ATOM 6893 C CA . ALA A 1 852 ? -0.088 5.210 75.287 1.00 84.31 852 ALA A CA 1
ATOM 6894 C C . ALA A 1 852 ? 0.591 6.483 74.741 1.00 84.31 852 ALA A C 1
ATOM 6896 O O . ALA A 1 852 ? 1.181 6.421 73.663 1.00 84.31 852 ALA A O 1
ATOM 6897 N N . ILE A 1 853 ? 0.475 7.627 75.429 1.00 87.81 853 ILE A N 1
ATOM 6898 C CA . ILE A 1 853 ? 1.034 8.911 74.982 1.00 87.81 853 ILE A CA 1
ATOM 6899 C C . ILE A 1 853 ? 2.187 9.311 75.896 1.00 87.81 853 ILE A C 1
ATOM 6901 O O . ILE A 1 853 ? 2.053 9.317 77.117 1.00 87.81 853 ILE A O 1
ATOM 6905 N N . GLN A 1 854 ? 3.320 9.664 75.296 1.00 87.62 854 GLN A N 1
ATOM 6906 C CA . GLN A 1 854 ? 4.497 10.164 75.999 1.00 87.62 854 GLN A CA 1
ATOM 6907 C C . GLN A 1 854 ? 4.838 11.561 75.490 1.00 87.62 854 GLN A C 1
ATOM 6909 O O . GLN A 1 854 ? 4.887 11.788 74.283 1.00 87.62 854 GLN A O 1
ATOM 6914 N N . MET A 1 855 ? 5.070 12.496 76.409 1.00 89.75 855 MET A N 1
ATOM 6915 C CA . MET A 1 855 ? 5.429 13.877 76.090 1.00 89.75 855 MET A CA 1
ATOM 6916 C C . MET A 1 855 ? 6.846 14.170 76.577 1.00 89.75 855 MET A C 1
ATOM 6918 O O . MET A 1 855 ? 7.165 13.916 77.738 1.00 89.75 855 MET A O 1
ATOM 6922 N N . GLU A 1 856 ? 7.682 14.721 75.705 1.00 88.44 856 GLU A N 1
ATOM 6923 C CA . GLU A 1 856 ? 9.072 15.077 75.983 1.00 88.44 856 GLU A CA 1
ATOM 6924 C C . GLU A 1 856 ? 9.277 16.574 75.729 1.00 88.44 856 GLU A C 1
ATOM 6926 O O . GLU A 1 856 ? 9.113 17.060 74.609 1.00 88.44 856 GLU A O 1
ATOM 6931 N N . VAL A 1 857 ? 9.626 17.319 76.779 1.00 87.44 857 VAL A N 1
ATOM 6932 C CA . VAL A 1 857 ? 9.949 18.749 76.688 1.00 87.44 857 VAL A CA 1
ATOM 6933 C C . VAL A 1 857 ? 11.381 18.900 76.184 1.00 87.44 857 VAL A C 1
ATOM 6935 O O . VAL A 1 857 ? 12.303 18.346 76.781 1.00 87.44 857 VAL A O 1
ATOM 6938 N N . CYS A 1 858 ? 11.587 19.662 75.111 1.00 83.00 858 CYS A N 1
ATOM 6939 C CA . CYS A 1 858 ? 12.912 19.864 74.535 1.00 83.00 858 CYS A CA 1
ATOM 6940 C C . CYS A 1 858 ? 13.543 21.180 75.034 1.00 83.00 858 CYS A C 1
ATOM 6942 O O . CYS A 1 858 ? 12.920 22.243 74.990 1.00 83.00 858 CYS A O 1
ATOM 6944 N N . GLY A 1 859 ? 14.802 21.124 75.484 1.00 80.44 859 GLY A N 1
ATOM 6945 C CA . GLY A 1 859 ? 15.570 22.302 75.920 1.00 80.44 859 GLY A CA 1
ATOM 6946 C C . GLY A 1 859 ? 15.050 22.965 77.208 1.00 80.44 859 GLY A C 1
ATOM 6947 O O . GLY A 1 859 ? 14.506 22.296 78.080 1.00 80.44 859 GLY A O 1
ATOM 6948 N N . GLU A 1 860 ? 15.216 24.289 77.326 1.00 79.31 860 GLU A N 1
ATOM 6949 C CA . GLU A 1 860 ? 14.743 25.111 78.464 1.00 79.31 860 GLU A CA 1
ATOM 6950 C C . GLU A 1 860 ? 13.270 25.560 78.316 1.00 79.31 860 GLU A C 1
ATOM 6952 O O . GLU A 1 860 ? 12.869 26.615 78.806 1.00 79.31 860 GLU A O 1
ATOM 6957 N N . THR A 1 861 ? 12.441 24.777 77.619 1.00 84.06 861 THR A N 1
ATOM 6958 C CA . THR A 1 861 ? 11.033 25.122 77.369 1.00 84.06 861 THR A CA 1
ATOM 6959 C C . THR A 1 861 ? 10.224 25.107 78.675 1.00 84.06 861 THR A C 1
ATOM 6961 O O . THR A 1 861 ? 10.127 24.079 79.348 1.00 84.06 861 THR A O 1
ATOM 6964 N N . ASN A 1 862 ? 9.590 26.231 79.031 1.00 85.31 862 ASN A N 1
ATOM 6965 C CA . ASN A 1 862 ? 8.712 26.309 80.201 1.00 85.31 862 ASN A CA 1
ATOM 6966 C C . ASN A 1 862 ? 7.279 25.889 79.844 1.00 85.31 862 ASN A C 1
ATOM 6968 O O . ASN A 1 862 ? 6.538 26.623 79.191 1.00 85.31 862 ASN A O 1
ATOM 6972 N N . ILE A 1 863 ? 6.865 24.718 80.330 1.00 83.50 863 ILE A N 1
ATOM 6973 C CA . ILE A 1 863 ? 5.556 24.141 80.008 1.00 83.50 863 ILE A CA 1
ATOM 6974 C C . ILE A 1 863 ? 4.374 24.956 80.559 1.00 83.50 863 ILE A C 1
ATOM 6976 O O . ILE A 1 863 ? 3.290 24.919 79.985 1.00 83.50 863 ILE A O 1
ATOM 6980 N N . GLN A 1 864 ? 4.570 25.726 81.638 1.00 81.31 864 GLN A N 1
ATOM 6981 C CA . GLN A 1 864 ? 3.505 26.542 82.240 1.00 81.31 864 GLN A CA 1
ATOM 6982 C C . GLN A 1 864 ? 3.138 27.758 81.382 1.00 81.31 864 GLN A C 1
ATOM 6984 O O . GLN A 1 864 ? 2.023 28.261 81.485 1.00 81.31 864 GLN A O 1
ATOM 6989 N N . THR A 1 865 ? 4.058 28.227 80.536 1.00 84.50 865 THR A N 1
ATOM 6990 C CA . THR A 1 865 ? 3.852 29.360 79.619 1.00 84.50 865 THR A CA 1
ATOM 6991 C C . THR A 1 865 ? 3.741 28.922 78.159 1.00 84.50 865 THR A C 1
ATOM 6993 O O . THR A 1 865 ? 3.646 29.769 77.274 1.00 84.50 865 THR A O 1
ATOM 6996 N N . PHE A 1 866 ? 3.741 27.612 77.892 1.00 90.06 866 PHE A N 1
ATOM 6997 C CA . PHE A 1 866 ? 3.724 27.057 76.543 1.00 90.06 866 PHE A CA 1
ATOM 6998 C C . PHE A 1 866 ? 2.369 27.319 75.873 1.00 90.06 866 PHE A C 1
ATOM 7000 O O . PHE A 1 866 ? 1.366 26.691 76.210 1.00 90.06 866 PHE A O 1
ATOM 7007 N N . CYS A 1 867 ? 2.355 28.256 74.927 1.00 90.75 867 CYS A N 1
ATOM 7008 C CA . CYS A 1 867 ? 1.206 28.606 74.092 1.00 90.75 867 CYS A CA 1
ATOM 7009 C C . CYS A 1 867 ? 1.447 28.084 72.674 1.00 90.75 867 CYS A C 1
ATOM 7011 O O . CYS A 1 867 ? 2.425 28.485 72.038 1.00 90.75 867 CYS A O 1
ATOM 7013 N N . LEU A 1 868 ? 0.591 27.173 72.206 1.00 92.25 868 LEU A N 1
ATOM 7014 C CA . LEU A 1 868 ? 0.780 26.432 70.960 1.00 92.25 868 LEU A CA 1
ATOM 7015 C C . LEU A 1 868 ? 0.744 27.362 69.738 1.00 92.25 868 LEU A C 1
ATOM 7017 O O . LEU A 1 868 ? -0.267 28.004 69.482 1.00 92.25 868 LEU A O 1
ATOM 7021 N N . ALA A 1 869 ? 1.813 27.391 68.947 1.00 91.12 869 ALA A N 1
ATOM 7022 C CA . ALA A 1 869 ? 1.931 28.191 67.724 1.00 91.12 869 ALA A CA 1
ATOM 7023 C C . ALA A 1 869 ? 1.911 27.341 66.447 1.00 91.12 869 ALA A C 1
ATOM 7025 O O . ALA A 1 869 ? 1.442 27.792 65.403 1.00 91.12 869 ALA A O 1
ATOM 7026 N N . GLY A 1 870 ? 2.409 26.105 66.514 1.00 90.56 870 GLY A N 1
ATOM 7027 C CA . GLY A 1 870 ? 2.483 25.218 65.358 1.00 90.56 870 GLY A CA 1
ATOM 7028 C C . GLY A 1 870 ? 2.602 23.748 65.734 1.00 90.56 870 GLY A C 1
ATOM 7029 O O . GLY A 1 870 ? 3.041 23.406 66.831 1.00 90.56 870 GLY A O 1
ATOM 7030 N N . VAL A 1 871 ? 2.203 22.885 64.799 1.00 93.06 871 VAL A N 1
ATOM 7031 C CA . VAL A 1 871 ? 2.255 21.423 64.915 1.00 93.06 871 VAL A CA 1
ATOM 7032 C C . VAL A 1 871 ? 2.823 20.864 63.614 1.00 93.06 871 VAL A C 1
ATOM 7034 O O . VAL A 1 871 ? 2.271 21.129 62.543 1.00 93.06 871 VAL A O 1
ATOM 7037 N N . SER A 1 872 ? 3.891 20.078 63.696 1.00 89.62 872 SER A N 1
ATOM 7038 C CA . SER A 1 872 ? 4.450 19.322 62.572 1.00 89.62 872 SER A CA 1
ATOM 7039 C C . SER A 1 872 ? 4.601 17.847 62.933 1.00 89.62 872 SER A C 1
ATOM 7041 O O . SER A 1 872 ? 4.754 17.487 64.099 1.00 89.62 872 SER A O 1
ATOM 7043 N N . ARG A 1 873 ? 4.542 16.975 61.924 1.00 90.06 873 ARG A N 1
ATOM 7044 C CA . ARG A 1 873 ? 4.800 15.542 62.078 1.00 90.06 873 ARG A CA 1
ATOM 7045 C C . ARG A 1 873 ? 6.170 15.207 61.520 1.00 90.06 873 ARG A C 1
ATOM 7047 O O . ARG A 1 873 ? 6.447 15.505 60.360 1.00 90.06 873 ARG A O 1
ATOM 7054 N N . GLU A 1 874 ? 7.006 14.584 62.339 1.00 86.38 874 GLU A N 1
ATOM 7055 C CA . GLU A 1 874 ? 8.381 14.252 61.975 1.00 86.38 874 GLU A CA 1
ATOM 7056 C C . GLU A 1 874 ? 8.610 12.740 62.043 1.00 86.38 874 GLU A C 1
ATOM 7058 O O . GLU A 1 874 ? 8.190 12.049 62.978 1.00 86.38 874 GLU A O 1
ATOM 7063 N N . SER A 1 875 ? 9.282 12.206 61.020 1.00 75.25 875 SER A N 1
ATOM 7064 C CA . SER A 1 875 ? 9.780 10.834 61.038 1.00 75.25 875 SER A CA 1
ATOM 7065 C C . SER A 1 875 ? 11.034 10.788 61.908 1.00 75.25 875 SER A C 1
ATOM 7067 O O . SER A 1 875 ? 12.009 11.481 61.618 1.00 75.25 875 SER A O 1
ATOM 7069 N N . GLY A 1 876 ? 11.011 9.980 62.970 1.00 65.50 876 GLY A N 1
ATOM 7070 C CA . GLY A 1 876 ? 12.153 9.821 63.868 1.00 65.50 876 GLY A CA 1
ATOM 7071 C C . GLY A 1 876 ? 13.432 9.410 63.127 1.00 65.50 876 GLY A C 1
ATOM 7072 O O . GLY A 1 876 ? 13.397 8.698 62.116 1.00 65.50 876 GLY A O 1
ATOM 7073 N N . ILE A 1 877 ? 14.588 9.854 63.625 1.00 58.22 877 ILE A N 1
ATOM 7074 C CA . ILE A 1 877 ? 15.884 9.394 63.114 1.00 58.22 877 ILE A CA 1
ATOM 7075 C C . ILE A 1 877 ? 16.034 7.922 63.516 1.00 58.22 877 ILE A C 1
ATOM 7077 O O . ILE A 1 877 ? 15.612 7.534 64.599 1.00 58.22 877 ILE A O 1
ATOM 7081 N N . LYS A 1 878 ? 16.600 7.098 62.620 1.00 46.03 878 LYS A N 1
ATOM 7082 C CA . LYS A 1 878 ? 16.892 5.655 62.772 1.00 46.03 878 LYS A CA 1
ATOM 7083 C C . LYS A 1 878 ? 16.775 5.163 64.234 1.00 46.03 878 LYS A C 1
ATOM 7085 O O . LYS A 1 878 ? 17.647 5.468 65.040 1.00 46.03 878 LYS A O 1
ATOM 7090 N N . TYR A 1 879 ? 15.726 4.376 64.506 1.00 49.41 879 TYR A N 1
ATOM 7091 C CA . TYR A 1 879 ? 15.291 3.804 65.800 1.00 49.41 879 TYR A CA 1
ATOM 7092 C C . TYR A 1 879 ? 14.294 4.619 66.654 1.00 49.41 879 TYR A C 1
ATOM 7094 O O . TYR A 1 879 ? 13.777 4.057 67.617 1.00 49.41 879 TYR A O 1
ATOM 7102 N N . GLU A 1 880 ? 13.924 5.847 66.281 1.00 58.31 880 GLU A N 1
ATOM 7103 C CA . GLU A 1 880 ? 12.788 6.573 66.882 1.00 58.31 880 GLU A CA 1
ATOM 7104 C C . GLU A 1 880 ? 11.494 6.376 66.067 1.00 58.31 880 GLU A C 1
ATOM 7106 O O . GLU A 1 880 ? 11.511 6.394 64.834 1.00 58.31 880 GLU A O 1
ATOM 7111 N N . SER A 1 881 ? 10.360 6.167 66.748 1.00 67.62 881 SER A N 1
ATOM 7112 C CA . SER A 1 881 ? 9.032 6.148 66.117 1.00 67.62 881 SER A CA 1
ATOM 7113 C C . SER A 1 881 ? 8.625 7.549 65.636 1.00 67.62 881 SER A C 1
ATOM 7115 O O . SER A 1 881 ? 9.181 8.554 66.079 1.00 67.62 881 SER A O 1
ATOM 7117 N N . GLU A 1 882 ? 7.642 7.634 64.733 1.00 83.88 882 GLU A N 1
ATOM 7118 C CA . GLU A 1 882 ? 7.016 8.918 64.378 1.00 83.88 882 GLU A CA 1
ATOM 7119 C C . GLU A 1 882 ? 6.522 9.662 65.630 1.00 83.88 882 GLU A C 1
ATOM 7121 O O . GLU A 1 882 ? 6.078 9.037 66.598 1.00 83.88 882 GLU A O 1
ATOM 7126 N N . HIS A 1 883 ? 6.600 10.993 65.603 1.00 90.25 883 HIS A N 1
ATOM 7127 C CA . HIS A 1 883 ? 6.128 11.859 66.681 1.00 90.25 883 HIS A CA 1
ATOM 7128 C C . HIS A 1 883 ? 5.588 13.186 66.137 1.00 90.25 883 HIS A C 1
ATOM 7130 O O . HIS A 1 883 ? 5.859 13.570 64.995 1.00 90.25 883 HIS A O 1
ATOM 7136 N N . LEU A 1 884 ? 4.811 13.885 66.963 1.00 91.69 884 LEU A N 1
ATOM 7137 C CA . LEU A 1 884 ? 4.398 15.263 66.700 1.00 91.69 884 LEU A CA 1
ATOM 7138 C C . LEU A 1 884 ? 5.341 16.229 67.411 1.00 91.69 884 LEU A C 1
ATOM 7140 O O . LEU A 1 884 ? 5.589 16.078 68.606 1.00 91.69 884 LEU A O 1
ATOM 7144 N N . LEU A 1 885 ? 5.827 17.229 66.683 1.00 91.38 885 LEU A N 1
ATOM 7145 C CA . LEU A 1 885 ? 6.572 18.363 67.210 1.00 91.38 885 LEU A CA 1
ATOM 7146 C C . LEU A 1 885 ? 5.620 19.555 67.343 1.00 91.38 885 LEU A C 1
ATOM 7148 O O . LEU A 1 885 ? 5.074 20.058 66.360 1.00 91.38 885 LEU A O 1
ATOM 7152 N N . LEU A 1 886 ? 5.414 20.001 68.576 1.00 93.06 886 LEU A N 1
ATOM 7153 C CA . LEU A 1 886 ? 4.658 21.202 68.902 1.00 93.06 886 LEU A CA 1
ATOM 7154 C C . LEU A 1 886 ? 5.647 22.340 69.141 1.00 93.06 886 LEU A C 1
ATOM 7156 O O . LEU A 1 886 ? 6.628 22.173 69.867 1.00 93.06 886 LEU A O 1
ATOM 7160 N N . ILE A 1 887 ? 5.361 23.500 68.558 1.00 90.44 887 ILE A N 1
ATOM 7161 C CA . ILE A 1 887 ? 6.167 24.719 68.671 1.00 90.44 887 ILE A CA 1
ATOM 7162 C C . ILE A 1 887 ? 5.328 25.768 69.393 1.00 90.44 887 ILE A C 1
ATOM 7164 O O . ILE A 1 887 ? 4.165 25.956 69.031 1.00 90.44 887 ILE A O 1
ATOM 7168 N N . SER A 1 888 ? 5.888 26.450 70.391 1.00 90.56 888 SER A N 1
ATOM 7169 C CA . SER A 1 888 ? 5.232 27.568 71.075 1.00 90.56 888 SER A CA 1
ATOM 7170 C C . SER A 1 888 ? 5.594 28.934 70.483 1.00 90.56 888 SER A C 1
ATOM 7172 O O . SER A 1 888 ? 6.566 29.075 69.742 1.00 90.56 888 SER A O 1
ATOM 7174 N N . ASN A 1 889 ? 4.816 29.969 70.822 1.00 86.56 889 ASN A N 1
ATOM 7175 C CA . ASN A 1 889 ? 5.028 31.347 70.340 1.00 86.56 889 ASN A CA 1
ATOM 7176 C C . ASN A 1 889 ? 6.412 31.927 70.704 1.00 86.56 889 ASN A C 1
ATOM 7178 O O . ASN A 1 889 ? 6.932 32.786 69.995 1.00 86.56 889 ASN A O 1
ATOM 7182 N N . ASP A 1 890 ? 7.019 31.456 71.792 1.00 86.06 890 ASP A N 1
ATOM 7183 C CA . ASP A 1 890 ? 8.365 31.811 72.257 1.00 86.06 890 ASP A CA 1
ATOM 7184 C C . ASP A 1 890 ? 9.459 30.851 71.746 1.00 86.06 890 ASP A C 1
ATOM 7186 O O . ASP A 1 890 ? 10.582 30.869 72.242 1.00 86.06 890 ASP A O 1
ATOM 7190 N N . SER A 1 891 ? 9.162 30.051 70.714 1.00 84.81 891 SER A N 1
ATOM 7191 C CA . SER A 1 891 ? 10.071 29.065 70.097 1.00 84.81 891 SER A CA 1
ATOM 7192 C C . SER A 1 891 ? 10.446 27.864 70.980 1.00 84.81 891 SER A C 1
ATOM 7194 O O . SER A 1 891 ? 11.364 27.116 70.640 1.00 84.81 891 SER A O 1
ATOM 7196 N N . GLY A 1 892 ? 9.734 27.639 72.085 1.00 88.44 892 GLY A N 1
ATOM 7197 C CA . GLY A 1 892 ? 9.809 26.393 72.846 1.00 88.44 892 GLY A CA 1
ATOM 7198 C C . GLY A 1 892 ? 9.276 25.204 72.043 1.00 88.44 892 GLY A C 1
ATOM 7199 O O . GLY A 1 892 ? 8.452 25.357 71.139 1.00 88.44 892 GLY A O 1
ATOM 7200 N N . THR A 1 893 ? 9.756 23.999 72.353 1.00 91.00 893 THR A N 1
ATOM 7201 C CA . THR A 1 893 ? 9.391 22.780 71.613 1.00 91.00 893 THR A CA 1
ATOM 7202 C C . THR A 1 893 ? 9.014 21.625 72.534 1.00 91.00 893 THR A C 1
ATOM 7204 O O . THR A 1 893 ? 9.623 21.405 73.583 1.00 91.00 893 THR A O 1
ATOM 7207 N N . LEU A 1 894 ? 7.985 20.881 72.130 1.00 91.38 894 LEU A N 1
ATOM 7208 C CA . LEU A 1 894 ? 7.456 19.717 72.836 1.00 91.38 894 LEU A CA 1
ATOM 7209 C C . LEU A 1 894 ? 7.233 18.584 71.833 1.00 91.38 894 LEU A C 1
ATOM 7211 O O . LEU A 1 894 ? 6.542 18.772 70.833 1.00 91.38 894 LEU A O 1
ATOM 7215 N N . LYS A 1 895 ? 7.778 17.401 72.112 1.00 90.94 895 LYS A N 1
ATOM 7216 C CA . LYS A 1 895 ? 7.547 16.201 71.305 1.00 90.94 895 LYS A CA 1
ATOM 7217 C C . LYS A 1 895 ? 6.480 15.321 71.939 1.00 90.94 895 LYS A C 1
ATOM 7219 O O . LYS A 1 895 ? 6.500 15.099 73.148 1.00 90.94 895 LYS A O 1
ATOM 7224 N N . ILE A 1 896 ? 5.571 14.792 71.124 1.00 90.94 896 ILE A N 1
ATOM 7225 C CA . ILE A 1 896 ? 4.557 13.824 71.547 1.00 90.94 896 ILE A CA 1
ATOM 7226 C C . ILE A 1 896 ? 4.724 12.527 70.759 1.00 90.94 896 ILE A C 1
ATOM 7228 O O . ILE A 1 896 ? 4.547 12.507 69.540 1.00 90.94 896 ILE A O 1
ATOM 7232 N N . TYR A 1 897 ? 5.005 11.440 71.473 1.00 88.56 897 TYR A N 1
ATOM 7233 C CA . TYR A 1 897 ? 5.100 10.087 70.933 1.00 88.56 897 TYR A CA 1
ATOM 7234 C C . TYR A 1 897 ? 3.827 9.307 71.257 1.00 88.56 897 TYR A C 1
ATOM 7236 O O . TYR A 1 897 ? 3.380 9.262 72.406 1.00 88.56 897 TYR A O 1
ATOM 7244 N N . ALA A 1 898 ? 3.251 8.676 70.239 1.00 87.06 898 ALA A N 1
ATOM 7245 C CA . ALA A 1 898 ? 2.088 7.809 70.353 1.00 87.06 898 ALA A CA 1
ATOM 7246 C C . ALA A 1 898 ? 2.038 6.852 69.145 1.00 87.06 898 ALA A C 1
ATOM 7248 O O . ALA A 1 898 ? 2.716 7.087 68.142 1.00 87.06 898 ALA A O 1
ATOM 7249 N N . PRO A 1 899 ? 1.233 5.778 69.191 1.00 86.19 899 PRO A N 1
ATOM 7250 C CA . PRO A 1 899 ? 0.881 5.009 68.001 1.00 86.19 899 PRO A CA 1
ATOM 7251 C C . PRO A 1 899 ? 0.331 5.900 66.878 1.00 86.19 899 PRO A C 1
ATOM 7253 O O . PRO A 1 899 ? -0.395 6.857 67.146 1.00 86.19 899 PRO A O 1
ATOM 7256 N N . GLY A 1 900 ? 0.633 5.554 65.623 1.00 82.12 900 GLY A N 1
ATOM 7257 C CA . GLY A 1 900 ? 0.335 6.389 64.449 1.00 82.12 900 GLY A CA 1
ATOM 7258 C C . GLY A 1 900 ? -1.115 6.877 64.351 1.00 82.12 900 GLY A C 1
ATOM 7259 O O . GLY A 1 900 ? -1.330 8.050 64.076 1.00 82.12 900 GLY A O 1
ATOM 7260 N N . ASP A 1 901 ? -2.099 6.031 64.670 1.00 80.38 901 ASP A N 1
ATOM 7261 C CA . ASP A 1 901 ? -3.519 6.420 64.667 1.00 80.38 901 ASP A CA 1
ATOM 7262 C C . ASP A 1 901 ? -3.863 7.513 65.685 1.00 80.38 901 ASP A C 1
ATOM 7264 O O . ASP A 1 901 ? -4.710 8.371 65.431 1.00 80.38 901 ASP A O 1
ATOM 7268 N N . LEU A 1 902 ? -3.232 7.469 66.861 1.00 87.00 902 LEU A N 1
ATOM 7269 C CA . LEU A 1 902 ? -3.420 8.496 67.881 1.00 87.00 902 LEU A CA 1
ATOM 7270 C C . LEU A 1 902 ? -2.719 9.787 67.473 1.00 87.00 902 LEU A C 1
ATOM 7272 O O . LEU A 1 902 ? -3.268 10.856 67.723 1.00 87.00 902 LEU A O 1
ATOM 7276 N N . LEU A 1 903 ? -1.556 9.694 66.818 1.00 88.00 903 LEU A N 1
ATOM 7277 C CA . LEU A 1 903 ? -0.888 10.861 66.242 1.00 88.00 903 LEU A CA 1
ATOM 7278 C C . LEU A 1 903 ? -1.753 11.513 65.156 1.00 88.00 903 LEU A C 1
ATOM 7280 O O . LEU A 1 903 ? -1.872 12.731 65.163 1.00 88.00 903 LEU A O 1
ATOM 7284 N N . ASP A 1 904 ? -2.419 10.738 64.291 1.00 84.38 904 ASP A N 1
ATOM 7285 C CA . ASP A 1 904 ? -3.331 11.277 63.266 1.00 84.38 904 ASP A CA 1
ATOM 7286 C C . ASP A 1 904 ? -4.473 12.101 63.887 1.00 84.38 904 ASP A C 1
ATOM 7288 O O . ASP A 1 904 ? -4.774 13.207 63.436 1.00 84.38 904 ASP A O 1
ATOM 7292 N N . LEU A 1 905 ? -5.117 11.561 64.931 1.00 86.69 905 LEU A N 1
ATOM 7293 C CA . LEU A 1 905 ? -6.199 12.242 65.651 1.00 86.69 905 LEU A CA 1
ATOM 7294 C C . LEU A 1 905 ? -5.693 13.488 66.379 1.00 86.69 905 LEU A C 1
ATOM 7296 O O . LEU A 1 905 ? -6.297 14.558 66.295 1.00 86.69 905 LEU A O 1
ATOM 7300 N N . LEU A 1 906 ? -4.583 13.336 67.098 1.00 89.31 906 LEU A N 1
ATOM 7301 C CA . LEU A 1 906 ? -4.012 14.385 67.925 1.00 89.31 906 LEU A CA 1
ATOM 7302 C C . LEU A 1 906 ? -3.508 15.558 67.079 1.00 89.31 906 LEU A C 1
ATOM 7304 O O . LEU A 1 906 ? -3.738 16.708 67.440 1.00 89.31 906 LEU A O 1
ATOM 7308 N N . GLU A 1 907 ? -2.888 15.284 65.932 1.00 89.44 907 GLU A N 1
ATOM 7309 C CA . GLU A 1 907 ? -2.462 16.303 64.973 1.00 89.44 907 GLU A CA 1
ATOM 7310 C C . GLU A 1 907 ? -3.647 17.149 64.489 1.00 89.44 907 GLU A C 1
ATOM 7312 O O . GLU A 1 907 ? -3.551 18.376 64.450 1.00 89.44 907 GLU A O 1
ATOM 7317 N N . GLY A 1 908 ? -4.776 16.505 64.165 1.00 84.44 908 GLY A N 1
ATOM 7318 C CA . GLY A 1 908 ? -6.010 17.189 63.778 1.00 84.44 908 GLY A CA 1
ATOM 7319 C C . GLY A 1 908 ? -6.546 18.098 64.885 1.00 84.44 908 GLY A C 1
ATOM 7320 O O . GLY A 1 908 ? -6.785 19.279 64.646 1.00 84.44 908 GLY A O 1
ATOM 7321 N N . PHE A 1 909 ? -6.668 17.579 66.111 1.00 90.06 909 PHE A N 1
ATOM 7322 C CA . PHE A 1 909 ? -7.186 18.356 67.242 1.00 90.06 909 PHE A CA 1
ATOM 7323 C C . PHE A 1 909 ? -6.276 19.513 67.659 1.00 90.06 909 PHE A C 1
ATOM 7325 O O . PHE A 1 909 ? -6.775 20.571 68.032 1.00 90.06 909 PHE A O 1
ATOM 7332 N N . LEU A 1 910 ? -4.954 19.341 67.603 1.00 90.44 910 LEU A N 1
ATOM 7333 C CA . LEU A 1 910 ? -4.010 20.395 67.977 1.00 90.44 910 LEU A CA 1
ATOM 7334 C C . LEU A 1 910 ? -3.967 21.532 66.946 1.00 90.44 910 LEU A C 1
ATOM 7336 O O . LEU A 1 910 ? -3.831 22.691 67.331 1.00 90.44 910 LEU A O 1
ATOM 7340 N N . LYS A 1 911 ? -4.135 21.238 65.649 1.00 88.19 911 LYS A N 1
ATOM 7341 C CA . LYS A 1 911 ? -4.194 22.269 64.594 1.00 88.19 911 LYS A CA 1
ATOM 7342 C C . LYS A 1 911 ? -5.393 23.212 64.736 1.00 88.19 911 LYS A C 1
ATOM 7344 O O . LYS A 1 911 ? -5.305 24.358 64.307 1.00 88.19 911 LYS A O 1
ATOM 7349 N N . GLU A 1 912 ? -6.487 22.767 65.351 1.00 85.88 912 GLU A N 1
ATOM 7350 C CA . GLU A 1 912 ? -7.656 23.613 65.649 1.00 85.88 912 GLU A CA 1
ATOM 7351 C C . GLU A 1 912 ? -7.494 24.443 66.935 1.00 85.88 912 GLU A C 1
ATOM 7353 O O . GLU A 1 912 ? -8.301 25.330 67.201 1.00 85.88 912 GLU A O 1
ATOM 7358 N N . ARG A 1 913 ? -6.446 24.176 67.723 1.00 88.25 913 ARG A N 1
ATOM 7359 C CA . ARG A 1 913 ? -6.206 24.744 69.061 1.00 88.25 913 ARG A CA 1
ATOM 7360 C C . ARG A 1 913 ? -4.958 25.627 69.125 1.00 88.25 913 ARG A C 1
ATOM 7362 O O . ARG A 1 913 ? -4.381 25.837 70.190 1.00 88.25 913 ARG A O 1
ATOM 7369 N N . ILE A 1 914 ? -4.515 26.146 67.979 1.00 90.50 914 ILE A N 1
ATOM 7370 C CA . ILE A 1 914 ? -3.437 27.139 67.932 1.00 90.50 914 ILE A CA 1
ATOM 7371 C C . ILE A 1 914 ? -3.837 28.350 68.791 1.00 90.50 914 ILE A C 1
ATOM 7373 O O . ILE A 1 914 ? -4.965 28.836 68.715 1.00 90.50 914 ILE A O 1
ATOM 7377 N N . ASN A 1 915 ? -2.882 28.855 69.566 1.00 88.62 915 ASN A N 1
ATOM 7378 C CA . ASN A 1 915 ? -2.988 29.878 70.608 1.00 88.62 915 ASN A CA 1
ATOM 7379 C C . ASN A 1 915 ? -3.551 29.419 71.969 1.00 88.62 915 ASN A C 1
ATOM 7381 O O . ASN A 1 915 ? -3.615 30.247 72.875 1.00 88.62 915 ASN A O 1
ATOM 7385 N N . GLU A 1 916 ? -3.901 28.141 72.164 1.00 91.44 916 GLU A N 1
ATOM 7386 C CA . GLU A 1 916 ? -4.219 27.599 73.499 1.00 91.44 916 GLU A CA 1
ATOM 7387 C C . GLU A 1 916 ? -2.936 27.309 74.308 1.00 91.44 916 GLU A C 1
ATOM 7389 O O . GLU A 1 916 ? -1.899 26.906 73.763 1.00 91.44 916 GLU A O 1
ATOM 7394 N N . PHE A 1 917 ? -2.995 27.503 75.627 1.00 90.81 917 PHE A N 1
ATOM 7395 C CA . PHE A 1 917 ? -1.928 27.127 76.559 1.00 90.81 917 PHE A CA 1
ATOM 7396 C C . PHE A 1 917 ? -1.913 25.615 76.831 1.00 90.81 917 PHE A C 1
ATOM 7398 O O . PHE A 1 917 ? -2.927 24.931 76.699 1.00 90.81 917 PHE A O 1
ATOM 7405 N N . PHE A 1 918 ? -0.766 25.088 77.275 1.00 88.56 918 PHE A N 1
ATOM 7406 C CA . PHE A 1 918 ? -0.569 23.657 77.548 1.00 88.56 918 PHE A CA 1
ATOM 7407 C C . PHE A 1 918 ? -1.670 23.021 78.403 1.00 88.56 918 PHE A C 1
ATOM 7409 O O . PHE A 1 918 ? -2.202 21.973 78.043 1.00 88.56 918 PHE A O 1
ATOM 7416 N N . GLU A 1 919 ? -2.058 23.653 79.511 1.00 85.44 919 GLU A N 1
ATOM 7417 C CA . GLU A 1 919 ? -3.131 23.138 80.376 1.00 85.44 919 GLU A CA 1
ATOM 7418 C C . GLU A 1 919 ? -4.510 23.155 79.689 1.00 85.44 919 GLU A C 1
ATOM 7420 O O . GLU A 1 919 ? -5.327 22.270 79.943 1.00 85.44 919 GLU A O 1
ATOM 7425 N N . GLU A 1 920 ? -4.763 24.106 78.785 1.00 86.19 920 GLU A N 1
ATOM 7426 C CA . GLU A 1 920 ? -6.045 24.252 78.086 1.00 86.19 920 GLU A CA 1
ATOM 7427 C C . GLU A 1 920 ? -6.252 23.123 77.070 1.00 86.19 920 GLU A C 1
ATOM 7429 O O . GLU A 1 920 ? -7.257 22.409 77.138 1.00 86.19 920 GLU A O 1
ATOM 7434 N N . PHE A 1 921 ? -5.278 22.880 76.185 1.00 87.75 921 PHE A N 1
ATOM 7435 C CA . PHE A 1 921 ? -5.432 21.829 75.178 1.00 87.75 921 PHE A CA 1
ATOM 7436 C C . PHE A 1 921 ? -5.248 20.419 75.762 1.00 87.75 921 PHE A C 1
ATOM 7438 O O . PHE A 1 921 ? -5.942 19.491 75.343 1.00 87.75 921 PHE A O 1
ATOM 7445 N N . THR A 1 922 ? -4.376 20.218 76.761 1.00 85.75 922 THR A N 1
ATOM 7446 C CA . THR A 1 922 ? -4.206 18.886 77.386 1.00 85.75 922 THR A CA 1
ATOM 7447 C C . THR A 1 922 ? -5.406 18.456 78.224 1.00 85.75 922 THR A C 1
ATOM 7449 O O . THR A 1 922 ? -5.671 17.255 78.326 1.00 85.75 922 THR A O 1
ATOM 7452 N N . SER A 1 923 ? -6.162 19.418 78.757 1.00 83.50 923 SER A N 1
ATOM 7453 C CA . SER A 1 923 ? -7.434 19.178 79.447 1.00 83.50 923 SER A CA 1
ATOM 7454 C C . SER A 1 923 ? -8.642 19.169 78.498 1.00 83.50 923 SER A C 1
ATOM 7456 O O . SER A 1 923 ? -9.731 18.753 78.889 1.00 83.50 923 SER A O 1
ATOM 7458 N N . GLY A 1 924 ? -8.472 19.633 77.255 1.00 82.44 924 GLY A N 1
ATOM 7459 C CA . GLY A 1 924 ? -9.537 19.753 76.256 1.00 82.44 924 GLY A CA 1
ATOM 7460 C C . GLY A 1 924 ? -9.582 18.638 75.206 1.00 82.44 924 GLY A C 1
ATOM 7461 O O . GLY A 1 924 ? -10.597 18.499 74.518 1.00 82.44 924 GLY A O 1
ATOM 7462 N N . ILE A 1 925 ? -8.511 17.851 75.055 1.00 89.25 925 ILE A N 1
ATOM 7463 C CA . ILE A 1 925 ? -8.398 16.796 74.036 1.00 89.25 925 ILE A CA 1
ATOM 7464 C C . ILE A 1 925 ? -8.676 15.416 74.644 1.00 89.25 925 ILE A C 1
ATOM 7466 O O . ILE A 1 925 ? -8.056 15.008 75.625 1.00 89.25 925 ILE A O 1
ATOM 7470 N N . PHE A 1 926 ? -9.577 14.675 74.000 1.00 89.38 926 PHE A N 1
ATOM 7471 C CA . PHE A 1 926 ? -9.952 13.307 74.347 1.00 89.38 926 PHE A CA 1
ATOM 7472 C C . PHE A 1 926 ? -9.550 12.354 73.220 1.00 89.38 926 PHE A C 1
ATOM 7474 O O . PHE A 1 926 ? -9.737 12.676 72.050 1.00 89.38 926 PHE A O 1
ATOM 7481 N N . LEU A 1 927 ? -9.026 11.176 73.561 1.00 90.06 927 LEU A N 1
ATOM 7482 C CA . LEU A 1 927 ? -8.546 10.174 72.604 1.00 90.06 927 LEU A CA 1
ATOM 7483 C C . LEU A 1 927 ? -9.045 8.759 72.961 1.00 90.06 927 LEU A C 1
ATOM 7485 O O . LEU A 1 927 ? -9.378 8.517 74.124 1.00 90.06 927 LEU A O 1
ATOM 7489 N N . PRO A 1 928 ? -9.136 7.819 71.997 1.00 89.38 928 PRO A N 1
ATOM 7490 C CA . PRO A 1 928 ? -9.610 6.455 72.251 1.00 89.38 928 PRO A CA 1
ATOM 7491 C C . PRO A 1 928 ? -8.716 5.693 73.241 1.00 89.38 928 PRO A C 1
ATOM 7493 O O . PRO A 1 928 ? -7.562 5.414 72.940 1.00 89.38 928 PRO A O 1
ATOM 7496 N N . GLN A 1 929 ? -9.268 5.301 74.394 1.00 87.31 929 GLN A N 1
ATOM 7497 C CA . GLN A 1 929 ? -8.515 4.649 75.475 1.00 87.31 929 GLN A CA 1
ATOM 7498 C C . GLN A 1 929 ? -8.073 3.213 75.132 1.00 87.31 929 GLN A C 1
ATOM 7500 O O . GLN A 1 929 ? -7.005 2.775 75.554 1.00 87.31 929 GLN A O 1
ATOM 7505 N N . ASP A 1 930 ? -8.906 2.465 74.399 1.00 85.69 930 ASP A N 1
ATOM 7506 C CA . ASP A 1 930 ? -8.653 1.073 74.005 1.00 85.69 930 ASP A CA 1
ATOM 7507 C C . ASP A 1 930 ? -8.440 0.982 72.489 1.00 85.69 930 ASP A C 1
ATOM 7509 O O . ASP A 1 930 ? -9.385 1.054 71.696 1.00 85.69 930 ASP A O 1
ATOM 7513 N N . LEU A 1 931 ? -7.177 0.805 72.095 1.00 83.38 931 LEU A N 1
ATOM 7514 C CA . LEU A 1 931 ? -6.767 0.734 70.694 1.00 83.38 931 LEU A CA 1
ATOM 7515 C C . LEU A 1 931 ? -7.241 -0.543 69.986 1.00 83.38 931 LEU A C 1
ATOM 7517 O O . LEU A 1 931 ? -7.436 -0.523 68.773 1.00 83.38 931 LEU A O 1
ATOM 7521 N N . HIS A 1 932 ? -7.482 -1.641 70.708 1.00 84.50 932 HIS A N 1
ATOM 7522 C CA . HIS A 1 932 ? -8.017 -2.861 70.099 1.00 84.50 932 HIS A CA 1
ATOM 7523 C C . HIS A 1 932 ? -9.487 -2.688 69.712 1.00 84.50 932 HIS A C 1
ATOM 7525 O O . HIS A 1 932 ? -9.892 -3.102 68.625 1.00 84.50 932 HIS A O 1
ATOM 7531 N N . LEU A 1 933 ? -10.281 -2.048 70.575 1.00 84.81 933 LEU A N 1
ATOM 7532 C CA . LEU A 1 933 ? -11.673 -1.707 70.265 1.00 84.81 933 LEU A CA 1
ATOM 7533 C C . LEU A 1 933 ? -11.769 -0.655 69.152 1.00 84.81 933 LEU A C 1
ATOM 7535 O O . LEU A 1 933 ? -12.640 -0.764 68.288 1.00 84.81 933 LEU A O 1
ATOM 7539 N N . TRP A 1 934 ? -10.858 0.324 69.144 1.00 86.00 934 TRP A N 1
ATOM 7540 C CA . TRP A 1 934 ? -10.723 1.295 68.056 1.00 86.00 934 TRP A CA 1
ATOM 7541 C C . TRP A 1 934 ? -10.498 0.600 66.707 1.00 86.00 934 TRP A C 1
ATOM 7543 O O . TRP A 1 934 ? -11.252 0.817 65.758 1.00 86.00 934 TRP A O 1
ATOM 7553 N N . GLU A 1 935 ? -9.527 -0.313 66.635 1.00 83.75 935 GLU A N 1
ATOM 7554 C CA . GLU A 1 935 ? -9.246 -1.093 65.427 1.00 83.75 935 GLU A CA 1
ATOM 7555 C C . GLU A 1 935 ? -10.417 -1.970 64.980 1.00 83.75 935 GLU A C 1
ATOM 7557 O O . GLU A 1 935 ? -10.737 -2.021 63.787 1.00 83.75 935 GLU A O 1
ATOM 7562 N N . ALA A 1 936 ? -11.094 -2.627 65.925 1.00 85.69 936 ALA A N 1
ATOM 7563 C CA . ALA A 1 936 ? -12.250 -3.467 65.632 1.00 85.69 936 ALA A CA 1
ATOM 7564 C C . ALA A 1 936 ? -13.385 -2.669 64.965 1.00 85.69 936 ALA A C 1
ATOM 7566 O O . ALA A 1 936 ? -13.949 -3.128 63.970 1.00 85.69 936 ALA A O 1
ATOM 7567 N N . GLN A 1 937 ? -13.671 -1.453 65.445 1.00 86.38 937 GLN A N 1
ATOM 7568 C CA . GLN A 1 937 ? -14.703 -0.591 64.859 1.00 86.38 937 GLN A CA 1
ATOM 7569 C C . GLN A 1 937 ? -14.330 -0.118 63.443 1.00 86.38 937 GLN A C 1
ATOM 7571 O O . GLN A 1 937 ? -15.184 -0.111 62.550 1.00 86.38 937 GLN A O 1
ATOM 7576 N N . LYS A 1 938 ? -13.052 0.215 63.198 1.00 86.12 938 LYS A N 1
ATOM 7577 C CA . LYS A 1 938 ? -12.553 0.537 61.846 1.00 86.12 938 LYS A CA 1
ATOM 7578 C C . LYS A 1 938 ? -12.748 -0.642 60.888 1.00 86.12 938 LYS A C 1
ATOM 7580 O O . LYS A 1 938 ? -13.254 -0.464 59.779 1.00 86.12 938 LYS A O 1
ATOM 7585 N N . HIS A 1 939 ? -12.387 -1.848 61.328 1.00 86.75 939 HIS A N 1
ATOM 7586 C CA . HIS A 1 939 ? -12.521 -3.070 60.534 1.00 86.75 939 HIS A CA 1
ATOM 7587 C C . HIS A 1 939 ? -13.983 -3.411 60.234 1.00 86.75 939 HIS A C 1
ATOM 7589 O O . HIS A 1 939 ? -14.297 -3.803 59.113 1.00 86.75 939 HIS A O 1
ATOM 7595 N N . GLU A 1 940 ? -14.889 -3.236 61.196 1.00 88.19 940 GLU A N 1
ATOM 7596 C CA . GLU A 1 940 ? -16.319 -3.480 61.003 1.00 88.19 940 GLU A CA 1
ATOM 7597 C C . GLU A 1 940 ? -16.909 -2.573 59.914 1.00 88.19 940 GLU A C 1
ATOM 7599 O O . GLU A 1 940 ? -17.571 -3.057 58.993 1.00 88.19 940 GLU A O 1
ATOM 7604 N N . ILE A 1 941 ? -16.612 -1.269 59.966 1.00 86.31 941 ILE A N 1
ATOM 7605 C CA . ILE A 1 941 ? -17.074 -0.291 58.971 1.00 86.31 941 ILE A CA 1
ATOM 7606 C C . ILE A 1 941 ? -16.486 -0.600 57.590 1.00 86.31 941 ILE A C 1
ATOM 7608 O O . ILE A 1 941 ? -17.224 -0.621 56.601 1.00 86.31 941 ILE A O 1
ATOM 7612 N N . LEU A 1 942 ? -15.183 -0.889 57.520 1.00 85.88 942 LEU A N 1
ATOM 7613 C CA . LEU A 1 942 ? -14.512 -1.218 56.263 1.00 85.88 942 LEU A CA 1
ATOM 7614 C C . LEU A 1 942 ? -15.062 -2.510 55.644 1.00 85.88 942 LEU A C 1
ATOM 7616 O O . LEU A 1 942 ? -15.315 -2.553 54.443 1.00 85.88 942 LEU A O 1
ATOM 7620 N N . ASN A 1 943 ? -15.294 -3.548 56.449 1.00 87.62 943 ASN A N 1
ATOM 7621 C CA . ASN A 1 943 ? -15.867 -4.811 55.981 1.00 87.62 943 ASN A CA 1
ATOM 7622 C C . ASN A 1 943 ? -17.318 -4.639 55.526 1.00 87.62 943 ASN A C 1
ATOM 7624 O O . ASN A 1 943 ? -17.710 -5.196 54.500 1.00 87.62 943 ASN A O 1
ATOM 7628 N N . ALA A 1 944 ? -18.113 -3.841 56.244 1.00 86.62 944 ALA A N 1
ATOM 7629 C CA . ALA A 1 944 ? -19.478 -3.532 55.839 1.00 86.62 944 ALA A CA 1
ATOM 7630 C C . ALA A 1 944 ? -19.513 -2.781 54.499 1.00 86.62 944 ALA A C 1
ATOM 7632 O O . ALA A 1 944 ? -20.346 -3.106 53.654 1.00 86.62 944 ALA A O 1
ATOM 7633 N N . TYR A 1 945 ? -18.599 -1.826 54.287 1.00 87.12 945 TYR A N 1
ATOM 7634 C CA . TYR A 1 945 ? -18.445 -1.105 53.021 1.00 87.12 945 TYR A CA 1
ATOM 7635 C C . TYR A 1 945 ? -18.007 -2.034 51.880 1.00 87.12 945 TYR A C 1
ATOM 7637 O O . TYR A 1 945 ? -18.719 -2.136 50.881 1.00 87.12 945 TYR A O 1
ATOM 7645 N N . LYS A 1 946 ? -16.921 -2.795 52.069 1.00 85.88 946 LYS A N 1
ATOM 7646 C CA . LYS A 1 946 ? -16.419 -3.770 51.084 1.00 85.88 946 LYS A CA 1
ATOM 7647 C C . LYS A 1 946 ? -17.469 -4.811 50.709 1.00 85.88 946 LYS A C 1
ATOM 7649 O O . LYS A 1 946 ? -17.598 -5.157 49.544 1.00 85.88 946 LYS A O 1
ATOM 7654 N N . SER A 1 947 ? -18.275 -5.261 51.673 1.00 87.06 947 SER A N 1
ATOM 7655 C CA . SER A 1 947 ? -19.377 -6.189 51.405 1.00 87.06 947 SER A CA 1
ATOM 7656 C C . SER A 1 947 ? -20.482 -5.571 50.538 1.00 87.06 947 SER A C 1
ATOM 7658 O O . SER A 1 947 ? -21.136 -6.298 49.790 1.00 87.06 947 SER A O 1
ATOM 7660 N N . GLN A 1 948 ? -20.718 -4.252 50.614 1.00 86.75 948 GLN A N 1
ATOM 7661 C CA . GLN A 1 948 ? -21.631 -3.572 49.685 1.00 86.75 948 GLN A CA 1
ATOM 7662 C C . GLN A 1 948 ? -21.012 -3.434 48.290 1.00 86.75 948 GLN A C 1
ATOM 7664 O O . GLN A 1 948 ? -21.711 -3.678 47.311 1.00 86.75 948 GLN A O 1
ATOM 7669 N N . GLU A 1 949 ? -19.728 -3.083 48.186 1.00 84.69 949 GLU A N 1
ATOM 7670 C CA . GLU A 1 949 ? -19.040 -2.970 46.891 1.00 84.69 949 GLU A CA 1
ATOM 7671 C C . GLU A 1 949 ? -18.962 -4.313 46.163 1.00 84.69 949 GLU A C 1
ATOM 7673 O O . GLU A 1 949 ? -19.354 -4.400 45.004 1.00 84.69 949 GLU A O 1
ATOM 7678 N N . GLU A 1 950 ? -18.570 -5.383 46.857 1.00 87.75 950 GLU A N 1
ATOM 7679 C CA . GLU A 1 950 ? -18.551 -6.740 46.300 1.00 87.75 950 GLU A CA 1
ATOM 7680 C C . GLU A 1 950 ? -19.948 -7.160 45.813 1.00 87.75 950 GLU A C 1
ATOM 7682 O O . GLU A 1 950 ? -20.106 -7.808 44.777 1.00 87.75 950 GLU A O 1
ATOM 7687 N N . HIS A 1 951 ? -20.996 -6.772 46.543 1.00 88.00 951 HIS A N 1
ATOM 7688 C CA . HIS A 1 951 ? -22.374 -7.036 46.138 1.00 88.00 951 HIS A CA 1
ATOM 7689 C C . HIS A 1 951 ? -22.739 -6.282 44.849 1.00 88.00 951 HIS A C 1
ATOM 7691 O O . HIS A 1 951 ? -23.307 -6.872 43.928 1.00 88.00 951 HIS A O 1
ATOM 7697 N N . GLU A 1 952 ? -22.393 -4.998 44.763 1.00 89.00 952 GLU A N 1
ATOM 7698 C CA . GLU A 1 952 ? -22.602 -4.193 43.561 1.00 89.00 952 GLU A CA 1
ATOM 7699 C C . GLU A 1 952 ? -21.844 -4.770 42.355 1.00 89.00 952 GLU A C 1
ATOM 7701 O O . GLU A 1 952 ? -22.430 -4.931 41.283 1.00 89.00 952 GLU A O 1
ATOM 7706 N N . GLU A 1 953 ? -20.570 -5.129 42.525 1.00 88.50 953 GLU A N 1
ATOM 7707 C CA . GLU A 1 953 ? -19.733 -5.690 41.461 1.00 88.50 953 GLU A CA 1
ATOM 7708 C C . GLU A 1 953 ? -20.301 -6.999 40.907 1.00 88.50 953 GLU A C 1
ATOM 7710 O O . GLU A 1 953 ? -20.375 -7.170 39.687 1.00 88.50 953 GLU A O 1
ATOM 7715 N N . ASN A 1 954 ? -20.777 -7.893 41.778 1.00 90.31 954 ASN A N 1
ATOM 7716 C CA . ASN A 1 954 ? -21.398 -9.149 41.362 1.00 90.31 954 ASN A CA 1
ATOM 7717 C C . ASN A 1 954 ? -22.680 -8.923 40.544 1.00 90.31 954 ASN A C 1
ATOM 7719 O O . ASN A 1 954 ? -22.880 -9.574 39.515 1.00 90.31 954 ASN A O 1
ATOM 7723 N N . PHE A 1 955 ? -23.532 -7.970 40.939 1.00 92.62 955 PHE A N 1
ATOM 7724 C CA . PHE A 1 955 ? -24.716 -7.627 40.148 1.00 92.62 955 PHE A CA 1
ATOM 7725 C C . PHE A 1 955 ? -24.367 -6.956 38.818 1.00 92.62 955 PHE A C 1
ATOM 7727 O O . PHE A 1 955 ? -24.962 -7.297 37.796 1.00 92.62 955 PHE A O 1
ATOM 7734 N N . LEU A 1 956 ? -23.390 -6.045 38.792 1.00 90.06 956 LEU A N 1
ATOM 7735 C CA . LEU A 1 956 ? -22.920 -5.421 37.552 1.00 90.06 956 LEU A CA 1
ATOM 7736 C C . LEU A 1 956 ? -22.330 -6.455 36.583 1.00 90.06 956 LEU A C 1
ATOM 7738 O O . LEU A 1 956 ? -22.561 -6.367 35.375 1.00 90.06 956 LEU A O 1
ATOM 7742 N N . ALA A 1 957 ? -21.597 -7.443 37.100 1.00 89.62 957 ALA A N 1
ATOM 7743 C CA . ALA A 1 957 ? -21.068 -8.546 36.308 1.00 89.62 957 ALA A CA 1
ATOM 7744 C C . ALA A 1 957 ? -22.192 -9.424 35.737 1.00 89.62 957 ALA A C 1
ATOM 7746 O O . ALA A 1 957 ? -22.142 -9.787 34.560 1.00 89.62 957 ALA A O 1
ATOM 7747 N N . LEU A 1 958 ? -23.219 -9.726 36.539 1.00 92.00 958 LEU A N 1
ATOM 7748 C CA . LEU A 1 958 ? -24.403 -10.459 36.090 1.00 92.00 958 LEU A CA 1
ATOM 7749 C C . LEU A 1 958 ? -25.164 -9.686 35.000 1.00 92.00 958 LEU A C 1
ATOM 7751 O O . LEU A 1 958 ? -25.480 -10.266 33.963 1.00 92.00 958 LEU A O 1
ATOM 7755 N N . LEU A 1 959 ? -25.400 -8.381 35.182 1.00 93.00 959 LEU A N 1
ATOM 7756 C CA . LEU A 1 959 ? -26.061 -7.535 34.181 1.00 93.00 959 LEU A CA 1
ATOM 7757 C C . LEU A 1 959 ? -25.316 -7.535 32.845 1.00 93.00 959 LEU A C 1
ATOM 7759 O O . LEU A 1 959 ? -25.938 -7.768 31.811 1.00 93.00 959 LEU A O 1
ATOM 7763 N N . ASP A 1 960 ? -23.995 -7.339 32.854 1.00 91.38 960 ASP A N 1
ATOM 7764 C CA . ASP A 1 960 ? -23.190 -7.380 31.628 1.00 91.38 960 ASP A CA 1
ATOM 7765 C C . ASP A 1 960 ? -23.342 -8.724 30.905 1.00 91.38 960 ASP A C 1
ATOM 7767 O O . ASP A 1 960 ? -23.509 -8.756 29.689 1.00 91.38 960 ASP A O 1
ATOM 7771 N N . GLN A 1 961 ? -23.326 -9.842 31.637 1.00 90.62 961 GLN A N 1
ATOM 7772 C CA . GLN A 1 961 ? -23.502 -11.162 31.033 1.00 90.62 961 GLN A CA 1
ATOM 7773 C C . GLN A 1 961 ? -24.872 -11.341 30.374 1.00 90.62 961 GLN A C 1
ATOM 7775 O O . GLN A 1 961 ? -24.952 -11.892 29.274 1.00 90.62 961 GLN A O 1
ATOM 7780 N N . LEU A 1 962 ? -25.940 -10.889 31.037 1.00 92.69 962 LEU A N 1
ATOM 7781 C CA . LEU A 1 962 ? -27.296 -10.960 30.496 1.00 92.69 962 LEU A CA 1
ATOM 7782 C C . LEU A 1 962 ? -27.435 -10.065 29.260 1.00 92.69 962 LEU A C 1
ATOM 7784 O O . LEU A 1 962 ? -27.951 -10.512 28.237 1.00 92.69 962 LEU A O 1
ATOM 7788 N N . ILE A 1 963 ? -26.906 -8.839 29.317 1.00 93.94 963 ILE A N 1
ATOM 7789 C CA . ILE A 1 963 ? -26.927 -7.881 28.205 1.00 93.94 963 ILE A CA 1
ATOM 7790 C C . ILE A 1 963 ? -26.138 -8.423 27.009 1.00 93.94 963 ILE A C 1
ATOM 7792 O O . ILE A 1 963 ? -26.656 -8.433 25.896 1.00 93.94 963 ILE A O 1
ATOM 7796 N N . PHE A 1 964 ? -24.927 -8.945 27.213 1.00 93.00 964 PHE A N 1
ATOM 7797 C CA . PHE A 1 964 ? -24.148 -9.560 26.136 1.00 93.00 964 PHE A CA 1
ATOM 7798 C C . PHE A 1 964 ? -24.922 -10.679 25.440 1.00 93.00 964 PHE A C 1
ATOM 7800 O O . PHE A 1 964 ? -24.998 -10.698 24.210 1.00 93.00 964 PHE A O 1
ATOM 7807 N N . LYS A 1 965 ? -25.567 -11.556 26.217 1.00 91.06 965 LYS A N 1
ATOM 7808 C CA . LYS A 1 965 ? -26.364 -12.650 25.662 1.00 91.06 965 LYS A CA 1
ATOM 7809 C C . LYS A 1 965 ? -27.590 -12.141 24.894 1.00 91.06 965 LYS A C 1
ATOM 7811 O O . LYS A 1 965 ? -27.853 -12.641 23.804 1.00 91.06 965 LYS A O 1
ATOM 7816 N N . LEU A 1 966 ? -28.281 -11.106 25.387 1.00 91.56 966 LEU A N 1
ATOM 7817 C CA . LEU A 1 966 ? -29.406 -10.460 24.685 1.00 91.56 966 LEU A CA 1
ATOM 7818 C C . LEU A 1 966 ? -29.002 -9.832 23.339 1.00 91.56 966 LEU A C 1
ATOM 7820 O O . LEU A 1 966 ? -29.794 -9.831 22.394 1.00 91.56 966 LEU A O 1
ATOM 7824 N N . TYR A 1 967 ? -27.768 -9.333 23.234 1.00 92.06 967 TYR A N 1
ATOM 7825 C CA . TYR A 1 967 ? -27.183 -8.822 21.988 1.00 92.06 967 TYR A CA 1
ATOM 7826 C C . TYR A 1 967 ? -26.558 -9.926 21.112 1.00 92.06 967 TYR A C 1
ATOM 7828 O O . TYR A 1 967 ? -25.985 -9.642 20.059 1.00 92.06 967 TYR A O 1
ATOM 7836 N N . GLY A 1 968 ? -26.705 -11.196 21.498 1.00 88.88 968 GLY A N 1
ATOM 7837 C CA . GLY A 1 968 ? -26.274 -12.354 20.717 1.00 88.88 968 GLY A CA 1
ATOM 7838 C C . GLY A 1 968 ? -24.820 -12.771 20.932 1.00 88.88 968 GLY A C 1
ATOM 7839 O O . GLY A 1 968 ? -24.344 -13.647 20.222 1.00 88.88 968 GLY A O 1
ATOM 7840 N N . PHE A 1 969 ? -24.111 -12.205 21.909 1.00 90.19 969 PHE A N 1
ATOM 7841 C CA . PHE A 1 969 ? -22.785 -12.686 22.294 1.00 90.19 969 PHE A CA 1
ATOM 7842 C C . PHE A 1 969 ? -22.948 -13.861 23.265 1.00 90.19 969 PHE A C 1
ATOM 7844 O O . PHE A 1 969 ? -23.226 -13.672 24.450 1.00 90.19 969 PHE A O 1
ATOM 7851 N N . ASN A 1 970 ? -22.795 -15.088 22.759 1.00 85.62 970 ASN A N 1
ATOM 7852 C CA . ASN A 1 970 ? -22.980 -16.317 23.531 1.00 85.62 970 ASN A CA 1
ATOM 7853 C C . ASN A 1 970 ? -21.677 -17.142 23.598 1.00 85.62 970 ASN A C 1
ATOM 7855 O O . ASN A 1 970 ? -21.423 -17.962 22.711 1.00 85.62 970 ASN A O 1
ATOM 7859 N N . PRO A 1 971 ? -20.870 -16.982 24.669 1.00 81.69 971 PRO A N 1
ATOM 7860 C CA . PRO A 1 971 ? -19.657 -17.776 24.903 1.00 81.69 971 PRO A CA 1
ATOM 7861 C C . PRO A 1 971 ? -19.906 -19.276 25.139 1.00 81.69 971 PRO A C 1
ATOM 7863 O O . PRO A 1 971 ? -18.957 -20.046 25.266 1.00 81.69 971 PRO A O 1
ATOM 7866 N N . SER A 1 972 ? -21.166 -19.704 25.226 1.00 80.31 972 SER A N 1
ATOM 7867 C CA . SER A 1 972 ? -21.573 -21.108 25.357 1.00 80.31 972 SER A CA 1
ATOM 7868 C C . SER A 1 972 ? -22.210 -21.655 24.073 1.00 80.31 972 SER A C 1
ATOM 7870 O O . SER A 1 972 ? -22.866 -22.693 24.116 1.00 80.31 972 SER A O 1
ATOM 7872 N N . SER A 1 973 ? -22.055 -20.958 22.939 1.00 77.00 973 SER A N 1
ATOM 7873 C CA . SER A 1 973 ? -22.538 -21.431 21.637 1.00 77.00 973 SER A CA 1
ATOM 7874 C C . SER A 1 973 ? -21.939 -22.795 21.275 1.00 77.00 973 SER A C 1
ATOM 7876 O O . SER A 1 973 ? -20.759 -23.035 21.516 1.00 77.00 973 SER A O 1
ATOM 7878 N N . GLN A 1 974 ? -22.744 -23.671 20.664 1.00 77.94 974 GLN A N 1
ATOM 7879 C CA . GLN A 1 974 ? -22.276 -24.958 20.128 1.00 77.94 974 GLN A CA 1
ATOM 7880 C C . GLN A 1 974 ? -21.478 -24.803 18.822 1.00 77.94 974 GLN A C 1
ATOM 7882 O O . GLN A 1 974 ? -20.762 -25.723 18.440 1.00 77.94 974 GLN A O 1
ATOM 7887 N N . ASP A 1 975 ? -21.590 -23.652 18.149 1.00 75.25 975 ASP A N 1
ATOM 7888 C CA . ASP A 1 975 ? -20.755 -23.286 17.002 1.00 75.25 975 ASP A CA 1
ATOM 7889 C C . ASP A 1 975 ? -19.414 -22.715 17.502 1.00 75.25 975 ASP A C 1
ATOM 7891 O O . ASP A 1 975 ? -19.412 -21.621 18.084 1.00 75.25 975 ASP A O 1
ATOM 7895 N N . PRO A 1 976 ? -18.276 -23.399 17.259 1.00 68.12 976 PRO A N 1
ATOM 7896 C CA . PRO A 1 976 ? -16.964 -22.962 17.734 1.00 68.12 976 PRO A CA 1
ATOM 7897 C C . PRO A 1 976 ? -16.559 -21.571 17.232 1.00 68.12 976 PRO A C 1
ATOM 7899 O O . PRO A 1 976 ? -15.886 -20.828 17.946 1.00 68.12 976 PRO A O 1
ATOM 7902 N N . SER A 1 977 ? -16.981 -21.190 16.022 1.00 60.75 977 SER A N 1
ATOM 7903 C CA . SER A 1 977 ? -16.645 -19.891 15.431 1.00 60.75 977 SER A CA 1
ATOM 7904 C C . SER A 1 977 ? -17.379 -18.752 16.139 1.00 60.75 977 SER A C 1
ATOM 7906 O O . SER A 1 977 ? -16.777 -17.750 16.534 1.00 60.75 977 SER A O 1
ATOM 7908 N N . HIS A 1 978 ? -18.671 -18.954 16.397 1.00 71.88 978 HIS A N 1
ATOM 7909 C CA . HIS A 1 978 ? -19.503 -18.022 17.141 1.00 71.88 978 HIS A CA 1
ATOM 7910 C C . HIS A 1 978 ? -19.114 -17.961 18.623 1.00 71.88 978 HIS A C 1
ATOM 7912 O O . HIS A 1 978 ? -19.148 -16.889 19.232 1.00 71.88 978 HIS A O 1
ATOM 7918 N N . GLN A 1 979 ? -18.734 -19.100 19.208 1.00 78.12 979 GLN A N 1
ATOM 7919 C CA . GLN A 1 979 ? -18.245 -19.191 20.579 1.00 78.12 979 GLN A CA 1
ATOM 7920 C C . GLN A 1 979 ? -16.973 -18.360 20.763 1.00 78.12 979 GLN A C 1
ATOM 7922 O O . GLN A 1 979 ? -16.925 -17.524 21.666 1.00 78.12 979 GLN A O 1
ATOM 7927 N N . GLN A 1 980 ? -15.978 -18.551 19.892 1.00 71.75 980 GLN A N 1
ATOM 7928 C CA . GLN A 1 980 ? -14.712 -17.825 19.955 1.00 71.75 980 GLN A CA 1
ATOM 7929 C C . GLN A 1 980 ? -14.922 -16.320 19.750 1.00 71.75 980 GLN A C 1
ATOM 7931 O O . GLN A 1 980 ? -14.489 -15.529 20.583 1.00 71.75 980 GLN A O 1
ATOM 7936 N N . PHE A 1 981 ? -15.679 -15.922 18.718 1.00 79.12 981 PHE A N 1
ATOM 7937 C CA . PHE A 1 981 ? -16.036 -14.517 18.494 1.00 79.12 981 PHE A CA 1
ATOM 7938 C C . PHE A 1 981 ? -16.725 -13.895 19.716 1.00 79.12 981 PHE A C 1
ATOM 7940 O O . PHE A 1 981 ? -16.384 -12.788 20.127 1.00 79.12 981 PHE A O 1
ATOM 7947 N N . SER A 1 982 ? -17.679 -14.612 20.318 1.00 83.06 982 SER A N 1
ATOM 7948 C CA . SER A 1 982 ? -18.402 -14.133 21.498 1.00 83.06 982 SER A CA 1
ATOM 7949 C C . SER A 1 982 ? -17.484 -13.991 22.710 1.00 83.06 982 SER A C 1
ATOM 7951 O O . SER A 1 982 ? -17.601 -13.013 23.443 1.00 83.06 982 SER A O 1
ATOM 7953 N N . LEU A 1 983 ? -16.571 -14.940 22.927 1.00 82.69 983 LEU A N 1
ATOM 7954 C CA . LEU A 1 983 ? -15.606 -14.886 24.022 1.00 82.69 983 LEU A CA 1
ATOM 7955 C C . LEU A 1 983 ? -14.657 -13.690 23.860 1.00 82.69 983 LEU A C 1
ATOM 7957 O O . LEU A 1 983 ? -14.464 -12.929 24.809 1.00 82.69 983 LEU A O 1
ATOM 7961 N N . ASP A 1 984 ? -14.135 -13.485 22.652 1.00 76.25 984 ASP A N 1
ATOM 7962 C CA . ASP A 1 984 ? -13.232 -12.380 22.330 1.00 76.25 984 ASP A CA 1
ATOM 7963 C C . ASP A 1 984 ? -13.937 -11.024 22.454 1.00 76.25 984 ASP A C 1
ATOM 7965 O O . ASP A 1 984 ? -13.410 -10.109 23.086 1.00 76.25 984 ASP A O 1
ATOM 7969 N N . ALA A 1 985 ? -15.166 -10.906 21.939 1.00 82.19 985 ALA A N 1
ATOM 7970 C CA . ALA A 1 985 ? -15.975 -9.695 22.049 1.00 82.19 985 ALA A CA 1
ATOM 7971 C C . ALA A 1 985 ? -16.299 -9.351 23.512 1.00 82.19 985 ALA A C 1
ATOM 7973 O O . ALA A 1 985 ? -16.174 -8.198 23.924 1.00 82.19 985 ALA A O 1
ATOM 7974 N N . VAL A 1 986 ? -16.680 -10.347 24.321 1.00 85.25 986 VAL A N 1
ATOM 7975 C CA . VAL A 1 986 ? -16.972 -10.162 25.751 1.00 85.25 986 VAL A CA 1
ATOM 7976 C C . VAL A 1 986 ? -15.722 -9.737 26.520 1.00 85.25 986 VAL A C 1
ATOM 7978 O O . VAL A 1 986 ? -15.791 -8.806 27.323 1.00 85.25 986 VAL A O 1
ATOM 7981 N N . ASN A 1 987 ? -14.578 -10.379 26.273 1.00 82.00 987 ASN A N 1
ATOM 7982 C CA . ASN A 1 987 ? -13.315 -10.014 26.915 1.00 82.00 987 ASN A CA 1
ATOM 7983 C C . ASN A 1 987 ? -12.873 -8.599 26.524 1.00 82.00 987 ASN A C 1
ATOM 7985 O O . ASN A 1 987 ? -12.470 -7.827 27.393 1.00 82.00 987 ASN A O 1
ATOM 7989 N N . LEU A 1 988 ? -13.022 -8.238 25.248 1.00 77.12 988 LEU A N 1
ATOM 7990 C CA . LEU A 1 988 ? -12.733 -6.902 24.736 1.00 77.12 988 LEU A CA 1
ATOM 7991 C C . LEU A 1 988 ? -13.598 -5.836 25.423 1.00 77.12 988 LEU A C 1
ATOM 7993 O O . LEU A 1 988 ? -13.064 -4.892 26.001 1.00 77.12 988 LEU A O 1
ATOM 7997 N N . MET A 1 989 ? -14.924 -6.014 25.430 1.00 83.94 989 MET A N 1
ATOM 7998 C CA . MET A 1 989 ? -15.855 -5.067 26.059 1.00 83.94 989 MET A CA 1
ATOM 7999 C C . MET A 1 989 ? -15.614 -4.944 27.570 1.00 83.94 989 MET A C 1
ATOM 8001 O O . MET A 1 989 ? -15.674 -3.847 28.125 1.00 83.94 989 MET A O 1
ATOM 8005 N N . ARG A 1 990 ? -15.286 -6.046 28.258 1.00 78.75 990 ARG A N 1
ATOM 8006 C CA . ARG A 1 990 ? -14.920 -6.016 29.684 1.00 78.75 990 ARG A CA 1
ATOM 8007 C C . ARG A 1 990 ? -13.591 -5.303 29.936 1.00 78.75 990 ARG A C 1
ATOM 8009 O O . ARG A 1 990 ? -13.495 -4.569 30.917 1.00 78.75 990 ARG A O 1
ATOM 8016 N N . GLY A 1 991 ? -12.611 -5.447 29.044 1.00 67.56 991 GLY A N 1
ATOM 8017 C CA . GLY A 1 991 ? -11.350 -4.699 29.088 1.00 67.56 991 GLY A CA 1
ATOM 8018 C C . GLY A 1 991 ? -11.547 -3.179 29.024 1.00 67.56 991 GLY A C 1
ATOM 8019 O O . GLY A 1 991 ? -10.777 -2.420 29.613 1.00 67.56 991 GLY A O 1
ATOM 8020 N N . CYS A 1 992 ? -12.636 -2.712 28.408 1.00 57.78 992 CYS A N 1
ATOM 8021 C CA . CYS A 1 992 ? -13.000 -1.294 28.397 1.00 57.78 992 CYS A CA 1
ATOM 8022 C C . CYS A 1 992 ? -13.476 -0.771 29.765 1.00 57.78 992 CYS A C 1
ATOM 8024 O O . CYS A 1 992 ? -13.364 0.427 30.023 1.00 57.78 992 CYS A O 1
ATOM 8026 N N . LYS A 1 993 ? -13.963 -1.640 30.670 1.00 51.84 993 LYS A N 1
ATOM 8027 C CA . LYS A 1 993 ? -14.295 -1.271 32.062 1.00 51.84 993 LYS A CA 1
ATOM 8028 C C . LYS A 1 993 ? -13.055 -1.138 32.952 1.00 51.84 993 LYS A C 1
ATOM 8030 O O . LYS A 1 993 ? -13.096 -0.394 33.930 1.00 51.84 993 LYS A O 1
ATOM 8035 N N . THR A 1 994 ? -11.951 -1.814 32.625 1.00 39.69 994 THR A N 1
ATOM 8036 C CA . THR A 1 994 ? -10.738 -1.880 33.463 1.00 39.69 994 THR A CA 1
ATOM 8037 C C . THR A 1 994 ? -9.786 -0.688 33.313 1.00 39.69 994 THR A C 1
ATOM 8039 O O . THR A 1 994 ? -8.689 -0.715 33.854 1.00 39.69 994 THR A O 1
ATOM 8042 N N . GLY A 1 995 ? -10.221 0.425 32.710 1.00 33.59 995 GLY A N 1
ATOM 8043 C CA . GLY A 1 995 ? -9.543 1.731 32.805 1.00 33.59 995 GLY A CA 1
ATOM 8044 C C . GLY A 1 995 ? -9.530 2.347 34.219 1.00 33.59 995 GLY A C 1
ATOM 8045 O O . GLY A 1 995 ? -9.380 3.559 34.369 1.00 33.59 995 GLY A O 1
ATOM 8046 N N . ARG A 1 996 ? -9.710 1.537 35.270 1.00 30.84 996 ARG A N 1
ATOM 8047 C CA . ARG A 1 996 ? -9.363 1.873 36.649 1.00 30.84 996 ARG A CA 1
ATOM 8048 C C . ARG A 1 996 ? -7.976 1.290 36.944 1.00 30.84 996 ARG A C 1
ATOM 8050 O O . ARG A 1 996 ? -7.836 0.091 37.132 1.00 30.84 996 ARG A O 1
ATOM 8057 N N . ILE A 1 997 ? -7.022 2.213 37.098 1.00 27.67 997 ILE A N 1
ATOM 8058 C CA . ILE A 1 997 ? -5.695 2.070 37.724 1.00 27.67 997 ILE A CA 1
ATOM 8059 C C . ILE A 1 997 ? -4.596 1.497 36.811 1.00 27.67 997 ILE A C 1
ATOM 8061 O O . ILE A 1 997 ? -4.286 0.315 36.850 1.00 27.67 997 ILE A O 1
ATOM 8065 N N . GLN A 1 998 ? -3.933 2.387 36.068 1.00 25.14 998 GLN A N 1
ATOM 8066 C CA . GLN A 1 998 ? -2.483 2.623 36.170 1.00 25.14 998 GLN A CA 1
ATOM 8067 C C . GLN A 1 998 ? -2.139 3.878 35.360 1.00 25.14 998 GLN A C 1
ATOM 8069 O O . GLN A 1 998 ? -2.130 3.881 34.135 1.00 25.14 998 GLN A O 1
ATOM 8074 N N . GLY A 1 999 ? -1.931 4.973 36.077 1.00 23.52 999 GLY A N 1
ATOM 8075 C CA . GLY A 1 999 ? -1.650 6.291 35.534 1.00 23.52 999 GLY A CA 1
ATOM 8076 C C . GLY A 1 999 ? -1.570 7.243 36.708 1.00 23.52 999 GLY A C 1
ATOM 8077 O O . GLY A 1 999 ? -2.586 7.792 37.130 1.00 23.52 999 GLY A O 1
ATOM 8078 N N . ASN A 1 1000 ? -0.375 7.312 37.290 1.00 27.52 1000 ASN A N 1
ATOM 8079 C CA . ASN A 1 1000 ? 0.042 8.408 38.148 1.00 27.52 1000 ASN A CA 1
ATOM 8080 C C . ASN A 1 1000 ? -0.332 9.722 37.456 1.00 27.52 1000 ASN A C 1
ATOM 8082 O O . ASN A 1 1000 ? 0.010 9.907 36.293 1.00 27.52 1000 ASN A O 1
ATOM 8086 N N . ASP A 1 1001 ? -1.099 10.569 38.128 1.00 24.16 1001 ASP A N 1
ATOM 8087 C CA . ASP A 1 1001 ? -0.596 11.872 38.551 1.00 24.16 1001 ASP A CA 1
ATOM 8088 C C . ASP A 1 1001 ? -1.626 12.552 39.455 1.00 24.16 1001 ASP A C 1
ATOM 8090 O O . ASP A 1 1001 ? -2.836 12.554 39.206 1.00 24.16 1001 ASP A O 1
ATOM 8094 N N . PHE A 1 1002 ? -1.093 13.046 40.567 1.00 23.52 1002 PHE A N 1
ATOM 8095 C CA . PHE A 1 1002 ? -1.745 13.904 41.537 1.00 23.52 1002 PHE A CA 1
ATOM 8096 C C . PHE A 1 1002 ? -2.003 15.296 40.936 1.00 23.52 1002 PHE A C 1
ATOM 8098 O O . PHE A 1 1002 ? -1.205 15.794 40.150 1.00 23.52 1002 PHE A O 1
ATOM 8105 N N . ASP A 1 1003 ? -3.111 15.887 41.382 1.00 23.23 1003 ASP A N 1
ATOM 8106 C CA . ASP A 1 1003 ? -3.398 17.316 41.556 1.00 23.23 1003 ASP A CA 1
ATOM 8107 C C . ASP A 1 1003 ? -3.147 18.313 40.409 1.00 23.23 1003 ASP A C 1
ATOM 8109 O O . ASP A 1 1003 ? -2.034 18.748 40.120 1.00 23.23 1003 ASP A O 1
ATOM 8113 N N . THR A 1 1004 ? -4.251 18.826 39.857 1.00 27.28 1004 THR A N 1
ATOM 8114 C CA . THR A 1 1004 ? -4.749 20.192 40.146 1.00 27.28 1004 THR A CA 1
ATOM 8115 C C . THR A 1 1004 ? -6.209 20.347 39.727 1.00 27.28 1004 THR A C 1
ATOM 8117 O O . THR A 1 1004 ? -6.614 19.750 38.699 1.00 27.28 1004 THR A O 1
#

Radius of gyration: 42.46 Å; Cα contacts (8 Å, |Δi|>4): 1377; chains: 1; bounding box: 103×78×130 Å

Sequence (1004 aa):
MHNSDFTTTVDINSFPFDETIIKPNSGVSPEISSDISIDQLDFGFAINNTAQIIDNTKTAVGTNEEKSPAIKRNIRDILGELLNYLTNDVFHRKHELLQLTASRREKVLHDLDQIASNSTYSDKNITQEQFETLIYSDDPETEKVLSIFSHRVAYSTLLKFILVKYWVDLGLLNEKNVKYSDLNWTISKILSSVTQNLVADKHSWLFIKQNSYSWYRTPQELIEVIIQRLQPFSLRDSSCDIINFIYEHYLKNISNNPYFNLTPTPLVKFTWDKILNNENHATSFFRKLGMHFQTKLVFDPAMGSGNFLSEIAQRIKREINAKGDVKAKDQLLSAAITGGLYGCDIDPFSYIFAEIKLLWILSPTFNNKKDFPSASSLTLSIIHQNSLKLHGEDQLEFDQSKKPPKLESDFKFNLLPLEGHLKNVYSKIKNSARFDFVVCCPPESREQAEQLIIKETSAHLPYWQQFYCGNMDYSSWFFILGLSKLREGGKLGFVTNSYWPTSEGGTKLRKYILENAKIIEIIDLNTYILPNEHNPIPRYITILERCSSKENRDQNKIKITRVTSSGKNIPLTDLLNRLLQAGKTITSHGQVIETDLFQIFFSAIPQSDLDQNPWTIIQESGFSGVLHQIAKTKVTLGTLAFLARKEGAEEAEEIGTENGTTHTSICQEFLFSPETARVNNFHLQGDLGKISARDIVICKKPNTKESIHYIQAILNSSLATFWYQHNGNQRNSKFVYTVNTLKLMPIRTIKFDDKEDEILRERKSRFEQAAKRKDFKFLEASLKLEIDHGNEELVHDAIVFITNEIGEIRKKATKYKPFILKNAKGADTISNIAIFPIFPKNRLALLREHTAIQMEVCGETNIQTFCLAGVSRESGIKYESEHLLLISNDSGTLKIYAPGDLLDLLEGFLKERINEFFEEFTSGIFLPQDLHLWEAQKHEILNAYKSQEEHEENFLALLDQLIFKLYGFNPSSQDPSHQQFSLDAVNLMRGCKTGRIQGNDFDT

pLDDT: mean 77.4, std 20.13, range [22.47, 97.88]

Secondary structure (DSSP, 8-state):
--------------------------------------------------SSSSSTTS----------------HHHHHHHHHHHHHHHHHHTGGGGGGS-HHHHHHHHHHHHHHHHTTT--S----TTHHHHHHT---HHHHHHHHHHHHHHHHHHHHHHHHHHHHHHTTSS-GGG--GGGHHHHHHHHHHHH-S-TTT-----TTTSS-TTTT----HHHHHHHHHHHTT----GGGGHHHHHHHHHHHHHH-S-GGGS---HHHHHHHHHHHHTTSTT---SEEEETTEEEEPPEEETT-TTTHHHHHHHHHHHHHHHHT---TTHHHHHHHHHHHHEEEEES-HHHHHHHHHHHHHHHGGGGG-TTTS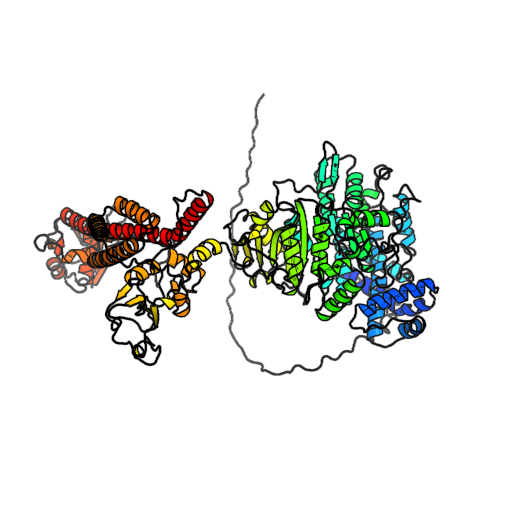-TT-----EEEES-GGGG--GGGS---TTSPPPP----GGGTPPPP-THHHHHHHHHHH---EEEEEE------HHHHHHHHHHHHHH-GGGGGG--TT--THHHHHHHHHHHEEEEEEEEEEESS-TTT-GGGHHHHHHHHHHEEEEEEEE--S-B-TT-SSBPP-EEEEEEE---HHHHHT-EEEEEEE-TGGGGS-HHHHHHHHHHHHHH--STT--EE-SSEEEEEEEEEGGG--SS---GGGSBTTHHHHHHHHTS--BHHHHEEEEEGGGSSGGGGS--SSS---TTS-S-EEEE-SEESS---EEES-GGGS-TT-EEEEE-TT--S-HHHHHHHHTSHHHHHHHHHHSEEETTEEE--HHHHHT-B-------S---HHHHHHHHHHHHHHHTT-HHHHHHHHHHHHHTT-HHHHHHHHHHHHHHHHHHHHHHHTTGGGEEE-TTS-EEE-HHHHGGGS-GGGEEEGGG-TT-EEEEETT--GGG-BEEEEEEEPPSTTPPPEEEEEETTS-EEEEE--HHHHHHHHHHHHTTTT-BHHHHHHH-EEES-HHHHHHHHHHHHHHHHHHHHHHHHHHHHHHHHHHHHTT--TT-SSHHHHHHHHHHHHHHHHTTT-SS-------

Foldseek 3Di:
DDDDDDDDDDDDDDDDDDDDDDDDDDDDDDDDDDDDDDDDDDPDDDPDDPPPPPPPPPDDDDDDDDDDPPDPDDVLVLLVVLLVVQLVVLLVCLVCLVVDDPVLVVQLLLLLQVLQLPPPHDPDSCDPVCSVVLSPDPPPSSSLSSSLLSSLLSLLLLLLVVLVLQCCLLVVDPPVPDPNQQSLVNVVVLQVVLFPDPPQQPQPQVSNPDGNNPSDGDDPVSSVVSCVSCVVDRDDLVNLCVLVSSQLVSLVSNDPFSQLQDADLLRLVLLVLVQQPDDDPPSDQWDDDPPDTDGFAEEEQACQLNSNLLVVLVVNLVVLVVPPDPPQSLVVSLCNQQVRYAYEHLDSSSVSNNLSSSCSSSVSSSPDSPSNDPPRHNHHLYANDNSLLLAEPVLDPDPVPDDDDPQDQPSNSRHDRQDRVNVVSSCCSSHALRHQEYEYADRFDPQVVQVVVVVVCCVVPVSCVVLFDPSATPCLSVLLSRLSSHDAQRKYKYFAQDDLLAGPRNLSSLASQLQFWAWAEKEFQDQAAAPPGDHGHGGIITMITTHNDNVVQQQHWYKYKYFDPVLNVDHPSVSSVVCSVVVVVPDDAPDWDDDPGMIIHTQLHGSNVDHSHRDPRSVDHNCCVLLVLQPVLVAALLNFKQKDFVLCCVVVQPSDDPPPDRPNPPFQKKWKDAQKALAQDIDIDRDPVPDDRRMMIIGGDPPAPADNLLVSLVSRALSVLSNCVVQFDDDPSITRDDRVSRRGRRDHGADDDPDDDPVLVVVLVVLLVCLVVVVLVCNLVVLLVCVVVRVRVSNSSSSSSLSVVLVVLVVVLVVLVQQWDADPVRDTFGDLQSCVVVPDPVQKDQLLGAPQKDKDWPDPDDQQAFAFADKDWDDDDPPDHIWIWTAGPVRTIMIMDGPPSQRSNLNVQVVVRHRDGNVRSSRVDIDGRDVVVVVVVRVVSVVVSVVSVVSSVSSSVSSNSSVLVSSPLDCPDPPPVSNVVSVVSSVVSVVSVPVPDDDDDDDD

Mean predicted aligned error: 18.96 Å